Protein AF-0000000087183304 (afdb_homodimer)

Organism: NCBI:txid176857

Structure (mmCIF, N/CA/C/O backbone):
data_AF-0000000087183304-model_v1
#
loop_
_entity.id
_entity.type
_entity.pdbx_description
1 polymer 'Uncharacterized protein'
#
loop_
_atom_site.group_PDB
_atom_site.id
_atom_site.type_symbol
_atom_site.label_atom_id
_atom_site.label_alt_id
_atom_site.label_comp_id
_atom_site.label_asym_id
_atom_site.label_entity_id
_atom_site.label_seq_id
_atom_site.pdbx_PDB_ins_code
_atom_site.Cartn_x
_atom_site.Cartn_y
_atom_site.Cartn_z
_atom_site.occupancy
_atom_site.B_iso_or_equiv
_atom_site.auth_seq_id
_atom_site.auth_comp_id
_atom_site.auth_asym_id
_atom_site.auth_atom_id
_atom_site.pdbx_PDB_model_num
ATOM 1 N N . MET A 1 1 ? 1.092 -64.062 -27.969 1 21.44 1 MET A N 1
ATOM 2 C CA . MET A 1 1 ? 0.184 -64.688 -27 1 21.44 1 MET A CA 1
ATOM 3 C C . MET A 1 1 ? 0.572 -64.312 -25.578 1 21.44 1 MET A C 1
ATOM 5 O O . MET A 1 1 ? 0.219 -65 -24.625 1 21.44 1 MET A O 1
ATOM 9 N N . PHE A 1 2 ? 1.525 -63.375 -25.375 1 23.55 2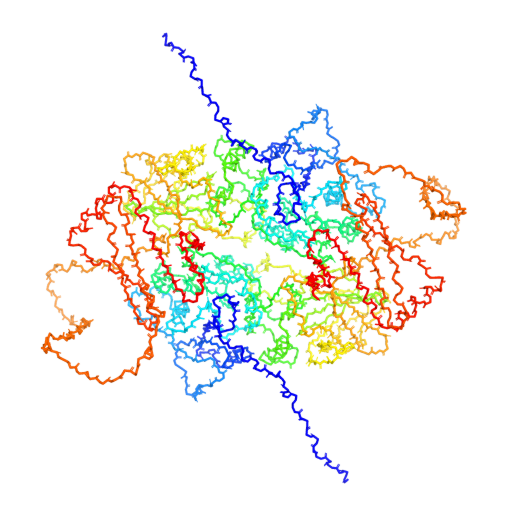 PHE A N 1
ATOM 10 C CA . PHE A 1 2 ? 2.307 -62.844 -24.266 1 23.55 2 PHE A CA 1
ATOM 11 C C . PHE A 1 2 ? 1.396 -62.344 -23.141 1 23.55 2 PHE A C 1
ATOM 13 O O . PHE A 1 2 ? 0.36 -61.75 -23.406 1 23.55 2 PHE A O 1
ATOM 20 N N . PHE A 1 3 ? 1.478 -62.969 -21.938 1 22.28 3 PHE A N 1
ATOM 21 C CA . PHE A 1 3 ? 0.72 -63.125 -20.703 1 22.28 3 PHE A CA 1
ATOM 22 C C . PHE A 1 3 ? 0.517 -61.781 -20.016 1 22.28 3 PHE A C 1
ATOM 24 O O . PHE A 1 3 ? 1.438 -60.969 -19.969 1 22.28 3 PHE A O 1
ATOM 31 N N . LEU A 1 4 ? -0.734 -61.219 -19.953 1 21.83 4 LEU A N 1
ATOM 32 C CA . LEU A 1 4 ? -1.542 -60.094 -19.547 1 21.83 4 LEU A CA 1
ATOM 33 C C . LEU A 1 4 ? -1.425 -59.844 -18.031 1 21.83 4 LEU A C 1
ATOM 35 O O . LEU A 1 4 ? -2.107 -60.5 -17.25 1 21.83 4 LEU A O 1
ATOM 39 N N . ASN A 1 5 ? -0.121 -60 -17.484 1 21.61 5 ASN A N 1
ATOM 40 C CA . ASN A 1 5 ? -0.11 -60.125 -16.031 1 21.61 5 ASN A CA 1
ATOM 41 C C . ASN A 1 5 ? -0.771 -58.938 -15.352 1 21.61 5 ASN A C 1
ATOM 43 O O . ASN A 1 5 ? -0.349 -57.781 -15.547 1 21.61 5 ASN A O 1
ATOM 47 N N . PRO A 1 6 ? -1.997 -59 -14.789 1 22.64 6 PRO A N 1
ATOM 48 C CA . PRO A 1 6 ? -3.059 -58.094 -14.336 1 22.64 6 PRO A CA 1
ATOM 49 C C . PRO A 1 6 ? -2.611 -57.156 -13.211 1 22.64 6 PRO A C 1
ATOM 51 O O . PRO A 1 6 ? -2.953 -55.969 -13.203 1 22.64 6 PRO A O 1
ATOM 54 N N . SER A 1 7 ? -2.115 -57.656 -12.031 1 20.22 7 SER A N 1
ATOM 55 C CA . SER A 1 7 ? -2.682 -57.406 -10.711 1 20.22 7 SER A CA 1
ATOM 56 C C . SER A 1 7 ? -2.088 -56.156 -10.07 1 20.22 7 SER A C 1
ATOM 58 O O . SER A 1 7 ? -2.354 -55.875 -8.906 1 20.22 7 SER A O 1
ATOM 60 N N . ASN A 1 8 ? -1.045 -55.469 -10.547 1 22.02 8 ASN A N 1
ATOM 61 C CA . ASN A 1 8 ? -0.236 -54.812 -9.539 1 22.02 8 ASN A CA 1
ATOM 62 C C . ASN A 1 8 ? -1.025 -53.688 -8.836 1 22.02 8 ASN A C 1
ATOM 64 O O . ASN A 1 8 ? -1.531 -52.781 -9.492 1 22.02 8 ASN A O 1
ATOM 68 N N . ASN A 1 9 ? -1.562 -53.969 -7.594 1 21.73 9 ASN A N 1
ATOM 69 C CA . ASN A 1 9 ? -2.361 -53.281 -6.59 1 21.73 9 ASN A CA 1
ATOM 70 C C . ASN A 1 9 ? -1.708 -51.969 -6.152 1 21.73 9 ASN A C 1
ATOM 72 O O . ASN A 1 9 ? -0.653 -51.969 -5.516 1 21.73 9 ASN A O 1
ATOM 76 N N . TYR A 1 10 ? -1.571 -51 -6.996 1 21.2 10 TYR A N 1
ATOM 77 C CA . TYR A 1 10 ? -1.011 -49.688 -6.621 1 21.2 10 TYR A CA 1
ATOM 78 C C . TYR A 1 10 ? -1.724 -49.125 -5.398 1 21.2 10 TYR A C 1
ATOM 80 O O . TYR A 1 10 ? -2.932 -48.875 -5.438 1 21.2 10 TYR A O 1
ATOM 88 N N . GLN A 1 11 ? -1.325 -49.688 -4.188 1 23.33 11 GLN A N 1
ATOM 89 C CA . GLN A 1 11 ? -1.899 -49.219 -2.936 1 23.33 11 GLN A CA 1
ATOM 90 C C . GLN A 1 11 ? -1.837 -47.688 -2.844 1 23.33 11 GLN A C 1
ATOM 92 O O . GLN A 1 11 ? -0.79 -47.094 -3.098 1 23.33 11 GLN A O 1
ATOM 97 N N . PRO A 1 12 ? -2.941 -47.062 -3.014 1 23.39 12 PRO A N 1
ATOM 98 C CA . PRO A 1 12 ? -3.119 -45.625 -2.918 1 23.39 12 PRO A CA 1
ATOM 99 C C . PRO A 1 12 ? -2.514 -45.031 -1.645 1 23.39 12 PRO A C 1
ATOM 101 O O . PRO A 1 12 ? -2.422 -45.719 -0.626 1 23.39 12 PRO A O 1
ATOM 104 N N . PHE A 1 13 ? -1.447 -44.312 -1.759 1 21.36 13 PHE A N 1
ATOM 105 C CA . PHE A 1 13 ? -0.767 -43.531 -0.733 1 21.36 13 PHE A CA 1
ATOM 106 C C . PHE A 1 13 ? -1.774 -42.812 0.176 1 21.36 13 PHE A C 1
ATOM 108 O O . PHE A 1 13 ? -2.307 -41.781 -0.171 1 21.36 13 PHE A O 1
ATOM 115 N N . SER A 1 14 ? -2.834 -43.562 0.706 1 22.58 14 SER A N 1
ATOM 116 C CA . SER A 1 14 ? -3.787 -43.031 1.676 1 22.58 14 SER A CA 1
ATOM 117 C C . SER A 1 14 ? -3.082 -42.562 2.941 1 22.58 14 SER A C 1
ATOM 119 O O . SER A 1 14 ? -3.715 -42.406 3.986 1 22.58 14 SER A O 1
ATOM 121 N N . ARG A 1 15 ? -1.765 -42.844 3.141 1 20.59 15 ARG A N 1
ATOM 122 C CA . ARG A 1 15 ? -1.511 -42.75 4.574 1 20.59 15 ARG A CA 1
ATOM 123 C C . ARG A 1 15 ? -2.277 -41.594 5.199 1 20.59 15 ARG A C 1
ATOM 125 O O . ARG A 1 15 ? -2.773 -40.719 4.488 1 20.59 15 ARG A O 1
ATOM 132 N N . LEU A 1 16 ? -1.465 -40.812 6.004 1 20.67 16 LEU A N 1
ATOM 133 C CA . LEU A 1 16 ? -1.463 -40.375 7.391 1 20.67 16 LEU A CA 1
ATOM 134 C C . LEU A 1 16 ? -2.178 -39.031 7.535 1 20.67 16 LEU A C 1
ATOM 136 O O . LEU A 1 16 ? -1.577 -37.969 7.32 1 20.67 16 LEU A O 1
ATOM 140 N N . LEU A 1 17 ? -3.16 -38.781 6.699 1 24.39 17 LEU A N 1
ATOM 141 C CA . LEU A 1 17 ? -3.945 -37.656 7.203 1 24.39 17 LEU A CA 1
ATOM 142 C C . LEU A 1 17 ? -4.336 -37.906 8.656 1 24.39 17 LEU A C 1
ATOM 144 O O . LEU A 1 17 ? -5.242 -38.656 8.953 1 24.39 17 LEU A O 1
ATOM 148 N N . SER A 1 18 ? -3.336 -38.312 9.5 1 23.75 18 SER A N 1
ATOM 149 C CA . SER A 1 18 ? -3.738 -38.25 10.906 1 23.75 18 SER A CA 1
ATOM 150 C C . SER A 1 18 ? -4.551 -37 11.219 1 23.75 18 SER A C 1
ATOM 152 O O . SER A 1 18 ? -4.121 -35.906 10.922 1 23.75 18 SER A O 1
ATOM 154 N N . THR A 1 19 ? -5.766 -37.156 11.133 1 25.72 19 THR A N 1
ATOM 155 C CA . THR A 1 19 ? -6.816 -36.312 11.68 1 25.72 19 THR A CA 1
ATOM 156 C C . THR A 1 19 ? -6.512 -35.938 13.125 1 25.72 19 THR A C 1
ATOM 158 O O . THR A 1 19 ? -6.75 -36.719 14.047 1 25.72 19 THR A O 1
ATOM 161 N N . SER A 1 20 ? -5.32 -35.625 13.516 1 26.08 20 SER A N 1
ATOM 162 C CA . SER A 1 20 ? -5.336 -35.156 14.891 1 26.08 20 SER A CA 1
ATOM 163 C C . SER A 1 20 ? -6.508 -34.188 15.133 1 26.08 20 SER A C 1
ATOM 165 O O . SER A 1 20 ? -6.676 -33.219 14.406 1 26.08 20 SER A O 1
ATOM 167 N N . SER A 1 21 ? -7.555 -34.812 15.523 1 25.77 21 SER A N 1
ATOM 168 C CA . SER A 1 21 ? -8.703 -34.125 16.125 1 25.77 21 SER A CA 1
ATOM 169 C C . SER A 1 21 ? -8.258 -33.031 17.094 1 25.77 21 SER A C 1
ATOM 171 O O . SER A 1 21 ? -7.711 -33.312 18.156 1 25.77 21 SER A O 1
ATOM 173 N N . TYR A 1 22 ? -7.621 -32.031 16.609 1 26.84 22 TYR A N 1
ATOM 174 C CA . TYR A 1 22 ? -7.488 -30.953 17.594 1 26.84 22 TYR A CA 1
ATOM 175 C C . TYR A 1 22 ? -8.812 -30.703 18.312 1 26.84 22 TYR A C 1
ATOM 177 O O . TYR A 1 22 ? -9.844 -30.516 17.672 1 26.84 22 TYR A O 1
ATOM 185 N N . PRO A 1 23 ? -9 -31.391 19.375 1 28.58 23 PRO A N 1
ATOM 186 C CA . PRO A 1 23 ? -10.188 -30.984 20.109 1 28.58 23 PRO A CA 1
ATOM 187 C C . PRO A 1 23 ? -10.406 -29.484 20.094 1 28.58 23 PRO A C 1
ATOM 189 O O . PRO A 1 23 ? -9.445 -28.719 20.062 1 28.58 23 PRO A O 1
ATOM 192 N N . THR A 1 24 ? -11.516 -29.078 19.469 1 31.88 24 THR A N 1
ATOM 193 C CA . THR A 1 24 ? -12.039 -27.719 19.391 1 31.88 24 THR A CA 1
ATOM 194 C C . THR A 1 24 ? -11.969 -27.016 20.75 1 31.88 24 THR A C 1
ATOM 196 O O . THR A 1 24 ? -12.953 -26.984 21.484 1 31.88 24 THR A O 1
ATOM 199 N N . THR A 1 25 ? -11.117 -27.516 21.594 1 30.95 25 THR A N 1
ATOM 200 C CA . THR A 1 25 ? -11.188 -26.672 22.781 1 30.95 25 THR A CA 1
ATOM 201 C C . THR A 1 25 ? -10.883 -25.219 22.422 1 30.95 25 THR A C 1
ATOM 203 O O . THR A 1 25 ? -9.805 -24.906 21.906 1 30.95 25 THR A O 1
ATOM 206 N N . THR A 1 26 ? -11.93 -24.484 22.062 1 35.97 26 THR A N 1
ATOM 207 C CA . THR A 1 26 ? -11.938 -23.031 21.844 1 35.97 26 THR A CA 1
ATOM 208 C C . THR A 1 26 ? -11.07 -22.328 22.875 1 35.97 26 THR A C 1
ATOM 210 O O . THR A 1 26 ? -11.469 -22.188 24.031 1 35.97 26 THR A O 1
ATOM 213 N N . THR A 1 27 ? -9.93 -22.734 23.078 1 40 27 THR A N 1
ATOM 214 C CA . THR A 1 27 ? -9.188 -21.828 23.938 1 40 27 THR A CA 1
ATOM 215 C C . THR A 1 27 ? -9.219 -20.406 23.391 1 40 27 THR A C 1
ATOM 217 O O . THR A 1 27 ? -8.961 -20.188 22.203 1 40 27 THR A O 1
ATOM 220 N N . PRO A 1 28 ? -9.859 -19.469 24.125 1 48.16 28 PRO A N 1
ATOM 221 C CA . PRO A 1 28 ? -10.031 -18.062 23.703 1 48.16 28 PRO A CA 1
ATOM 222 C C . PRO A 1 28 ? -8.812 -17.516 22.953 1 48.16 28 PRO A C 1
ATOM 224 O O . PRO A 1 28 ? -8.961 -16.641 22.094 1 48.16 28 PRO A O 1
ATOM 227 N N . ASN A 1 29 ? -7.555 -18.062 23.219 1 60.78 29 ASN A N 1
ATOM 228 C CA . ASN A 1 29 ? -6.379 -17.406 22.656 1 60.78 29 ASN A CA 1
ATOM 229 C C . ASN A 1 29 ? -5.867 -18.141 21.422 1 60.78 29 ASN A C 1
ATOM 231 O O . ASN A 1 29 ? -4.672 -18.094 21.125 1 60.78 29 ASN A O 1
ATOM 235 N N . SER A 1 30 ? -6.754 -18.906 20.781 1 81.75 30 SER A N 1
ATOM 236 C CA . SER A 1 30 ? -6.246 -19.641 19.625 1 81.75 30 SER A CA 1
ATOM 237 C C . SER A 1 30 ? -6.215 -18.75 18.391 1 81.75 30 SER A C 1
ATOM 239 O O . SER A 1 30 ? -7.047 -17.859 18.234 1 81.75 30 SER A O 1
ATOM 241 N N . PRO A 1 31 ? -5.234 -19.031 17.562 1 90.94 31 PRO A N 1
ATOM 242 C CA . PRO A 1 31 ? -5.148 -18.25 16.328 1 90.94 31 PRO A CA 1
ATOM 243 C C . PRO A 1 31 ? -6.32 -18.516 15.383 1 90.94 31 PRO A C 1
ATOM 245 O O . PRO A 1 31 ? -6.992 -19.531 15.5 1 90.94 31 PRO A O 1
ATOM 248 N N . THR A 1 32 ? -6.668 -17.594 14.594 1 96.25 32 THR A N 1
ATOM 249 C CA . THR A 1 32 ? -7.688 -17.75 13.562 1 96.25 32 THR A CA 1
ATOM 250 C C . THR A 1 32 ? -7.41 -18.984 12.703 1 96.25 32 THR A C 1
ATOM 252 O O . THR A 1 32 ? -6.27 -19.219 12.305 1 96.25 32 THR A O 1
ATOM 255 N N . ASN A 1 33 ? -8.344 -19.781 12.523 1 96.5 33 ASN A N 1
ATOM 256 C CA . ASN A 1 33 ? -8.281 -20.938 11.641 1 96.5 33 ASN A CA 1
ATOM 257 C C . ASN A 1 33 ? -9.508 -21.031 10.742 1 96.5 33 ASN A C 1
ATOM 259 O O . ASN A 1 33 ? -10.344 -20.125 10.734 1 96.5 33 ASN A O 1
ATOM 263 N N . ILE A 1 34 ? -9.648 -22.125 9.961 1 97.19 34 ILE A N 1
ATOM 264 C CA . ILE A 1 34 ? -10.648 -22.219 8.906 1 97.19 34 ILE A CA 1
ATOM 265 C C . ILE A 1 34 ? -12.047 -22.219 9.516 1 97.19 34 ILE A C 1
ATOM 267 O O . ILE A 1 34 ? -12.992 -21.719 8.898 1 97.19 34 ILE A O 1
ATOM 271 N N . ASN A 1 35 ? -12.195 -22.641 10.742 1 96.75 35 ASN A N 1
ATOM 272 C CA . ASN A 1 35 ? -13.5 -22.734 11.398 1 96.75 35 ASN A CA 1
ATOM 273 C C . ASN A 1 35 ? -14.016 -21.359 11.812 1 96.75 35 ASN A C 1
ATOM 275 O O . ASN A 1 35 ? -15.188 -21.219 12.156 1 96.75 35 ASN A O 1
ATOM 279 N N . HIS A 1 36 ? -13.164 -20.422 11.781 1 98.38 36 HIS A N 1
ATOM 280 C CA . HIS A 1 36 ? -13.523 -19.062 12.211 1 98.38 36 HIS A CA 1
ATOM 281 C C . HIS A 1 36 ? -13.938 -18.203 11.023 1 98.38 36 HIS A C 1
ATOM 283 O O . HIS A 1 36 ? -14.234 -17.016 11.188 1 98.38 36 HIS A O 1
ATOM 289 N N . ILE A 1 37 ? -13.992 -18.781 9.812 1 98.75 37 ILE A N 1
ATOM 290 C CA . ILE A 1 37 ? -14.219 -18 8.602 1 98.75 37 ILE A CA 1
ATOM 291 C C . ILE A 1 37 ? -15.5 -18.469 7.91 1 98.75 37 ILE A C 1
ATOM 293 O O . ILE A 1 37 ? -15.719 -19.672 7.746 1 98.75 37 ILE A O 1
ATOM 297 N N . VAL A 1 38 ? -16.359 -17.547 7.555 1 98.88 38 VAL A N 1
ATOM 298 C CA . VAL A 1 38 ? -17.516 -17.812 6.719 1 98.88 38 VAL A CA 1
ATOM 299 C C . VAL A 1 38 ? -17.344 -17.141 5.359 1 98.88 38 VAL A C 1
ATOM 301 O O . VAL A 1 38 ? -17.094 -15.938 5.281 1 98.88 38 VAL A O 1
ATOM 304 N N . PHE A 1 39 ? -17.5 -17.922 4.344 1 98.81 39 PHE A N 1
ATOM 305 C CA . PHE A 1 39 ? -17.344 -17.391 2.996 1 98.81 39 PHE A CA 1
ATOM 306 C C . PHE A 1 39 ? -18.688 -17 2.412 1 98.81 39 PHE A C 1
ATOM 308 O O . PHE A 1 39 ? -19.641 -17.766 2.455 1 98.81 39 PHE A O 1
ATOM 315 N N . GLY A 1 40 ? -18.812 -15.703 1.969 1 98.69 40 GLY A N 1
ATOM 316 C CA . GLY A 1 40 ? -19.922 -15.25 1.148 1 98.69 40 GLY A CA 1
ATOM 317 C C . GLY A 1 40 ? -19.578 -15.133 -0.321 1 98.69 40 GLY A C 1
ATOM 318 O O . GLY A 1 40 ? -18.844 -14.211 -0.716 1 98.69 40 GLY A O 1
ATOM 319 N N . ILE A 1 41 ? -20.094 -16.031 -1.109 1 98.56 41 ILE A N 1
ATOM 320 C CA . ILE A 1 41 ? -19.797 -16.062 -2.535 1 98.56 41 ILE A CA 1
ATOM 321 C C . ILE A 1 41 ? -20.984 -15.516 -3.33 1 98.56 41 ILE A C 1
ATOM 323 O O . ILE A 1 41 ? -22.094 -16.031 -3.23 1 98.56 41 ILE A O 1
ATOM 327 N N . VAL A 1 42 ? -20.703 -14.453 -4.062 1 97.88 42 VAL A N 1
ATOM 328 C CA . VAL A 1 42 ? -21.766 -13.844 -4.859 1 97.88 42 VAL A CA 1
ATOM 329 C C . VAL A 1 42 ? -21.734 -14.422 -6.273 1 97.88 42 VAL A C 1
ATOM 331 O O . VAL A 1 42 ? -20.703 -14.398 -6.945 1 97.88 42 VAL A O 1
ATOM 334 N N . GLY A 1 43 ? -22.859 -14.969 -6.688 1 96.25 43 GLY A N 1
ATOM 335 C CA . GLY A 1 43 ? -22.984 -15.508 -8.031 1 96.25 43 GLY A CA 1
ATOM 336 C C . GLY A 1 43 ? -24.297 -15.141 -8.711 1 96.25 43 GLY A C 1
ATOM 337 O O . GLY A 1 43 ? -25.016 -14.266 -8.227 1 96.25 43 GLY A O 1
ATOM 338 N N . SER A 1 44 ? -24.469 -15.586 -9.875 1 94.81 44 SER A N 1
ATOM 339 C CA . SER A 1 44 ? -25.688 -15.469 -10.672 1 94.81 44 SER A CA 1
ATOM 340 C C . SER A 1 44 ? -25.984 -16.766 -11.43 1 94.81 44 SER A C 1
ATOM 342 O O . SER A 1 44 ? -25.062 -17.5 -11.773 1 94.81 44 SER A O 1
ATOM 344 N N . LEU A 1 45 ? -27.266 -17 -11.625 1 93.44 45 LEU A N 1
ATOM 345 C CA . LEU A 1 45 ? -27.625 -18.219 -12.328 1 93.44 45 LEU A CA 1
ATOM 346 C C . LEU A 1 45 ? -27.156 -18.172 -13.781 1 93.44 45 LEU A C 1
ATOM 348 O O . LEU A 1 45 ? -26.844 -19.203 -14.367 1 93.44 45 LEU A O 1
ATOM 352 N N . ASN A 1 46 ? -27.078 -16.969 -14.305 1 92.06 46 ASN A N 1
ATOM 353 C CA . ASN A 1 46 ? -26.688 -16.797 -15.703 1 92.06 46 ASN A CA 1
ATOM 354 C C . ASN A 1 46 ? -25.25 -17.266 -15.938 1 92.06 46 ASN A C 1
ATOM 356 O O . ASN A 1 46 ? -24.906 -17.703 -17.031 1 92.06 46 ASN A O 1
ATOM 360 N N . THR A 1 47 ? -24.438 -17.141 -14.898 1 91.88 47 THR A N 1
ATOM 361 C CA . THR A 1 47 ? -23.016 -17.438 -15.094 1 91.88 47 THR A CA 1
ATOM 362 C C . THR A 1 47 ? -22.625 -18.719 -14.352 1 91.88 47 THR A C 1
ATOM 364 O O . THR A 1 47 ? -21.516 -19.203 -14.508 1 91.88 47 THR A O 1
ATOM 367 N N . TRP A 1 48 ? -23.531 -19.281 -13.633 1 92.94 48 TRP A N 1
ATOM 368 C CA . TRP A 1 48 ? -23.188 -20.344 -12.703 1 92.94 48 TRP A CA 1
ATOM 369 C C . TRP A 1 48 ? -22.672 -21.562 -13.453 1 92.94 48 TRP A C 1
ATOM 371 O O . TRP A 1 48 ? -21.734 -22.234 -13.008 1 92.94 48 TRP A O 1
ATOM 381 N N . ASN A 1 49 ? -23.234 -21.844 -14.594 1 90.38 49 ASN A N 1
ATOM 382 C CA . ASN A 1 49 ? -22.812 -23.031 -15.352 1 90.38 49 ASN A CA 1
ATOM 383 C C . ASN A 1 49 ? -21.328 -22.953 -15.734 1 90.38 49 ASN A C 1
ATOM 385 O O . ASN A 1 49 ? -20.625 -23.953 -15.688 1 90.38 49 ASN A O 1
ATOM 389 N N . SER A 1 50 ? -20.906 -21.812 -16.031 1 92.12 50 SER A N 1
ATOM 390 C CA . SER A 1 50 ? -19.516 -21.641 -16.484 1 92.12 50 SER A CA 1
ATOM 391 C C . SER A 1 50 ? -18.578 -21.406 -15.305 1 92.12 50 SER A C 1
ATOM 393 O O . SER A 1 50 ? -17.391 -21.703 -15.398 1 92.12 50 SER A O 1
ATOM 395 N N . ARG A 1 51 ? -19.062 -21 -14.148 1 95.62 51 ARG A N 1
ATOM 396 C CA . ARG A 1 51 ? -18.172 -20.562 -13.078 1 95.62 51 ARG A CA 1
ATOM 397 C C . ARG A 1 51 ? -18.141 -21.562 -11.938 1 95.62 51 ARG A C 1
ATOM 399 O O . ARG A 1 51 ? -17.281 -21.5 -11.055 1 95.62 51 ARG A O 1
ATOM 406 N N . LYS A 1 52 ? -18.984 -22.516 -12.016 1 95.31 52 LYS A N 1
ATOM 407 C CA . LYS A 1 52 ? -19.062 -23.578 -11.023 1 95.31 52 LYS A CA 1
ATOM 408 C C . LYS A 1 52 ? -17.703 -24.234 -10.82 1 95.31 52 LYS A C 1
ATOM 410 O O . LYS A 1 52 ? -17.281 -24.453 -9.688 1 95.31 52 LYS A O 1
ATOM 415 N N . PRO A 1 53 ? -16.938 -24.531 -11.867 1 95.56 53 PRO A N 1
ATOM 416 C CA . PRO A 1 53 ? -15.648 -25.203 -11.688 1 95.56 53 PRO A CA 1
ATOM 417 C C . PRO A 1 53 ? -14.664 -24.375 -10.859 1 95.56 53 PRO A C 1
ATOM 419 O O . PRO A 1 53 ? -13.797 -24.938 -10.188 1 95.56 53 PRO A O 1
ATOM 422 N N . TYR A 1 54 ? -14.758 -23.094 -10.906 1 97.12 54 TYR A N 1
ATOM 423 C CA . TYR A 1 54 ? -13.852 -22.234 -10.141 1 97.12 54 TYR A CA 1
ATOM 424 C C . TYR A 1 54 ? -14.094 -22.391 -8.648 1 97.12 54 TYR A C 1
ATOM 426 O O . TYR A 1 54 ? -13.141 -22.516 -7.867 1 97.12 54 TYR A O 1
ATOM 434 N N . VAL A 1 55 ? -15.359 -22.484 -8.266 1 97.56 55 VAL A N 1
ATOM 435 C CA . VAL A 1 55 ? -15.703 -22.672 -6.859 1 97.56 55 VAL A CA 1
ATOM 436 C C . VAL A 1 55 ? -15.273 -24.062 -6.406 1 97.56 55 VAL A C 1
ATOM 438 O O . VAL A 1 55 ? -14.727 -24.219 -5.312 1 97.56 55 VAL A O 1
ATOM 441 N N . GLU A 1 56 ? -15.477 -25.016 -7.258 1 96.62 56 GLU A N 1
ATOM 442 C CA . GLU A 1 56 ? -15.125 -26.391 -6.945 1 96.62 56 GLU A CA 1
ATOM 443 C C . GLU A 1 56 ? -13.625 -26.547 -6.727 1 96.62 56 GLU A C 1
ATOM 445 O O . GLU A 1 56 ? -13.18 -27.422 -5.977 1 96.62 56 GLU A O 1
ATOM 450 N N . SER A 1 57 ? -12.844 -25.719 -7.324 1 97.25 57 SER A N 1
ATOM 451 C CA . SER A 1 57 ? -11.391 -25.859 -7.316 1 97.25 57 SER A CA 1
ATOM 452 C C . SER A 1 57 ? -10.82 -25.562 -5.934 1 97.25 57 SER A C 1
ATOM 454 O O . SER A 1 57 ? -9.797 -26.141 -5.547 1 97.25 57 SER A O 1
ATOM 456 N N . TRP A 1 58 ? -11.43 -24.703 -5.18 1 97.94 58 TRP A N 1
ATOM 457 C CA . TRP A 1 58 ? -10.789 -24.312 -3.926 1 97.94 58 TRP A CA 1
ATOM 458 C C . TRP A 1 58 ? -11.664 -24.672 -2.732 1 97.94 58 TRP A C 1
ATOM 460 O O . TRP A 1 58 ? -11.172 -24.781 -1.605 1 97.94 58 TRP A O 1
ATOM 470 N N . TRP A 1 59 ? -13.031 -24.859 -2.936 1 98.06 59 TRP A N 1
ATOM 471 C CA . TRP A 1 59 ? -13.938 -25.219 -1.851 1 98.06 59 TRP A CA 1
ATOM 472 C C . TRP A 1 59 ? -13.602 -26.594 -1.295 1 98.06 59 TRP A C 1
ATOM 474 O O . TRP A 1 59 ? -13.336 -27.531 -2.055 1 98.06 59 TRP A O 1
ATOM 484 N N . ARG A 1 60 ? -13.562 -26.641 0.028 1 97 60 ARG A N 1
ATOM 485 C CA . ARG A 1 60 ? -13.336 -27.922 0.702 1 97 60 ARG A CA 1
ATOM 486 C C . ARG A 1 60 ? -14.586 -28.375 1.45 1 97 60 ARG A C 1
ATOM 488 O O . ARG A 1 60 ? -14.82 -27.953 2.586 1 97 60 ARG A O 1
ATOM 495 N N . PRO A 1 61 ? -15.258 -29.328 0.841 1 95.75 61 PRO A N 1
ATOM 496 C CA . PRO A 1 61 ? -16.5 -29.781 1.467 1 95.75 61 PRO A CA 1
ATOM 497 C C . PRO A 1 61 ? -16.297 -30.281 2.9 1 95.75 61 PRO A C 1
ATOM 499 O O . PRO A 1 61 ? -15.312 -30.969 3.188 1 95.75 61 PRO A O 1
ATOM 502 N N . ASN A 1 62 ? -17.141 -29.906 3.787 1 93.62 62 ASN A N 1
ATOM 503 C CA . ASN A 1 62 ? -17.172 -30.297 5.191 1 93.62 62 ASN A CA 1
ATOM 504 C C . ASN A 1 62 ? -16.062 -29.625 5.988 1 93.62 62 ASN A C 1
ATOM 506 O O . ASN A 1 62 ? -15.883 -29.891 7.176 1 93.62 62 ASN A O 1
ATOM 510 N N . ILE A 1 63 ? -15.297 -28.812 5.355 1 95.88 63 ILE A N 1
ATOM 511 C CA . ILE A 1 63 ? -14.227 -28.094 6.023 1 95.88 63 ILE A CA 1
ATOM 512 C C . ILE A 1 63 ? -14.508 -26.594 5.969 1 95.88 63 ILE A C 1
ATOM 514 O O . ILE A 1 63 ? -14.516 -25.906 7 1 95.88 63 ILE A O 1
ATOM 518 N N . THR A 1 64 ? -14.734 -26.156 4.797 1 97.25 64 THR A N 1
ATOM 519 C CA . THR A 1 64 ? -15.07 -24.75 4.598 1 97.25 64 THR A CA 1
ATOM 520 C C . THR A 1 64 ? -16.547 -24.484 4.902 1 97.25 64 THR A C 1
ATOM 522 O O . THR A 1 64 ? -17.391 -25.359 4.695 1 97.25 64 THR A O 1
ATOM 525 N N . ARG A 1 65 ? -16.797 -23.359 5.402 1 97.19 65 ARG A N 1
ATOM 526 C CA . ARG A 1 65 ? -18.203 -22.969 5.582 1 97.19 65 ARG A CA 1
ATOM 527 C C . ARG A 1 65 ? -18.5 -21.656 4.867 1 97.19 65 ARG A C 1
ATOM 529 O O . ARG A 1 65 ? -17.641 -20.797 4.758 1 97.19 65 ARG A O 1
ATOM 536 N N . GLY A 1 66 ? -19.719 -21.562 4.367 1 98.31 66 GLY A N 1
ATOM 537 C CA . GLY A 1 66 ? -20.172 -20.406 3.609 1 98.31 66 GLY A CA 1
ATOM 538 C C . GLY A 1 66 ? -21.359 -20.688 2.713 1 98.31 66 GLY A C 1
ATOM 539 O O . GLY A 1 66 ? -21.984 -21.734 2.838 1 98.31 66 GLY A O 1
ATOM 540 N N . TYR A 1 67 ? -21.594 -19.734 1.868 1 98.5 67 TYR A N 1
ATOM 541 C CA . TYR A 1 67 ? -22.797 -19.797 1.064 1 98.5 67 TYR A CA 1
ATOM 542 C C . TYR A 1 67 ? -22.578 -19.172 -0.308 1 98.5 67 TYR A C 1
ATOM 544 O O . TYR A 1 67 ? -21.812 -18.203 -0.442 1 98.5 67 TYR A O 1
ATOM 552 N N . LEU A 1 68 ? -23.219 -19.781 -1.246 1 98.25 68 LEU A N 1
ATOM 553 C CA . LEU A 1 68 ? -23.328 -19.172 -2.57 1 98.25 68 LEU A CA 1
ATOM 554 C C . LEU A 1 68 ? -24.656 -18.438 -2.738 1 98.25 68 LEU A C 1
ATOM 556 O O . LEU A 1 68 ? -25.719 -19.062 -2.676 1 98.25 68 LEU A O 1
ATOM 560 N N . PHE A 1 69 ? -24.594 -17.141 -2.961 1 98.19 69 PHE A N 1
ATOM 561 C CA . PHE A 1 69 ? -25.797 -16.328 -3.113 1 98.19 69 PHE A CA 1
ATOM 562 C C . PHE A 1 69 ? -26.125 -16.125 -4.586 1 98.19 69 PHE A C 1
ATOM 564 O O . PHE A 1 69 ? -25.375 -15.438 -5.297 1 98.19 69 PHE A O 1
ATOM 571 N N . LEU A 1 70 ? -27.281 -16.672 -4.996 1 97.25 70 LEU A N 1
ATOM 572 C CA . LEU A 1 70 ? -27.734 -16.547 -6.375 1 97.25 70 LEU A CA 1
ATOM 573 C C . LEU A 1 70 ? -28.859 -15.516 -6.48 1 97.25 70 LEU A C 1
ATOM 575 O O . LEU A 1 70 ? -29.5 -15.188 -5.48 1 97.25 70 LEU A O 1
ATOM 579 N N . ASP A 1 71 ? -29.047 -14.977 -7.676 1 95 71 ASP A N 1
ATOM 580 C CA . ASP A 1 71 ? -30.062 -13.953 -7.906 1 95 71 ASP A CA 1
ATOM 581 C C . ASP A 1 71 ? -31.453 -14.578 -8.055 1 95 71 ASP A C 1
ATOM 583 O O . ASP A 1 71 ? -32.469 -13.906 -7.848 1 95 71 ASP A O 1
ATOM 587 N N . ARG A 1 72 ? -31.516 -15.82 -8.453 1 94.19 72 ARG A N 1
ATOM 588 C CA . ARG A 1 72 ? -32.75 -16.578 -8.57 1 94.19 72 ARG A CA 1
ATOM 589 C C . ARG A 1 72 ? -32.531 -18.047 -8.25 1 94.19 72 ARG A C 1
ATOM 591 O O . ARG A 1 72 ? -31.375 -18.516 -8.219 1 94.19 72 ARG A O 1
ATOM 598 N N . PRO A 1 73 ? -33.562 -18.719 -7.93 1 94.25 73 PRO A N 1
ATOM 599 C CA . PRO A 1 73 ? -33.406 -20.141 -7.598 1 94.25 73 PRO A CA 1
ATOM 600 C C . PRO A 1 73 ? -32.781 -20.953 -8.734 1 94.25 73 PRO A C 1
ATOM 602 O O . PRO A 1 73 ? -33.062 -20.688 -9.906 1 94.25 73 PRO A O 1
ATOM 605 N N . PRO A 1 74 ? -32 -21.938 -8.305 1 94.31 74 PRO A N 1
ATOM 606 C CA . PRO A 1 74 ? -31.406 -22.781 -9.344 1 94.31 74 PRO A CA 1
ATOM 607 C C . PRO A 1 74 ? -32.469 -23.516 -10.172 1 94.31 74 PRO A C 1
ATOM 609 O O . PRO A 1 74 ? -33.469 -23.953 -9.633 1 94.31 74 PRO A O 1
ATOM 612 N N . THR A 1 75 ? -32.219 -23.688 -11.406 1 93.06 75 THR A N 1
ATOM 613 C CA . THR A 1 75 ? -33.094 -24.438 -12.305 1 93.06 75 THR A CA 1
ATOM 614 C C . THR A 1 75 ? -32.969 -25.938 -12.062 1 93.06 75 THR A C 1
ATOM 616 O O . THR A 1 75 ? -32.031 -26.391 -11.383 1 93.06 75 THR A O 1
ATOM 619 N N . PRO A 1 76 ? -33.812 -26.703 -12.641 1 92.38 76 PRO A N 1
ATOM 620 C CA . PRO A 1 76 ? -33.844 -28.156 -12.398 1 92.38 76 PRO A CA 1
ATOM 621 C C . PRO A 1 76 ? -32.531 -28.828 -12.812 1 92.38 76 PRO A C 1
ATOM 623 O O . PRO A 1 76 ? -32.156 -29.859 -12.242 1 92.38 76 PRO A O 1
ATOM 626 N N . GLU A 1 77 ? -31.828 -28.234 -13.75 1 90.56 77 GLU A N 1
ATOM 627 C CA . GLU A 1 77 ? -30.578 -28.844 -14.227 1 90.56 77 GLU A CA 1
ATOM 628 C C . GLU A 1 77 ? -29.516 -28.828 -13.133 1 90.56 77 GLU A C 1
ATOM 630 O O . GLU A 1 77 ? -28.547 -29.594 -13.211 1 90.56 77 GLU A O 1
ATOM 635 N N . PHE A 1 78 ? -29.703 -28.031 -12.117 1 90.75 78 PHE A N 1
ATOM 636 C CA . PHE A 1 78 ? -28.719 -27.938 -11.039 1 90.75 78 PHE A CA 1
ATOM 637 C C . PHE A 1 78 ? -29.203 -28.688 -9.797 1 90.75 78 PHE A C 1
ATOM 639 O O . PHE A 1 78 ? -28.578 -28.609 -8.742 1 90.75 78 PHE A O 1
ATOM 646 N N . GLN A 1 79 ? -30.375 -29.359 -9.977 1 89.06 79 GLN A N 1
ATOM 647 C CA . GLN A 1 79 ? -30.953 -30.078 -8.844 1 89.06 79 GLN A CA 1
ATOM 648 C C . GLN A 1 79 ? -30.75 -31.594 -8.984 1 89.06 79 GLN A C 1
ATOM 650 O O . GLN A 1 79 ? -30.797 -32.125 -10.094 1 89.06 79 GLN A O 1
ATOM 655 N N . PRO A 1 80 ? -30.5 -32.281 -7.922 1 92.88 80 PRO A N 1
ATOM 656 C CA . PRO A 1 80 ? -30.266 -31.75 -6.582 1 92.88 80 PRO A CA 1
ATOM 657 C C . PRO A 1 80 ? -28.953 -30.984 -6.473 1 92.88 80 PRO A C 1
ATOM 659 O O . PRO A 1 80 ? -27.984 -31.312 -7.168 1 92.88 80 PRO A O 1
ATOM 662 N N . TRP A 1 81 ? -28.922 -30 -5.664 1 94.19 81 TRP A N 1
ATOM 663 C CA . TRP A 1 81 ? -27.719 -29.219 -5.469 1 94.19 81 TRP A CA 1
ATOM 664 C C . TRP A 1 81 ? -26.578 -30.078 -4.918 1 94.19 81 TRP A C 1
ATOM 666 O O . TRP A 1 81 ? -26.75 -30.766 -3.912 1 94.19 81 TRP A O 1
ATOM 676 N N . PRO A 1 82 ? -25.469 -30.062 -5.543 1 92.5 82 PRO A N 1
ATOM 677 C CA . PRO A 1 82 ? -24.375 -30.938 -5.121 1 92.5 82 PRO A CA 1
ATOM 678 C C . PRO A 1 82 ? -23.859 -30.625 -3.717 1 92.5 82 PRO A C 1
ATOM 680 O O . PRO A 1 82 ? -23.719 -29.438 -3.365 1 92.5 82 PRO A O 1
ATOM 683 N N . SER A 1 83 ? -23.516 -31.625 -2.965 1 91.5 83 SER A N 1
ATOM 684 C CA . SER A 1 83 ? -23.062 -31.453 -1.586 1 91.5 83 SER A CA 1
ATOM 685 C C . SER A 1 83 ? -21.625 -30.969 -1.525 1 91.5 83 SER A C 1
ATOM 687 O O . SER A 1 83 ? -21.156 -30.516 -0.479 1 91.5 83 SER A O 1
ATOM 689 N N . ASN A 1 84 ? -20.891 -31.125 -2.564 1 93.44 84 ASN A N 1
ATOM 690 C CA . ASN A 1 84 ? -19.5 -30.734 -2.58 1 93.44 84 ASN A CA 1
ATOM 691 C C . ASN A 1 84 ? -19.344 -29.25 -2.92 1 93.44 84 ASN A C 1
ATOM 693 O O . ASN A 1 84 ? -18.219 -28.766 -3.094 1 93.44 84 ASN A O 1
ATOM 697 N N . LEU A 1 85 ? -20.438 -28.578 -3.09 1 96.5 85 LEU A N 1
ATOM 698 C CA . LEU A 1 85 ? -20.469 -27.141 -3.332 1 96.5 85 LEU A CA 1
ATOM 699 C C . LEU A 1 85 ? -20.984 -26.391 -2.111 1 96.5 85 LEU A C 1
ATOM 701 O O . LEU A 1 85 ? -21.641 -26.984 -1.25 1 96.5 85 LEU A O 1
ATOM 705 N N . PRO A 1 86 ? -20.609 -25.125 -2.014 1 97.19 86 PRO A N 1
ATOM 706 C CA . PRO A 1 86 ? -21.266 -24.359 -0.951 1 97.19 86 PRO A CA 1
ATOM 707 C C . PRO A 1 86 ? -22.781 -24.391 -1.062 1 97.19 86 PRO A C 1
ATOM 709 O O . PRO A 1 86 ? -23.328 -24.328 -2.17 1 97.19 86 PRO A O 1
ATOM 712 N N . PRO A 1 87 ? -23.469 -24.578 0.098 1 97.19 87 PRO A N 1
ATOM 713 C CA . PRO A 1 87 ? -24.922 -24.453 0.007 1 97.19 87 PRO A CA 1
ATOM 714 C C . PRO A 1 87 ? -25.375 -23.156 -0.65 1 97.19 87 PRO A C 1
ATOM 716 O O . PRO A 1 87 ? -24.75 -22.109 -0.434 1 97.19 87 PRO A O 1
ATOM 719 N N . PHE A 1 88 ? -26.375 -23.219 -1.494 1 96.69 88 PHE A N 1
ATOM 720 C CA . PHE A 1 88 ? -26.812 -22 -2.168 1 96.69 88 PHE A CA 1
ATOM 721 C C . PHE A 1 88 ? -27.906 -21.297 -1.366 1 96.69 88 PHE A C 1
ATOM 723 O O . PHE A 1 88 ? -28.578 -21.922 -0.537 1 96.69 88 PHE A O 1
ATOM 730 N N . ARG A 1 89 ? -27.953 -20.016 -1.493 1 97.5 89 ARG A N 1
ATOM 731 C CA . ARG A 1 89 ? -29.031 -19.141 -1.059 1 97.5 89 ARG A CA 1
ATOM 732 C C . ARG A 1 89 ? -29.516 -18.25 -2.203 1 97.5 89 ARG A C 1
ATOM 734 O O . ARG A 1 89 ? -28.781 -18.016 -3.168 1 97.5 89 ARG A O 1
ATOM 741 N N . VAL A 1 90 ? -30.766 -17.906 -2.119 1 97 90 VAL A N 1
ATOM 742 C CA . VAL A 1 90 ? -31.281 -16.922 -3.059 1 97 90 VAL A CA 1
ATOM 743 C C . VAL A 1 90 ? -31.391 -15.555 -2.373 1 97 90 VAL A C 1
ATOM 745 O O . VAL A 1 90 ? -32.062 -15.422 -1.352 1 97 90 VAL A O 1
ATOM 748 N N . SER A 1 91 ? -30.688 -14.602 -2.938 1 95.94 91 SER A N 1
ATOM 749 C CA . SER A 1 91 ? -30.703 -13.258 -2.367 1 95.94 91 SER A CA 1
ATOM 750 C C . SER A 1 91 ? -32.125 -12.68 -2.334 1 95.94 91 SER A C 1
ATOM 752 O O . SER A 1 91 ? -32.938 -12.961 -3.221 1 95.94 91 SER A O 1
ATOM 754 N N . GLU A 1 92 ? -32.344 -11.859 -1.379 1 91.94 92 GLU A N 1
ATOM 755 C CA . GLU A 1 92 ? -33.594 -11.148 -1.301 1 91.94 92 GLU A CA 1
ATOM 756 C C . GLU A 1 92 ? -33.781 -10.211 -2.488 1 91.94 92 GLU A C 1
ATOM 758 O O . GLU A 1 92 ? -32.844 -9.594 -2.955 1 91.94 92 GLU A O 1
ATOM 763 N N . ASP A 1 93 ? -34.969 -10.148 -2.965 1 88.44 93 ASP A N 1
ATOM 764 C CA . ASP A 1 93 ? -35.312 -9.219 -4.043 1 88.44 93 ASP A CA 1
ATOM 765 C C . ASP A 1 93 ? -35.281 -7.777 -3.543 1 88.44 93 ASP A C 1
ATOM 767 O O . ASP A 1 93 ? -36.219 -7.355 -2.84 1 88.44 93 ASP A O 1
ATOM 771 N N . VAL A 1 94 ? -34.312 -7.098 -3.963 1 86.94 94 VAL A N 1
ATOM 772 C CA . VAL A 1 94 ? -34.125 -5.727 -3.512 1 86.94 94 VAL A CA 1
ATOM 773 C C . VAL A 1 94 ? -35.312 -4.871 -3.893 1 86.94 94 VAL A C 1
ATOM 775 O O . VAL A 1 94 ? -35.656 -3.896 -3.209 1 86.94 94 VAL A O 1
ATOM 778 N N . ARG A 1 95 ? -36.156 -5.27 -5.012 1 85.81 95 ARG A N 1
ATOM 779 C CA . ARG A 1 95 ? -37.344 -4.555 -5.473 1 85.81 95 ARG A CA 1
ATOM 780 C C . ARG A 1 95 ? -38.438 -4.594 -4.422 1 85.81 95 ARG A C 1
ATOM 782 O O . ARG A 1 95 ? -39.344 -3.744 -4.426 1 85.81 95 ARG A O 1
ATOM 789 N N . LYS A 1 96 ? -38.219 -5.48 -3.506 1 81.75 96 LYS A N 1
ATOM 790 C CA . LYS A 1 96 ? -39.281 -5.699 -2.523 1 81.75 96 LYS A CA 1
ATOM 791 C C . LYS A 1 96 ? -38.969 -4.98 -1.215 1 81.75 96 LYS A C 1
ATOM 793 O O . LYS A 1 96 ? -39.781 -4.98 -0.292 1 81.75 96 LYS A O 1
ATOM 798 N N . ILE A 1 97 ? -37.875 -4.449 -1.163 1 80.44 97 ILE A N 1
ATOM 799 C CA . ILE A 1 97 ? -37.5 -3.674 0.022 1 80.44 97 ILE A CA 1
ATOM 800 C C . ILE A 1 97 ? -38.188 -2.301 -0.048 1 80.44 97 ILE A C 1
ATOM 802 O O . ILE A 1 97 ? -37.812 -1.47 -0.882 1 80.44 97 ILE A O 1
ATOM 806 N N . THR A 1 98 ? -39.094 -2.062 0.752 1 70.56 98 THR A N 1
ATOM 807 C CA . THR A 1 98 ? -40 -0.928 0.674 1 70.56 98 THR A CA 1
ATOM 808 C C . THR A 1 98 ? -39.281 0.378 0.972 1 70.56 98 THR A C 1
ATOM 810 O O . THR A 1 98 ? -39.688 1.442 0.497 1 70.56 98 THR A O 1
ATOM 813 N N . THR A 1 99 ? -38.25 0.3 1.711 1 75.62 99 THR A N 1
ATOM 814 C CA . THR A 1 99 ? -37.562 1.519 2.107 1 75.62 99 THR A CA 1
ATOM 815 C C . THR A 1 99 ? -36.625 2.01 0.988 1 75.62 99 THR A C 1
ATOM 817 O O . THR A 1 99 ? -36.156 3.15 1.015 1 75.62 99 THR A O 1
ATOM 820 N N . PHE A 1 100 ? -36.406 1.189 -0.008 1 78.38 100 PHE A N 1
ATOM 821 C CA . PHE A 1 100 ? -35.5 1.575 -1.097 1 78.38 100 PHE A CA 1
ATOM 822 C C . PHE A 1 100 ? -36.281 2.324 -2.182 1 78.38 100 PHE A C 1
ATOM 824 O O . PHE A 1 100 ? -37.281 1.837 -2.678 1 78.38 100 PHE A O 1
ATOM 831 N N . PRO A 1 101 ? -35.812 3.535 -2.461 1 76.12 101 PRO A N 1
ATOM 832 C CA . PRO A 1 101 ? -36.406 4.227 -3.604 1 76.12 101 PRO A CA 1
ATOM 833 C C . PRO A 1 101 ? -36.094 3.545 -4.934 1 76.12 101 PRO A C 1
ATOM 835 O O . PRO A 1 101 ? -35.219 2.666 -4.996 1 76.12 101 PRO A O 1
ATOM 838 N N . LYS A 1 1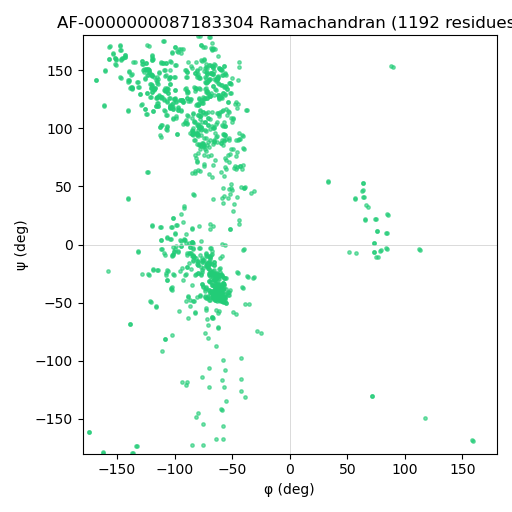02 ? -36.781 3.963 -5.957 1 72.88 102 LYS A N 1
ATOM 839 C CA . LYS A 1 102 ? -36.625 3.373 -7.285 1 72.88 102 LYS A CA 1
ATOM 840 C C . LYS A 1 102 ? -35.281 3.725 -7.887 1 72.88 102 LYS A C 1
ATOM 842 O O . LYS A 1 102 ? -34.844 3.076 -8.836 1 72.88 102 LYS A O 1
ATOM 847 N N . THR A 1 103 ? -34.594 4.605 -7.285 1 74.38 103 THR A N 1
ATOM 848 C CA . THR A 1 103 ? -33.312 5.082 -7.832 1 74.38 103 THR A CA 1
ATOM 849 C C . THR A 1 103 ? -32.188 4.164 -7.418 1 74.38 103 THR A C 1
ATOM 851 O O . THR A 1 103 ? -31.094 4.23 -7.988 1 74.38 103 THR A O 1
ATOM 854 N N . VAL A 1 104 ? -32.531 3.293 -6.52 1 79.75 104 VAL A N 1
ATOM 855 C CA . VAL A 1 104 ? -31.484 2.395 -6.059 1 79.75 104 VAL A CA 1
ATOM 856 C C . VAL A 1 104 ? -31.125 1.409 -7.168 1 79.75 104 VAL A C 1
ATOM 858 O O . VAL A 1 104 ? -32 0.815 -7.793 1 79.75 104 VAL A O 1
ATOM 861 N N . ARG A 1 105 ? -29.844 1.324 -7.426 1 83.62 105 ARG A N 1
ATOM 862 C CA . ARG A 1 105 ? -29.391 0.334 -8.398 1 83.62 105 ARG A CA 1
ATOM 863 C C . ARG A 1 105 ? -29.5 -1.078 -7.832 1 83.62 105 ARG A C 1
ATOM 865 O O . ARG A 1 105 ? -28.875 -1.396 -6.816 1 83.62 105 ARG A O 1
ATOM 872 N N . LEU A 1 106 ? -30.156 -1.912 -8.516 1 83.62 106 LEU A N 1
ATOM 873 C CA . LEU A 1 106 ? -30.609 -3.189 -7.977 1 83.62 106 LEU A CA 1
ATOM 874 C C . LEU A 1 106 ? -29.438 -4.16 -7.832 1 83.62 106 LEU A C 1
ATOM 876 O O . LEU A 1 106 ? -29.297 -4.812 -6.797 1 83.62 106 LEU A O 1
ATOM 880 N N . ILE A 1 107 ? -28.609 -4.262 -8.797 1 87.31 107 ILE A N 1
ATOM 881 C CA . ILE A 1 107 ? -27.562 -5.277 -8.805 1 87.31 107 ILE A CA 1
ATOM 882 C C . ILE A 1 107 ? -26.516 -4.953 -7.738 1 87.31 107 ILE A C 1
ATOM 884 O O . ILE A 1 107 ? -26.203 -5.789 -6.891 1 87.31 107 ILE A O 1
ATOM 888 N N . PRO A 1 108 ? -26.047 -3.715 -7.68 1 90.31 108 PRO A N 1
ATOM 889 C CA . PRO A 1 108 ? -25.094 -3.385 -6.617 1 90.31 108 PRO A CA 1
ATOM 890 C C . PRO A 1 108 ? -25.688 -3.547 -5.223 1 90.31 108 PRO A C 1
ATOM 892 O O . PRO A 1 108 ? -25.016 -4.023 -4.309 1 90.31 108 PRO A O 1
ATOM 895 N N . ALA A 1 109 ? -26.891 -3.164 -5.066 1 91.06 109 ALA A N 1
ATOM 896 C CA . ALA A 1 109 ? -27.547 -3.295 -3.77 1 91.06 109 ALA A CA 1
ATOM 897 C C . ALA A 1 109 ? -27.656 -4.758 -3.354 1 91.06 109 ALA A C 1
ATOM 899 O O . ALA A 1 109 ? -27.406 -5.102 -2.195 1 91.06 109 ALA A O 1
ATOM 900 N N . ARG A 1 110 ? -28.047 -5.59 -4.289 1 92.62 110 ARG A N 1
ATOM 901 C CA . ARG A 1 110 ? -28.125 -7.02 -4.012 1 92.62 110 ARG A CA 1
ATOM 902 C C . ARG A 1 110 ? -26.766 -7.562 -3.553 1 92.62 110 ARG A C 1
ATOM 904 O O . ARG A 1 110 ? -26.688 -8.289 -2.562 1 92.62 110 ARG A O 1
ATOM 911 N N . ILE A 1 111 ? -25.766 -7.219 -4.293 1 94.44 111 ILE A N 1
ATOM 912 C CA . ILE A 1 111 ? -24.438 -7.762 -4.051 1 94.44 111 ILE A CA 1
ATOM 913 C C . ILE A 1 111 ? -23.938 -7.32 -2.674 1 94.44 111 ILE A C 1
ATOM 915 O O . ILE A 1 111 ? -23.469 -8.141 -1.883 1 94.44 111 ILE A O 1
ATOM 919 N N . VAL A 1 112 ? -24.062 -6.07 -2.348 1 94.88 112 VAL A N 1
ATOM 920 C CA . VAL A 1 112 ? -23.562 -5.59 -1.062 1 94.88 112 VAL A CA 1
ATOM 921 C C . VAL A 1 112 ? -24.359 -6.234 0.072 1 94.88 112 VAL A C 1
ATOM 923 O O . VAL A 1 112 ? -23.797 -6.551 1.125 1 94.88 112 VAL A O 1
ATOM 926 N N . ARG A 1 113 ? -25.609 -6.477 -0.138 1 95 113 ARG A N 1
ATOM 927 C CA . ARG A 1 113 ? -26.5 -7.012 0.893 1 95 113 ARG A CA 1
ATOM 928 C C . ARG A 1 113 ? -26.156 -8.469 1.2 1 95 113 ARG A C 1
ATOM 930 O O . ARG A 1 113 ? -26.594 -9.008 2.217 1 95 113 ARG A O 1
ATOM 937 N N . THR A 1 114 ? -25.406 -9.102 0.321 1 97.12 114 THR A N 1
ATOM 938 C CA . THR A 1 114 ? -25.016 -10.477 0.595 1 97.12 114 THR A CA 1
ATOM 939 C C . THR A 1 114 ? -24.219 -10.562 1.891 1 97.12 114 THR A C 1
ATOM 941 O O . THR A 1 114 ? -24.203 -11.609 2.545 1 97.12 114 THR A O 1
ATOM 944 N N . ILE A 1 115 ? -23.562 -9.516 2.291 1 97.94 115 ILE A N 1
ATOM 945 C CA . ILE A 1 115 ? -22.812 -9.484 3.539 1 97.94 115 ILE A CA 1
ATOM 946 C C . ILE A 1 115 ? -23.75 -9.734 4.719 1 97.94 115 ILE A C 1
ATOM 948 O O . ILE A 1 115 ? -23.484 -10.586 5.566 1 97.94 115 ILE A O 1
ATOM 952 N N . ILE A 1 116 ? -24.875 -9.016 4.703 1 95.75 116 ILE A N 1
ATOM 953 C CA . ILE A 1 116 ? -25.797 -9.141 5.828 1 95.75 116 ILE A CA 1
ATOM 954 C C . ILE A 1 116 ? -26.562 -10.461 5.723 1 95.75 116 ILE A C 1
ATOM 956 O O . ILE A 1 116 ? -26.906 -11.062 6.738 1 95.75 116 ILE A O 1
ATOM 960 N N . GLU A 1 117 ? -26.844 -10.875 4.453 1 97.44 117 GLU A N 1
ATOM 961 C CA . GLU A 1 117 ? -27.484 -12.18 4.277 1 97.44 117 GLU A CA 1
ATOM 962 C C . GLU A 1 117 ? -26.609 -13.297 4.824 1 97.44 117 GLU A C 1
ATOM 964 O O . GLU A 1 117 ? -27.094 -14.234 5.457 1 97.44 117 GLU A O 1
ATOM 969 N N . ALA A 1 118 ? -25.297 -13.227 4.586 1 98.25 118 ALA A N 1
ATOM 970 C CA . ALA A 1 118 ? -24.375 -14.203 5.152 1 98.25 118 ALA A CA 1
ATOM 971 C C . ALA A 1 118 ? -24.375 -14.133 6.676 1 98.25 118 ALA A C 1
ATOM 973 O O . ALA A 1 118 ? -24.375 -15.172 7.348 1 98.25 118 ALA A O 1
ATOM 974 N N . PHE A 1 119 ? -24.359 -12.953 7.188 1 98.06 119 PHE A N 1
ATOM 975 C CA . PHE A 1 119 ? -24.375 -12.734 8.633 1 98.06 119 PHE A CA 1
ATOM 976 C C . PHE A 1 119 ? -25.625 -13.328 9.258 1 98.06 119 PHE A C 1
ATOM 978 O O . PHE A 1 119 ? -25.562 -13.93 10.336 1 98.06 119 PHE A O 1
ATOM 985 N N . ARG A 1 120 ? -26.75 -13.219 8.617 1 96.75 120 ARG A N 1
ATOM 986 C CA . ARG A 1 120 ? -28.062 -13.641 9.133 1 96.75 120 ARG A CA 1
ATOM 987 C C . ARG A 1 120 ? -28.156 -15.164 9.172 1 96.75 120 ARG A C 1
ATOM 989 O O . ARG A 1 120 ? -29.062 -15.711 9.797 1 96.75 120 ARG A O 1
ATOM 996 N N . GLU A 1 121 ? -27.297 -15.836 8.43 1 97.12 121 GLU A N 1
ATOM 997 C CA . GLU A 1 121 ? -27.281 -17.297 8.508 1 97.12 121 GLU A CA 1
ATOM 998 C C . GLU A 1 121 ? -27 -17.766 9.93 1 97.12 121 GLU A C 1
ATOM 1000 O O . GLU A 1 121 ? -27.328 -18.906 10.289 1 97.12 121 GLU A O 1
ATOM 1005 N N . GLY A 1 122 ? -26.312 -17 10.742 1 96.19 122 GLY A N 1
ATOM 1006 C CA . GLY A 1 122 ? -26.188 -17.234 12.172 1 96.19 122 GLY A CA 1
ATOM 1007 C C . GLY A 1 122 ? -25.094 -18.219 12.523 1 96.19 122 GLY A C 1
ATOM 1008 O O . GLY A 1 122 ? -25.156 -18.875 13.562 1 96.19 122 GLY A O 1
ATOM 1009 N N . ASP A 1 123 ? -24.094 -18.344 11.695 1 97.31 123 ASP A N 1
ATOM 1010 C CA . ASP A 1 123 ? -22.969 -19.219 12 1 97.31 123 ASP A CA 1
ATOM 1011 C C . ASP A 1 123 ? -22.328 -18.859 13.336 1 97.31 123 ASP A C 1
ATOM 1013 O O . ASP A 1 123 ? -22.281 -17.672 13.703 1 97.31 123 ASP A O 1
ATOM 1017 N N . LYS A 1 124 ? -21.812 -19.812 14.062 1 96.56 124 LYS A N 1
ATOM 1018 C CA . LYS A 1 124 ? -21.25 -19.594 15.398 1 96.56 124 LYS A CA 1
ATOM 1019 C C . LYS A 1 124 ? -19.719 -19.484 15.336 1 96.56 124 LYS A C 1
ATOM 1021 O O . LYS A 1 124 ? -19.094 -19.984 14.398 1 96.56 124 LYS A O 1
ATOM 1026 N N . ASN A 1 125 ? -19.156 -18.812 16.297 1 96.44 125 ASN A N 1
ATOM 1027 C CA . ASN A 1 125 ? -17.703 -18.688 16.453 1 96.44 125 ASN A CA 1
ATOM 1028 C C . ASN A 1 125 ? -17.062 -18.109 15.195 1 96.44 125 ASN A C 1
ATOM 1030 O O . ASN A 1 125 ? -16.031 -18.625 14.734 1 96.44 125 ASN A O 1
ATOM 1034 N N . VAL A 1 126 ? -17.734 -17.156 14.625 1 98.38 126 VAL A N 1
ATOM 1035 C CA . VAL A 1 126 ? -17.219 -16.516 13.414 1 98.38 126 VAL A CA 1
ATOM 1036 C C . VAL A 1 126 ? -16.328 -15.344 13.797 1 98.38 126 VAL A C 1
ATOM 1038 O O . VAL A 1 126 ? -16.688 -14.531 14.656 1 98.38 126 VAL A O 1
ATOM 1041 N N . ARG A 1 127 ? -15.133 -15.297 13.203 1 98.62 127 ARG A N 1
ATOM 1042 C CA . ARG A 1 127 ? -14.219 -14.172 13.383 1 98.62 127 ARG A CA 1
ATOM 1043 C C . ARG A 1 127 ? -14.164 -13.305 12.125 1 98.62 127 ARG A C 1
ATOM 1045 O O . ARG A 1 127 ? -13.992 -12.086 12.211 1 98.62 127 ARG A O 1
ATOM 1052 N N . TRP A 1 128 ? -14.375 -13.992 10.977 1 98.81 128 TRP A N 1
ATOM 1053 C CA . TRP A 1 128 ? -14.219 -13.281 9.711 1 98.81 128 TRP A CA 1
ATOM 1054 C C . TRP A 1 128 ? -15.297 -13.695 8.719 1 98.81 128 TRP A C 1
ATOM 1056 O O . TRP A 1 128 ? -15.656 -14.875 8.641 1 98.81 128 TRP A O 1
ATOM 1066 N N . TYR A 1 129 ? -15.773 -12.75 7.984 1 98.88 129 TYR A N 1
ATOM 1067 C CA . TYR A 1 129 ? -16.5 -12.984 6.738 1 98.88 129 TYR A CA 1
ATOM 1068 C C . TYR A 1 129 ? -15.625 -12.672 5.531 1 98.88 129 TYR A C 1
ATOM 1070 O O . TYR A 1 129 ? -15.125 -11.555 5.395 1 98.88 129 TYR A O 1
ATOM 1078 N N . VAL A 1 130 ? -15.383 -13.633 4.746 1 98.94 130 VAL A N 1
ATOM 1079 C CA . VAL A 1 130 ? -14.633 -13.438 3.512 1 98.94 130 VAL A CA 1
ATOM 1080 C C . VAL A 1 130 ? -15.586 -13.461 2.318 1 98.94 130 VAL A C 1
ATOM 1082 O O . VAL A 1 130 ? -16.234 -14.469 2.049 1 98.94 130 VAL A O 1
ATOM 1085 N N . MET A 1 131 ? -15.641 -12.312 1.626 1 98.81 131 MET A N 1
ATOM 1086 C CA . MET A 1 131 ? -16.562 -12.164 0.501 1 98.81 131 MET A CA 1
ATOM 1087 C C . MET A 1 131 ? -15.812 -12.266 -0.826 1 98.81 131 MET A C 1
ATOM 1089 O O . MET A 1 131 ? -14.672 -11.812 -0.938 1 98.81 131 MET A O 1
ATOM 1093 N N . GLY A 1 132 ? -16.406 -12.852 -1.831 1 98.12 132 GLY A N 1
ATOM 1094 C CA . GLY A 1 132 ? -15.883 -12.953 -3.182 1 98.12 132 GLY A CA 1
ATOM 1095 C C . GLY A 1 132 ? -16.938 -13.297 -4.215 1 98.12 132 GLY A C 1
ATOM 1096 O O . GLY A 1 132 ? -18.125 -13.391 -3.887 1 98.12 132 GLY A O 1
ATOM 1097 N N . ASP A 1 133 ? -16.547 -13.422 -5.426 1 97.56 133 ASP A N 1
ATOM 1098 C CA . ASP A 1 133 ? -17.438 -13.781 -6.527 1 97.56 133 ASP A CA 1
ATOM 1099 C C . ASP A 1 133 ? -17.328 -15.266 -6.863 1 97.56 133 ASP A C 1
ATOM 1101 O O . ASP A 1 133 ? -16.469 -15.969 -6.324 1 97.56 133 ASP A O 1
ATOM 1105 N N . ASP A 1 134 ? -18.234 -15.734 -7.699 1 96.75 134 ASP A N 1
ATOM 1106 C CA . ASP A 1 134 ? -18.234 -17.141 -8.062 1 96.75 134 ASP A CA 1
ATOM 1107 C C . ASP A 1 134 ? -17.078 -17.469 -9 1 96.75 134 ASP A C 1
ATOM 1109 O O . ASP A 1 134 ? -16.797 -18.641 -9.266 1 96.75 134 ASP A O 1
ATOM 1113 N N . ASP A 1 135 ? -16.312 -16.469 -9.492 1 96.94 135 ASP A N 1
ATOM 1114 C CA . ASP A 1 135 ? -15.094 -16.734 -10.242 1 96.94 135 ASP A CA 1
ATOM 1115 C C . ASP A 1 135 ? -13.852 -16.297 -9.469 1 96.94 135 ASP A C 1
ATOM 1117 O O . ASP A 1 135 ? -12.789 -16.094 -10.047 1 96.94 135 ASP A O 1
ATOM 1121 N N . THR A 1 136 ? -13.992 -16.047 -8.172 1 98.19 136 THR A N 1
ATOM 1122 C CA . THR A 1 136 ? -12.852 -15.82 -7.289 1 98.19 136 THR A CA 1
ATOM 1123 C C . THR A 1 136 ? -12.297 -17.141 -6.758 1 98.19 136 THR A C 1
ATOM 1125 O O . THR A 1 136 ? -13.039 -17.953 -6.195 1 98.19 136 THR A O 1
ATOM 1128 N N . ILE A 1 137 ? -11.039 -17.375 -6.938 1 98.69 137 ILE A N 1
ATOM 1129 C CA . ILE A 1 137 ? -10.367 -18.516 -6.348 1 98.69 137 ILE A CA 1
ATOM 1130 C C . ILE A 1 137 ? -9.602 -18.078 -5.094 1 98.69 137 ILE A C 1
ATOM 1132 O O . ILE A 1 137 ? -8.781 -17.172 -5.145 1 98.69 137 ILE A O 1
ATOM 1136 N N . PHE A 1 138 ? -9.891 -18.766 -3.998 1 98.69 138 PHE A N 1
ATOM 1137 C CA . PHE A 1 138 ? -9.195 -18.469 -2.75 1 98.69 138 PHE A CA 1
ATOM 1138 C C . PHE A 1 138 ? -8.148 -19.531 -2.443 1 98.69 138 PHE A C 1
ATOM 1140 O O . PHE A 1 138 ? -8.383 -20.719 -2.66 1 98.69 138 PHE A O 1
ATOM 1147 N N . PHE A 1 139 ? -7.039 -19.125 -2.012 1 98.62 139 PHE A N 1
ATOM 1148 C CA . PHE A 1 139 ? -6.016 -20 -1.458 1 98.62 139 PHE A CA 1
ATOM 1149 C C . PHE A 1 139 ? -6.082 -20.016 0.065 1 98.62 139 PHE A C 1
ATOM 1151 O O . PHE A 1 139 ? -5.441 -19.203 0.726 1 98.62 139 PHE A O 1
ATOM 1158 N N . LEU A 1 140 ? -6.766 -20.984 0.575 1 98.25 140 LEU A N 1
ATOM 1159 C CA . LEU A 1 140 ? -7.332 -21 1.919 1 98.25 140 LEU A CA 1
ATOM 1160 C C . LEU A 1 140 ? -6.23 -20.969 2.973 1 98.25 140 LEU A C 1
ATOM 1162 O O . LEU A 1 140 ? -6.32 -20.203 3.939 1 98.25 140 LEU A O 1
ATOM 1166 N N . ASP A 1 141 ? -5.168 -21.703 2.805 1 96.81 141 ASP A N 1
ATOM 1167 C CA . ASP A 1 141 ? -4.121 -21.766 3.822 1 96.81 141 ASP A CA 1
ATOM 1168 C C . ASP A 1 141 ? -3.428 -20.406 3.961 1 96.81 141 ASP A C 1
ATOM 1170 O O . ASP A 1 141 ? -3.166 -19.953 5.078 1 96.81 141 ASP A O 1
ATOM 1174 N N . ASN A 1 142 ? -3.145 -19.844 2.836 1 97.44 142 ASN A N 1
ATOM 1175 C CA . ASN A 1 142 ? -2.559 -18.516 2.857 1 97.44 142 ASN A CA 1
ATOM 1176 C C . ASN A 1 142 ? -3.508 -17.5 3.477 1 97.44 142 ASN A C 1
ATOM 1178 O O . ASN A 1 142 ? -3.088 -16.641 4.262 1 97.44 142 ASN A O 1
ATOM 1182 N N . LEU A 1 143 ? -4.758 -17.609 3.105 1 98.31 143 LEU A N 1
ATOM 1183 C CA . LEU A 1 143 ? -5.762 -16.672 3.611 1 98.31 143 LEU A CA 1
ATOM 1184 C C . LEU A 1 143 ? -5.879 -16.766 5.129 1 98.31 143 LEU A C 1
ATOM 1186 O O . LEU A 1 143 ? -5.883 -15.75 5.824 1 98.31 143 LEU A O 1
ATOM 1190 N N . ILE A 1 144 ? -5.926 -17.984 5.625 1 97.5 144 ILE A N 1
ATOM 1191 C CA . ILE A 1 144 ? -6.008 -18.219 7.062 1 97.5 144 ILE A CA 1
ATOM 1192 C C . ILE A 1 144 ? -4.781 -17.625 7.754 1 97.5 144 ILE A C 1
ATOM 1194 O O . ILE A 1 144 ? -4.902 -16.938 8.773 1 97.5 144 ILE A O 1
ATOM 1198 N N . GLY A 1 145 ? -3.641 -17.922 7.168 1 95.81 145 GLY A N 1
ATOM 1199 C CA . GLY A 1 145 ? -2.408 -17.406 7.742 1 95.81 145 GLY A CA 1
ATOM 1200 C C . GLY A 1 145 ? -2.377 -15.891 7.832 1 95.81 145 GLY A C 1
ATOM 1201 O O . GLY A 1 145 ? -1.958 -15.328 8.852 1 95.81 145 GLY A O 1
ATOM 1202 N N . VAL A 1 146 ? -2.84 -15.234 6.855 1 96.62 146 VAL A N 1
ATOM 1203 C CA . VAL A 1 146 ? -2.826 -13.773 6.816 1 96.62 146 VAL A CA 1
ATOM 1204 C C . VAL A 1 146 ? -3.836 -13.219 7.816 1 96.62 146 VAL A C 1
ATOM 1206 O O . VAL A 1 146 ? -3.523 -12.305 8.578 1 96.62 146 VAL A O 1
ATOM 1209 N N . LEU A 1 147 ? -5.02 -13.766 7.871 1 97.88 147 LEU A N 1
ATOM 1210 C CA . LEU A 1 147 ? -6.066 -13.258 8.758 1 97.88 147 LEU A CA 1
ATOM 1211 C C . LEU A 1 147 ? -5.711 -13.516 10.219 1 97.88 147 LEU A C 1
ATOM 1213 O O . LEU A 1 147 ? -6.133 -12.766 11.102 1 97.88 147 LEU A O 1
ATOM 1217 N N . ALA A 1 148 ? -4.875 -14.5 10.484 1 96.75 148 ALA A N 1
ATOM 1218 C CA . ALA A 1 148 ? -4.48 -14.859 11.844 1 96.75 148 ALA A CA 1
ATOM 1219 C C . ALA A 1 148 ? -3.59 -13.781 12.461 1 96.75 148 ALA A C 1
ATOM 1221 O O . ALA A 1 148 ? -3.416 -13.727 13.68 1 96.75 148 ALA A O 1
ATOM 1222 N N . LYS A 1 149 ? -3.082 -12.953 11.672 1 92.56 149 LYS A N 1
ATOM 1223 C CA . LYS A 1 149 ? -2.189 -11.906 12.156 1 92.56 149 LYS A CA 1
ATOM 1224 C C . LYS A 1 149 ? -2.977 -10.742 12.758 1 92.56 149 LYS A C 1
ATOM 1226 O O . LYS A 1 149 ? -2.412 -9.891 13.445 1 92.56 149 LYS A O 1
ATOM 1231 N N . TYR A 1 150 ? -4.254 -10.656 12.461 1 94.62 150 TYR A N 1
ATOM 1232 C CA . TYR A 1 150 ? -5.059 -9.508 12.875 1 94.62 150 TYR A CA 1
ATOM 1233 C C . TYR A 1 150 ? -5.871 -9.828 14.125 1 94.62 150 TYR A C 1
ATOM 1235 O O . TYR A 1 150 ? -6.32 -10.961 14.305 1 94.62 150 TYR A O 1
ATOM 1243 N N . ASN A 1 151 ? -6.004 -8.805 14.961 1 93.5 151 ASN A N 1
ATOM 1244 C CA . ASN A 1 151 ? -6.945 -8.898 16.078 1 93.5 151 ASN A CA 1
ATOM 1245 C C . ASN A 1 151 ? -8.391 -8.859 15.586 1 93.5 151 ASN A C 1
ATOM 1247 O O . ASN A 1 151 ? -8.93 -7.781 15.312 1 93.5 151 ASN A O 1
ATOM 1251 N N . HIS A 1 152 ? -8.992 -10.016 15.555 1 95.94 152 HIS A N 1
ATOM 1252 C CA . HIS A 1 152 ? -10.297 -10.18 14.93 1 95.94 152 HIS A CA 1
ATOM 1253 C C . HIS A 1 152 ? -11.383 -9.445 15.703 1 95.94 152 HIS A C 1
ATOM 1255 O O . HIS A 1 152 ? -12.492 -9.258 15.203 1 95.94 152 HIS A O 1
ATOM 1261 N N . SER A 1 153 ? -11.109 -8.922 16.844 1 93.5 153 SER A N 1
ATOM 1262 C CA . SER A 1 153 ? -12.117 -8.266 17.672 1 93.5 153 SER A CA 1
ATOM 1263 C C . SER A 1 153 ? -12.234 -6.781 17.328 1 93.5 153 SER A C 1
ATOM 1265 O O . SER A 1 153 ? -13.125 -6.094 17.812 1 93.5 153 SER A O 1
ATOM 1267 N N . LYS A 1 154 ? -11.359 -6.332 16.516 1 91.12 154 LYS A N 1
ATOM 1268 C CA . LYS A 1 154 ? -11.383 -4.945 16.062 1 91.12 154 LYS A CA 1
ATOM 1269 C C . LYS A 1 154 ? -12.07 -4.828 14.703 1 91.12 154 LYS A C 1
ATOM 1271 O O . LYS A 1 154 ? -12.352 -5.836 14.055 1 91.12 154 LYS A O 1
ATOM 1276 N N . TYR A 1 155 ? -12.391 -3.619 14.359 1 93 155 TYR A N 1
ATOM 1277 C CA . TYR A 1 155 ? -12.969 -3.371 13.039 1 93 155 TYR A CA 1
ATOM 1278 C C . TYR A 1 155 ? -11.906 -3.445 11.953 1 93 155 TYR A C 1
ATOM 1280 O O . TYR A 1 155 ? -10.977 -2.639 11.93 1 93 155 TYR A O 1
ATOM 1288 N N . TYR A 1 156 ? -12.086 -4.465 11.109 1 96.25 156 TYR A N 1
ATOM 1289 C CA . TYR A 1 156 ? -11.148 -4.586 9.992 1 96.25 156 TYR A CA 1
ATOM 1290 C C . TYR A 1 156 ? -11.891 -4.758 8.672 1 96.25 156 TYR A C 1
ATOM 1292 O O . TYR A 1 156 ? -12.867 -5.504 8.594 1 96.25 156 TYR A O 1
ATOM 1300 N N . TYR A 1 157 ? -11.562 -4.004 7.754 1 97.62 157 TYR A N 1
ATOM 1301 C CA . TYR A 1 157 ? -11.859 -4.102 6.328 1 97.62 157 TYR A CA 1
ATOM 1302 C C . TYR A 1 157 ? -10.586 -4.375 5.527 1 97.62 157 TYR A C 1
ATOM 1304 O O . TYR A 1 157 ? -9.797 -3.461 5.277 1 97.62 157 TYR A O 1
ATOM 1312 N N . ILE A 1 158 ? -10.352 -5.668 5.098 1 98.62 158 ILE A N 1
ATOM 1313 C CA . ILE A 1 158 ? -9.078 -6.09 4.527 1 98.62 158 ILE A CA 1
ATOM 1314 C C . ILE A 1 158 ? -9.273 -6.496 3.068 1 98.62 158 ILE A C 1
ATOM 1316 O O . ILE A 1 158 ? -10.156 -7.301 2.756 1 98.62 158 ILE A O 1
ATOM 1320 N N . GLY A 1 159 ? -8.547 -5.98 2.188 1 98.44 159 GLY A N 1
ATOM 1321 C CA . GLY A 1 159 ? -8.602 -6.262 0.762 1 98.44 159 GLY A CA 1
ATOM 1322 C C . GLY A 1 159 ? -7.504 -5.566 -0.022 1 98.44 159 GLY A C 1
ATOM 1323 O O . GLY A 1 159 ? -6.441 -5.258 0.524 1 98.44 159 GLY A O 1
ATOM 1324 N N . SER A 1 160 ? -7.711 -5.449 -1.344 1 98.12 160 SER A N 1
ATOM 1325 C CA . SER A 1 160 ? -6.684 -4.809 -2.158 1 98.12 160 SER A CA 1
ATOM 1326 C C . SER A 1 160 ? -7.301 -4.016 -3.305 1 98.12 160 SER A C 1
ATOM 1328 O O . SER A 1 160 ? -8.469 -4.223 -3.65 1 98.12 160 SER A O 1
ATOM 1330 N N . ASN A 1 161 ? -6.496 -3.098 -3.836 1 97.69 161 ASN A N 1
ATOM 1331 C CA . ASN A 1 161 ? -6.859 -2.332 -5.023 1 97.69 161 ASN A CA 1
ATOM 1332 C C . ASN A 1 161 ? -6.691 -3.16 -6.297 1 97.69 161 ASN A C 1
ATOM 1334 O O . ASN A 1 161 ? -6.23 -4.301 -6.242 1 97.69 161 ASN A O 1
ATOM 1338 N N . SER A 1 162 ? -7.168 -2.57 -7.352 1 98.12 162 SER A N 1
ATOM 1339 C CA . SER A 1 162 ? -6.969 -3.186 -8.664 1 98.12 162 SER A CA 1
ATOM 1340 C C . SER A 1 162 ? -5.523 -3.041 -9.125 1 98.12 162 SER A C 1
ATOM 1342 O O . SER A 1 162 ? -4.844 -2.078 -8.766 1 98.12 162 SER A O 1
ATOM 1344 N N . GLU A 1 163 ? -5.047 -3.963 -9.945 1 98 163 GLU A N 1
ATOM 1345 C CA . GLU A 1 163 ? -3.736 -3.869 -10.578 1 98 163 GLU A CA 1
ATOM 1346 C C . GLU A 1 163 ? -3.719 -2.777 -11.648 1 98 163 GLU A C 1
ATOM 1348 O O . GLU A 1 163 ? -2.65 -2.371 -12.109 1 98 163 GLU A O 1
ATOM 1353 N N . PHE A 1 164 ? -4.844 -2.344 -12.078 1 98.44 164 PHE A N 1
ATOM 1354 C CA . PHE A 1 164 ? -5 -1.398 -13.18 1 98.44 164 PHE A CA 1
ATOM 1355 C C . PHE A 1 164 ? -5.262 0.006 -12.648 1 98.44 164 PHE A C 1
ATOM 1357 O O . PHE A 1 164 ? -6.215 0.223 -11.891 1 98.44 164 PHE A O 1
ATOM 1364 N N . VAL A 1 165 ? -4.461 0.997 -13.039 1 97.81 165 VAL A N 1
ATOM 1365 C CA . VAL A 1 165 ? -4.512 2.35 -12.492 1 97.81 165 VAL A CA 1
ATOM 1366 C C . VAL A 1 165 ? -5.887 2.957 -12.742 1 97.81 165 VAL A C 1
ATOM 1368 O O . VAL A 1 165 ? -6.496 3.529 -11.836 1 97.81 165 VAL A O 1
ATOM 1371 N N . LYS A 1 166 ? -6.414 2.824 -13.914 1 96.94 166 LYS A N 1
ATOM 1372 C CA . LYS A 1 166 ? -7.66 3.479 -14.297 1 96.94 166 LYS A CA 1
ATOM 1373 C C . LYS A 1 166 ? -8.836 2.926 -13.508 1 96.94 166 LYS A C 1
ATOM 1375 O O . LYS A 1 166 ? -9.789 3.652 -13.211 1 96.94 166 LYS A O 1
ATOM 1380 N N . SER A 1 167 ? -8.812 1.601 -13.195 1 97.12 167 SER A N 1
ATOM 1381 C CA . SER A 1 167 ? -9.875 1.036 -12.359 1 97.12 167 SER A CA 1
ATOM 1382 C C . SER A 1 167 ? -9.961 1.754 -11.016 1 97.12 167 SER A C 1
ATOM 1384 O O . SER A 1 167 ? -11.055 2.084 -10.547 1 97.12 167 SER A O 1
ATOM 1386 N N . ASN A 1 168 ? -8.836 1.983 -10.406 1 97.62 168 ASN A N 1
ATOM 1387 C CA . ASN A 1 168 ? -8.812 2.697 -9.133 1 97.62 168 ASN A CA 1
ATOM 1388 C C . ASN A 1 168 ? -9.266 4.145 -9.297 1 97.62 168 ASN A C 1
ATOM 1390 O O . ASN A 1 168 ? -10 4.664 -8.445 1 97.62 168 ASN A O 1
ATOM 1394 N N . TYR A 1 169 ? -8.82 4.742 -10.359 1 96.38 169 TYR A N 1
ATOM 1395 C CA . TYR A 1 169 ? -9.195 6.125 -10.641 1 96.38 169 TYR A CA 1
ATOM 1396 C C . TYR A 1 169 ? -10.695 6.254 -10.859 1 96.38 169 TYR A C 1
ATOM 1398 O O . TYR A 1 169 ? -11.32 7.199 -10.367 1 96.38 169 TYR A O 1
ATOM 1406 N N . ASP A 1 170 ? -11.258 5.324 -11.648 1 94.62 170 ASP A N 1
ATOM 1407 C CA . ASP A 1 170 ? -12.672 5.391 -11.992 1 94.62 170 ASP A CA 1
ATOM 1408 C C . ASP A 1 170 ? -13.547 5.109 -10.781 1 94.62 170 ASP A C 1
ATOM 1410 O O . ASP A 1 170 ? -14.648 5.652 -10.664 1 94.62 170 ASP A O 1
ATOM 1414 N N . PHE A 1 171 ? -13.117 4.309 -9.906 1 94.25 171 PHE A N 1
ATOM 1415 C CA . PHE A 1 171 ? -13.898 3.963 -8.727 1 94.25 171 PHE A CA 1
ATOM 1416 C C . PHE A 1 171 ? -13.297 4.59 -7.469 1 94.25 171 PHE A C 1
ATOM 1418 O O . PHE A 1 171 ? -13.617 5.734 -7.133 1 94.25 171 PHE A O 1
ATOM 1425 N N . SER A 1 172 ? -12.234 3.898 -6.945 1 96.38 172 SER A N 1
ATOM 1426 C CA . SER A 1 172 ? -11.594 4.504 -5.781 1 96.38 172 SER A CA 1
ATOM 1427 C C . SER A 1 172 ? -10.273 3.812 -5.457 1 96.38 172 SER A C 1
ATOM 1429 O O . SER A 1 172 ? -10.18 2.586 -5.512 1 96.38 172 SER A O 1
ATOM 1431 N N . PHE A 1 173 ? -9.328 4.637 -5.066 1 96.69 173 PHE A N 1
ATOM 1432 C CA . PHE A 1 173 ? -8.055 4.129 -4.574 1 96.69 173 PHE A CA 1
ATOM 1433 C C . PHE A 1 173 ? -8.188 3.633 -3.141 1 96.69 173 PHE A C 1
ATOM 1435 O O . PHE A 1 173 ? -7.262 3.014 -2.605 1 96.69 173 PHE A O 1
ATOM 1442 N N . ASP A 1 174 ? -9.383 3.799 -2.562 1 95.69 174 ASP A N 1
ATOM 1443 C CA . ASP A 1 174 ? -9.547 3.488 -1.146 1 95.69 174 ASP A CA 1
ATOM 1444 C C . ASP A 1 174 ? -10.438 2.26 -0.954 1 95.69 174 ASP A C 1
ATOM 1446 O O . ASP A 1 174 ? -10.703 1.854 0.178 1 95.69 174 ASP A O 1
ATOM 1450 N N . MET A 1 175 ? -10.828 1.677 -1.985 1 96.88 175 MET A N 1
ATOM 1451 C CA . MET A 1 175 ? -11.766 0.562 -1.882 1 96.88 175 MET A CA 1
ATOM 1452 C C . MET A 1 175 ? -11.078 -0.761 -2.199 1 96.88 175 MET A C 1
ATOM 1454 O O . MET A 1 175 ? -10.102 -0.792 -2.949 1 96.88 175 MET A O 1
ATOM 1458 N N . ALA A 1 176 ? -11.57 -1.775 -1.586 1 98.19 176 ALA A N 1
ATOM 1459 C CA . ALA A 1 176 ? -11.211 -3.125 -2.018 1 98.19 176 ALA A CA 1
ATOM 1460 C C . ALA A 1 176 ? -12.039 -3.551 -3.225 1 98.19 176 ALA A C 1
ATOM 1462 O O . ALA A 1 176 ? -13.25 -3.314 -3.27 1 98.19 176 ALA A O 1
ATOM 1463 N N . PHE A 1 177 ? -11.414 -4.102 -4.152 1 98.12 177 PHE A N 1
ATOM 1464 C CA . PHE A 1 177 ? -12.148 -4.652 -5.281 1 98.12 177 PHE A CA 1
ATOM 1465 C C . PHE A 1 177 ? -12.703 -6.035 -4.945 1 98.12 177 PHE A C 1
ATOM 1467 O O . PHE A 1 177 ? -11.938 -6.957 -4.652 1 98.12 177 PHE A O 1
ATOM 1474 N N . GLY A 1 178 ? -13.945 -6.145 -5.012 1 97.12 178 GLY A N 1
ATOM 1475 C CA . GLY A 1 178 ? -14.656 -7.312 -4.504 1 97.12 178 GLY A CA 1
ATOM 1476 C C . GLY A 1 178 ? -14.32 -8.586 -5.266 1 97.12 178 GLY A C 1
ATOM 1477 O O . GLY A 1 178 ? -14.375 -9.68 -4.699 1 97.12 178 GLY A O 1
ATOM 1478 N N . GLY A 1 179 ? -14.016 -8.43 -6.5 1 97.25 179 GLY A N 1
ATOM 1479 C CA . GLY A 1 179 ? -13.617 -9.602 -7.266 1 97.25 179 GLY A CA 1
ATOM 1480 C C . GLY A 1 179 ? -12.391 -10.297 -6.703 1 97.25 179 GLY A C 1
ATOM 1481 O O . GLY A 1 179 ? -12.297 -11.523 -6.719 1 97.25 179 GLY A O 1
ATOM 1482 N N . ALA A 1 180 ? -11.5 -9.508 -6.203 1 98.38 180 ALA A N 1
ATOM 1483 C CA . ALA A 1 180 ? -10.297 -10.055 -5.59 1 98.38 180 ALA A CA 1
ATOM 1484 C C . ALA A 1 180 ? -10.617 -10.727 -4.254 1 98.38 180 ALA A C 1
ATOM 1486 O O . ALA A 1 180 ? -9.812 -11.516 -3.742 1 98.38 180 ALA A O 1
ATOM 1487 N N . GLY A 1 181 ? -11.758 -10.414 -3.744 1 98.62 181 GLY A N 1
ATOM 1488 C CA . GLY A 1 181 ? -12.102 -10.828 -2.395 1 98.62 181 GLY A CA 1
ATOM 1489 C C . GLY A 1 181 ? -11.68 -9.828 -1.338 1 98.62 181 GLY A C 1
ATOM 1490 O O . GLY A 1 181 ? -10.781 -9.016 -1.566 1 98.62 181 GLY A O 1
ATOM 1491 N N . TYR A 1 182 ? -12.398 -9.828 -0.233 1 98.75 182 TYR A N 1
ATOM 1492 C CA . TYR A 1 182 ? -12.062 -9.031 0.942 1 98.75 182 TYR A CA 1
ATOM 1493 C C . TYR A 1 182 ? -12.57 -9.703 2.215 1 98.75 182 TYR A C 1
ATOM 1495 O O . TYR A 1 182 ? -13.422 -10.594 2.16 1 98.75 182 TYR A O 1
ATOM 1503 N N . ALA A 1 183 ? -12 -9.312 3.314 1 98.94 183 ALA A N 1
ATOM 1504 C CA . ALA A 1 183 ? -12.367 -9.867 4.617 1 98.94 183 ALA A CA 1
ATOM 1505 C C . ALA A 1 183 ? -12.875 -8.773 5.555 1 98.94 183 ALA A C 1
ATOM 1507 O O . ALA A 1 183 ? -12.32 -7.676 5.59 1 98.94 183 ALA A O 1
ATOM 1508 N N . LEU A 1 184 ? -13.93 -9.07 6.191 1 98.75 184 LEU A N 1
ATOM 1509 C CA . LEU A 1 184 ? -14.508 -8.211 7.223 1 98.75 184 LEU A CA 1
ATOM 1510 C C . LEU A 1 184 ? -14.516 -8.914 8.578 1 98.75 184 LEU A C 1
ATOM 1512 O O . LEU A 1 184 ? -14.898 -10.086 8.672 1 98.75 184 LEU A O 1
ATOM 1516 N N . SER A 1 185 ? -14.086 -8.219 9.57 1 98 185 SER A N 1
ATOM 1517 C CA . SER A 1 185 ? -14.148 -8.805 10.906 1 98 185 SER A CA 1
ATOM 1518 C C . SER A 1 185 ? -15.586 -8.93 11.398 1 98 185 SER A C 1
ATOM 1520 O O . SER A 1 185 ? -16.453 -8.172 10.961 1 98 185 SER A O 1
ATOM 1522 N N . TYR A 1 186 ? -15.789 -9.844 12.266 1 97.88 186 TYR A N 1
ATOM 1523 C CA . TYR A 1 186 ? -17.125 -10.125 12.773 1 97.88 186 TYR A CA 1
ATOM 1524 C C . TYR A 1 186 ? -17.75 -8.875 13.391 1 97.88 186 TYR A C 1
ATOM 1526 O O . TYR A 1 186 ? -18.875 -8.508 13.047 1 97.88 186 TYR A O 1
ATOM 1534 N N . PRO A 1 187 ? -17.047 -8.141 14.289 1 95.5 187 PRO A N 1
ATOM 1535 C CA . PRO A 1 187 ? -17.703 -6.973 14.891 1 95.5 187 PRO A CA 1
ATOM 1536 C C . PRO A 1 187 ? -18.078 -5.91 13.859 1 95.5 187 PRO A C 1
ATOM 1538 O O . PRO A 1 187 ? -19.078 -5.207 14.031 1 95.5 187 PRO A O 1
ATOM 1541 N N . LEU A 1 188 ? -17.297 -5.785 12.836 1 95.69 188 LEU A N 1
ATOM 1542 C CA . LEU A 1 188 ? -17.609 -4.82 11.789 1 95.69 188 LEU A CA 1
ATOM 1543 C C . LEU A 1 188 ? -18.891 -5.211 11.062 1 95.69 188 LEU A C 1
ATOM 1545 O O . LEU A 1 188 ? -19.75 -4.363 10.812 1 95.69 188 LEU A O 1
ATOM 1549 N N . VAL A 1 189 ? -19 -6.48 10.719 1 97.5 189 VAL A N 1
ATOM 1550 C CA . VAL A 1 189 ? -20.188 -6.953 10.008 1 97.5 189 VAL A CA 1
ATOM 1551 C C . VAL A 1 189 ? -21.422 -6.797 10.898 1 97.5 189 VAL A C 1
ATOM 1553 O O . VAL A 1 189 ? -22.5 -6.441 10.414 1 97.5 189 VAL A O 1
ATOM 1556 N N . GLU A 1 190 ? -21.234 -7.102 12.094 1 94.75 190 GLU A N 1
ATOM 1557 C CA . GLU A 1 190 ? -22.328 -6.918 13.039 1 94.75 190 GLU A CA 1
ATOM 1558 C C . GLU A 1 190 ? -22.828 -5.473 13.039 1 94.75 190 GLU A C 1
ATOM 1560 O O . GLU A 1 190 ? -24.031 -5.223 12.969 1 94.75 190 GLU A O 1
ATOM 1565 N N . ALA A 1 191 ? -21.922 -4.598 13.078 1 90.81 191 ALA A N 1
ATOM 1566 C CA . ALA A 1 191 ? -22.25 -3.178 13.047 1 90.81 191 ALA A CA 1
ATOM 1567 C C . ALA A 1 191 ? -22.891 -2.791 11.719 1 90.81 191 ALA A C 1
ATOM 1569 O O . ALA A 1 191 ? -23.844 -2.023 11.68 1 90.81 191 ALA A O 1
ATOM 1570 N N . LEU A 1 192 ? -22.375 -3.316 10.734 1 93.12 192 LEU A N 1
ATOM 1571 C CA . LEU A 1 192 ? -22.844 -3.025 9.383 1 93.12 192 LEU A CA 1
ATOM 1572 C C . LEU A 1 192 ? -24.266 -3.547 9.172 1 93.12 192 LEU A C 1
ATOM 1574 O O . LEU A 1 192 ? -25.078 -2.91 8.492 1 93.12 192 LEU A O 1
ATOM 1578 N N . ALA A 1 193 ? -24.5 -4.656 9.648 1 91.38 193 ALA A N 1
ATOM 1579 C CA . ALA A 1 193 ? -25.797 -5.316 9.453 1 91.38 193 ALA A CA 1
ATOM 1580 C C . ALA A 1 193 ? -26.938 -4.43 9.938 1 91.38 193 ALA A C 1
ATOM 1582 O O . ALA A 1 193 ? -28.016 -4.422 9.344 1 91.38 193 ALA A O 1
ATOM 1583 N N . ALA A 1 194 ? -26.688 -3.646 10.859 1 87.38 194 ALA A N 1
ATOM 1584 C CA . ALA A 1 194 ? -27.719 -2.795 11.445 1 87.38 194 ALA A CA 1
ATOM 1585 C C . ALA A 1 194 ? -27.906 -1.521 10.617 1 87.38 194 ALA A C 1
ATOM 1587 O O . ALA A 1 194 ? -28.969 -0.879 10.688 1 87.38 194 ALA A O 1
ATOM 1588 N N . LYS A 1 195 ? -27 -1.277 9.766 1 88.88 195 LYS A N 1
ATOM 1589 C CA . LYS A 1 195 ? -27 0.064 9.188 1 88.88 195 LYS A CA 1
ATOM 1590 C C . LYS A 1 195 ? -26.875 0.01 7.672 1 88.88 195 LYS A C 1
ATOM 1592 O O . LYS A 1 195 ? -26.984 1.035 6.996 1 88.88 195 LYS A O 1
ATOM 1597 N N . LEU A 1 196 ? -26.688 -1.104 7.125 1 90.38 196 LEU A N 1
ATOM 1598 C CA . LEU A 1 196 ? -26.312 -1.234 5.719 1 90.38 196 LEU A CA 1
ATOM 1599 C C . LEU A 1 196 ? -27.406 -0.665 4.816 1 90.38 196 LEU A C 1
ATOM 1601 O O . LEU A 1 196 ? -27.109 0.058 3.861 1 90.38 196 LEU A O 1
ATOM 1605 N N . ASP A 1 197 ? -28.625 -0.975 5.086 1 87.56 197 ASP A N 1
ATOM 1606 C CA . ASP A 1 197 ? -29.719 -0.519 4.227 1 87.56 197 ASP A CA 1
ATOM 1607 C C . ASP A 1 197 ? -29.812 1.006 4.215 1 87.56 197 ASP A C 1
ATOM 1609 O O . ASP A 1 197 ? -30.016 1.614 3.162 1 87.56 197 ASP A O 1
ATOM 1613 N N . ALA A 1 198 ? -29.656 1.563 5.387 1 86.38 198 ALA A N 1
ATOM 1614 C CA . ALA A 1 198 ? -29.656 3.021 5.465 1 86.38 198 ALA A CA 1
ATOM 1615 C C . ALA A 1 198 ? -28.484 3.613 4.668 1 86.38 198 ALA A C 1
ATOM 1617 O O . ALA A 1 198 ? -28.625 4.672 4.047 1 86.38 198 ALA A O 1
ATOM 1618 N N . CYS A 1 199 ? -27.469 2.951 4.73 1 88.5 199 CYS A N 1
ATOM 1619 C CA . CYS A 1 199 ? -26.297 3.412 3.992 1 88.5 199 CYS A CA 1
ATOM 1620 C C . CYS A 1 199 ? -26.531 3.316 2.488 1 88.5 199 CYS A C 1
ATOM 1622 O O . CYS A 1 199 ? -26.172 4.23 1.743 1 88.5 199 CYS A O 1
ATOM 1624 N N . ILE A 1 200 ? -27.047 2.256 2.057 1 87.88 200 ILE A N 1
ATOM 1625 C CA . ILE A 1 200 ? -27.344 2.07 0.643 1 87.88 200 ILE A CA 1
ATOM 1626 C C . ILE A 1 200 ? -28.266 3.193 0.159 1 87.88 200 ILE A C 1
ATOM 1628 O O . ILE A 1 200 ? -28.094 3.701 -0.952 1 87.88 200 ILE A O 1
ATOM 1632 N N . LEU A 1 201 ? -29.109 3.627 1.01 1 85.06 201 LEU A N 1
ATOM 1633 C CA . LEU A 1 201 ? -30.047 4.691 0.675 1 85.06 201 LEU A CA 1
ATOM 1634 C C . LEU A 1 201 ? -29.328 6.023 0.502 1 85.06 201 LEU A C 1
ATOM 1636 O O . LEU A 1 201 ? -29.781 6.887 -0.254 1 85.06 201 LEU A O 1
ATOM 1640 N N . ARG A 1 202 ? -28.219 6.133 1.128 1 85.5 202 ARG A N 1
ATOM 1641 C CA . ARG A 1 202 ? -27.453 7.371 1.05 1 85.5 202 ARG A CA 1
ATOM 1642 C C . ARG A 1 202 ? -26.703 7.469 -0.277 1 85.5 202 ARG A C 1
ATOM 1644 O O . ARG A 1 202 ? -26.375 8.562 -0.726 1 85.5 202 ARG A O 1
ATOM 1651 N N . TYR A 1 203 ? -26.469 6.332 -0.786 1 85.75 203 TYR A N 1
ATOM 1652 C CA . TYR A 1 203 ? -25.719 6.301 -2.039 1 85.75 203 TYR A CA 1
ATOM 1653 C C . TYR A 1 203 ? -26.5 5.551 -3.117 1 85.75 203 TYR A C 1
ATOM 1655 O O . TYR A 1 203 ? -25.984 4.613 -3.723 1 85.75 203 TYR A O 1
ATOM 1663 N N . PRO A 1 204 ? -27.578 6.07 -3.416 1 74.62 204 PRO A N 1
ATOM 1664 C CA . PRO A 1 204 ? -28.453 5.293 -4.293 1 74.62 204 PRO A CA 1
ATOM 1665 C C . PRO A 1 204 ? -27.922 5.176 -5.715 1 74.62 204 PRO A C 1
ATOM 1667 O O . PRO A 1 204 ? -28.234 4.211 -6.422 1 74.62 204 PRO A O 1
ATOM 1670 N N . ARG A 1 205 ? -27.125 6.066 -6.152 1 74.31 205 ARG A N 1
ATOM 1671 C CA . ARG A 1 205 ? -26.672 6.062 -7.543 1 74.31 205 ARG A CA 1
ATOM 1672 C C . ARG A 1 205 ? -25.281 5.457 -7.672 1 74.31 205 ARG A C 1
ATOM 1674 O O . ARG A 1 205 ? -24.656 5.539 -8.734 1 74.31 205 ARG A O 1
ATOM 1681 N N . SER A 1 206 ? -24.859 4.891 -6.57 1 80.38 206 SER A N 1
ATOM 1682 C CA . SER A 1 206 ? -23.547 4.262 -6.648 1 80.38 206 SER A CA 1
ATOM 1683 C C . SER A 1 206 ? -23.516 3.146 -7.688 1 80.38 206 SER A C 1
ATOM 1685 O O . SER A 1 206 ? -24.406 2.295 -7.707 1 80.38 206 SER A O 1
ATOM 1687 N N . TYR A 1 207 ? -22.562 3.184 -8.617 1 76.94 207 TYR A N 1
ATOM 1688 C CA . TYR A 1 207 ? -22.484 2.262 -9.75 1 76.94 207 TYR A CA 1
ATOM 1689 C C . TYR A 1 207 ? -21.812 0.96 -9.352 1 76.94 207 TYR A C 1
ATOM 1691 O O . TYR A 1 207 ? -21.906 -0.044 -10.055 1 76.94 207 TYR A O 1
ATOM 1699 N N . GLY A 1 208 ? -21.234 0.901 -8.211 1 88.88 208 GLY A N 1
ATOM 1700 C CA . GLY A 1 208 ? -20.516 -0.314 -7.852 1 88.88 208 GLY A CA 1
ATOM 1701 C C . GLY A 1 208 ? -20.75 -0.75 -6.418 1 88.88 208 GLY A C 1
ATOM 1702 O O . GLY A 1 208 ? -20.844 0.085 -5.516 1 88.88 208 GLY A O 1
ATOM 1703 N N . SER A 1 209 ? -20.984 -2.096 -6.328 1 92.88 209 SER A N 1
ATOM 1704 C CA . SER A 1 209 ? -21.203 -2.672 -5.008 1 92.88 209 SER A CA 1
ATOM 1705 C C . SER A 1 209 ? -20.016 -2.412 -4.086 1 92.88 209 SER A C 1
ATOM 1707 O O . SER A 1 209 ? -20.188 -2.113 -2.904 1 92.88 209 SER A O 1
ATOM 1709 N N . ASP A 1 210 ? -18.844 -2.49 -4.652 1 96 210 ASP A N 1
ATOM 1710 C CA . ASP A 1 210 ? -17.625 -2.291 -3.859 1 96 210 ASP A CA 1
ATOM 1711 C C . ASP A 1 210 ? -17.516 -0.845 -3.385 1 96 210 ASP A C 1
ATOM 1713 O O . ASP A 1 210 ? -17.109 -0.589 -2.25 1 96 210 ASP A O 1
ATOM 1717 N N . LEU A 1 211 ? -17.844 0.044 -4.293 1 94.94 211 LEU A N 1
ATOM 1718 C CA . LEU A 1 211 ? -17.812 1.458 -3.938 1 94.94 211 LEU A CA 1
ATOM 1719 C C . LEU A 1 211 ? -18.844 1.76 -2.848 1 94.94 211 LEU A C 1
ATOM 1721 O O . LEU A 1 211 ? -18.562 2.535 -1.93 1 94.94 211 LEU A O 1
ATOM 1725 N N . THR A 1 212 ? -20.016 1.183 -2.977 1 93.81 212 THR A N 1
ATOM 1726 C CA . THR A 1 212 ? -21.062 1.347 -1.961 1 93.81 212 THR A CA 1
ATOM 1727 C C . THR A 1 212 ? -20.562 0.843 -0.605 1 93.81 212 THR A C 1
ATOM 1729 O O . THR A 1 212 ? -20.719 1.525 0.409 1 93.81 212 THR A O 1
ATOM 1732 N N . LEU A 1 213 ? -20 -0.337 -0.625 1 96.06 213 LEU A N 1
ATOM 1733 C CA . LEU A 1 213 ? -19.484 -0.897 0.622 1 96.06 213 LEU A CA 1
ATOM 1734 C C . LEU A 1 213 ? -18.422 0.012 1.231 1 96.06 213 LEU A C 1
ATOM 1736 O O . LEU A 1 213 ? -18.484 0.321 2.424 1 96.06 213 LEU A O 1
ATOM 1740 N N . TYR A 1 214 ? -17.5 0.42 0.436 1 96.31 214 TYR A N 1
ATOM 1741 C CA . TYR A 1 214 ? -16.453 1.313 0.917 1 96.31 214 TYR A CA 1
ATOM 1742 C C . TYR A 1 214 ? -17.047 2.566 1.547 1 96.31 214 TYR A C 1
ATOM 1744 O O . TYR A 1 214 ? -16.641 2.975 2.637 1 96.31 214 TYR A O 1
ATOM 1752 N N . SER A 1 215 ? -17.938 3.156 0.795 1 94.56 215 SER A N 1
ATOM 1753 C CA . SER A 1 215 ? -18.547 4.383 1.294 1 94.56 215 SER A CA 1
ATOM 1754 C C . SER A 1 215 ? -19.203 4.156 2.656 1 94.56 215 SER A C 1
ATOM 1756 O O . SER A 1 215 ? -19.031 4.973 3.568 1 94.56 215 SER A O 1
ATOM 1758 N N . CYS A 1 216 ? -19.875 3.082 2.779 1 93.5 216 CYS A N 1
ATOM 1759 C CA . CYS A 1 216 ? -20.531 2.768 4.039 1 93.5 216 CYS A CA 1
ATOM 1760 C C . CYS A 1 216 ? -19.516 2.557 5.156 1 93.5 216 CYS A C 1
ATOM 1762 O O . CYS A 1 216 ? -19.688 3.082 6.258 1 93.5 216 CYS A O 1
ATOM 1764 N N . LEU A 1 217 ? -18.484 1.836 4.859 1 94.94 217 LEU A N 1
ATOM 1765 C CA . LEU A 1 217 ? -17.469 1.55 5.867 1 94.94 217 LEU A CA 1
ATOM 1766 C C . LEU A 1 217 ? -16.719 2.816 6.246 1 94.94 217 LEU A C 1
ATOM 1768 O O . LEU A 1 217 ? -16.391 3.027 7.418 1 94.94 217 LEU A O 1
ATOM 1772 N N . ALA A 1 218 ? -16.422 3.594 5.227 1 92.81 218 ALA A N 1
ATOM 1773 C CA . ALA A 1 218 ? -15.758 4.863 5.488 1 92.81 218 ALA A CA 1
ATOM 1774 C C . ALA A 1 218 ? -16.609 5.766 6.371 1 92.81 218 ALA A C 1
ATOM 1776 O O . ALA A 1 218 ? -16.094 6.492 7.223 1 92.81 218 ALA A O 1
ATOM 1777 N N . ASP A 1 219 ? -17.859 5.703 6.156 1 90.5 219 ASP A N 1
ATOM 1778 C CA . ASP A 1 219 ? -18.781 6.473 6.988 1 90.5 219 ASP A CA 1
ATOM 1779 C C . ASP A 1 219 ? -18.734 5.996 8.438 1 90.5 219 ASP A C 1
ATOM 1781 O O . ASP A 1 219 ? -19 6.773 9.359 1 90.5 219 ASP A O 1
ATOM 1785 N N . PHE A 1 220 ? -18.344 4.672 8.555 1 85.62 220 PHE A N 1
ATOM 1786 C CA . PHE A 1 220 ? -18.188 4.09 9.883 1 85.62 220 PHE A CA 1
ATOM 1787 C C . PHE A 1 220 ? -16.812 4.398 10.445 1 85.62 220 PHE A C 1
ATOM 1789 O O . PHE A 1 220 ? -16.5 4.051 11.586 1 85.62 220 PHE A O 1
ATOM 1796 N N . GLY A 1 221 ? -16.062 5.012 9.664 1 86.25 221 GLY A N 1
ATOM 1797 C CA . GLY A 1 221 ? -14.719 5.328 10.102 1 86.25 221 GLY A CA 1
ATOM 1798 C C . GLY A 1 221 ? -13.734 4.188 9.891 1 86.25 221 GLY A C 1
ATOM 1799 O O . GLY A 1 221 ? -12.633 4.195 10.445 1 86.25 221 GLY A O 1
ATOM 1800 N N . VAL A 1 222 ? -14.156 3.197 9.188 1 92.25 222 VAL A N 1
ATOM 1801 C CA . VAL A 1 222 ? -13.289 2.049 8.945 1 92.25 222 VAL A CA 1
ATOM 1802 C C . VAL A 1 222 ? -12.703 2.137 7.535 1 92.25 222 VAL A C 1
ATOM 1804 O O . VAL A 1 222 ? -13.438 2.145 6.547 1 92.25 222 VAL A O 1
ATOM 1807 N N . LEU A 1 223 ? -11.391 2.221 7.496 1 92.94 223 LEU A N 1
ATOM 1808 C CA . LEU A 1 223 ? -10.703 2.35 6.215 1 92.94 223 LEU A CA 1
ATOM 1809 C C . LEU A 1 223 ? -10.094 1.02 5.789 1 92.94 223 LEU A C 1
ATOM 1811 O O . LEU A 1 223 ? -9.977 0.096 6.598 1 92.94 223 LEU A O 1
ATOM 1815 N N . LEU A 1 224 ? -9.742 0.985 4.562 1 95.81 224 LEU A N 1
ATOM 1816 C CA . LEU A 1 224 ? -9.211 -0.231 3.959 1 95.81 224 LEU A CA 1
ATOM 1817 C C . LEU A 1 224 ? -7.828 -0.553 4.516 1 95.81 224 LEU A C 1
ATOM 1819 O O . LEU A 1 224 ? -6.969 0.327 4.602 1 95.81 224 LEU A O 1
ATOM 1823 N N . THR A 1 225 ? -7.66 -1.742 4.98 1 95.19 225 THR A N 1
ATOM 1824 C CA . THR A 1 225 ? -6.348 -2.324 5.23 1 95.19 225 THR A CA 1
ATOM 1825 C C . THR A 1 225 ? -5.871 -3.127 4.023 1 95.19 225 THR A C 1
ATOM 1827 O O . THR A 1 225 ? -6.523 -4.09 3.615 1 95.19 225 THR A O 1
ATOM 1830 N N . LEU A 1 226 ? -4.746 -2.816 3.535 1 94.56 226 LEU A N 1
ATOM 1831 C CA . LEU A 1 226 ? -4.289 -3.375 2.268 1 94.56 226 LEU A CA 1
ATOM 1832 C C . LEU A 1 226 ? -3.535 -4.684 2.49 1 94.56 226 LEU A C 1
ATOM 1834 O O . LEU A 1 226 ? -2.607 -4.738 3.301 1 94.56 226 LEU A O 1
ATOM 1838 N N . GLU A 1 227 ? -3.975 -5.695 1.805 1 96.12 227 GLU A N 1
ATOM 1839 C CA . GLU A 1 227 ? -3.262 -6.961 1.65 1 96.12 227 GLU A CA 1
ATOM 1840 C C . GLU A 1 227 ? -3.061 -7.305 0.177 1 96.12 227 GLU A C 1
ATOM 1842 O O . GLU A 1 227 ? -4 -7.719 -0.504 1 96.12 227 GLU A O 1
ATOM 1847 N N . LYS A 1 228 ? -1.855 -7.289 -0.261 1 93.75 228 LYS A N 1
ATOM 1848 C CA . LYS A 1 228 ? -1.521 -7.336 -1.681 1 93.75 228 LYS A CA 1
ATOM 1849 C C . LYS A 1 228 ? -1.774 -8.727 -2.258 1 93.75 228 LYS A C 1
ATOM 1851 O O . LYS A 1 228 ? -1.777 -8.906 -3.479 1 93.75 228 LYS A O 1
ATOM 1856 N N . GLY A 1 229 ? -2.033 -9.648 -1.499 1 97.12 229 GLY A N 1
ATOM 1857 C CA . GLY A 1 229 ? -2.244 -11.008 -1.967 1 97.12 229 GLY A CA 1
ATOM 1858 C C . GLY A 1 229 ? -3.602 -11.211 -2.613 1 97.12 229 GLY A C 1
ATOM 1859 O O . GLY A 1 229 ? -3.83 -12.227 -3.279 1 97.12 229 GLY A O 1
ATOM 1860 N N . PHE A 1 230 ? -4.539 -10.266 -2.412 1 98.56 230 PHE A N 1
ATOM 1861 C CA . PHE A 1 230 ? -5.816 -10.281 -3.115 1 98.56 230 PHE A CA 1
ATOM 1862 C C . PHE A 1 230 ? -5.66 -9.742 -4.531 1 98.56 230 PHE A C 1
ATOM 1864 O O . PHE A 1 230 ? -5.293 -8.578 -4.727 1 98.56 230 PHE A O 1
ATOM 1871 N N . HIS A 1 231 ? -6.012 -10.562 -5.527 1 98.62 231 HIS A N 1
ATOM 1872 C CA . HIS A 1 231 ? -5.746 -10.133 -6.898 1 98.62 231 HIS A CA 1
ATOM 1873 C C . HIS A 1 231 ? -7.039 -10.008 -7.699 1 98.62 231 HIS A C 1
ATOM 1875 O O . HIS A 1 231 ? -7.711 -11.008 -7.957 1 98.62 231 HIS A O 1
ATOM 1881 N N . GLN A 1 232 ? -7.359 -8.797 -8.102 1 98.56 232 GLN A N 1
ATOM 1882 C CA . GLN A 1 232 ? -8.492 -8.516 -8.977 1 98.56 232 GLN A CA 1
ATOM 1883 C C . GLN A 1 232 ? -8.211 -8.961 -10.406 1 98.56 232 GLN A C 1
ATOM 1885 O O . GLN A 1 232 ? -9.117 -9.391 -11.117 1 98.56 232 GLN A O 1
ATOM 1890 N N . ILE A 1 233 ? -7 -8.812 -10.859 1 98.38 233 ILE A N 1
ATOM 1891 C CA . ILE A 1 233 ? -6.477 -9.203 -12.164 1 98.38 233 ILE A CA 1
ATOM 1892 C C . ILE A 1 233 ? -7.184 -8.422 -13.266 1 98.38 233 ILE A C 1
ATOM 1894 O O . ILE A 1 233 ? -7.711 -9.008 -14.219 1 98.38 233 ILE A O 1
ATOM 1898 N N . ASP A 1 234 ? -7.199 -7.145 -13.156 1 98.38 234 ASP A N 1
ATOM 1899 C CA . ASP A 1 234 ? -7.691 -6.297 -14.242 1 98.38 234 ASP A CA 1
ATOM 1900 C C . ASP A 1 234 ? -6.68 -6.23 -15.383 1 98.38 234 ASP A C 1
ATOM 1902 O O . ASP A 1 234 ? -6.09 -5.18 -15.633 1 98.38 234 ASP A O 1
ATOM 1906 N N . MET A 1 235 ? -6.531 -7.289 -15.992 1 97.62 235 MET A N 1
ATOM 1907 C CA . MET A 1 235 ? -5.715 -7.547 -17.172 1 97.62 235 MET A CA 1
ATOM 1908 C C . MET A 1 235 ? -6.402 -8.539 -18.109 1 97.62 235 MET A C 1
ATOM 1910 O O . MET A 1 235 ? -7.352 -9.219 -17.703 1 97.62 235 MET A O 1
ATOM 1914 N N . ARG A 1 236 ? -5.957 -8.594 -19.297 1 98 236 ARG A N 1
ATOM 1915 C CA . ARG A 1 236 ? -6.562 -9.492 -20.281 1 98 236 ARG A CA 1
ATOM 1916 C C . ARG A 1 236 ? -5.508 -10.359 -20.953 1 98 236 ARG A C 1
ATOM 1918 O O . ARG A 1 236 ? -4.312 -10.047 -20.891 1 98 236 ARG A O 1
ATOM 1925 N N . ASN A 1 237 ? -5.957 -11.445 -21.469 1 97.69 237 ASN A N 1
ATOM 1926 C CA . ASN A 1 237 ? -5.172 -12.32 -22.328 1 97.69 237 ASN A CA 1
ATOM 1927 C C . ASN A 1 237 ? -4.094 -13.062 -21.547 1 97.69 237 ASN A C 1
ATOM 1929 O O . ASN A 1 237 ? -4.387 -13.711 -20.547 1 97.69 237 ASN A O 1
ATOM 1933 N N . ASP A 1 238 ? -2.869 -13.055 -22 1 98.12 238 ASP A N 1
ATOM 1934 C CA . ASP A 1 238 ? -1.821 -13.914 -21.453 1 98.12 238 ASP A CA 1
ATOM 1935 C C . ASP A 1 238 ? -1.206 -13.297 -20.203 1 98.12 238 ASP A C 1
ATOM 1937 O O . ASP A 1 238 ? -0.306 -12.461 -20.281 1 98.12 238 ASP A O 1
ATOM 1941 N N . THR A 1 239 ? -1.55 -13.844 -19.078 1 98.06 239 THR A N 1
ATOM 1942 C CA . THR A 1 239 ? -1.095 -13.281 -17.812 1 98.06 239 THR A CA 1
ATOM 1943 C C . THR A 1 239 ? 0.117 -14.039 -17.281 1 98.06 239 THR A C 1
ATOM 1945 O O . THR A 1 239 ? 0.457 -13.938 -16.109 1 98.06 239 THR A O 1
ATOM 1948 N N . THR A 1 240 ? 0.783 -14.812 -18.141 1 97.62 240 THR A N 1
ATOM 1949 C CA . THR A 1 240 ? 1.905 -15.648 -17.734 1 97.62 240 THR A CA 1
ATOM 1950 C C . THR A 1 240 ? 3.02 -14.805 -17.125 1 97.62 240 THR A C 1
ATOM 1952 O O . THR A 1 240 ? 3.605 -15.172 -16.109 1 97.62 240 THR A O 1
ATOM 1955 N N . GLY A 1 241 ? 3.354 -13.703 -17.734 1 98.12 241 GLY A N 1
ATOM 1956 C CA . GLY A 1 241 ? 4.41 -12.844 -17.219 1 98.12 241 GLY A CA 1
ATOM 1957 C C . GLY A 1 241 ? 4.137 -12.344 -15.812 1 98.12 241 GLY A C 1
ATOM 1958 O O . GLY A 1 241 ? 5.043 -12.273 -14.984 1 98.12 241 GLY A O 1
ATOM 1959 N N . PHE A 1 242 ? 2.957 -11.969 -15.531 1 98.44 242 PHE A N 1
ATOM 1960 C CA . PHE A 1 242 ? 2.562 -11.477 -14.219 1 98.44 242 PHE A CA 1
ATOM 1961 C C . PHE A 1 242 ? 2.68 -12.578 -13.172 1 98.44 242 PHE A C 1
ATOM 1963 O O . PHE A 1 242 ? 3.252 -12.359 -12.102 1 98.44 242 PHE A O 1
ATOM 1970 N N . LEU A 1 243 ? 2.158 -13.711 -13.484 1 98.62 243 LEU A N 1
ATOM 1971 C CA . LEU A 1 243 ? 2.131 -14.82 -12.531 1 98.62 243 LEU A CA 1
ATOM 1972 C C . LEU A 1 243 ? 3.529 -15.391 -12.32 1 98.62 243 LEU A C 1
ATOM 1974 O O . LEU A 1 243 ? 3.795 -16.031 -11.305 1 98.62 243 LEU A O 1
ATOM 1978 N N . SER A 1 244 ? 4.453 -15.156 -13.242 1 98.56 244 SER A N 1
ATOM 1979 C CA . SER A 1 244 ? 5.797 -15.719 -13.18 1 98.56 244 SER A CA 1
ATOM 1980 C C . SER A 1 244 ? 6.727 -14.836 -12.359 1 98.56 244 SER A C 1
ATOM 1982 O O . SER A 1 244 ? 7.891 -15.195 -12.141 1 98.56 244 SER A O 1
ATOM 1984 N N . ALA A 1 245 ? 6.25 -13.727 -11.875 1 97.81 245 ALA A N 1
ATOM 1985 C CA . ALA A 1 245 ? 7.129 -12.797 -11.18 1 97.81 245 ALA A CA 1
ATOM 1986 C C . ALA A 1 245 ? 6.438 -12.188 -9.961 1 97.81 245 ALA A C 1
ATOM 1988 O O . ALA A 1 245 ? 6.57 -10.992 -9.688 1 97.81 245 ALA A O 1
ATOM 1989 N N . GLN A 1 246 ? 5.691 -12.984 -9.25 1 96.81 246 GLN A N 1
ATOM 1990 C CA . GLN A 1 246 ? 5.027 -12.508 -8.047 1 96.81 246 GLN A CA 1
ATOM 1991 C C . GLN A 1 246 ? 6.027 -12.305 -6.91 1 96.81 246 GLN A C 1
ATOM 1993 O O . GLN A 1 246 ? 6.953 -13.102 -6.746 1 96.81 246 GLN A O 1
ATOM 1998 N N . PRO A 1 247 ? 5.836 -11.227 -6.168 1 92.94 247 PRO A N 1
ATOM 1999 C CA . PRO A 1 247 ? 6.723 -10.984 -5.027 1 92.94 247 PRO A CA 1
ATOM 2000 C C . PRO A 1 247 ? 6.508 -11.977 -3.889 1 92.94 247 PRO A C 1
ATOM 2002 O O . PRO A 1 247 ? 5.668 -12.875 -3.998 1 92.94 247 PRO A O 1
ATOM 2005 N N . GLN A 1 248 ? 7.332 -11.789 -2.846 1 90.19 248 GLN A N 1
ATOM 2006 C CA . GLN A 1 248 ? 7.273 -12.664 -1.684 1 90.19 248 GLN A CA 1
ATOM 2007 C C . GLN A 1 248 ? 6.102 -12.305 -0.774 1 90.19 248 GLN A C 1
ATOM 2009 O O . GLN A 1 248 ? 6.305 -11.891 0.37 1 90.19 248 GLN A O 1
ATOM 2014 N N . THR A 1 249 ? 4.961 -12.43 -1.243 1 92.75 249 THR A N 1
ATOM 2015 C CA . THR A 1 249 ? 3.688 -12.203 -0.565 1 92.75 249 THR A CA 1
ATOM 2016 C C . THR A 1 249 ? 2.74 -13.383 -0.786 1 92.75 249 THR A C 1
ATOM 2018 O O . THR A 1 249 ? 2.617 -13.883 -1.904 1 92.75 249 THR A O 1
ATOM 2021 N N . PRO A 1 250 ? 2.111 -13.781 0.318 1 96.19 250 PRO A N 1
ATOM 2022 C CA . PRO A 1 250 ? 1.17 -14.891 0.13 1 96.19 250 PRO A CA 1
ATOM 2023 C C . PRO A 1 250 ? 0.102 -14.578 -0.917 1 96.19 250 PRO A C 1
ATOM 2025 O O . PRO A 1 250 ? -0.517 -13.516 -0.879 1 96.19 250 PRO A O 1
ATOM 2028 N N . PHE A 1 251 ? -0.017 -15.523 -1.821 1 97.88 251 PHE A N 1
ATOM 2029 C CA . PHE A 1 251 ? -1.05 -15.406 -2.844 1 97.88 251 PHE A CA 1
ATOM 2030 C C . PHE A 1 251 ? -2.414 -15.789 -2.279 1 97.88 251 PHE A C 1
ATOM 2032 O O . PHE A 1 251 ? -2.631 -16.938 -1.894 1 97.88 251 PHE A O 1
ATOM 2039 N N . LEU A 1 252 ? -3.393 -14.82 -2.203 1 98.62 252 LEU A N 1
ATOM 2040 C CA . LEU A 1 252 ? -4.605 -15.047 -1.429 1 98.62 252 LEU A CA 1
ATOM 2041 C C . LEU A 1 252 ? -5.781 -15.383 -2.342 1 98.62 252 LEU A C 1
ATOM 2043 O O . LEU A 1 252 ? -6.664 -16.156 -1.967 1 98.62 252 LEU A O 1
ATOM 2047 N N . SER A 1 253 ? -5.801 -14.734 -3.514 1 98.81 253 SER A N 1
ATOM 2048 C CA . SER A 1 253 ? -6.945 -14.953 -4.391 1 98.81 253 SER A CA 1
ATOM 2049 C C . SER A 1 253 ? -6.602 -14.648 -5.84 1 98.81 253 SER A C 1
ATOM 2051 O O . SER A 1 253 ? -5.566 -14.039 -6.121 1 98.81 253 SER A O 1
ATOM 2053 N N . PHE A 1 254 ? -7.34 -15.148 -6.691 1 98.5 254 PHE A N 1
ATOM 2054 C CA . PHE A 1 254 ? -7.168 -15.055 -8.133 1 98.5 254 PHE A CA 1
ATOM 2055 C C . PHE A 1 254 ? -8.508 -14.875 -8.828 1 98.5 254 PHE A C 1
ATOM 2057 O O . PHE A 1 254 ? -9.391 -15.727 -8.719 1 98.5 254 PHE A O 1
ATOM 2064 N N . HIS A 1 255 ? -8.703 -13.695 -9.492 1 98.38 255 HIS A N 1
ATOM 2065 C CA . HIS A 1 255 ? -10 -13.375 -10.07 1 98.38 255 HIS A CA 1
ATOM 2066 C C . HIS A 1 255 ? -9.883 -13.078 -11.562 1 98.38 255 HIS A C 1
ATOM 2068 O O . HIS A 1 255 ? -8.781 -13.094 -12.117 1 98.38 255 HIS A O 1
ATOM 2074 N N . HIS A 1 256 ? -10.992 -12.938 -12.273 1 97.75 256 HIS A N 1
ATOM 2075 C CA . HIS A 1 256 ? -11.141 -12.594 -13.68 1 97.75 256 HIS A CA 1
ATOM 2076 C C . HIS A 1 256 ? -10.531 -13.664 -14.578 1 97.75 256 HIS A C 1
ATOM 2078 O O . HIS A 1 256 ? -9.828 -13.352 -15.547 1 97.75 256 HIS A O 1
ATOM 2084 N N . ILE A 1 257 ? -10.75 -14.859 -14.203 1 97.06 257 ILE A N 1
ATOM 2085 C CA . ILE A 1 257 ? -10.195 -15.984 -14.945 1 97.06 257 ILE A CA 1
ATOM 2086 C C . ILE A 1 257 ? -10.789 -16.031 -16.344 1 97.06 257 ILE A C 1
ATOM 2088 O O . ILE A 1 257 ? -10.109 -16.375 -17.312 1 97.06 257 ILE A O 1
ATOM 2092 N N . ASP A 1 258 ? -12.047 -15.617 -16.484 1 95.88 258 ASP A N 1
ATOM 2093 C CA . ASP A 1 258 ? -12.75 -15.656 -17.766 1 95.88 258 ASP A CA 1
ATOM 2094 C C . ASP A 1 258 ? -12.211 -14.594 -18.719 1 95.88 258 ASP A C 1
ATOM 2096 O O . ASP A 1 258 ? -12.477 -14.648 -19.922 1 95.88 258 ASP A O 1
ATOM 2100 N N . ALA A 1 259 ? -11.492 -13.664 -18.172 1 96.44 259 ALA A N 1
ATOM 2101 C CA . ALA A 1 259 ? -11.023 -12.555 -19 1 96.44 259 ALA A CA 1
ATOM 2102 C C . ALA A 1 259 ? -9.594 -12.789 -19.484 1 96.44 259 ALA A C 1
ATOM 2104 O O . ALA A 1 259 ? -9.07 -12.039 -20.312 1 96.44 259 ALA A O 1
ATOM 2105 N N . ILE A 1 260 ? -9 -13.852 -18.969 1 98 260 ILE A N 1
ATOM 2106 C CA . ILE A 1 260 ? -7.605 -14.102 -19.328 1 98 260 ILE A CA 1
ATOM 2107 C C . ILE A 1 260 ? -7.484 -15.453 -20.031 1 98 260 ILE A C 1
ATOM 2109 O O . ILE A 1 260 ? -8.414 -16.266 -19.984 1 98 260 ILE A O 1
ATOM 2113 N N . ASP A 1 261 ? -6.367 -15.664 -20.719 1 98.12 261 ASP A N 1
ATOM 2114 C CA . ASP A 1 261 ? -6.07 -16.953 -21.328 1 98.12 261 ASP A CA 1
ATOM 2115 C C . ASP A 1 261 ? -5.828 -18.016 -20.266 1 98.12 261 ASP A C 1
ATOM 2117 O O . ASP A 1 261 ? -5.477 -17.703 -19.125 1 98.12 261 ASP A O 1
ATOM 2121 N N . PRO A 1 262 ? -6.109 -19.312 -20.688 1 98 262 PRO A N 1
ATOM 2122 C CA . PRO A 1 262 ? -5.711 -20.344 -19.719 1 98 262 PRO A CA 1
ATOM 2123 C C . PRO A 1 262 ? -4.266 -20.203 -19.266 1 98 262 PRO A C 1
ATOM 2125 O O . PRO A 1 262 ? -3.377 -19.922 -20.078 1 98 262 PRO A O 1
ATOM 2128 N N . ILE A 1 263 ? -4.016 -20.391 -18.031 1 98.19 263 ILE A N 1
ATOM 2129 C CA . ILE A 1 263 ? -2.729 -20 -17.453 1 98.19 263 ILE A CA 1
ATOM 2130 C C . ILE A 1 263 ? -1.71 -21.109 -17.688 1 98.19 263 ILE A C 1
ATOM 2132 O O . ILE A 1 263 ? -0.521 -20.938 -17.406 1 98.19 263 ILE A O 1
ATOM 2136 N N . PHE A 1 264 ? -2.1 -22.281 -18.156 1 98.06 264 PHE A N 1
ATOM 2137 C CA . PHE A 1 264 ? -1.215 -23.359 -18.594 1 98.06 264 PHE A CA 1
ATOM 2138 C C . PHE A 1 264 ? -1.463 -23.703 -20.062 1 98.06 264 PHE A C 1
ATOM 2140 O O . PHE A 1 264 ? -2.605 -23.688 -20.516 1 98.06 264 PHE A O 1
ATOM 2147 N N . PRO A 1 265 ? -0.383 -24.062 -20.703 1 94.62 265 PRO A N 1
ATOM 2148 C CA . PRO A 1 265 ? -0.562 -24.422 -22.125 1 94.62 265 PRO A CA 1
ATOM 2149 C C . PRO A 1 265 ? -1.392 -25.688 -22.312 1 94.62 265 PRO A C 1
ATOM 2151 O O . PRO A 1 265 ? -1.351 -26.594 -21.453 1 94.62 265 PRO A O 1
ATOM 2154 N N . SER A 1 266 ? -2.158 -25.766 -23.375 1 93.81 266 SER A N 1
ATOM 2155 C CA . SER A 1 266 ? -2.885 -26.938 -23.844 1 93.81 266 SER A CA 1
ATOM 2156 C C . SER A 1 266 ? -3.973 -27.344 -22.859 1 93.81 266 SER A C 1
ATOM 2158 O O . SER A 1 266 ? -4.238 -28.531 -22.656 1 93.81 266 SER A O 1
ATOM 2160 N N . MET A 1 267 ? -4.395 -26.453 -22.031 1 96.62 267 MET A N 1
ATOM 2161 C CA . MET A 1 267 ? -5.496 -26.656 -21.094 1 96.62 267 MET A CA 1
ATOM 2162 C C . MET A 1 267 ? -6.562 -25.578 -21.281 1 96.62 267 MET A C 1
ATOM 2164 O O . MET A 1 267 ? -6.277 -24.5 -21.797 1 96.62 267 MET A O 1
ATOM 2168 N N . ASN A 1 268 ? -7.773 -25.906 -21 1 96.62 268 ASN A N 1
ATOM 2169 C CA . ASN A 1 268 ? -8.766 -24.844 -20.859 1 96.62 268 ASN A CA 1
ATOM 2170 C C . ASN A 1 268 ? -8.672 -24.172 -19.5 1 96.62 268 ASN A C 1
ATOM 2172 O O . ASN A 1 268 ? -7.836 -24.531 -18.672 1 96.62 268 ASN A O 1
ATOM 2176 N N . ARG A 1 269 ? -9.477 -23.219 -19.234 1 96.88 269 ARG A N 1
ATOM 2177 C CA . ARG A 1 269 ? -9.367 -22.391 -18.047 1 96.88 269 ARG A CA 1
ATOM 2178 C C . ARG A 1 269 ? -9.594 -23.219 -16.781 1 96.88 269 ARG A C 1
ATOM 2180 O O . ARG A 1 269 ? -8.812 -23.141 -15.836 1 96.88 269 ARG A O 1
ATOM 2187 N N . SER A 1 270 ? -10.633 -24.016 -16.781 1 95.88 270 SER A N 1
ATOM 2188 C CA . SER A 1 270 ? -10.961 -24.828 -15.609 1 95.88 270 SER A CA 1
ATOM 2189 C C . SER A 1 270 ? -9.867 -25.859 -15.336 1 95.88 270 SER A C 1
ATOM 2191 O O . SER A 1 270 ? -9.469 -26.062 -14.188 1 95.88 270 SER A O 1
ATOM 2193 N N . GLU A 1 271 ? -9.352 -26.469 -16.391 1 97.31 271 GLU A N 1
ATOM 2194 C CA . GLU A 1 271 ? -8.273 -27.438 -16.266 1 97.31 271 GLU A CA 1
ATOM 2195 C C . GLU A 1 271 ? -7.008 -26.797 -15.711 1 97.31 271 GLU A C 1
ATOM 2197 O O . GLU A 1 271 ? -6.332 -27.375 -14.859 1 97.31 271 GLU A O 1
ATOM 2202 N N . ALA A 1 272 ? -6.75 -25.641 -16.234 1 98.31 272 ALA A N 1
ATOM 2203 C CA . ALA A 1 272 ? -5.551 -24.922 -15.812 1 98.31 272 ALA A CA 1
ATOM 2204 C C . ALA A 1 272 ? -5.609 -24.578 -14.328 1 98.31 272 ALA A C 1
ATOM 2206 O O . ALA A 1 272 ? -4.621 -24.734 -13.609 1 98.31 272 ALA A O 1
ATOM 2207 N N . ILE A 1 273 ? -6.77 -24.156 -13.875 1 98.06 273 ILE A N 1
ATOM 2208 C CA . ILE A 1 273 ? -6.93 -23.797 -12.469 1 98.06 273 ILE A CA 1
ATOM 2209 C C . ILE A 1 273 ? -6.777 -25.047 -11.594 1 98.06 273 ILE A C 1
ATOM 2211 O O . ILE A 1 273 ? -6.102 -25.016 -10.562 1 98.06 273 ILE A O 1
ATOM 2215 N N . ASN A 1 274 ? -7.367 -26.109 -12.008 1 97.56 274 ASN A N 1
ATOM 2216 C CA . ASN A 1 274 ? -7.23 -27.359 -11.258 1 97.56 274 ASN A CA 1
ATOM 2217 C C . ASN A 1 274 ? -5.777 -27.828 -11.211 1 97.56 274 ASN A C 1
ATOM 2219 O O . ASN A 1 274 ? -5.332 -28.391 -10.203 1 97.56 274 ASN A O 1
ATOM 2223 N N . HIS A 1 275 ? -5.109 -27.609 -12.352 1 98.31 275 HI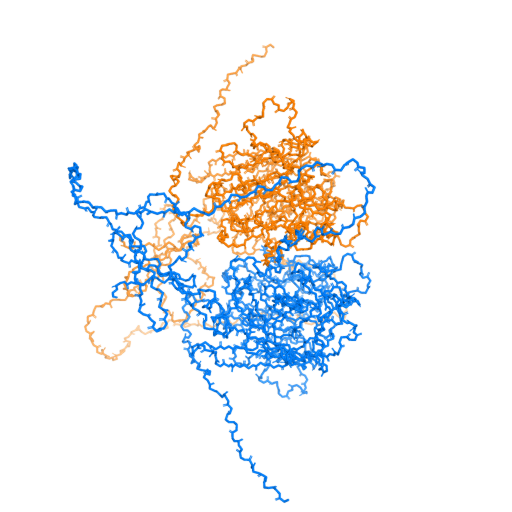S A N 1
ATOM 2224 C CA . HIS A 1 275 ? -3.695 -27.969 -12.406 1 98.31 275 HIS A CA 1
ATOM 2225 C C . HIS A 1 275 ? -2.877 -27.141 -11.43 1 98.31 275 HIS A C 1
ATOM 2227 O O . HIS A 1 275 ? -2.027 -27.672 -10.711 1 98.31 275 HIS A O 1
ATOM 2233 N N . LEU A 1 276 ? -3.125 -25.859 -11.305 1 98.56 276 LEU A N 1
ATOM 2234 C CA . LEU A 1 276 ? -2.463 -24.984 -10.336 1 98.56 276 LEU A CA 1
ATOM 2235 C C . LEU A 1 276 ? -2.77 -25.438 -8.914 1 98.56 276 LEU A C 1
ATOM 2237 O O . LEU A 1 276 ? -1.896 -25.375 -8.039 1 98.56 276 LEU A O 1
ATOM 2241 N N . MET A 1 277 ? -3.984 -25.906 -8.711 1 98 277 MET A N 1
ATOM 2242 C CA . MET A 1 277 ? -4.43 -26.297 -7.371 1 98 277 MET A CA 1
ATOM 2243 C C . MET A 1 277 ? -3.709 -27.547 -6.898 1 98 277 MET A C 1
ATOM 2245 O O . MET A 1 277 ? -3.629 -27.812 -5.695 1 98 277 MET A O 1
ATOM 2249 N N . LYS A 1 278 ? -3.186 -28.328 -7.805 1 97.5 278 LYS A N 1
ATOM 2250 C CA . LYS A 1 278 ? -2.363 -29.453 -7.391 1 97.5 278 LYS A CA 1
ATOM 2251 C C . LYS A 1 278 ? -1.14 -28.984 -6.609 1 97.5 278 LYS A C 1
ATOM 2253 O O . LYS A 1 278 ? -0.81 -29.562 -5.562 1 97.5 278 LYS A O 1
ATOM 2258 N N . ALA A 1 279 ? -0.542 -27.969 -7.102 1 97.69 279 ALA A N 1
ATOM 2259 C CA . ALA A 1 279 ? 0.589 -27.391 -6.383 1 97.69 279 ALA A CA 1
ATOM 2260 C C . ALA A 1 279 ? 0.133 -26.719 -5.086 1 97.69 279 ALA A C 1
ATOM 2262 O O . ALA A 1 279 ? 0.759 -26.891 -4.039 1 97.69 279 ALA A O 1
ATOM 2263 N N . ALA A 1 280 ? -0.982 -26.031 -5.191 1 97.5 280 ALA A N 1
ATOM 2264 C CA . ALA A 1 280 ? -1.493 -25.281 -4.039 1 97.5 280 ALA A CA 1
ATOM 2265 C C . ALA A 1 280 ? -1.855 -26.219 -2.896 1 97.5 280 ALA A C 1
ATOM 2267 O O . ALA A 1 280 ? -1.686 -25.875 -1.724 1 97.5 280 ALA A O 1
ATOM 2268 N N . LYS A 1 281 ? -2.387 -27.297 -3.213 1 94.56 281 LYS A N 1
ATOM 2269 C CA . LYS A 1 281 ? -2.785 -28.266 -2.189 1 94.56 281 LYS A CA 1
ATOM 2270 C C . LYS A 1 281 ? -1.568 -28.828 -1.468 1 94.56 281 LYS A C 1
ATOM 2272 O O . LYS A 1 281 ? -1.638 -29.156 -0.28 1 94.56 281 LYS A O 1
ATOM 2277 N N . ALA A 1 282 ? -0.483 -28.891 -2.215 1 94 282 ALA A N 1
ATOM 2278 C CA . ALA A 1 282 ? 0.747 -29.406 -1.62 1 94 282 ALA A CA 1
ATOM 2279 C C . ALA A 1 282 ? 1.412 -28.359 -0.734 1 94 282 ALA A C 1
ATOM 2281 O O . ALA A 1 282 ? 1.891 -28.672 0.359 1 94 282 ALA A O 1
ATOM 2282 N N . GLU A 1 283 ? 1.47 -27.172 -1.2 1 94.06 283 GLU A N 1
ATOM 2283 C CA . GLU A 1 283 ? 2.131 -26.078 -0.481 1 94.06 283 GLU A CA 1
ATOM 2284 C C . GLU A 1 283 ? 1.677 -24.719 -0.997 1 94.06 283 GLU A C 1
ATOM 2286 O O . GLU A 1 283 ? 1.974 -24.344 -2.135 1 94.06 283 GLU A O 1
ATOM 2291 N N . GLN A 1 284 ? 1.069 -23.891 -0.116 1 94.88 284 GLN A N 1
ATOM 2292 C CA . GLN A 1 284 ? 0.527 -22.609 -0.587 1 94.88 284 GLN A CA 1
ATOM 2293 C C . GLN A 1 284 ? 1.471 -21.453 -0.263 1 94.88 284 GLN A C 1
ATOM 2295 O O . GLN A 1 284 ? 1.457 -20.422 -0.941 1 94.88 284 GLN A O 1
ATOM 2300 N N . SER A 1 285 ? 2.277 -21.594 0.763 1 95.31 285 SER A N 1
ATOM 2301 C CA . SER A 1 285 ? 3.055 -20.453 1.246 1 95.31 285 SER A CA 1
ATOM 2302 C C . SER A 1 285 ? 4.047 -19.969 0.19 1 95.31 285 SER A C 1
ATOM 2304 O O . SER A 1 285 ? 4.375 -18.781 0.137 1 95.31 285 SER A O 1
ATOM 2306 N N . ARG A 1 286 ? 4.438 -20.891 -0.75 1 95.88 286 ARG A N 1
ATOM 2307 C CA . ARG A 1 286 ? 5.41 -20.562 -1.786 1 95.88 286 ARG A CA 1
ATOM 2308 C C . ARG A 1 286 ? 4.719 -20.312 -3.123 1 95.88 286 ARG A C 1
ATOM 2310 O O . ARG A 1 286 ? 5.344 -19.828 -4.066 1 95.88 286 ARG A O 1
ATOM 2317 N N . LEU A 1 287 ? 3.498 -20.609 -3.178 1 97.62 287 LEU A N 1
ATOM 2318 C CA . LEU A 1 287 ? 2.797 -20.656 -4.457 1 97.62 287 LEU A CA 1
ATOM 2319 C C . LEU A 1 287 ? 2.986 -19.344 -5.219 1 97.62 287 LEU A C 1
ATOM 2321 O O . LEU A 1 287 ? 2.707 -18.266 -4.691 1 97.62 287 LEU A O 1
ATOM 2325 N N . LEU A 1 288 ? 3.525 -19.406 -6.465 1 98 288 LEU A N 1
ATOM 2326 C CA . LEU A 1 288 ? 3.666 -18.344 -7.457 1 98 288 LEU A CA 1
ATOM 2327 C C . LEU A 1 288 ? 4.766 -17.359 -7.051 1 98 288 LEU A C 1
ATOM 2329 O O . LEU A 1 288 ? 5.105 -16.453 -7.812 1 98 288 LEU A O 1
ATOM 2333 N N . GLN A 1 289 ? 5.336 -17.484 -5.871 1 96.5 289 GLN A N 1
ATOM 2334 C CA . GLN A 1 289 ? 6.402 -16.578 -5.445 1 96.5 289 GLN A CA 1
ATOM 2335 C C . GLN A 1 289 ? 7.695 -16.859 -6.203 1 96.5 289 GLN A C 1
ATOM 2337 O O . GLN A 1 289 ? 8.062 -18.016 -6.414 1 96.5 289 GLN A O 1
ATOM 2342 N N . GLN A 1 290 ? 8.359 -15.82 -6.562 1 96.88 290 GLN A N 1
ATOM 2343 C CA . GLN A 1 290 ? 9.516 -15.898 -7.453 1 96.88 290 GLN A CA 1
ATOM 2344 C C . GLN A 1 290 ? 10.797 -16.109 -6.66 1 96.88 290 GLN A C 1
ATOM 2346 O O . GLN A 1 290 ? 11.031 -15.445 -5.652 1 96.88 290 GLN A O 1
ATOM 2351 N N . THR A 1 291 ? 11.602 -17.047 -7.082 1 96.38 291 THR A N 1
ATOM 2352 C CA . THR A 1 291 ? 12.961 -17.266 -6.602 1 96.38 291 THR A CA 1
ATOM 2353 C C . THR A 1 291 ? 13.953 -17.234 -7.762 1 96.38 291 THR A C 1
ATOM 2355 O O . THR A 1 291 ? 13.742 -17.891 -8.781 1 96.38 291 THR A O 1
ATOM 2358 N N . ILE A 1 292 ? 14.984 -16.484 -7.605 1 96.5 292 ILE A N 1
ATOM 2359 C CA . ILE A 1 292 ? 15.945 -16.281 -8.68 1 96.5 292 ILE A CA 1
ATOM 2360 C C . ILE A 1 292 ? 17.312 -16.828 -8.258 1 96.5 292 ILE A C 1
ATOM 2362 O O . ILE A 1 292 ? 17.75 -16.609 -7.125 1 96.5 292 ILE A O 1
ATOM 2366 N N . CYS A 1 293 ? 17.969 -17.547 -9.125 1 94.94 293 CYS A N 1
ATOM 2367 C CA . CYS A 1 293 ? 19.312 -18.031 -8.883 1 94.94 293 CYS A CA 1
ATOM 2368 C C . CYS A 1 293 ? 20.109 -18.109 -10.18 1 94.94 293 CYS A C 1
ATOM 2370 O O . CYS A 1 293 ? 19.562 -17.938 -11.266 1 94.94 293 CYS A O 1
ATOM 2372 N N . TYR A 1 294 ? 21.438 -18.391 -10.039 1 94.75 294 TYR A N 1
ATOM 2373 C CA . TYR A 1 294 ? 22.328 -18.266 -11.188 1 94.75 294 TYR A CA 1
ATOM 2374 C C . TYR A 1 294 ? 23.219 -19.484 -11.328 1 94.75 294 TYR A C 1
ATOM 2376 O O . TYR A 1 294 ? 23.609 -20.094 -10.32 1 94.75 294 TYR A O 1
ATOM 2384 N N . HIS A 1 295 ? 23.391 -19.875 -12.461 1 95.38 295 HIS A N 1
ATOM 2385 C CA . HIS A 1 295 ? 24.422 -20.828 -12.828 1 95.38 295 HIS A CA 1
ATOM 2386 C C . HIS A 1 295 ? 25.562 -20.156 -13.57 1 95.38 295 HIS A C 1
ATOM 2388 O O . HIS A 1 295 ? 25.547 -20.062 -14.805 1 95.38 295 HIS A O 1
ATOM 2394 N N . ARG A 1 296 ? 26.625 -19.906 -12.922 1 92.12 296 ARG A N 1
ATOM 2395 C CA . ARG A 1 296 ? 27.688 -19.031 -13.414 1 92.12 296 ARG A CA 1
ATOM 2396 C C . ARG A 1 296 ? 28.516 -19.719 -14.492 1 92.12 296 ARG A C 1
ATOM 2398 O O . ARG A 1 296 ? 28.891 -19.094 -15.484 1 92.12 296 ARG A O 1
ATOM 2405 N N . PRO A 1 297 ? 28.734 -20.969 -14.375 1 91.38 297 PRO A N 1
ATOM 2406 C CA . PRO A 1 297 ? 29.547 -21.625 -15.406 1 91.38 297 PRO A CA 1
ATOM 2407 C C . PRO A 1 297 ? 28.953 -21.469 -16.812 1 91.38 297 PRO A C 1
ATOM 2409 O O . PRO A 1 297 ? 29.688 -21.359 -17.781 1 91.38 297 PRO A O 1
ATOM 2412 N N . THR A 1 298 ? 27.641 -21.438 -16.922 1 93.81 298 THR A N 1
ATOM 2413 C CA . THR A 1 298 ? 27 -21.297 -18.219 1 93.81 298 THR A CA 1
ATOM 2414 C C . THR A 1 298 ? 26.531 -19.859 -18.438 1 93.81 298 THR A C 1
ATOM 2416 O O . THR A 1 298 ? 26 -19.531 -19.516 1 93.81 298 THR A O 1
ATOM 2419 N N . ASN A 1 299 ? 26.609 -19.047 -17.422 1 95.06 299 ASN A N 1
ATOM 2420 C CA . ASN A 1 299 ? 26.062 -17.688 -17.438 1 95.06 299 ASN A CA 1
ATOM 2421 C C . ASN A 1 299 ? 24.547 -17.688 -17.609 1 95.06 299 ASN A C 1
ATOM 2423 O O . ASN A 1 299 ? 24.016 -16.984 -18.469 1 95.06 299 ASN A O 1
ATOM 2427 N N . TRP A 1 300 ? 23.859 -18.516 -16.875 1 97.25 300 TRP A N 1
ATOM 2428 C CA . TRP A 1 300 ? 22.406 -18.594 -16.938 1 97.25 300 TRP A CA 1
ATOM 2429 C C . TRP A 1 300 ? 21.766 -17.984 -15.695 1 97.25 300 TRP A C 1
ATOM 2431 O O . TRP A 1 300 ? 22.344 -18.031 -14.609 1 97.25 300 TRP A O 1
ATOM 2441 N N . SER A 1 301 ? 20.672 -17.391 -15.844 1 97.5 301 SER A N 1
ATOM 2442 C CA . SER A 1 301 ? 19.766 -17.031 -14.742 1 97.5 301 SER A CA 1
ATOM 2443 C C . SER A 1 301 ? 18.531 -17.906 -14.727 1 97.5 301 SER A C 1
ATOM 2445 O O . SER A 1 301 ? 17.938 -18.172 -15.781 1 97.5 301 SER A O 1
ATOM 2447 N N . PHE A 1 302 ? 18.203 -18.391 -13.555 1 98.25 302 PHE A N 1
ATOM 2448 C CA . PHE A 1 302 ? 16.969 -19.141 -13.336 1 98.25 302 PHE A CA 1
ATOM 2449 C C . PHE A 1 302 ? 15.969 -18.312 -12.547 1 98.25 302 PHE A C 1
ATOM 2451 O O . PHE A 1 302 ? 16.344 -17.625 -11.586 1 98.25 302 PHE A O 1
ATOM 2458 N N . SER A 1 303 ? 14.789 -18.281 -12.984 1 98.25 303 SER A N 1
ATOM 2459 C CA . SER A 1 303 ? 13.672 -17.672 -12.273 1 98.25 303 SER A CA 1
ATOM 2460 C C . SER A 1 303 ? 12.516 -18.641 -12.102 1 98.25 303 SER A C 1
ATOM 2462 O O . SER A 1 303 ? 11.906 -19.062 -13.086 1 98.25 303 SER A O 1
ATOM 2464 N N . VAL A 1 304 ? 12.227 -18.938 -10.875 1 98.44 304 VAL A N 1
ATOM 2465 C CA . VAL A 1 304 ? 11.195 -19.938 -10.625 1 98.44 304 VAL A CA 1
ATOM 2466 C C . VAL A 1 304 ? 10.016 -19.297 -9.891 1 98.44 304 VAL A C 1
ATOM 2468 O O . VAL A 1 304 ? 10.195 -18.672 -8.852 1 98.44 304 VAL A O 1
ATOM 2471 N N . SER A 1 305 ? 8.883 -19.344 -10.516 1 98.44 305 SER A N 1
ATOM 2472 C CA . SER A 1 305 ? 7.613 -19.125 -9.828 1 98.44 305 SER A CA 1
ATOM 2473 C C . SER A 1 305 ? 7.051 -20.438 -9.289 1 98.44 305 SER A C 1
ATOM 2475 O O . SER A 1 305 ? 6.516 -21.25 -10.047 1 98.44 305 SER A O 1
ATOM 2477 N N . TRP A 1 306 ? 7.164 -20.625 -8.055 1 98.12 306 TRP A N 1
ATOM 2478 C CA . TRP A 1 306 ? 6.965 -21.953 -7.477 1 98.12 306 TRP A CA 1
ATOM 2479 C C . TRP A 1 306 ? 5.574 -22.484 -7.797 1 98.12 306 TRP A C 1
ATOM 2481 O O . TRP A 1 306 ? 4.578 -21.766 -7.625 1 98.12 306 TRP A O 1
ATOM 2491 N N . GLY A 1 307 ? 5.477 -23.656 -8.273 1 98.31 307 GLY A N 1
ATOM 2492 C CA . GLY A 1 307 ? 4.219 -24.328 -8.578 1 98.31 307 GLY A CA 1
ATOM 2493 C C . GLY A 1 307 ? 3.568 -23.828 -9.852 1 98.31 307 GLY A C 1
ATOM 2494 O O . GLY A 1 307 ? 2.42 -24.172 -10.141 1 98.31 307 GLY A O 1
ATOM 2495 N N . TYR A 1 308 ? 4.285 -23.031 -10.695 1 98.62 308 TYR A N 1
ATOM 2496 C CA . TYR A 1 308 ? 3.658 -22.453 -11.875 1 98.62 308 TYR A CA 1
ATOM 2497 C C . TYR A 1 308 ? 4.598 -22.516 -13.078 1 98.62 308 TYR A C 1
ATOM 2499 O O . TYR A 1 308 ? 4.391 -23.312 -13.992 1 98.62 308 TYR A O 1
ATOM 2507 N N . SER A 1 309 ? 5.727 -21.688 -12.984 1 98.62 309 SER A N 1
ATOM 2508 C CA . SER A 1 309 ? 6.613 -21.641 -14.141 1 98.62 309 SER A CA 1
ATOM 2509 C C . SER A 1 309 ? 8.078 -21.547 -13.719 1 98.62 309 SER A C 1
ATOM 2511 O O . SER A 1 309 ? 8.375 -21.281 -12.555 1 98.62 309 SER A O 1
ATOM 2513 N N . ALA A 1 310 ? 8.938 -21.875 -14.641 1 98.62 310 ALA A N 1
ATOM 2514 C CA . ALA A 1 310 ? 10.375 -21.672 -14.508 1 98.62 310 ALA A CA 1
ATOM 2515 C C . ALA A 1 310 ? 10.977 -21.125 -15.797 1 98.62 310 ALA A C 1
ATOM 2517 O O . ALA A 1 310 ? 10.609 -21.562 -16.891 1 98.62 310 ALA A O 1
ATOM 2518 N N . TYR A 1 311 ? 11.797 -20.156 -15.641 1 98.25 311 TYR A N 1
ATOM 2519 C CA . TYR A 1 311 ? 12.469 -19.531 -16.781 1 98.25 311 TYR A CA 1
ATOM 2520 C C . TYR A 1 311 ? 13.977 -19.734 -16.703 1 98.25 311 TYR A C 1
ATOM 2522 O O . TYR A 1 311 ? 14.562 -19.703 -15.625 1 98.25 311 TYR A O 1
ATOM 2530 N N . ILE A 1 312 ? 14.602 -19.969 -17.828 1 97.69 312 ILE A N 1
ATOM 2531 C CA . ILE A 1 312 ? 16.062 -19.891 -17.969 1 97.69 312 ILE A CA 1
ATOM 2532 C C . ILE A 1 312 ? 16.422 -18.766 -18.938 1 97.69 312 ILE A C 1
ATOM 2534 O O . ILE A 1 312 ? 15.914 -18.703 -20.047 1 97.69 312 ILE A O 1
ATOM 2538 N N . TYR A 1 313 ? 17.25 -17.922 -18.469 1 97.5 313 TYR A N 1
ATOM 2539 C CA . TYR A 1 313 ? 17.844 -16.891 -19.312 1 97.5 313 TYR A CA 1
ATOM 2540 C C . TYR A 1 313 ? 19.312 -17.219 -19.609 1 97.5 313 TYR A C 1
ATOM 2542 O O . TYR A 1 313 ? 20.062 -17.625 -18.719 1 97.5 313 TYR A O 1
ATOM 2550 N N . GLU A 1 314 ? 19.703 -17.078 -20.859 1 97.12 314 GLU A N 1
ATOM 2551 C CA . GLU A 1 314 ? 21.078 -17.359 -21.25 1 97.12 314 GLU A CA 1
ATOM 2552 C C . GLU A 1 314 ? 21.984 -16.156 -21 1 97.12 314 GLU A C 1
ATOM 2554 O O . GLU A 1 314 ? 22.781 -15.773 -21.859 1 97.12 314 GLU A O 1
ATOM 2559 N N . ASN A 1 315 ? 21.797 -15.562 -19.875 1 96.38 315 ASN A N 1
ATOM 2560 C CA . ASN A 1 315 ? 22.531 -14.414 -19.375 1 96.38 315 ASN A CA 1
ATOM 2561 C C . ASN A 1 315 ? 22.391 -14.258 -17.859 1 96.38 315 ASN A C 1
ATOM 2563 O O . ASN A 1 315 ? 21.438 -14.773 -17.266 1 96.38 315 ASN A O 1
ATOM 2567 N N . ILE A 1 316 ? 23.453 -13.711 -17.266 1 95.06 316 ILE A N 1
ATOM 2568 C CA . ILE A 1 316 ? 23.312 -13.32 -15.875 1 95.06 316 ILE A CA 1
ATOM 2569 C C . ILE A 1 316 ? 22.578 -11.984 -15.789 1 95.06 316 ILE A C 1
ATOM 2571 O O . ILE A 1 316 ? 23.156 -10.93 -16.047 1 95.06 316 ILE A O 1
ATOM 2575 N N . ILE A 1 317 ? 21.328 -12.055 -15.469 1 95.38 317 ILE A N 1
ATOM 2576 C CA . ILE A 1 317 ? 20.484 -10.859 -15.375 1 95.38 317 ILE A CA 1
ATOM 2577 C C . ILE A 1 317 ? 20.219 -10.539 -13.906 1 95.38 317 ILE A C 1
ATOM 2579 O O . ILE A 1 317 ? 19.797 -11.406 -13.141 1 95.38 317 ILE A O 1
ATOM 2583 N N . PRO A 1 318 ? 20.422 -9.297 -13.516 1 93.31 318 PRO A N 1
ATOM 2584 C CA . PRO A 1 318 ? 20.203 -8.93 -12.117 1 93.31 318 PRO A CA 1
ATOM 2585 C C . PRO A 1 318 ? 18.766 -9.141 -11.656 1 93.31 318 PRO A C 1
ATOM 2587 O O . PRO A 1 318 ? 17.844 -9.039 -12.461 1 93.31 318 PRO A O 1
ATOM 2590 N N . GLN A 1 319 ? 18.625 -9.398 -10.359 1 94.06 319 GLN A N 1
ATOM 2591 C CA . GLN A 1 319 ? 17.312 -9.656 -9.789 1 94.06 319 GLN A CA 1
ATOM 2592 C C . GLN A 1 319 ? 16.406 -8.438 -9.945 1 94.06 319 GLN A C 1
ATOM 2594 O O . GLN A 1 319 ? 15.188 -8.578 -10.109 1 94.06 319 GLN A O 1
ATOM 2599 N N . SER A 1 320 ? 16.969 -7.25 -9.859 1 93.31 320 SER A N 1
ATOM 2600 C CA . SER A 1 320 ? 16.188 -6.023 -9.984 1 93.31 320 SER A CA 1
ATOM 2601 C C . SER A 1 320 ? 15.43 -5.984 -11.305 1 93.31 320 SER A C 1
ATOM 2603 O O . SER A 1 320 ? 14.344 -5.402 -11.383 1 93.31 320 SER A O 1
ATOM 2605 N N . ILE A 1 321 ? 15.977 -6.633 -12.273 1 94.88 321 ILE A N 1
ATOM 2606 C CA . ILE A 1 321 ? 15.352 -6.668 -13.594 1 94.88 321 ILE A CA 1
ATOM 2607 C C . ILE A 1 321 ? 14.375 -7.84 -13.672 1 94.88 321 ILE A C 1
ATOM 2609 O O . ILE A 1 321 ? 13.242 -7.676 -14.125 1 94.88 321 ILE A O 1
ATOM 2613 N N . LEU A 1 322 ? 14.797 -8.992 -13.18 1 97.06 322 LEU A N 1
ATOM 2614 C CA . LEU A 1 322 ? 14.016 -10.211 -13.336 1 97.06 322 LEU A CA 1
ATOM 2615 C C . LEU A 1 322 ? 12.75 -10.156 -12.492 1 97.06 322 LEU A C 1
ATOM 2617 O O . LEU A 1 322 ? 11.75 -10.805 -12.812 1 97.06 322 LEU A O 1
ATOM 2621 N N . ARG A 1 323 ? 12.773 -9.398 -11.469 1 96.12 323 ARG A N 1
ATOM 2622 C CA . ARG A 1 323 ? 11.609 -9.289 -10.594 1 96.12 323 ARG A CA 1
ATOM 2623 C C . ARG A 1 323 ? 10.492 -8.492 -11.266 1 96.12 323 ARG A C 1
ATOM 2625 O O . ARG A 1 323 ? 9.344 -8.523 -10.812 1 96.12 323 ARG A O 1
ATOM 2632 N N . THR A 1 324 ? 10.812 -7.754 -12.273 1 97 324 THR A N 1
ATOM 2633 C CA . THR A 1 324 ? 9.812 -7.031 -13.055 1 97 324 THR A CA 1
ATOM 2634 C C . THR A 1 324 ? 9.125 -7.965 -14.047 1 97 324 THR A C 1
ATOM 2636 O O . THR A 1 324 ? 9.773 -8.547 -14.914 1 97 324 THR A O 1
ATOM 2639 N N . PRO A 1 325 ? 7.832 -8.094 -13.922 1 98.25 325 PRO A N 1
ATOM 2640 C CA . PRO A 1 325 ? 7.129 -9.023 -14.812 1 98.25 325 PRO A CA 1
ATOM 2641 C C . PRO A 1 325 ? 7.23 -8.625 -16.281 1 98.25 325 PRO A C 1
ATOM 2643 O O . PRO A 1 325 ? 7.207 -7.434 -16.594 1 98.25 325 PRO A O 1
ATOM 2646 N N . ILE A 1 326 ? 7.355 -9.648 -17.125 1 98.38 326 ILE A N 1
ATOM 2647 C CA . ILE A 1 326 ? 7.227 -9.438 -18.562 1 98.38 326 ILE A CA 1
ATOM 2648 C C . ILE A 1 326 ? 5.766 -9.164 -18.906 1 98.38 326 ILE A C 1
ATOM 2650 O O . ILE A 1 326 ? 4.871 -9.898 -18.484 1 98.38 326 ILE A O 1
ATOM 2654 N N . GLU A 1 327 ? 5.535 -8.141 -19.656 1 98.19 327 GLU A N 1
ATOM 2655 C CA . GLU A 1 327 ? 4.168 -7.727 -19.984 1 98.19 327 GLU A CA 1
ATOM 2656 C C . GLU A 1 327 ? 3.586 -8.578 -21.109 1 98.19 327 GLU A C 1
ATOM 2658 O O . GLU A 1 327 ? 3.334 -8.07 -22.203 1 98.19 327 GLU A O 1
ATOM 2663 N N . THR A 1 328 ? 3.305 -9.766 -20.797 1 98.06 328 THR A N 1
ATOM 2664 C CA . THR A 1 328 ? 2.684 -10.664 -21.766 1 98.06 328 THR A CA 1
ATOM 2665 C C . THR A 1 328 ? 1.183 -10.398 -21.859 1 98.06 328 THR A C 1
ATOM 2667 O O . THR A 1 328 ? 0.521 -10.875 -22.781 1 98.06 328 THR A O 1
ATOM 2670 N N . PHE A 1 329 ? 0.613 -9.695 -20.938 1 98.19 329 PHE A N 1
ATOM 2671 C CA . PHE A 1 329 ? -0.81 -9.391 -20.828 1 98.19 329 PHE A CA 1
ATOM 2672 C C . PHE A 1 329 ? -1.138 -8.062 -21.5 1 98.19 329 PHE A C 1
ATOM 2674 O O . PHE A 1 329 ? -0.236 -7.32 -21.891 1 98.19 329 PHE A O 1
ATOM 2681 N N . THR A 1 330 ? -2.438 -7.852 -21.641 1 97.75 330 THR A N 1
ATOM 2682 C CA . THR A 1 330 ? -2.896 -6.605 -22.25 1 97.75 330 THR A CA 1
ATOM 2683 C C . THR A 1 330 ? -3.766 -5.816 -21.281 1 97.75 330 THR A C 1
ATOM 2685 O O . THR A 1 330 ? -4.188 -6.348 -20.25 1 97.75 330 THR A O 1
ATOM 2688 N N . LYS A 1 331 ? -3.883 -4.59 -21.547 1 97.12 331 LYS A N 1
ATOM 2689 C CA . LYS A 1 331 ? -4.59 -3.654 -20.672 1 97.12 331 LYS A CA 1
ATOM 2690 C C . LYS A 1 331 ? -6.051 -4.059 -20.5 1 97.12 331 LYS A C 1
ATOM 2692 O O . LYS A 1 331 ? -6.664 -4.59 -21.438 1 97.12 331 LYS A O 1
ATOM 2697 N N . TRP A 1 332 ? -6.664 -3.758 -19.438 1 97.25 332 TRP A N 1
ATOM 2698 C CA . TRP A 1 332 ? -8.023 -4.109 -19.031 1 97.25 332 TRP A CA 1
ATOM 2699 C C . TRP A 1 332 ? -9.047 -3.312 -19.828 1 97.25 332 TRP A C 1
ATOM 2701 O O . TRP A 1 332 ? -10.062 -3.857 -20.266 1 97.25 332 TRP A O 1
ATOM 2711 N N . ARG A 1 333 ? -8.797 -2.031 -19.938 1 94.94 333 ARG A N 1
ATOM 2712 C CA . ARG A 1 333 ? -9.664 -1.146 -20.719 1 94.94 333 ARG A CA 1
ATOM 2713 C C . ARG A 1 333 ? -8.984 -0.712 -22.016 1 94.94 333 ARG A C 1
ATOM 2715 O O . ARG A 1 333 ? -7.891 -0.147 -21.984 1 94.94 333 ARG A O 1
ATOM 2722 N N . ARG A 1 334 ? -9.617 -0.772 -23.062 1 91.5 334 ARG A N 1
ATOM 2723 C CA . ARG A 1 334 ? -9.062 -0.599 -24.406 1 91.5 334 ARG A CA 1
ATOM 2724 C C . ARG A 1 334 ? -8.586 0.835 -24.625 1 91.5 334 ARG A C 1
ATOM 2726 O O . ARG A 1 334 ? -7.539 1.063 -25.219 1 91.5 334 ARG A O 1
ATOM 2733 N N . ARG A 1 335 ? -9.211 1.789 -24.094 1 92.12 335 ARG A N 1
ATOM 2734 C CA . ARG A 1 335 ? -8.906 3.186 -24.391 1 92.12 335 ARG A CA 1
ATOM 2735 C C . ARG A 1 335 ? -7.938 3.77 -23.375 1 92.12 335 ARG A C 1
ATOM 2737 O O . ARG A 1 335 ? -7.527 4.926 -23.484 1 92.12 335 ARG A O 1
ATOM 2744 N N . ALA A 1 336 ? -7.605 2.928 -22.438 1 93.75 336 ALA A N 1
ATOM 2745 C CA . ALA A 1 336 ? -6.715 3.439 -21.406 1 93.75 336 ALA A CA 1
ATOM 2746 C C . ALA A 1 336 ? -5.32 3.705 -21.953 1 93.75 336 ALA A C 1
ATOM 2748 O O . ALA A 1 336 ? -4.828 2.959 -22.812 1 93.75 336 ALA A O 1
ATOM 2749 N N . LYS A 1 337 ? -4.691 4.809 -21.469 1 93 337 LYS A N 1
ATOM 2750 C CA . LYS A 1 337 ? -3.32 5.156 -21.828 1 93 337 LYS A CA 1
ATOM 2751 C C . LYS A 1 337 ? -2.389 5.008 -20.625 1 93 337 LYS A C 1
ATOM 2753 O O . LYS A 1 337 ? -2.838 5.012 -19.469 1 93 337 LYS A O 1
ATOM 2758 N N . PRO A 1 338 ? -1.141 4.836 -20.859 1 93 338 PRO A N 1
ATOM 2759 C CA . PRO A 1 338 ? -0.204 4.75 -19.734 1 93 338 PRO A CA 1
ATOM 2760 C C . PRO A 1 338 ? -0.247 5.98 -18.828 1 93 338 PRO A C 1
ATOM 2762 O O . PRO A 1 338 ? -0.483 7.094 -19.312 1 93 338 PRO A O 1
ATOM 2765 N N . PRO A 1 339 ? 0.093 5.84 -17.609 1 94.94 339 PRO A N 1
ATOM 2766 C CA . PRO A 1 339 ? 0.446 4.629 -16.875 1 94.94 339 PRO A CA 1
ATOM 2767 C C . PRO A 1 339 ? -0.735 3.676 -16.703 1 94.94 339 PRO A C 1
ATOM 2769 O O . PRO A 1 339 ? -1.822 4.102 -16.297 1 94.94 339 PRO A O 1
ATOM 2772 N N . LEU A 1 340 ? -0.452 2.359 -16.922 1 97.12 340 LEU A N 1
ATOM 2773 C CA . LEU A 1 340 ? -1.558 1.413 -17 1 97.12 340 LEU A CA 1
ATOM 2774 C C . LEU A 1 340 ? -1.692 0.609 -15.719 1 97.12 340 LEU A C 1
ATOM 2776 O O . LEU A 1 340 ? -2.807 0.322 -15.273 1 97.12 340 LEU A O 1
ATOM 2780 N N . TYR A 1 341 ? -0.595 0.25 -15.156 1 97.94 341 TYR A N 1
ATOM 2781 C CA . TYR A 1 341 ? -0.622 -0.704 -14.055 1 97.94 341 TYR A CA 1
ATOM 2782 C C . TYR A 1 341 ? -0.048 -0.086 -12.789 1 97.94 341 TYR A C 1
ATOM 2784 O O . TYR A 1 341 ? 0.74 0.86 -12.852 1 97.94 341 TYR A O 1
ATOM 2792 N N . MET A 1 342 ? -0.414 -0.67 -11.656 1 97.38 342 MET A N 1
ATOM 2793 C CA . MET A 1 342 ? 0.048 -0.226 -10.352 1 97.38 342 MET A CA 1
ATOM 2794 C C . MET A 1 342 ? 1.398 -0.848 -10.008 1 97.38 342 MET A C 1
ATOM 2796 O O . MET A 1 342 ? 1.783 -0.903 -8.836 1 97.38 342 MET A O 1
ATOM 2800 N N . PHE A 1 343 ? 2.061 -1.419 -10.961 1 97.12 343 PHE A N 1
ATOM 2801 C CA . PHE A 1 343 ? 3.367 -2.051 -10.828 1 97.12 343 PHE A CA 1
ATOM 2802 C C . PHE A 1 343 ? 4.18 -1.889 -12.109 1 97.12 343 PHE A C 1
ATOM 2804 O O . PHE A 1 343 ? 3.641 -1.489 -13.141 1 97.12 343 PHE A O 1
ATOM 2811 N N . ASN A 1 344 ? 5.438 -2.174 -12.031 1 97.12 344 ASN A N 1
ATOM 2812 C CA . ASN A 1 344 ? 6.316 -2.068 -13.195 1 97.12 344 ASN A CA 1
ATOM 2813 C C . ASN A 1 344 ? 6.191 -3.287 -14.102 1 97.12 344 ASN A C 1
ATOM 2815 O O . ASN A 1 344 ? 5.867 -4.383 -13.641 1 97.12 344 ASN A O 1
ATOM 2819 N N . THR A 1 345 ? 6.398 -3.059 -15.367 1 97.69 345 THR A N 1
ATOM 2820 C CA . THR A 1 345 ? 6.473 -4.156 -16.328 1 97.69 345 THR A CA 1
ATOM 2821 C C . THR A 1 345 ? 7.652 -3.971 -17.266 1 97.69 345 THR A C 1
ATOM 2823 O O . THR A 1 345 ? 8.211 -2.877 -17.359 1 97.69 345 THR A O 1
ATOM 2826 N N . ARG A 1 346 ? 8.086 -4.984 -17.812 1 96.06 346 ARG A N 1
ATOM 2827 C CA . ARG A 1 346 ? 9.07 -4.895 -18.891 1 96.06 346 ARG A CA 1
ATOM 2828 C C . ARG A 1 346 ? 8.555 -5.562 -20.156 1 96.06 346 ARG A C 1
ATOM 2830 O O . ARG A 1 346 ? 7.754 -6.5 -20.094 1 96.06 346 ARG A O 1
ATOM 2837 N N . PRO A 1 347 ? 8.938 -5.086 -21.312 1 96.44 347 PRO A N 1
ATOM 2838 C CA . PRO A 1 347 ? 8.391 -5.582 -22.578 1 96.44 347 PRO A CA 1
ATOM 2839 C C . PRO A 1 347 ? 8.93 -6.965 -22.953 1 96.44 347 PRO A C 1
ATOM 2841 O O . PRO A 1 347 ? 9.984 -7.371 -22.469 1 96.44 347 PRO A O 1
ATOM 2844 N N . LEU A 1 348 ? 8.172 -7.598 -23.797 1 95.44 348 LEU A N 1
ATOM 2845 C CA . LEU A 1 348 ? 8.68 -8.797 -24.453 1 95.44 348 LEU A CA 1
ATOM 2846 C C . LEU A 1 348 ? 9.906 -8.477 -25.312 1 95.44 348 LEU A C 1
ATOM 2848 O O . LEU A 1 348 ? 9.961 -7.43 -25.953 1 95.44 348 LEU A O 1
ATOM 2852 N N . SER A 1 349 ? 10.852 -9.375 -25.219 1 94.75 349 SER A N 1
ATOM 2853 C CA . SER A 1 349 ? 12.086 -9.133 -25.969 1 94.75 349 SER A CA 1
ATOM 2854 C C . SER A 1 349 ? 12.367 -10.266 -26.938 1 94.75 349 SER A C 1
ATOM 2856 O O . SER A 1 349 ? 12.156 -11.438 -26.625 1 94.75 349 SER A O 1
ATOM 2858 N N . GLY A 1 350 ? 12.805 -9.867 -28.188 1 93.75 350 GLY A N 1
ATOM 2859 C CA . GLY A 1 350 ? 13.297 -10.852 -29.125 1 93.75 350 GLY A CA 1
ATOM 2860 C C . GLY A 1 350 ? 14.797 -11.062 -29.047 1 93.75 350 GLY A C 1
ATOM 2861 O O . GLY A 1 350 ? 15.367 -11.781 -29.875 1 93.75 350 GLY A O 1
ATOM 2862 N N . ASP A 1 351 ? 15.398 -10.398 -28.094 1 95.19 351 ASP A N 1
ATOM 2863 C CA . ASP A 1 351 ? 16.828 -10.562 -27.844 1 95.19 351 ASP A CA 1
ATOM 2864 C C . ASP A 1 351 ? 17.109 -11.883 -27.125 1 95.19 351 ASP A C 1
ATOM 2866 O O . ASP A 1 351 ? 16.656 -12.094 -26 1 95.19 351 ASP A O 1
ATOM 2870 N N . PRO A 1 352 ? 17.969 -12.742 -27.781 1 95.44 352 PRO A N 1
ATOM 2871 C CA . PRO A 1 352 ? 18.234 -14.047 -27.172 1 95.44 352 PRO A CA 1
ATOM 2872 C C . PRO A 1 352 ? 18.859 -13.938 -25.797 1 95.44 352 PRO A C 1
ATOM 2874 O O . PRO A 1 352 ? 18.812 -14.891 -25.016 1 95.44 352 PRO A O 1
ATOM 2877 N N . CYS A 1 353 ? 19.453 -12.836 -25.469 1 96.19 353 CYS A N 1
ATOM 2878 C CA . CYS A 1 353 ? 20.109 -12.672 -24.172 1 96.19 353 CYS A CA 1
ATOM 2879 C C . CYS A 1 353 ? 19.109 -12.195 -23.109 1 96.19 353 CYS A C 1
ATOM 2881 O O . CYS A 1 353 ? 19.438 -12.164 -21.922 1 96.19 353 CYS A O 1
ATOM 2883 N N . GLN A 1 354 ? 17.938 -11.883 -23.531 1 96.06 354 GLN A N 1
ATOM 2884 C CA . GLN A 1 354 ? 16.953 -11.344 -22.609 1 96.06 354 GLN A CA 1
ATOM 2885 C C . GLN A 1 354 ? 15.688 -12.203 -22.578 1 96.06 354 GLN A C 1
ATOM 2887 O O . GLN A 1 354 ? 14.961 -12.227 -21.594 1 96.06 354 GLN A O 1
ATOM 2892 N N . ALA A 1 355 ? 15.453 -12.898 -23.672 1 96.75 355 ALA A N 1
ATOM 2893 C CA . ALA A 1 355 ? 14.258 -13.727 -23.797 1 96.75 355 ALA A CA 1
ATOM 2894 C C . ALA A 1 355 ? 14.414 -15.039 -23.031 1 96.75 355 ALA A C 1
ATOM 2896 O O . ALA A 1 355 ? 15.422 -15.734 -23.188 1 96.75 355 ALA A O 1
ATOM 2897 N N . PRO A 1 356 ? 13.445 -15.414 -22.297 1 97.31 356 PRO A N 1
ATOM 2898 C CA . PRO A 1 356 ? 13.602 -16.625 -21.484 1 97.31 356 PRO A CA 1
ATOM 2899 C C . PRO A 1 356 ? 13.172 -17.891 -22.234 1 97.31 356 PRO A C 1
ATOM 2901 O O . PRO A 1 356 ? 12.352 -17.812 -23.156 1 97.31 356 PRO A O 1
ATOM 2904 N N . HIS A 1 357 ? 13.859 -19.047 -21.891 1 97.12 357 HIS A N 1
ATOM 2905 C CA . HIS A 1 357 ? 13.234 -20.359 -22.062 1 97.12 357 HIS A CA 1
ATOM 2906 C C . HIS A 1 357 ? 12.133 -20.578 -21.031 1 97.12 357 HIS A C 1
ATOM 2908 O O . HIS A 1 357 ? 12.352 -20.375 -19.844 1 97.12 357 HIS A O 1
ATOM 2914 N N . VAL A 1 358 ? 10.984 -21.031 -21.484 1 97.62 358 VAL A N 1
ATOM 2915 C CA . VAL A 1 358 ? 9.82 -21.047 -20.594 1 97.62 358 VAL A CA 1
ATOM 2916 C C . VAL A 1 358 ? 9.414 -22.5 -20.312 1 97.62 358 VAL A C 1
ATOM 2918 O O . VAL A 1 358 ? 9.273 -23.297 -21.234 1 97.62 358 VAL A O 1
ATOM 2921 N N . PHE A 1 359 ? 9.289 -22.797 -19.047 1 98.44 359 PHE A N 1
ATOM 2922 C CA . PHE A 1 359 ? 8.82 -24.094 -18.562 1 98.44 359 PHE A CA 1
ATOM 2923 C C . PHE A 1 359 ? 7.59 -23.906 -17.672 1 98.44 359 PHE A C 1
ATOM 2925 O O . PHE A 1 359 ? 7.438 -22.875 -17.016 1 98.44 359 PHE A O 1
ATOM 2932 N N . PHE A 1 360 ? 6.707 -24.938 -17.656 1 98.69 360 PHE A N 1
ATOM 2933 C CA . PHE A 1 360 ? 5.52 -24.859 -16.812 1 98.69 360 PHE A CA 1
ATOM 2934 C C . PHE A 1 360 ? 5.438 -26.062 -15.883 1 98.69 360 PHE A C 1
ATOM 2936 O O . PHE A 1 360 ? 5.906 -27.156 -16.234 1 98.69 360 PHE A O 1
ATOM 2943 N N . PHE A 1 361 ? 4.848 -25.828 -14.805 1 98.69 361 PHE A N 1
ATOM 2944 C CA . PHE A 1 361 ? 4.613 -26.859 -13.805 1 98.69 361 PHE A CA 1
ATOM 2945 C C . PHE A 1 361 ? 3.895 -28.047 -14.414 1 98.69 361 PHE A C 1
ATOM 2947 O O . PHE A 1 361 ? 2.916 -27.891 -15.148 1 98.69 361 PHE A O 1
ATOM 2954 N N . ASP A 1 362 ? 4.422 -29.203 -14.07 1 98 362 ASP A N 1
ATOM 2955 C CA . ASP A 1 362 ? 3.842 -30.422 -14.594 1 98 362 ASP A CA 1
ATOM 2956 C C . ASP A 1 362 ? 3.367 -31.344 -13.461 1 98 362 ASP A C 1
ATOM 2958 O O . ASP A 1 362 ? 2.238 -31.828 -13.492 1 98 362 ASP A O 1
ATOM 2962 N N . SER A 1 363 ? 4.25 -31.516 -12.516 1 97.62 363 SER A N 1
ATOM 2963 C CA . SER A 1 363 ? 3.908 -32.469 -11.461 1 97.62 363 SER A CA 1
ATOM 2964 C C . SER A 1 363 ? 4.625 -32.125 -10.164 1 97.62 363 SER A C 1
ATOM 2966 O O . SER A 1 363 ? 5.535 -31.281 -10.148 1 97.62 363 SER A O 1
ATOM 2968 N N . ILE A 1 364 ? 4.121 -32.75 -9.086 1 97.25 364 ILE A N 1
ATOM 2969 C CA . ILE A 1 364 ? 4.691 -32.562 -7.754 1 97.25 364 ILE A CA 1
ATOM 2970 C C . ILE A 1 364 ? 4.754 -33.875 -7.023 1 97.25 364 ILE A C 1
ATOM 2972 O O . ILE A 1 364 ? 3.84 -34.719 -7.137 1 97.25 364 ILE A O 1
ATOM 2976 N N . GLU A 1 365 ? 5.863 -34.156 -6.387 1 95.62 365 GLU A N 1
ATOM 2977 C CA . GLU A 1 365 ? 6.066 -35.375 -5.629 1 95.62 365 GLU A CA 1
ATOM 2978 C C . GLU A 1 365 ? 6.766 -35.094 -4.301 1 95.62 365 GLU A C 1
ATOM 2980 O O . GLU A 1 365 ? 7.535 -34.156 -4.191 1 95.62 365 GLU A O 1
ATOM 2985 N N . LEU A 1 366 ? 6.398 -35.875 -3.342 1 92.81 366 LEU A N 1
ATOM 2986 C CA . LEU A 1 366 ? 7.074 -35.844 -2.049 1 92.81 366 LEU A CA 1
ATOM 2987 C C . LEU A 1 366 ? 8.102 -36.969 -1.948 1 92.81 366 LEU A C 1
ATOM 2989 O O . LEU A 1 366 ? 7.781 -38.125 -2.189 1 92.81 366 LEU A O 1
ATOM 2993 N N . ILE A 1 367 ? 9.273 -36.594 -1.696 1 90 367 ILE A N 1
ATOM 2994 C CA . ILE A 1 367 ? 10.312 -37.594 -1.573 1 90 367 ILE A CA 1
ATOM 2995 C C . ILE A 1 367 ? 11.023 -37.469 -0.229 1 90 367 ILE A C 1
ATOM 2997 O O . ILE A 1 367 ? 10.906 -36.438 0.434 1 90 367 ILE A O 1
ATOM 3001 N N . GLN A 1 368 ? 11.633 -38.594 0.215 1 82.5 368 GLN A N 1
ATOM 3002 C CA . GLN A 1 368 ? 12.445 -38.531 1.424 1 82.5 368 GLN A CA 1
ATOM 3003 C C . GLN A 1 368 ? 13.797 -37.906 1.147 1 82.5 368 GLN A C 1
ATOM 3005 O O . GLN A 1 368 ? 14.445 -38.188 0.141 1 82.5 368 GLN A O 1
ATOM 3010 N N . GLY A 1 369 ? 14.109 -36.875 1.866 1 74.88 369 GLY A N 1
ATOM 3011 C CA . GLY A 1 369 ? 15.383 -36.188 1.696 1 74.88 369 GLY A CA 1
ATOM 3012 C C . GLY A 1 369 ? 16.562 -37.031 2.137 1 74.88 369 GLY A C 1
ATOM 3013 O O . GLY A 1 369 ? 16.391 -38.156 2.559 1 74.88 369 GLY A O 1
ATOM 3014 N N . ASP A 1 370 ? 17.781 -36.531 1.779 1 63.91 370 ASP A N 1
ATOM 3015 C CA . ASP A 1 370 ? 19.016 -37.219 2.139 1 63.91 370 ASP A CA 1
ATOM 3016 C C . ASP A 1 370 ? 19.109 -37.406 3.648 1 63.91 370 ASP A C 1
ATOM 3018 O O . ASP A 1 370 ? 19.641 -38.438 4.109 1 63.91 370 ASP A O 1
ATOM 3022 N N . ASP A 1 371 ? 18.625 -36.375 4.305 1 58.66 371 ASP A N 1
ATOM 3023 C CA . ASP A 1 371 ? 18.578 -36.531 5.758 1 58.66 371 ASP A CA 1
ATOM 3024 C C . ASP A 1 371 ? 17.266 -37.156 6.207 1 58.66 371 ASP A C 1
ATOM 3026 O O . ASP A 1 371 ? 16.203 -36.781 5.73 1 58.66 371 ASP A O 1
ATOM 3030 N N . ASP A 1 372 ? 17.328 -38.406 6.703 1 56.69 372 ASP A N 1
ATOM 3031 C CA . ASP A 1 372 ? 16.234 -39.312 7.055 1 56.69 372 ASP A CA 1
ATOM 3032 C C . ASP A 1 372 ? 15.008 -38.531 7.547 1 56.69 372 ASP A C 1
ATOM 3034 O O . ASP A 1 372 ? 13.875 -38.969 7.324 1 56.69 372 ASP A O 1
ATOM 3038 N N . ASP A 1 373 ? 15.188 -37.375 8.125 1 61.12 373 ASP A N 1
ATOM 3039 C CA . ASP A 1 373 ? 14.031 -36.781 8.789 1 61.12 373 ASP A CA 1
ATOM 3040 C C . ASP A 1 373 ? 13.484 -35.594 7.988 1 61.12 373 ASP A C 1
ATOM 3042 O O . ASP A 1 373 ? 12.484 -35 8.375 1 61.12 373 ASP A O 1
ATOM 3046 N N . GLU A 1 374 ? 14.078 -35.406 6.77 1 76.88 374 GLU A N 1
ATOM 3047 C CA . GLU A 1 374 ? 13.57 -34.219 6.098 1 76.88 374 GLU A CA 1
ATOM 3048 C C . GLU A 1 374 ? 12.812 -34.594 4.824 1 76.88 374 GLU A C 1
ATOM 3050 O O . GLU A 1 374 ? 13.289 -35.406 4.023 1 76.88 374 GLU A O 1
ATOM 3055 N N . GLN A 1 375 ? 11.562 -34.281 4.734 1 87 375 GLN A N 1
ATOM 3056 C CA . GLN A 1 375 ? 10.766 -34.469 3.523 1 87 375 GLN A CA 1
ATOM 3057 C C . GLN A 1 375 ? 10.961 -33.312 2.564 1 87 375 GLN A C 1
ATOM 3059 O O . GLN A 1 375 ? 11.117 -32.156 2.996 1 87 375 GLN A O 1
ATOM 3064 N N . VAL A 1 376 ? 11.133 -33.688 1.291 1 91.88 376 VAL A N 1
ATOM 3065 C CA . VAL A 1 376 ? 11.391 -32.688 0.256 1 91.88 376 VAL A CA 1
ATOM 3066 C C . VAL A 1 376 ? 10.281 -32.75 -0.797 1 91.88 376 VAL A C 1
ATOM 3068 O O . VAL A 1 376 ? 9.828 -33.812 -1.171 1 91.88 376 VAL A O 1
ATOM 3071 N N . LEU A 1 377 ? 9.828 -31.609 -1.207 1 95.25 377 LEU A N 1
ATOM 3072 C CA . LEU A 1 377 ? 8.883 -31.5 -2.309 1 95.25 377 LEU A CA 1
ATOM 3073 C C . LEU A 1 377 ? 9.602 -31.297 -3.633 1 95.25 377 LEU A C 1
ATOM 3075 O O . LEU A 1 377 ? 10.398 -30.359 -3.77 1 95.25 377 LEU A O 1
ATOM 3079 N N . VAL A 1 378 ? 9.336 -32.188 -4.539 1 97 378 VAL A N 1
ATOM 3080 C CA . VAL A 1 378 ? 9.93 -32.031 -5.863 1 97 378 VAL A CA 1
ATOM 3081 C C . VAL A 1 378 ? 8.867 -31.594 -6.863 1 97 378 VAL A C 1
ATOM 3083 O O . VAL A 1 378 ? 7.914 -32.344 -7.133 1 97 378 VAL A O 1
ATOM 3086 N N . THR A 1 379 ? 8.984 -30.391 -7.332 1 98.19 379 THR A N 1
ATOM 3087 C CA . THR A 1 379 ? 8.133 -29.922 -8.414 1 98.19 379 THR A CA 1
ATOM 3088 C C . THR A 1 379 ? 8.859 -30 -9.75 1 98.19 379 THR A C 1
ATOM 3090 O O . THR A 1 379 ? 10.008 -29.578 -9.859 1 98.19 379 THR A O 1
ATOM 3093 N N . THR A 1 380 ? 8.172 -30.547 -10.727 1 98.44 380 THR A N 1
ATOM 3094 C CA . THR A 1 380 ? 8.75 -30.719 -12.055 1 98.44 380 THR A CA 1
ATOM 3095 C C . THR A 1 380 ? 8.109 -29.75 -13.047 1 98.44 380 THR A C 1
ATOM 3097 O O . THR A 1 380 ? 6.883 -29.609 -13.086 1 98.44 380 THR A O 1
ATOM 3100 N N . TYR A 1 381 ? 8.938 -29.125 -13.828 1 98.62 381 TYR A N 1
ATOM 3101 C CA . TYR A 1 381 ? 8.516 -28.188 -14.867 1 98.62 381 TYR A CA 1
ATOM 3102 C C . TYR A 1 381 ? 8.969 -28.672 -16.234 1 98.62 381 TYR A C 1
ATOM 3104 O O . TYR A 1 381 ? 10.125 -29.062 -16.422 1 98.62 381 TYR A O 1
ATOM 3112 N N . ILE A 1 382 ? 8.078 -28.609 -17.188 1 97.81 382 ILE A N 1
ATOM 3113 C CA . ILE A 1 382 ? 8.383 -29.109 -18.531 1 97.81 382 ILE A CA 1
ATOM 3114 C C . ILE A 1 382 ? 8.367 -27.953 -19.516 1 97.81 382 ILE A C 1
ATOM 3116 O O . ILE A 1 382 ? 7.543 -27.031 -19.406 1 97.81 382 ILE A O 1
ATOM 3120 N N . ARG A 1 383 ? 9.234 -28.031 -20.438 1 95.94 383 ARG A N 1
ATOM 3121 C CA . ARG A 1 383 ? 9.336 -26.984 -21.453 1 95.94 383 ARG A CA 1
ATOM 3122 C C . ARG A 1 383 ? 8.055 -26.875 -22.266 1 95.94 383 ARG A C 1
ATOM 3124 O O . ARG A 1 383 ? 7.5 -27.891 -22.703 1 95.94 383 ARG A O 1
ATOM 3131 N N . LYS A 1 384 ? 7.496 -25.625 -22.375 1 83.75 384 LYS A N 1
ATOM 3132 C CA . LYS A 1 384 ? 6.285 -25.328 -23.125 1 83.75 384 LYS A CA 1
ATOM 3133 C C . LYS A 1 384 ? 6.516 -25.516 -24.625 1 83.75 384 LYS A C 1
ATOM 3135 O O . LYS A 1 384 ? 5.785 -26.25 -25.281 1 83.75 384 LYS A O 1
ATOM 3140 N N . SER A 1 385 ? 7.426 -24.719 -25.203 1 86.06 385 SER A N 1
ATOM 3141 C CA . SER A 1 385 ? 7.809 -24.672 -26.609 1 86.06 385 SER A CA 1
ATOM 3142 C C . SER A 1 385 ? 9.25 -24.203 -26.766 1 86.06 385 SER A C 1
ATOM 3144 O O . SER A 1 385 ? 9.82 -23.594 -25.859 1 86.06 385 SER A O 1
ATOM 3146 N N . PRO A 1 386 ? 9.727 -24.656 -27.891 1 88.19 386 PRO A N 1
ATOM 3147 C CA . PRO A 1 386 ? 11.055 -24.094 -28.141 1 88.19 386 PRO A CA 1
ATOM 3148 C C . PRO A 1 386 ? 11.047 -22.562 -28.203 1 88.19 386 PRO A C 1
ATOM 3150 O O . PRO A 1 386 ? 10.086 -21.969 -28.703 1 88.19 386 PRO A O 1
ATOM 3153 N N . ARG A 1 387 ? 12.023 -22 -27.594 1 90.25 387 ARG A N 1
ATOM 3154 C CA . ARG A 1 387 ? 12.164 -20.547 -27.578 1 90.25 387 ARG A CA 1
ATOM 3155 C C . ARG A 1 387 ? 12.234 -19.984 -28.984 1 90.25 387 ARG A C 1
ATOM 3157 O O . ARG A 1 387 ? 11.734 -18.875 -29.25 1 90.25 387 ARG A O 1
ATOM 3164 N N . GLY A 1 388 ? 12.844 -20.625 -30.031 1 90 388 GLY A N 1
ATOM 3165 C CA . GLY A 1 388 ? 12.922 -20.219 -31.422 1 90 388 GLY A CA 1
ATOM 3166 C C . GLY A 1 388 ? 13.898 -19.094 -31.656 1 90 388 GLY A C 1
ATOM 3167 O O . GLY A 1 388 ? 13.703 -18.266 -32.562 1 90 388 GLY A O 1
ATOM 3168 N N . LEU A 1 389 ? 14.844 -18.875 -30.797 1 94 389 LEU A N 1
ATOM 3169 C CA . LEU A 1 389 ? 15.875 -17.859 -30.906 1 94 389 LEU A CA 1
ATOM 3170 C C . LEU A 1 389 ? 17.266 -18.469 -30.859 1 94 389 LEU A C 1
ATOM 3172 O O . LEU A 1 389 ? 17.453 -19.562 -30.297 1 94 389 LEU A O 1
ATOM 3176 N N . PRO A 1 390 ? 18.234 -17.812 -31.531 1 93.56 390 PRO A N 1
ATOM 3177 C CA . PRO A 1 390 ? 19.609 -18.297 -31.391 1 93.56 390 PRO A CA 1
ATOM 3178 C C . PRO A 1 390 ? 20.141 -18.156 -29.969 1 93.56 390 PRO A C 1
ATOM 3180 O O . PRO A 1 390 ? 19.469 -17.594 -29.094 1 93.56 390 PRO A O 1
ATOM 3183 N N . ASN A 1 391 ? 21.281 -18.797 -29.734 1 93.31 391 ASN A N 1
ATOM 3184 C CA . ASN A 1 391 ? 21.938 -18.656 -28.453 1 93.31 391 ASN A CA 1
ATOM 3185 C C . ASN A 1 391 ? 22.422 -17.234 -28.203 1 93.31 391 ASN A C 1
ATOM 3187 O O . ASN A 1 391 ? 22.594 -16.469 -29.156 1 93.31 391 ASN A O 1
ATOM 3191 N N . CYS A 1 392 ? 22.531 -16.922 -26.938 1 93.81 392 CYS A N 1
ATOM 3192 C CA . CYS A 1 392 ? 23.125 -15.641 -26.594 1 93.81 392 CYS A CA 1
ATOM 3193 C C . CYS A 1 392 ? 24.625 -15.656 -26.844 1 93.81 392 CYS A C 1
ATOM 3195 O O . CYS A 1 392 ? 25.375 -16.297 -26.109 1 93.81 392 CYS A O 1
ATOM 3197 N N . SER A 1 393 ? 25.125 -14.93 -27.766 1 88.44 393 SER A N 1
ATOM 3198 C CA . SER A 1 393 ? 26.531 -14.969 -28.172 1 88.44 393 SER A CA 1
ATOM 3199 C C . SER A 1 393 ? 27.391 -14.125 -27.234 1 88.44 393 SER A C 1
ATOM 3201 O O . SER A 1 393 ? 28.578 -14.406 -27.062 1 88.44 393 SER A O 1
ATOM 3203 N N . SER A 1 394 ? 26.859 -13.141 -26.609 1 85.88 394 SER A N 1
ATOM 3204 C CA . SER A 1 394 ? 27.625 -12.18 -25.828 1 85.88 394 SER A CA 1
ATOM 3205 C C . SER A 1 394 ? 28.047 -12.766 -24.484 1 85.88 394 SER A C 1
ATOM 3207 O O . SER A 1 394 ? 28.938 -12.227 -23.828 1 85.88 394 SER A O 1
ATOM 3209 N N . THR A 1 395 ? 27.5 -13.875 -24.125 1 82.94 395 THR A N 1
ATOM 3210 C CA . THR A 1 395 ? 27.781 -14.391 -22.781 1 82.94 395 THR A CA 1
ATOM 3211 C C . THR A 1 395 ? 28.453 -15.766 -22.875 1 82.94 395 THR A C 1
ATOM 3213 O O . THR A 1 395 ? 28.422 -16.531 -21.906 1 82.94 395 THR A O 1
ATOM 3216 N N . GLY A 1 396 ? 28.969 -16.203 -23.969 1 85.5 396 GLY A N 1
ATOM 3217 C CA . GLY A 1 396 ? 29.703 -17.453 -24.078 1 85.5 396 GLY A CA 1
ATOM 3218 C C . GLY A 1 396 ? 28.984 -18.484 -24.922 1 85.5 396 GLY A C 1
ATOM 3219 O O . GLY A 1 396 ? 29.469 -19.609 -25.094 1 85.5 396 GLY A O 1
ATOM 3220 N N . ASN A 1 397 ? 27.828 -18.172 -25.344 1 86.38 397 ASN A N 1
ATOM 3221 C CA . ASN A 1 397 ? 27.078 -18.984 -26.297 1 86.38 397 ASN A CA 1
ATOM 3222 C C . ASN A 1 397 ? 26.688 -20.328 -25.703 1 86.38 397 ASN A C 1
ATOM 3224 O O . ASN A 1 397 ? 26.766 -21.359 -26.375 1 86.38 397 ASN A O 1
ATOM 3228 N N . HIS A 1 398 ? 26.438 -20.328 -24.484 1 91.56 398 HIS A N 1
ATOM 3229 C CA . HIS A 1 398 ? 25.906 -21.531 -23.844 1 91.56 398 HIS A CA 1
ATOM 3230 C C . HIS A 1 398 ? 24.391 -21.609 -24 1 91.56 398 HIS A C 1
ATOM 3232 O O . HIS A 1 398 ? 23.656 -20.844 -23.359 1 91.56 398 HIS A O 1
ATOM 3238 N N . SER A 1 399 ? 23.938 -22.578 -24.734 1 93.94 399 SER A N 1
ATOM 3239 C CA . SER A 1 399 ? 22.516 -22.703 -25.031 1 93.94 399 SER A CA 1
ATOM 3240 C C . SER A 1 399 ? 21.812 -23.562 -23.969 1 93.94 399 SER A C 1
ATOM 3242 O O . SER A 1 399 ? 22.375 -24.562 -23.516 1 93.94 399 SER A O 1
ATOM 3244 N N . ALA A 1 400 ? 20.562 -23.172 -23.656 1 95.19 400 ALA A N 1
ATOM 3245 C CA . ALA A 1 400 ? 19.734 -23.969 -22.766 1 95.19 400 ALA A CA 1
ATOM 3246 C C . ALA A 1 400 ? 18.703 -24.781 -23.531 1 95.19 400 ALA A C 1
ATOM 3248 O O . ALA A 1 400 ? 17.781 -25.344 -22.938 1 95.19 400 ALA A O 1
ATOM 3249 N N . ASP A 1 401 ? 18.828 -24.938 -24.781 1 94.44 401 ASP A N 1
ATOM 3250 C CA . ASP A 1 401 ? 17.875 -25.625 -25.656 1 94.44 401 ASP A CA 1
ATOM 3251 C C . ASP A 1 401 ? 17.766 -27.109 -25.297 1 94.44 401 ASP A C 1
ATOM 3253 O O . ASP A 1 401 ? 16.719 -27.719 -25.469 1 94.44 401 ASP A O 1
ATOM 3257 N N . ALA A 1 402 ? 18.812 -27.594 -24.797 1 92.88 402 ALA A N 1
ATOM 3258 C CA . ALA A 1 402 ? 18.859 -29.031 -24.516 1 92.88 402 ALA A CA 1
ATOM 3259 C C . ALA A 1 402 ? 18.062 -29.359 -23.266 1 92.88 402 ALA A C 1
ATOM 3261 O O . ALA A 1 402 ? 17.719 -30.531 -23.031 1 92.88 402 ALA A O 1
ATOM 3262 N N . ILE A 1 403 ? 17.844 -28.406 -22.422 1 96.06 403 ILE A N 1
ATOM 3263 C CA . ILE A 1 403 ? 17.109 -28.641 -21.188 1 96.06 403 ILE A CA 1
ATOM 3264 C C . ILE A 1 403 ? 15.625 -28.812 -21.5 1 96.06 403 ILE A C 1
ATOM 3266 O O . ILE A 1 403 ? 15 -27.922 -22.078 1 96.06 403 ILE A O 1
ATOM 3270 N N . THR A 1 404 ? 15.039 -29.922 -21.031 1 96.06 404 THR A N 1
ATOM 3271 C CA . THR A 1 404 ? 13.633 -30.203 -21.312 1 96.06 404 THR A CA 1
ATOM 3272 C C . THR A 1 404 ? 12.82 -30.188 -20.016 1 96.06 404 THR A C 1
ATOM 3274 O O . THR A 1 404 ? 11.594 -30.047 -20.047 1 96.06 404 THR A O 1
ATOM 3277 N N . LYS A 1 405 ? 13.594 -30.406 -18.938 1 97 405 LYS A N 1
ATOM 3278 C CA . LYS A 1 405 ? 12.922 -30.516 -17.656 1 97 405 LYS A CA 1
ATOM 3279 C C . LYS A 1 405 ? 13.719 -29.812 -16.562 1 97 405 LYS A C 1
ATOM 3281 O O . LYS A 1 405 ? 14.945 -29.891 -16.531 1 97 405 LYS A O 1
ATOM 3286 N N . ILE A 1 406 ? 12.969 -29.125 -15.68 1 98.12 406 ILE A N 1
ATOM 3287 C CA . ILE A 1 406 ? 13.555 -28.531 -14.484 1 98.12 406 ILE A CA 1
ATOM 3288 C C . ILE A 1 406 ? 12.883 -29.109 -13.242 1 98.12 406 ILE A C 1
ATOM 3290 O O . ILE A 1 406 ? 11.656 -29.156 -13.156 1 98.12 406 ILE A O 1
ATOM 3294 N N . GLN A 1 407 ? 13.641 -29.609 -12.32 1 98.12 407 GLN A N 1
ATOM 3295 C CA . GLN A 1 407 ? 13.125 -30.078 -11.039 1 98.12 407 GLN A CA 1
ATOM 3296 C C . GLN A 1 407 ? 13.539 -29.156 -9.906 1 98.12 407 GLN A C 1
ATOM 3298 O O . GLN A 1 407 ? 14.719 -28.844 -9.742 1 98.12 407 GLN A O 1
ATOM 3303 N N . VAL A 1 408 ? 12.578 -28.688 -9.195 1 98.19 408 VAL A N 1
ATOM 3304 C CA . VAL A 1 408 ? 12.82 -27.781 -8.07 1 98.19 408 VAL A CA 1
ATOM 3305 C C . VAL A 1 408 ? 12.602 -28.531 -6.754 1 98.19 408 VAL A C 1
ATOM 3307 O O . VAL A 1 408 ? 11.531 -29.109 -6.527 1 98.19 408 VAL A O 1
ATOM 3310 N N . LEU A 1 409 ? 13.57 -28.562 -5.922 1 96.44 409 LEU A N 1
ATOM 3311 C CA . LEU A 1 409 ? 13.508 -29.188 -4.609 1 96.44 409 LEU A CA 1
ATOM 3312 C C . LEU A 1 409 ? 13.32 -28.141 -3.514 1 96.44 409 LEU A C 1
ATOM 3314 O O . LEU A 1 409 ? 14.164 -27.266 -3.342 1 96.44 409 LEU A O 1
ATOM 3318 N N . SER A 1 410 ? 12.25 -28.188 -2.83 1 94.75 410 SER A N 1
ATOM 3319 C CA . SER A 1 410 ? 11.938 -27.266 -1.745 1 94.75 410 SER A CA 1
ATOM 3320 C C . SER A 1 410 ? 11.562 -28.016 -0.471 1 94.75 410 SER A C 1
ATOM 3322 O O . SER A 1 410 ? 11.141 -29.172 -0.527 1 94.75 410 SER A O 1
ATOM 3324 N N . PRO A 1 411 ? 11.75 -27.359 0.668 1 88.31 411 PRO A N 1
ATOM 3325 C CA . PRO A 1 411 ? 11.375 -28.016 1.918 1 88.31 411 PRO A CA 1
ATOM 3326 C C . PRO A 1 411 ? 9.875 -28.297 2.012 1 88.31 411 PRO A C 1
ATOM 3328 O O . PRO A 1 411 ? 9.062 -27.453 1.63 1 88.31 411 PRO A O 1
ATOM 3331 N N . ALA A 1 412 ? 9.602 -29.453 2.578 1 85.69 412 ALA A N 1
ATOM 3332 C CA . ALA A 1 412 ? 8.195 -29.844 2.658 1 85.69 412 ALA A CA 1
ATOM 3333 C C . ALA A 1 412 ? 7.562 -29.359 3.957 1 85.69 412 ALA A C 1
ATOM 3335 O O . ALA A 1 412 ? 6.355 -29.109 4.008 1 85.69 412 ALA A O 1
ATOM 3336 N N . THR A 1 413 ? 8.312 -29.172 4.93 1 77.81 413 THR A N 1
ATOM 3337 C CA . THR A 1 413 ? 7.723 -28.922 6.242 1 77.81 413 THR A CA 1
ATOM 3338 C C . THR A 1 413 ? 7.852 -27.453 6.633 1 77.81 413 THR A C 1
ATOM 3340 O O . THR A 1 413 ? 7.082 -26.953 7.453 1 77.81 413 THR A O 1
ATOM 3343 N N . THR A 1 414 ? 8.734 -26.812 6.09 1 80.31 414 THR A N 1
ATOM 3344 C CA . THR A 1 414 ? 8.938 -25.422 6.48 1 80.31 414 THR A CA 1
ATOM 3345 C C . THR A 1 414 ? 8.172 -24.484 5.555 1 80.31 414 THR A C 1
ATOM 3347 O O . THR A 1 414 ? 8.469 -24.406 4.363 1 80.31 414 THR A O 1
ATOM 3350 N N . ARG A 1 415 ? 7.254 -23.859 6.188 1 84.31 415 ARG A N 1
ATOM 3351 C CA . ARG A 1 415 ? 6.48 -22.875 5.43 1 84.31 415 ARG A CA 1
ATOM 3352 C C . ARG A 1 415 ? 7.262 -21.578 5.254 1 84.31 415 ARG A C 1
ATOM 3354 O O . ARG A 1 415 ? 8.016 -21.172 6.145 1 84.31 415 ARG A O 1
ATOM 3361 N N . LEU A 1 416 ? 7.07 -21.047 4.125 1 83.62 416 LEU A N 1
ATOM 3362 C CA . LEU A 1 416 ? 7.68 -19.734 3.883 1 83.62 416 LEU A CA 1
ATOM 3363 C C . LEU A 1 416 ? 6.93 -18.641 4.621 1 83.62 416 LEU A C 1
ATOM 3365 O O . LEU A 1 416 ? 5.707 -18.516 4.496 1 83.62 416 LEU A O 1
ATOM 3369 N N . GLU A 1 417 ? 7.68 -17.906 5.395 1 80.19 417 GLU A N 1
ATOM 3370 C CA . GLU A 1 417 ? 7.074 -16.781 6.105 1 80.19 417 GLU A CA 1
ATOM 3371 C C . GLU A 1 417 ? 6.734 -15.641 5.148 1 80.19 417 GLU A C 1
ATOM 3373 O O . GLU A 1 417 ? 7.465 -15.398 4.184 1 80.19 417 GLU A O 1
ATOM 3378 N N . ALA A 1 418 ? 5.676 -14.961 5.543 1 76.5 418 ALA A N 1
ATOM 3379 C CA . ALA A 1 418 ? 5.324 -13.797 4.734 1 76.5 418 ALA A CA 1
ATOM 3380 C C . ALA A 1 418 ? 6.465 -12.781 4.695 1 76.5 418 ALA A C 1
ATOM 3382 O O . ALA A 1 418 ? 7.004 -12.406 5.738 1 76.5 418 ALA A O 1
ATOM 3383 N N . GLY A 1 419 ? 6.812 -12.438 3.506 1 76.75 419 GLY A N 1
ATOM 3384 C CA . GLY A 1 419 ? 7.914 -11.5 3.357 1 76.75 419 GLY A CA 1
ATOM 3385 C C . GLY A 1 419 ? 9.273 -12.172 3.387 1 76.75 419 GLY A C 1
ATOM 3386 O O . GLY A 1 419 ? 10.297 -11.523 3.158 1 76.75 419 GLY A O 1
ATOM 3387 N N . GLY A 1 420 ? 9.234 -13.43 3.617 1 79.56 420 GLY A N 1
ATOM 3388 C CA . GLY A 1 420 ? 10.484 -14.172 3.646 1 79.56 420 GLY A CA 1
ATOM 3389 C C . GLY A 1 420 ? 11.055 -14.43 2.266 1 79.56 420 GLY A C 1
ATOM 3390 O O . GLY A 1 420 ? 10.336 -14.383 1.27 1 79.56 420 GLY A O 1
ATOM 3391 N N . ARG A 1 421 ? 12.383 -14.68 2.311 1 83.62 421 ARG A N 1
ATOM 3392 C CA . ARG A 1 421 ? 13.055 -14.938 1.041 1 83.62 421 ARG A CA 1
ATOM 3393 C C . ARG A 1 421 ? 13.805 -16.266 1.078 1 83.62 421 ARG A C 1
ATOM 3395 O O . ARG A 1 421 ? 14.305 -16.672 2.127 1 83.62 421 ARG A O 1
ATOM 3402 N N . GLU A 1 422 ? 13.719 -16.875 -0.109 1 88.25 422 GLU A N 1
ATOM 3403 C CA . GLU A 1 422 ? 14.516 -18.078 -0.306 1 88.25 422 GLU A CA 1
ATOM 3404 C C . GLU A 1 422 ? 15.5 -17.906 -1.46 1 88.25 422 GLU A C 1
ATOM 3406 O O . GLU A 1 422 ? 15.25 -17.125 -2.385 1 88.25 422 GLU A O 1
ATOM 3411 N N . CYS A 1 423 ? 16.609 -18.547 -1.239 1 91.38 423 CYS A N 1
ATOM 3412 C CA . CYS A 1 423 ? 17.625 -18.609 -2.285 1 91.38 423 CYS A CA 1
ATOM 3413 C C . CYS A 1 423 ? 17.734 -20.016 -2.863 1 91.38 423 CYS A C 1
ATOM 3415 O O . CYS A 1 423 ? 16.922 -20.891 -2.543 1 91.38 423 CYS A O 1
ATOM 3417 N N . CYS A 1 424 ? 18.578 -20.156 -3.922 1 94.19 424 CYS A N 1
ATOM 3418 C CA . CYS A 1 424 ? 18.641 -21.469 -4.551 1 94.19 424 CYS A CA 1
ATOM 3419 C C . CYS A 1 424 ? 20 -21.719 -5.176 1 94.19 424 CYS A C 1
ATOM 3421 O O . CYS A 1 424 ? 20.797 -20.781 -5.344 1 94.19 424 CYS A O 1
ATOM 3423 N N . ASP A 1 425 ? 20.219 -23.031 -5.344 1 94.31 425 ASP A N 1
ATOM 3424 C CA . ASP A 1 425 ? 21.375 -23.531 -6.082 1 94.31 425 ASP A CA 1
ATOM 3425 C C . ASP A 1 425 ? 20.953 -24.328 -7.309 1 94.31 425 ASP A C 1
ATOM 3427 O O . ASP A 1 425 ? 19.922 -25.016 -7.277 1 94.31 425 ASP A O 1
ATOM 3431 N N . ILE A 1 426 ? 21.719 -24.188 -8.32 1 96.12 426 ILE A N 1
ATOM 3432 C CA . ILE A 1 426 ? 21.438 -24.922 -9.547 1 96.12 426 ILE A CA 1
ATOM 3433 C C . ILE A 1 426 ? 22.391 -26.094 -9.695 1 96.12 426 ILE A C 1
ATOM 3435 O O . ILE A 1 426 ? 23.609 -25.922 -9.594 1 96.12 426 ILE A O 1
ATOM 3439 N N . GLU A 1 427 ? 21.828 -27.234 -9.867 1 93.88 427 GLU A N 1
ATOM 3440 C CA . GLU A 1 427 ? 22.625 -28.422 -10.18 1 93.88 427 GLU A CA 1
ATOM 3441 C C . GLU A 1 427 ? 22.438 -28.828 -11.641 1 93.88 427 GLU A C 1
ATOM 3443 O O . GLU A 1 427 ? 21.453 -29.484 -11.984 1 93.88 427 GLU A O 1
ATOM 3448 N N . TYR A 1 428 ? 23.344 -28.453 -12.422 1 90.62 428 TYR A N 1
ATOM 3449 C CA . TYR A 1 428 ? 23.375 -28.766 -13.844 1 90.62 428 TYR A CA 1
ATOM 3450 C C . TYR A 1 428 ? 24.719 -29.375 -14.242 1 90.62 428 TYR A C 1
ATOM 3452 O O . TYR A 1 428 ? 25.766 -28.75 -14.055 1 90.62 428 TYR A O 1
ATOM 3460 N N . ASP A 1 429 ? 24.703 -30.609 -14.789 1 83.88 429 ASP A N 1
ATOM 3461 C CA . ASP A 1 429 ? 25.938 -31.312 -15.109 1 83.88 429 ASP A CA 1
ATOM 3462 C C . ASP A 1 429 ? 26.25 -31.234 -16.609 1 83.88 429 ASP A C 1
ATOM 3464 O O . ASP A 1 429 ? 27.297 -31.703 -17.047 1 83.88 429 ASP A O 1
ATOM 3468 N N . GLY A 1 430 ? 25.453 -30.641 -17.422 1 82.75 430 GLY A N 1
ATOM 3469 C CA . GLY A 1 430 ? 25.703 -30.438 -18.844 1 82.75 430 GLY A CA 1
ATOM 3470 C C . GLY A 1 430 ? 25.438 -31.688 -19.672 1 82.75 430 GLY A C 1
ATOM 3471 O O . GLY A 1 430 ? 25.531 -31.656 -20.891 1 82.75 430 GLY A O 1
ATOM 3472 N N . ARG A 1 431 ? 25.141 -32.781 -19.094 1 82.69 431 ARG A N 1
ATOM 3473 C CA . ARG A 1 431 ? 25.016 -34.031 -19.812 1 82.69 431 ARG A CA 1
ATOM 3474 C C . ARG A 1 431 ? 23.547 -34.469 -19.922 1 82.69 431 ARG A C 1
ATOM 3476 O O . ARG A 1 431 ? 23.156 -35.156 -20.875 1 82.69 431 ARG A O 1
ATOM 3483 N N . THR A 1 432 ? 22.781 -34 -19 1 83.81 432 THR A N 1
ATOM 3484 C CA . THR A 1 432 ? 21.391 -34.438 -18.969 1 83.81 432 THR A CA 1
ATOM 3485 C C . THR A 1 432 ? 20.469 -33.281 -19.375 1 83.81 432 THR A C 1
ATOM 3487 O O . THR A 1 432 ? 20.859 -32.125 -19.297 1 83.81 432 THR A O 1
ATOM 3490 N N . SER A 1 433 ? 19.328 -33.656 -19.844 1 93.5 433 SER A N 1
ATOM 3491 C CA . SER A 1 433 ? 18.328 -32.688 -20.25 1 93.5 433 SER A CA 1
ATOM 3492 C C . SER A 1 433 ? 17.5 -32.219 -19.047 1 93.5 433 SER A C 1
ATOM 3494 O O . SER A 1 433 ? 16.594 -31.375 -19.203 1 93.5 433 SER A O 1
ATOM 3496 N N . VAL A 1 434 ? 17.875 -32.75 -17.891 1 94.94 434 VAL A N 1
ATOM 3497 C CA . VAL A 1 434 ? 17.156 -32.406 -16.656 1 94.94 434 VAL A CA 1
ATOM 3498 C C . VAL A 1 434 ? 18.078 -31.578 -15.75 1 94.94 434 VAL A C 1
ATOM 3500 O O . VAL A 1 434 ? 19.234 -31.953 -15.531 1 94.94 434 VAL A O 1
ATOM 3503 N N . THR A 1 435 ? 17.625 -30.438 -15.344 1 95.81 435 THR A N 1
ATOM 3504 C CA . THR A 1 435 ? 18.359 -29.609 -14.383 1 95.81 435 THR A CA 1
ATOM 3505 C C . THR A 1 435 ? 17.594 -29.5 -13.062 1 95.81 435 THR A C 1
ATOM 3507 O O . THR A 1 435 ? 16.359 -29.625 -13.047 1 95.81 435 THR A O 1
ATOM 3510 N N . GLN A 1 436 ? 18.344 -29.406 -12 1 96.75 436 GLN A N 1
ATOM 3511 C CA . GLN A 1 436 ? 17.719 -29.312 -10.68 1 96.75 436 GLN A CA 1
ATOM 3512 C C . GLN A 1 436 ? 18 -27.953 -10.031 1 96.75 436 GLN A C 1
ATOM 3514 O O . GLN A 1 436 ? 19.094 -27.422 -10.164 1 96.75 436 GLN A O 1
ATOM 3519 N N . VAL A 1 437 ? 17 -27.406 -9.43 1 97.75 437 VAL A N 1
ATOM 3520 C CA . VAL A 1 437 ? 17.094 -26.203 -8.609 1 97.75 437 VAL A CA 1
ATOM 3521 C C . VAL A 1 437 ? 16.781 -26.547 -7.152 1 97.75 437 VAL A C 1
ATOM 3523 O O . VAL A 1 437 ? 15.68 -27.016 -6.844 1 97.75 437 VAL A O 1
ATOM 3526 N N . LYS A 1 438 ? 17.656 -26.297 -6.289 1 95.69 438 LYS A N 1
ATOM 3527 C CA . LYS A 1 438 ? 17.484 -26.609 -4.879 1 95.69 438 LYS A CA 1
ATOM 3528 C C . LYS A 1 438 ? 17.281 -25.344 -4.047 1 95.69 438 LYS A C 1
ATOM 3530 O O . LYS A 1 438 ? 18.188 -24.516 -3.949 1 95.69 438 LYS A O 1
ATOM 3535 N N . TYR A 1 439 ? 16.094 -25.234 -3.471 1 94.88 439 TYR A N 1
ATOM 3536 C CA . TYR A 1 439 ? 15.805 -24.109 -2.6 1 94.88 439 TYR A CA 1
ATOM 3537 C C . TYR A 1 439 ? 16.547 -24.234 -1.275 1 94.88 439 TYR A C 1
ATOM 3539 O O . TYR A 1 439 ? 16.75 -25.344 -0.776 1 94.88 439 TYR A O 1
ATOM 3547 N N . ARG A 1 440 ? 16.938 -23.109 -0.721 1 89.06 440 ARG A N 1
ATOM 3548 C CA . ARG A 1 440 ? 17.609 -23.031 0.573 1 89.06 440 ARG A CA 1
ATOM 3549 C C . ARG A 1 440 ? 17.422 -21.656 1.201 1 89.06 440 ARG A C 1
ATOM 3551 O O . ARG A 1 440 ? 16.906 -20.734 0.56 1 89.06 440 ARG A O 1
ATOM 3558 N N . LEU A 1 441 ? 17.812 -21.562 2.416 1 85 441 LEU A N 1
ATOM 3559 C CA . LEU A 1 441 ? 17.859 -20.266 3.068 1 85 441 LEU A CA 1
ATOM 3560 C C . LEU A 1 441 ? 18.938 -19.375 2.461 1 85 441 LEU A C 1
ATOM 3562 O O . LEU A 1 441 ? 19.969 -19.891 1.988 1 85 441 LEU A O 1
ATOM 3566 N N . CYS A 1 442 ? 18.672 -18.125 2.449 1 83.38 442 CYS A N 1
ATOM 3567 C CA . CYS A 1 442 ? 19.641 -17.188 1.906 1 83.38 442 CYS A CA 1
ATOM 3568 C C . CYS A 1 442 ? 20.828 -17.031 2.854 1 83.38 442 CYS A C 1
ATOM 3570 O O . CYS A 1 442 ? 20.656 -16.969 4.07 1 83.38 442 CYS A O 1
ATOM 3572 N N . LEU A 1 443 ? 21.938 -17.078 2.217 1 68.75 443 LEU A N 1
ATOM 3573 C CA . LEU A 1 443 ? 23.156 -16.922 2.988 1 68.75 443 LEU A CA 1
ATOM 3574 C C . LEU A 1 443 ? 23.422 -15.445 3.281 1 68.75 443 LEU A C 1
ATOM 3576 O O . LEU A 1 443 ? 22.953 -14.57 2.561 1 68.75 443 LEU A O 1
ATOM 3580 N N . LYS A 1 444 ? 23.953 -15.188 4.43 1 59.97 444 LYS A N 1
ATOM 3581 C CA . LYS A 1 444 ? 24.25 -13.82 4.844 1 59.97 444 LYS A CA 1
ATOM 3582 C C . LYS A 1 444 ? 25.078 -13.094 3.795 1 59.97 444 LYS A C 1
ATOM 3584 O O . LYS A 1 444 ? 24.922 -11.891 3.58 1 59.97 444 LYS A O 1
ATOM 3589 N N . ASP A 1 445 ? 26.047 -13.836 3.242 1 51.53 445 ASP A N 1
ATOM 3590 C CA . ASP A 1 445 ? 26.906 -13.148 2.289 1 51.53 445 ASP A CA 1
ATOM 3591 C C . ASP A 1 445 ? 26.234 -13 0.933 1 51.53 445 ASP A C 1
ATOM 3593 O O . ASP A 1 445 ? 25.406 -13.828 0.553 1 51.53 445 ASP A O 1
ATOM 3597 N N . ILE A 1 446 ? 26.125 -11.773 0.361 1 49.69 446 ILE A N 1
ATOM 3598 C CA . ILE A 1 446 ? 25.469 -11.266 -0.841 1 49.69 446 ILE A CA 1
ATOM 3599 C C . ILE A 1 446 ? 25.891 -12.094 -2.051 1 49.69 446 ILE A C 1
ATOM 3601 O O . ILE A 1 446 ? 25.578 -11.75 -3.191 1 49.69 446 ILE A O 1
ATOM 3605 N N . GLU A 1 447 ? 26.5 -13.211 -1.849 1 45.69 447 GLU A N 1
ATOM 3606 C CA . GLU A 1 447 ? 26.938 -13.945 -3.033 1 45.69 447 GLU A CA 1
ATOM 3607 C C . GLU A 1 447 ? 25.75 -14.391 -3.875 1 45.69 447 GLU A C 1
ATOM 3609 O O . GLU A 1 447 ? 25.875 -14.539 -5.094 1 45.69 447 GLU A O 1
ATOM 3614 N N . ASP A 1 448 ? 24.75 -14.484 -3.232 1 50.19 448 ASP A N 1
ATOM 3615 C CA . ASP A 1 448 ? 23.594 -14.93 -3.994 1 50.19 448 ASP A CA 1
ATOM 3616 C C . ASP A 1 448 ? 23.156 -13.867 -5 1 50.19 448 ASP A C 1
ATOM 3618 O O . ASP A 1 448 ? 22.25 -14.102 -5.801 1 50.19 448 ASP A O 1
ATOM 3622 N N . THR A 1 449 ? 23.859 -12.742 -4.938 1 45.5 449 THR A N 1
ATOM 3623 C CA . THR A 1 449 ? 23.391 -11.594 -5.711 1 45.5 449 THR A CA 1
ATOM 3624 C C . THR A 1 449 ? 24.094 -11.539 -7.062 1 45.5 449 THR A C 1
ATOM 3626 O O . THR A 1 449 ? 23.828 -10.648 -7.875 1 45.5 449 THR A O 1
ATOM 3629 N N . GLY A 1 450 ? 24.562 -12.656 -7.625 1 42.78 450 GLY A N 1
ATOM 3630 C CA . GLY A 1 450 ? 25.219 -12.727 -8.922 1 42.78 450 GLY A CA 1
ATOM 3631 C C . GLY A 1 450 ? 26.359 -11.734 -9.07 1 42.78 450 GLY A C 1
ATOM 3632 O O . GLY A 1 450 ? 26.984 -11.648 -10.133 1 42.78 450 GLY A O 1
ATOM 3633 N N . ILE A 1 451 ? 26.578 -10.859 -8.164 1 39.22 451 ILE A N 1
ATOM 3634 C CA . ILE A 1 451 ? 27.562 -9.805 -8.406 1 39.22 451 ILE A CA 1
ATOM 3635 C C . ILE A 1 451 ? 28.953 -10.32 -8.055 1 39.22 451 ILE A C 1
ATOM 3637 O O . ILE A 1 451 ? 29.312 -10.43 -6.875 1 39.22 451 ILE A O 1
ATOM 3641 N N . LEU A 1 452 ? 29.5 -11.336 -8.664 1 33.72 452 LEU A N 1
ATOM 3642 C CA . LEU A 1 452 ? 30.938 -11.547 -8.445 1 33.72 452 LEU A CA 1
ATOM 3643 C C . LEU A 1 452 ? 31.75 -10.367 -8.961 1 33.72 452 LEU A C 1
ATOM 3645 O O . LEU A 1 452 ? 31.453 -9.828 -10.031 1 33.72 452 LEU A O 1
ATOM 3649 N N . GLY A 1 453 ? 32.406 -9.594 -8.172 1 31.22 453 GLY A N 1
ATOM 3650 C CA . GLY A 1 453 ? 33.438 -8.586 -8.492 1 31.22 453 GLY A CA 1
ATOM 3651 C C . GLY A 1 453 ? 34.469 -9.078 -9.469 1 31.22 453 GLY A C 1
ATOM 3652 O O . GLY A 1 453 ? 35.219 -10.023 -9.18 1 31.22 453 GLY A O 1
ATOM 3653 N N . LEU A 1 454 ? 34.25 -9.125 -10.758 1 29.78 454 LEU A N 1
ATOM 3654 C CA . LEU A 1 454 ? 35.344 -9.25 -11.703 1 29.78 454 LEU A CA 1
ATOM 3655 C C . LEU A 1 454 ? 36.469 -8.234 -11.398 1 29.78 454 LEU A C 1
ATOM 3657 O O . LEU A 1 454 ? 36.406 -7.102 -11.875 1 29.78 454 LEU A O 1
ATOM 3661 N N . VAL A 1 455 ? 36.844 -7.828 -10.305 1 26.83 455 VAL A N 1
ATOM 3662 C CA . VAL A 1 455 ? 37.969 -6.906 -10.32 1 26.83 455 VAL A CA 1
ATOM 3663 C C . VAL A 1 455 ? 39.219 -7.629 -10.82 1 26.83 455 VAL A C 1
ATOM 3665 O O . VAL A 1 455 ? 40.219 -6.988 -11.203 1 26.83 455 VAL A O 1
ATOM 3668 N N . PHE A 1 456 ? 39.438 -8.922 -10.734 1 23.78 456 PHE A N 1
ATOM 3669 C CA . PHE A 1 456 ? 40.875 -9.203 -10.625 1 23.78 456 PHE A CA 1
ATOM 3670 C C . PHE A 1 456 ? 41.594 -8.961 -11.953 1 23.78 456 PHE A C 1
ATOM 3672 O O . PHE A 1 456 ? 42.656 -8.367 -11.992 1 23.78 456 PHE A O 1
ATOM 3679 N N . PHE A 1 457 ? 41.281 -9.758 -13.102 1 22.8 457 PHE A N 1
ATOM 3680 C CA . PHE A 1 457 ? 42.406 -10.367 -13.789 1 22.8 457 PHE A CA 1
ATOM 3681 C C . PHE A 1 457 ? 42.969 -9.406 -14.828 1 22.8 457 PHE A C 1
ATOM 3683 O O . PHE A 1 457 ? 43.781 -9.812 -15.664 1 22.8 457 PHE A O 1
ATOM 3690 N N . PHE A 1 458 ? 42.5 -8.172 -15.055 1 24.09 458 PHE A N 1
ATOM 3691 C CA . PHE A 1 458 ? 43.156 -7.633 -16.234 1 24.09 458 PHE A CA 1
ATOM 3692 C C . PHE A 1 458 ? 44.625 -7.344 -15.945 1 24.09 458 PHE A C 1
ATOM 3694 O O . PHE A 1 458 ? 45.188 -6.332 -16.391 1 24.09 458 PHE A O 1
ATOM 3701 N N . PHE A 1 459 ? 45.281 -7.836 -14.945 1 21.81 459 PHE A N 1
ATOM 3702 C CA . PHE A 1 459 ? 46.656 -7.324 -14.922 1 21.81 459 PHE A CA 1
ATOM 3703 C C . PHE A 1 459 ? 47.438 -7.789 -16.156 1 21.81 459 PHE A C 1
ATOM 3705 O O . PHE A 1 459 ? 48.281 -7.062 -16.656 1 21.81 459 PHE A O 1
ATOM 3712 N N . LEU A 1 460 ? 47.562 -9.078 -16.453 1 20.25 460 LEU A N 1
ATOM 3713 C CA . LEU A 1 460 ? 48.906 -9.492 -16.781 1 20.25 460 LEU A CA 1
ATOM 3714 C C . LEU A 1 460 ? 49.25 -9.156 -18.219 1 20.25 460 LEU A C 1
ATOM 3716 O O . LEU A 1 460 ? 50.438 -9.062 -18.578 1 20.25 460 LEU A O 1
ATOM 3720 N N . LEU A 1 461 ? 48.406 -9.398 -19.297 1 18.98 461 LEU A N 1
ATOM 3721 C CA . LEU A 1 461 ? 49.188 -9.664 -20.5 1 18.98 461 LEU A CA 1
ATOM 3722 C C . LEU A 1 461 ? 49.688 -8.359 -21.125 1 18.98 461 LEU A C 1
ATOM 3724 O O . LEU A 1 461 ? 48.906 -7.582 -21.656 1 18.98 461 LEU A O 1
ATOM 3728 N N . VAL A 1 462 ? 50.812 -7.684 -20.578 1 21.59 462 VAL A N 1
ATOM 3729 C CA . VAL A 1 462 ? 51.656 -6.602 -21.078 1 21.59 462 VAL A CA 1
ATOM 3730 C C . VAL A 1 462 ? 52.312 -7.012 -22.406 1 21.59 462 VAL A C 1
ATOM 3732 O O . VAL A 1 462 ? 53.219 -6.332 -22.906 1 21.59 462 VAL A O 1
ATOM 3735 N N . GLY A 1 463 ? 52.188 -8.078 -23.031 1 19.19 463 GLY A N 1
ATOM 3736 C CA . GLY A 1 463 ? 53.312 -8.281 -23.922 1 19.19 463 GLY A CA 1
ATOM 3737 C C . GLY A 1 463 ? 53.406 -7.234 -25.016 1 19.19 463 GLY A C 1
ATOM 3738 O O . GLY A 1 463 ? 54.469 -6.684 -25.281 1 19.19 463 GLY A O 1
ATOM 3739 N N . GLY A 1 464 ? 52.844 -7.191 -26.219 1 18.83 464 GLY A N 1
ATOM 3740 C CA . GLY A 1 464 ? 53.594 -7.004 -27.438 1 18.83 464 GLY A CA 1
ATOM 3741 C C . GLY A 1 464 ? 53.969 -5.551 -27.688 1 18.83 464 GLY A C 1
ATOM 3742 O O . GLY A 1 464 ? 53.469 -4.652 -27 1 18.83 464 GLY A O 1
ATOM 3743 N N . TRP A 1 465 ? 54.062 -4.84 -29.016 1 19.7 465 TRP A N 1
ATOM 3744 C CA . TRP A 1 465 ? 55 -4.168 -29.891 1 19.7 465 TRP A CA 1
ATOM 3745 C C . TRP A 1 465 ? 55 -2.662 -29.641 1 19.7 465 TRP A C 1
ATOM 3747 O O . TRP A 1 465 ? 56.031 -2.078 -29.312 1 19.7 465 TRP A O 1
ATOM 3757 N N . GLY A 1 466 ? 54.594 -1.695 -30.75 1 19.44 466 GLY A N 1
ATOM 3758 C CA . GLY A 1 466 ? 55.25 -0.69 -31.578 1 19.44 466 GLY A CA 1
ATOM 3759 C C . GLY A 1 466 ? 55.25 0.688 -30.938 1 19.44 466 GLY A C 1
ATOM 3760 O O . GLY A 1 466 ? 54.438 0.975 -30.062 1 19.44 466 GLY A O 1
ATOM 3761 N N . TRP A 1 467 ? 56.25 1.82 -31.281 1 20.39 467 TRP A N 1
ATOM 3762 C CA . TRP A 1 467 ? 57.125 2.896 -30.812 1 20.39 467 TRP A CA 1
ATOM 3763 C C . TRP A 1 467 ? 56.312 4.188 -30.609 1 20.39 467 TRP A C 1
ATOM 3765 O O . TRP A 1 467 ? 56.625 4.988 -29.734 1 20.39 467 TRP A O 1
ATOM 3775 N N . GLU A 1 468 ? 55.469 4.703 -31.469 1 20.23 468 GLU A N 1
ATOM 3776 C CA . GLU A 1 468 ? 55.531 6.164 -31.484 1 20.23 468 GLU A CA 1
ATOM 3777 C C . GLU A 1 468 ? 55.188 6.746 -30.125 1 20.23 468 GLU A C 1
ATOM 3779 O O . GLU A 1 468 ? 54.156 6.398 -29.531 1 20.23 468 GLU A O 1
ATOM 3784 N N . PRO A 1 469 ? 56.156 7.488 -29.281 1 21.88 469 PRO A N 1
ATOM 3785 C CA . PRO A 1 469 ? 56.719 7.754 -27.953 1 21.88 469 PRO A CA 1
ATOM 3786 C C . PRO A 1 469 ? 55.844 8.648 -27.094 1 21.88 469 PRO A C 1
ATOM 3788 O O . PRO A 1 469 ? 56.25 9.07 -26.016 1 21.88 469 PRO A O 1
ATOM 3791 N N . ASP A 1 470 ? 54.75 9.273 -27.609 1 19.56 470 ASP A N 1
ATOM 3792 C CA . ASP A 1 470 ? 54.5 10.586 -27.031 1 19.56 470 ASP A CA 1
ATOM 3793 C C . ASP A 1 470 ? 54.312 10.484 -25.516 1 19.56 470 ASP A C 1
ATOM 3795 O O . ASP A 1 470 ? 54.062 9.398 -24.984 1 19.56 470 ASP A O 1
ATOM 3799 N N . GLY A 1 471 ? 53.781 11.609 -24.781 1 18.58 471 GLY A N 1
ATOM 3800 C CA . GLY A 1 471 ? 54 12.078 -23.422 1 18.58 471 GLY A CA 1
ATOM 3801 C C . GLY A 1 471 ? 53.5 11.109 -22.375 1 18.58 471 GLY A C 1
ATOM 3802 O O . GLY A 1 471 ? 52.281 10.93 -22.219 1 18.58 471 GLY A O 1
ATOM 3803 N N . ALA A 1 472 ? 54.031 9.891 -21.984 1 18.78 472 ALA A N 1
ATOM 3804 C CA . ALA A 1 472 ? 53.938 8.469 -21.672 1 18.78 472 ALA A CA 1
ATOM 3805 C C . ALA A 1 472 ? 53.688 8.242 -20.188 1 18.78 472 ALA A C 1
ATOM 3807 O O . ALA A 1 472 ? 53.156 7.195 -19.781 1 18.78 472 ALA A O 1
ATOM 3808 N N . ASN A 1 473 ? 54.125 9.07 -19.172 1 16.77 473 ASN A N 1
ATOM 3809 C CA . ASN A 1 473 ? 54.938 8.602 -18.047 1 16.77 473 ASN A CA 1
ATOM 3810 C C . ASN A 1 473 ? 54.031 8.148 -16.875 1 16.77 473 ASN A C 1
ATOM 3812 O O . ASN A 1 473 ? 54.469 7.352 -16.047 1 16.77 473 ASN A O 1
ATOM 3816 N N . ASP A 1 474 ? 53 8.875 -16.391 1 17.05 474 ASP A N 1
ATOM 3817 C CA . ASP A 1 474 ? 53.062 9.031 -14.938 1 17.05 474 ASP A CA 1
ATOM 3818 C C . ASP A 1 474 ? 52.688 7.73 -14.227 1 17.05 474 ASP A C 1
ATOM 3820 O O . ASP A 1 474 ? 51.812 6.98 -14.711 1 17.05 474 ASP A O 1
ATOM 3824 N N . PRO A 1 475 ? 53.375 7.254 -12.898 1 18.42 475 PRO A N 1
ATOM 3825 C CA . PRO A 1 475 ? 53.688 6.039 -12.148 1 18.42 475 PRO A CA 1
ATOM 3826 C C . PRO A 1 475 ? 52.469 5.445 -11.43 1 18.42 475 PRO A C 1
ATOM 3828 O O . PRO A 1 475 ? 51.656 6.184 -10.867 1 18.42 475 PRO A O 1
ATOM 3831 N N . GLY A 1 476 ? 51.906 4.379 -11.891 1 17.09 476 GLY A N 1
ATOM 3832 C CA . GLY A 1 476 ? 50.75 3.592 -11.5 1 17.09 476 GLY A CA 1
ATOM 3833 C C . GLY A 1 476 ? 50.906 2.883 -10.172 1 17.09 476 GLY A C 1
ATOM 3834 O O . GLY A 1 476 ? 51.781 2.01 -10.039 1 17.09 476 GLY A O 1
ATOM 3835 N N . PHE A 1 477 ? 50.969 3.633 -8.852 1 15.62 477 PHE A N 1
ATOM 3836 C CA . PHE A 1 477 ? 51.25 3.176 -7.5 1 15.62 477 PHE A CA 1
ATOM 3837 C C . PHE A 1 477 ? 50.469 1.918 -7.172 1 15.62 477 PHE A C 1
ATOM 3839 O O . PHE A 1 477 ? 49.281 1.831 -7.492 1 15.62 477 PHE A O 1
ATOM 3846 N N . PHE A 1 478 ? 51.156 0.698 -6.762 1 16.66 478 PHE A N 1
ATOM 3847 C CA . PHE A 1 478 ? 51.156 -0.737 -6.504 1 16.66 478 PHE A CA 1
ATOM 3848 C C . PHE A 1 478 ? 50.781 -1.029 -5.055 1 16.66 478 PHE A C 1
ATOM 3850 O O . PHE A 1 478 ? 50.594 -2.188 -4.68 1 16.66 478 PHE A O 1
ATOM 3857 N N . LEU A 1 479 ? 50.312 -0.316 -3.99 1 15.95 479 LEU A N 1
ATOM 3858 C CA . LEU A 1 479 ? 50.562 -0.612 -2.582 1 15.95 479 LEU A CA 1
ATOM 3859 C C . LEU A 1 479 ? 50 -1.974 -2.205 1 15.95 479 LEU A C 1
ATOM 3861 O O . LEU A 1 479 ? 48.812 -2.266 -2.498 1 15.95 479 LEU A O 1
ATOM 3865 N N . GLY A 1 480 ? 50.844 -3.18 -1.519 1 17.25 480 GLY A N 1
ATOM 3866 C CA . GLY A 1 480 ? 51.5 -4.434 -1.205 1 17.25 480 GLY A CA 1
ATOM 3867 C C . GLY A 1 480 ? 51.156 -4.965 0.174 1 17.25 480 GLY A C 1
ATOM 3868 O O . GLY A 1 480 ? 51.188 -6.172 0.406 1 17.25 480 GLY A O 1
ATOM 3869 N N . ARG A 1 481 ? 50.75 -4.613 1.42 1 16.64 481 ARG A N 1
ATOM 3870 C CA . ARG A 1 481 ? 51.312 -5.133 2.674 1 16.64 481 ARG A CA 1
ATOM 3871 C C . ARG A 1 481 ? 50.688 -6.492 3.006 1 16.64 481 ARG A C 1
ATOM 3873 O O . ARG A 1 481 ? 49.531 -6.758 2.686 1 16.64 481 ARG A O 1
ATOM 3880 N N . VAL A 1 482 ? 51.625 -7.656 3.4 1 16.11 482 VAL A N 1
ATOM 3881 C CA . VAL A 1 482 ? 51.938 -9.047 3.695 1 16.11 482 VAL A CA 1
ATOM 3882 C C . VAL A 1 482 ? 51.469 -9.406 5.098 1 16.11 482 VAL A C 1
ATOM 3884 O O . VAL A 1 482 ? 51.344 -8.531 5.961 1 16.11 482 VAL A O 1
ATOM 3887 N N . LYS A 1 483 ? 51.156 -10.852 5.18 1 17.5 483 LYS A N 1
ATOM 3888 C CA . LYS A 1 483 ? 50.75 -11.82 6.199 1 17.5 483 LYS A CA 1
ATOM 3889 C C . LYS A 1 483 ? 51.875 -12.008 7.227 1 17.5 483 LYS A C 1
ATOM 3891 O O . LYS A 1 483 ? 53.062 -12.102 6.867 1 17.5 483 LYS A O 1
ATOM 3896 N N . VAL A 1 484 ? 51.625 -11.898 8.609 1 17.53 484 VAL A N 1
ATOM 3897 C CA . VAL A 1 484 ? 52.25 -11.75 9.922 1 17.53 484 VAL A CA 1
ATOM 3898 C C . VAL A 1 484 ? 52.469 -13.125 10.539 1 17.53 484 VAL A C 1
ATOM 3900 O O . VAL A 1 484 ? 51.562 -13.953 10.594 1 17.53 484 VAL A O 1
ATOM 3903 N N . ARG A 1 485 ? 53.812 -13.812 10.602 1 18.03 485 ARG A N 1
ATOM 3904 C CA . ARG A 1 485 ? 54.344 -15 11.281 1 18.03 485 ARG A CA 1
ATOM 3905 C C . ARG A 1 485 ? 54.406 -14.789 12.789 1 18.03 485 ARG A C 1
ATOM 3907 O O . ARG A 1 485 ? 55.031 -13.844 13.266 1 18.03 485 ARG A O 1
ATOM 3914 N N . ILE A 1 486 ? 53.594 -14.797 13.688 1 17.81 486 ILE A N 1
ATOM 3915 C CA . ILE A 1 486 ? 54.094 -14.547 15.031 1 17.81 486 ILE A CA 1
ATOM 3916 C C . ILE A 1 486 ? 54.469 -15.859 15.688 1 17.81 486 ILE A C 1
ATOM 3918 O O . ILE A 1 486 ? 53.688 -16.797 15.742 1 17.81 486 ILE A O 1
ATOM 3922 N N . GLU A 1 487 ? 55.781 -16.281 15.859 1 18.3 487 GLU A N 1
ATOM 3923 C CA . GLU A 1 487 ? 56.594 -17.344 16.469 1 18.3 487 GLU A CA 1
ATOM 3924 C C . GLU A 1 487 ? 56.5 -17.297 18 1 18.3 487 GLU A C 1
ATOM 3926 O O . GLU A 1 487 ? 56.875 -18.234 18.688 1 18.3 487 GLU A O 1
ATOM 3931 N N . ALA A 1 488 ? 55.5 -17.062 18.719 1 16.8 488 ALA A N 1
ATOM 3932 C CA . ALA A 1 488 ? 55.906 -16.953 20.125 1 16.8 488 ALA A CA 1
ATOM 3933 C C . ALA A 1 488 ? 56.344 -18.312 20.672 1 16.8 488 ALA A C 1
ATOM 3935 O O . ALA A 1 488 ? 55.594 -19.297 20.547 1 16.8 488 ALA A O 1
ATOM 3936 N N . PHE A 1 489 ? 57.719 -18.703 20.781 1 15.99 489 PHE A N 1
ATOM 3937 C CA . PHE A 1 489 ? 58.594 -19.75 21.312 1 15.99 489 PHE A CA 1
ATOM 3938 C C . PHE A 1 489 ? 58.438 -19.875 22.812 1 15.99 489 PHE A C 1
ATOM 3940 O O . PHE A 1 489 ? 58.781 -18.969 23.562 1 15.99 489 PHE A O 1
ATOM 3947 N N . GLU A 1 490 ? 57.312 -20.219 23.469 1 16.84 490 GLU A N 1
ATOM 3948 C CA . GLU A 1 490 ? 57.375 -20.297 24.922 1 16.84 490 GLU A CA 1
ATOM 3949 C C . GLU A 1 490 ? 58.438 -21.281 25.391 1 16.84 490 GLU A C 1
ATOM 3951 O O . GLU A 1 490 ? 58.406 -22.453 25.016 1 16.84 490 GLU A O 1
ATOM 3956 N N . GLY A 1 491 ? 59.75 -20.75 25.5 1 16.47 491 GLY A N 1
ATOM 3957 C CA . GLY A 1 491 ? 60.688 -21.5 26.312 1 16.47 491 GLY A CA 1
ATOM 3958 C C . GLY A 1 491 ? 60.062 -22 27.609 1 16.47 491 GLY A C 1
ATOM 3959 O O . GLY A 1 491 ? 58.875 -21.859 27.828 1 16.47 491 GLY A O 1
ATOM 3960 N N . GLY A 1 492 ? 60.656 -21.422 28.891 1 16.55 492 GLY A N 1
ATOM 3961 C CA . GLY A 1 492 ? 61.094 -21.953 30.172 1 16.55 492 GLY A CA 1
ATOM 3962 C C . GLY A 1 492 ? 59.969 -21.984 31.203 1 16.55 492 GLY A C 1
ATOM 3963 O O . GLY A 1 492 ? 58.844 -21.594 30.906 1 16.55 492 GLY A O 1
ATOM 3964 N N . ALA A 1 493 ? 60.188 -21.125 32.625 1 16.41 493 ALA A N 1
ATOM 3965 C CA . ALA A 1 493 ? 60.219 -21.281 34.062 1 16.41 493 ALA A CA 1
ATOM 3966 C C . ALA A 1 493 ? 58.875 -20.969 34.688 1 16.41 493 ALA A C 1
ATOM 3968 O O . ALA A 1 493 ? 58.062 -20.25 34.094 1 16.41 493 ALA A O 1
ATOM 3969 N N . ASP A 1 494 ? 58.5 -21.375 36.156 1 17.89 494 ASP A N 1
ATOM 3970 C CA . ASP A 1 494 ? 57.562 -21.828 37.156 1 17.89 494 ASP A CA 1
ATOM 3971 C C . ASP A 1 494 ? 56.719 -20.656 37.688 1 17.89 494 ASP A C 1
ATOM 3973 O O . ASP A 1 494 ? 55.5 -20.781 37.875 1 17.89 494 ASP A O 1
ATOM 3977 N N . ASP A 1 495 ? 57.344 -19.516 38.281 1 16.84 495 ASP A N 1
ATOM 3978 C CA . ASP A 1 495 ? 57.062 -18.969 39.594 1 16.84 495 ASP A CA 1
ATOM 3979 C C . ASP A 1 495 ? 55.969 -17.891 39.531 1 16.84 495 ASP A C 1
ATOM 3981 O O . ASP A 1 495 ? 55.719 -17.203 40.531 1 16.84 495 ASP A O 1
ATOM 3985 N N . VAL A 1 496 ? 55.312 -17.562 38.438 1 17.19 496 VAL A N 1
ATOM 3986 C CA . VAL A 1 496 ? 54.969 -16.156 38.562 1 17.19 496 VAL A CA 1
ATOM 3987 C C . VAL A 1 496 ? 53.969 -15.938 39.719 1 17.19 496 VAL A C 1
ATOM 3989 O O . VAL A 1 496 ? 52.875 -16.5 39.688 1 17.19 496 VAL A O 1
ATOM 3992 N N . VAL A 1 497 ? 54.406 -15.453 41 1 17.73 497 VAL A N 1
ATOM 3993 C CA . VAL A 1 497 ? 53.875 -15.352 42.344 1 17.73 497 VAL A CA 1
ATOM 3994 C C . VAL A 1 497 ? 52.719 -14.367 42.406 1 17.73 497 VAL A C 1
ATOM 3996 O O . VAL A 1 497 ? 51.906 -14.391 43.312 1 17.73 497 VAL A O 1
ATOM 3999 N N . GLU A 1 498 ? 52.344 -13.586 41.312 1 17.95 498 GLU A N 1
ATOM 4000 C CA . GLU A 1 498 ? 52.062 -12.273 41.875 1 17.95 498 GLU A CA 1
ATOM 4001 C C . GLU A 1 498 ? 50.875 -12.336 42.875 1 17.95 498 GLU A C 1
ATOM 4003 O O . GLU A 1 498 ? 50.031 -13.211 42.75 1 17.95 498 GLU A O 1
ATOM 4008 N N . ARG A 1 499 ? 50.812 -11.273 43.688 1 17.86 499 ARG A N 1
ATOM 4009 C CA . ARG A 1 499 ? 50.344 -10.883 45 1 17.86 499 ARG A CA 1
ATOM 4010 C C . ARG A 1 499 ? 48.812 -11 45.094 1 17.86 499 ARG A C 1
ATOM 4012 O O . ARG A 1 499 ? 48.125 -10.984 44.062 1 17.86 499 ARG A O 1
ATOM 4019 N N . ARG A 1 500 ? 48.219 -10.43 46.156 1 17.91 500 ARG A N 1
ATOM 4020 C CA . ARG A 1 500 ? 47.5 -10.695 47.375 1 17.91 500 ARG A CA 1
ATOM 4021 C C . ARG A 1 500 ? 46 -10.398 47.188 1 17.91 500 ARG A C 1
ATOM 4023 O O . ARG A 1 500 ? 45.625 -9.555 46.375 1 17.91 500 ARG A O 1
ATOM 4030 N N . VAL A 1 501 ? 45.094 -11.102 47.906 1 20.45 501 VAL A N 1
ATOM 4031 C CA . VAL A 1 501 ? 43.719 -11.578 48.031 1 20.45 501 VAL A CA 1
ATOM 4032 C C . VAL A 1 501 ? 42.812 -10.445 48.5 1 20.45 501 VAL A C 1
ATOM 4034 O O . VAL A 1 501 ? 41.625 -10.453 48.25 1 20.45 501 VAL A O 1
ATOM 4037 N N . PRO A 1 502 ? 43.375 -9.344 49.219 1 18.23 502 PRO A N 1
ATOM 4038 C CA . PRO A 1 502 ? 42.438 -8.781 50.188 1 18.23 502 PRO A CA 1
ATOM 4039 C C . PRO A 1 502 ? 41.281 -8.047 49.531 1 18.23 502 PRO A C 1
ATOM 4041 O O . PRO A 1 502 ? 40.125 -8.164 50 1 18.23 502 PRO A O 1
ATOM 4044 N N . SER A 1 503 ? 40.844 -6.781 49.312 1 18.47 503 SER A N 1
ATOM 4045 C CA . SER A 1 503 ? 40.156 -6.207 50.469 1 18.47 503 SER A CA 1
ATOM 4046 C C . SER A 1 503 ? 38.75 -6.785 50.594 1 18.47 503 SER A C 1
ATOM 4048 O O . SER A 1 503 ? 38.344 -7.18 51.688 1 18.47 503 SER A O 1
ATOM 4050 N N . PRO A 1 504 ? 37.312 -6.027 50.438 1 22.28 504 PRO A N 1
ATOM 4051 C CA . PRO A 1 504 ? 36.125 -6.738 50.906 1 22.28 504 PRO A CA 1
ATOM 4052 C C . PRO A 1 504 ? 35.938 -8.086 50.219 1 22.28 504 PRO A C 1
ATOM 4054 O O . PRO A 1 504 ? 36.156 -8.188 49 1 22.28 504 PRO A O 1
ATOM 4057 N N . ALA A 1 505 ? 36 -9.195 50.844 1 19.23 505 ALA A N 1
ATOM 4058 C CA . ALA A 1 505 ? 36.844 -10.383 50.75 1 19.23 505 ALA A CA 1
ATOM 4059 C C . ALA A 1 505 ? 36.5 -11.211 49.531 1 19.23 505 ALA A C 1
ATOM 4061 O O . ALA A 1 505 ? 37.375 -11.656 48.812 1 19.23 505 ALA A O 1
ATOM 4062 N N . HIS A 1 506 ? 35.406 -11.938 49.594 1 17.8 506 HIS A N 1
ATOM 4063 C CA . HIS A 1 506 ? 35.281 -13.336 49.219 1 17.8 506 HIS A CA 1
ATOM 4064 C C . HIS A 1 506 ? 35.25 -13.5 47.719 1 17.8 506 HIS A C 1
ATOM 4066 O O . HIS A 1 506 ? 35.062 -12.531 46.969 1 17.8 506 HIS A O 1
ATOM 4072 N N . GLY A 1 507 ? 34.969 -14.797 47.094 1 18.92 507 GLY A N 1
ATOM 4073 C CA . GLY A 1 507 ? 35.312 -15.797 46.125 1 18.92 507 GLY A CA 1
ATOM 4074 C C . GLY A 1 507 ? 34.719 -15.516 44.75 1 18.92 507 GLY A C 1
ATOM 4075 O O . GLY A 1 507 ? 35.062 -16.188 43.781 1 18.92 507 GLY A O 1
ATOM 4076 N N . VAL A 1 508 ? 33.688 -14.742 44.469 1 18.97 508 VAL A N 1
ATOM 4077 C CA . VAL A 1 508 ? 33 -15.422 43.375 1 18.97 508 VAL A CA 1
ATOM 4078 C C . VAL A 1 508 ? 33.844 -15.398 42.125 1 18.97 508 VAL A C 1
ATOM 4080 O O . VAL A 1 508 ? 34.312 -14.336 41.719 1 18.97 508 VAL A O 1
ATOM 4083 N N . VAL A 1 509 ? 34.5 -16.516 41.812 1 20.64 509 VAL A N 1
ATOM 4084 C CA . VAL A 1 509 ? 35.438 -17.125 40.844 1 20.64 509 VAL A CA 1
ATOM 4085 C C . VAL A 1 509 ? 35.031 -16.734 39.438 1 20.64 509 VAL A C 1
ATOM 4087 O O . VAL A 1 509 ? 33.875 -16.359 39.156 1 20.64 509 VAL A O 1
ATOM 4090 N N . GLY A 1 510 ? 36.062 -16.719 38.594 1 21.59 510 GLY A N 1
ATOM 4091 C CA . GLY A 1 510 ? 36.469 -16.484 37.219 1 21.59 510 GLY A CA 1
ATOM 4092 C C . GLY A 1 510 ? 35.75 -17.344 36.219 1 21.59 510 GLY A C 1
ATOM 4093 O O . GLY A 1 510 ? 35.875 -18.562 36.219 1 21.59 510 GLY A O 1
ATOM 4094 N N . GLY A 1 511 ? 34.469 -17.266 36.156 1 21.72 511 GLY A N 1
ATOM 4095 C CA . GLY A 1 511 ? 33.844 -18.281 35.344 1 21.72 511 GLY A CA 1
ATOM 4096 C C . GLY A 1 511 ? 34.375 -18.312 33.906 1 21.72 511 GLY A C 1
ATOM 4097 O O . GLY A 1 511 ? 34.812 -17.297 33.375 1 21.72 511 GLY A O 1
ATOM 4098 N N . ARG A 1 512 ? 35.25 -19.281 33.625 1 23.69 512 ARG A N 1
ATOM 4099 C CA . ARG A 1 512 ? 35.938 -19.625 32.406 1 23.69 512 ARG A CA 1
ATOM 4100 C C . ARG A 1 512 ? 34.906 -19.922 31.281 1 23.69 512 ARG A C 1
ATOM 4102 O O . ARG A 1 512 ? 33.906 -20.594 31.516 1 23.69 512 ARG A O 1
ATOM 4109 N N . VAL A 1 513 ? 34.656 -19.016 30.578 1 22.66 513 VAL A N 1
ATOM 4110 C CA . VAL A 1 513 ? 33.781 -19.328 29.453 1 22.66 513 VAL A CA 1
ATOM 4111 C C . VAL A 1 513 ? 34.562 -20.172 28.438 1 22.66 513 VAL A C 1
ATOM 4113 O O . VAL A 1 513 ? 35.625 -19.766 27.953 1 22.66 513 VAL A O 1
ATOM 4116 N N . VAL A 1 514 ? 34.531 -21.469 28.625 1 23.84 514 VAL A N 1
ATOM 4117 C CA . VAL A 1 514 ? 35.156 -22.406 27.688 1 23.84 514 VAL A CA 1
ATOM 4118 C C . VAL A 1 514 ? 34.281 -22.562 26.453 1 23.84 514 VAL A C 1
ATOM 4120 O O . VAL A 1 514 ? 33.094 -22.891 26.562 1 23.84 514 VAL A O 1
ATOM 4123 N N . VAL A 1 515 ? 34.625 -21.906 25.547 1 23.69 515 VAL A N 1
ATOM 4124 C CA . VAL A 1 515 ? 33.938 -22.094 24.266 1 23.69 515 VAL A CA 1
ATOM 4125 C C . VAL A 1 515 ? 34.438 -23.406 23.625 1 23.69 515 VAL A C 1
ATOM 4127 O O . VAL A 1 515 ? 35.625 -23.562 23.344 1 23.69 515 VAL A O 1
ATOM 4130 N N . VAL A 1 516 ? 33.75 -24.438 24.031 1 24.88 516 VAL A N 1
ATOM 4131 C CA . VAL A 1 516 ? 34.094 -25.719 23.422 1 24.88 516 VAL A CA 1
ATOM 4132 C C . VAL A 1 516 ? 33.438 -25.812 22.031 1 24.88 516 VAL A C 1
ATOM 4134 O O . VAL A 1 516 ? 32.219 -25.656 21.906 1 24.88 516 VAL A O 1
ATOM 4137 N N . VAL A 1 517 ? 34.156 -25.547 21.016 1 24.34 517 VAL A N 1
ATOM 4138 C CA . VAL A 1 517 ? 33.719 -25.766 19.641 1 24.34 517 VAL A CA 1
ATOM 4139 C C . VAL A 1 517 ? 33.812 -27.25 19.281 1 24.34 517 VAL A C 1
ATOM 4141 O O . VAL A 1 517 ? 34.875 -27.844 19.359 1 24.34 517 VAL A O 1
ATOM 4144 N N . ALA A 1 518 ? 32.719 -27.906 19.672 1 25.36 518 ALA A N 1
ATOM 4145 C CA . ALA A 1 518 ? 32.719 -29.312 19.297 1 25.36 518 ALA A CA 1
ATOM 4146 C C . ALA A 1 518 ? 32.312 -29.5 17.828 1 25.36 518 ALA A C 1
ATOM 4148 O O . ALA A 1 518 ? 31.312 -28.922 17.391 1 25.36 518 ALA A O 1
ATOM 4149 N N . ALA A 1 519 ? 33.281 -29.562 16.922 1 25.2 519 ALA A N 1
ATOM 4150 C CA . ALA A 1 519 ? 33.031 -30 15.539 1 25.2 519 ALA A CA 1
ATOM 4151 C C . ALA A 1 519 ? 32.875 -31.516 15.461 1 25.2 519 ALA A C 1
ATOM 4153 O O . ALA A 1 519 ? 33.688 -32.25 16.016 1 25.2 519 ALA A O 1
ATOM 4154 N N . ALA A 1 520 ? 31.609 -31.922 15.68 1 24.25 520 ALA A N 1
ATOM 4155 C CA . ALA A 1 520 ? 31.453 -33.375 15.555 1 24.25 520 ALA A CA 1
ATOM 4156 C C . ALA A 1 520 ? 31.5 -33.812 14.094 1 24.25 520 ALA A C 1
ATOM 4158 O O . ALA A 1 520 ? 30.75 -33.281 13.266 1 24.25 520 ALA A O 1
ATOM 4159 N N . ALA A 1 521 ? 32.625 -33.969 13.539 1 24.09 521 ALA A N 1
ATOM 4160 C CA . ALA A 1 521 ? 32.656 -34.781 12.328 1 24.09 521 ALA A CA 1
ATOM 4161 C C . ALA A 1 521 ? 32.219 -36.219 12.617 1 24.09 521 ALA A C 1
ATOM 4163 O O . ALA A 1 521 ? 32.406 -36.719 13.734 1 24.09 521 ALA A O 1
ATOM 4164 N N . GLU A 1 522 ? 31.234 -36.875 11.891 1 25.47 522 GLU A N 1
ATOM 4165 C CA . GLU A 1 522 ? 30.922 -38.25 12.219 1 25.47 522 GLU A CA 1
ATOM 4166 C C . GLU A 1 522 ? 32.125 -38.969 12.805 1 25.47 522 GLU A C 1
ATOM 4168 O O . GLU A 1 522 ? 32 -39.75 13.758 1 25.47 522 GLU A O 1
ATOM 4173 N N . GLY A 1 523 ? 33.062 -39.312 12.023 1 24.53 523 GLY A N 1
ATOM 4174 C CA . GLY A 1 523 ? 34 -40.25 12.539 1 24.53 523 GLY A CA 1
ATOM 4175 C C . GLY A 1 523 ? 34.844 -39.719 13.68 1 24.53 523 GLY A C 1
ATOM 4176 O O . GLY A 1 523 ? 35.125 -40.438 14.641 1 24.53 523 GLY A O 1
ATOM 4177 N N . GLU A 1 524 ? 35.656 -38.656 13.344 1 23.98 524 GLU A N 1
ATOM 4178 C CA . GLU A 1 524 ? 36.812 -38.5 14.219 1 23.98 524 GLU A CA 1
ATOM 4179 C C . GLU A 1 524 ? 36.469 -37.688 15.469 1 23.98 524 GLU A C 1
ATOM 4181 O O . GLU A 1 524 ? 35.438 -36.969 15.484 1 23.98 524 GLU A O 1
ATOM 4186 N N . GLY A 1 525 ? 3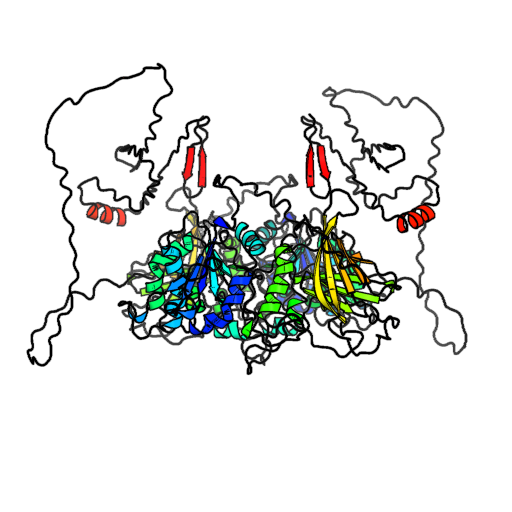7.156 -37.906 16.562 1 21.84 525 GLY A N 1
ATOM 4187 C CA . GLY A 1 525 ? 37.156 -37.5 17.969 1 21.84 525 GLY A CA 1
ATOM 4188 C C . GLY A 1 525 ? 36.969 -36 18.141 1 21.84 525 GLY A C 1
ATOM 4189 O O . GLY A 1 525 ? 37.281 -35.219 17.234 1 21.84 525 GLY A O 1
ATOM 4190 N N . VAL A 1 526 ? 35.875 -35.656 18.797 1 26 526 VAL A N 1
ATOM 4191 C CA . VAL A 1 526 ? 35.312 -34.375 19.203 1 26 526 VAL A CA 1
ATOM 4192 C C . VAL A 1 526 ? 36.406 -33.5 19.812 1 26 526 VAL A C 1
ATOM 4194 O O . VAL A 1 526 ? 37 -33.844 20.828 1 26 526 VAL A O 1
ATOM 4197 N N . GLY A 1 527 ? 37.469 -33.031 18.953 1 21.86 527 GLY A N 1
ATOM 4198 C CA . GLY A 1 527 ? 38.469 -32.25 19.656 1 21.86 527 GLY A CA 1
ATOM 4199 C C . GLY A 1 527 ? 37.906 -30.953 20.234 1 21.86 527 GLY A C 1
ATOM 4200 O O . GLY A 1 527 ? 37.062 -30.297 19.625 1 21.86 527 GLY A O 1
ATOM 4201 N N . ARG A 1 528 ? 37.688 -30.969 21.594 1 24.36 528 ARG A N 1
ATOM 4202 C CA . ARG A 1 528 ? 37.156 -29.969 22.516 1 24.36 528 ARG A CA 1
ATOM 4203 C C . ARG A 1 528 ? 38.094 -28.781 22.656 1 24.36 528 ARG A C 1
ATOM 4205 O O . ARG A 1 528 ? 39.281 -28.953 22.953 1 24.36 528 ARG A O 1
ATOM 4212 N N . GLY A 1 529 ? 38.531 -27.984 21.656 1 21.97 529 GLY A N 1
ATOM 4213 C CA . GLY A 1 529 ? 39.469 -26.953 22.047 1 21.97 529 GLY A CA 1
ATOM 4214 C C . GLY A 1 529 ? 38.812 -25.703 22.562 1 21.97 529 GLY A C 1
ATOM 4215 O O . GLY A 1 529 ? 37.719 -25.344 22.109 1 21.97 529 GLY A O 1
ATOM 4216 N N . GLY A 1 530 ? 38.656 -25.594 23.906 1 23.44 530 GLY A N 1
ATOM 4217 C CA . GLY A 1 530 ? 38.094 -24.516 24.703 1 23.44 530 GLY A CA 1
ATOM 4218 C C . GLY A 1 530 ? 38.969 -23.281 24.734 1 23.44 530 GLY A C 1
ATOM 4219 O O . GLY A 1 530 ? 40.219 -23.375 24.734 1 23.44 530 GLY A O 1
ATOM 4220 N N . VAL A 1 531 ? 38.938 -22.344 23.766 1 22.45 531 VAL A N 1
ATOM 4221 C CA . VAL A 1 531 ? 39.812 -21.188 23.984 1 22.45 531 VAL A CA 1
ATOM 4222 C C . VAL A 1 531 ? 39.125 -20.234 24.969 1 22.45 531 VAL A C 1
ATOM 4224 O O . VAL A 1 531 ? 37.938 -20 24.891 1 22.45 531 VAL A O 1
ATOM 4227 N N . GLU A 1 532 ? 39.719 -20.156 26.156 1 23.8 532 GLU A N 1
ATOM 4228 C CA . GLU A 1 532 ? 39.406 -19.266 27.266 1 23.8 532 GLU A CA 1
ATOM 4229 C C . GLU A 1 532 ? 39.812 -17.828 26.953 1 23.8 532 GLU A C 1
ATOM 4231 O O . GLU A 1 532 ? 40.938 -17.562 26.562 1 23.8 532 GLU A O 1
ATOM 4236 N N . TRP A 1 533 ? 39.031 -17.094 26.109 1 22.78 533 TRP A N 1
ATOM 4237 C CA . TRP A 1 533 ? 39.531 -15.75 25.906 1 22.78 533 TRP A CA 1
ATOM 4238 C C . TRP A 1 533 ? 38.938 -14.781 26.922 1 22.78 533 TRP A C 1
ATOM 4240 O O . TRP A 1 533 ? 37.75 -14.875 27.266 1 22.78 533 TRP A O 1
ATOM 4250 N N . SER A 1 534 ? 39.656 -14.336 27.922 1 21.66 534 SER A N 1
ATOM 4251 C CA . SER A 1 534 ? 39.344 -13.43 29.016 1 21.66 534 SER A CA 1
ATOM 4252 C C . SER A 1 534 ? 39.094 -12.016 28.516 1 21.66 534 SER A C 1
ATOM 4254 O O . SER A 1 534 ? 38.594 -11.164 29.266 1 21.66 534 SER A O 1
ATOM 4256 N N . SER A 1 535 ? 39.594 -11.555 27.297 1 21.38 535 SER A N 1
ATOM 4257 C CA . SER A 1 535 ? 39.844 -10.117 27.328 1 21.38 535 SER A CA 1
ATOM 4258 C C . SER A 1 535 ? 38.531 -9.344 27.281 1 21.38 535 SER A C 1
ATOM 4260 O O . SER A 1 535 ? 37.5 -9.867 26.844 1 21.38 535 SER A O 1
ATOM 4262 N N . GLY A 1 536 ? 38.406 -8.227 28.078 1 22.89 536 GLY A N 1
ATOM 4263 C CA . GLY A 1 536 ? 37.469 -7.129 28.25 1 22.89 536 GLY A CA 1
ATOM 4264 C C . GLY A 1 536 ? 36.938 -6.578 26.953 1 22.89 536 GLY A C 1
ATOM 4265 O O . GLY A 1 536 ? 36.156 -5.629 26.938 1 22.89 536 GLY A O 1
ATOM 4266 N N . TRP A 1 537 ? 37.875 -6.547 25.969 1 21.55 537 TRP A N 1
ATOM 4267 C CA . TRP A 1 537 ? 37.625 -5.801 24.734 1 21.55 537 TRP A CA 1
ATOM 4268 C C . TRP A 1 537 ? 36.625 -6.527 23.859 1 21.55 537 TRP A C 1
ATOM 4270 O O . TRP A 1 537 ? 36.594 -7.762 23.812 1 21.55 537 TRP A O 1
ATOM 4280 N N . GLU A 1 538 ? 35.406 -5.988 23.828 1 23.41 538 GLU A N 1
ATOM 4281 C CA . GLU A 1 538 ? 34.344 -6.504 22.984 1 23.41 538 GLU A CA 1
ATOM 4282 C C . GLU A 1 538 ? 34.812 -6.777 21.562 1 23.41 538 GLU A C 1
ATOM 4284 O O . GLU A 1 538 ? 35.281 -5.867 20.875 1 23.41 538 GLU A O 1
ATOM 4289 N N . PHE A 1 539 ? 35.781 -7.816 21.469 1 23.12 539 PHE A N 1
ATOM 4290 C CA . PHE A 1 539 ? 36.375 -8.078 20.156 1 23.12 539 PHE A CA 1
ATOM 4291 C C . PHE A 1 539 ? 35.375 -8.789 19.266 1 23.12 539 PHE A C 1
ATOM 4293 O O . PHE A 1 539 ? 34.625 -9.672 19.703 1 23.12 539 PHE A O 1
ATOM 4300 N N . GLY A 1 540 ? 34.656 -8.078 18.547 1 23.59 540 GLY A N 1
ATOM 4301 C CA . GLY A 1 540 ? 33.844 -8.742 17.547 1 23.59 540 GLY A CA 1
ATOM 4302 C C . GLY A 1 540 ? 34.625 -9.617 16.609 1 23.59 540 GLY A C 1
ATOM 4303 O O . GLY A 1 540 ? 35.688 -9.211 16.125 1 23.59 540 GLY A O 1
ATOM 4304 N N . ILE A 1 541 ? 34.75 -10.93 17 1 24.44 541 ILE A N 1
ATOM 4305 C CA . ILE A 1 541 ? 35.469 -11.969 16.266 1 24.44 541 ILE A CA 1
ATOM 4306 C C . ILE A 1 541 ? 35.031 -11.953 14.797 1 24.44 541 ILE A C 1
ATOM 4308 O O . ILE A 1 541 ? 33.875 -12.219 14.477 1 24.44 541 ILE A O 1
ATOM 4312 N N . GLU A 1 542 ? 35.688 -10.992 14.008 1 22.47 542 GLU A N 1
ATOM 4313 C CA . GLU A 1 542 ? 35.281 -10.852 12.609 1 22.47 542 GLU A CA 1
ATOM 4314 C C . GLU A 1 542 ? 35.531 -12.141 11.836 1 22.47 542 GLU A C 1
ATOM 4316 O O . GLU A 1 542 ? 34.719 -12.531 11.008 1 22.47 542 GLU A O 1
ATOM 4321 N N . LYS A 1 543 ? 36.844 -12.422 11.594 1 23.83 543 LYS A N 1
ATOM 4322 C CA . LYS A 1 543 ? 37.281 -13.508 10.719 1 23.83 543 LYS A CA 1
ATOM 4323 C C . LYS A 1 543 ? 37.969 -14.625 11.523 1 23.83 543 LYS A C 1
ATOM 4325 O O . LYS A 1 543 ? 38.719 -14.352 12.469 1 23.83 543 LYS A O 1
ATOM 4330 N N . PHE A 1 544 ? 37.25 -15.688 11.992 1 24.11 544 PHE A N 1
ATOM 4331 C CA . PHE A 1 544 ? 38 -16.75 12.664 1 24.11 544 PHE A CA 1
ATOM 4332 C C . PHE A 1 544 ? 38.656 -17.688 11.656 1 24.11 544 PHE A C 1
ATOM 4334 O O . PHE A 1 544 ? 38.031 -18.062 10.656 1 24.11 544 PHE A O 1
ATOM 4341 N N . ARG A 1 545 ? 39.938 -17.453 11.32 1 22.98 545 ARG A N 1
ATOM 4342 C CA . ARG A 1 545 ? 40.656 -18.391 10.484 1 22.98 545 ARG A CA 1
ATOM 4343 C C . ARG A 1 545 ? 41 -19.656 11.273 1 22.98 545 ARG A C 1
ATOM 4345 O O . ARG A 1 545 ? 41.562 -19.578 12.367 1 22.98 545 ARG A O 1
ATOM 4352 N N . LEU A 1 546 ? 40.188 -20.734 11.133 1 23.02 546 LEU A N 1
ATOM 4353 C CA . LEU A 1 546 ? 40.562 -22.031 11.703 1 23.02 546 LEU A CA 1
ATOM 4354 C C . LEU A 1 546 ? 41.875 -22.531 11.125 1 23.02 546 LEU A C 1
ATOM 4356 O O . LEU A 1 546 ? 42.031 -22.641 9.906 1 23.02 546 LEU A O 1
ATOM 4360 N N . TRP A 1 547 ? 43.031 -22.172 11.672 1 22.56 547 TRP A N 1
ATOM 4361 C CA . TRP A 1 547 ? 44.375 -22.516 11.219 1 22.56 547 TRP A CA 1
ATOM 4362 C C . TRP A 1 547 ? 44.656 -24 11.438 1 22.56 547 TRP A C 1
ATOM 4364 O O . TRP A 1 547 ? 45.812 -24.438 11.266 1 22.56 547 TRP A O 1
ATOM 4374 N N . GLY A 1 548 ? 43.906 -24.781 12.133 1 23.38 548 GLY A N 1
ATOM 4375 C CA . GLY A 1 548 ? 44.656 -25.906 12.625 1 23.38 548 GLY A CA 1
ATOM 4376 C C . GLY A 1 548 ? 45.344 -26.703 11.531 1 23.38 548 GLY A C 1
ATOM 4377 O O . GLY A 1 548 ? 46.562 -26.891 11.562 1 23.38 548 GLY A O 1
ATOM 4378 N N . VAL A 1 549 ? 44.844 -27.953 11.219 1 22.58 549 VAL A N 1
ATOM 4379 C CA . VAL A 1 549 ? 45.5 -29.172 10.844 1 22.58 549 VAL A CA 1
ATOM 4380 C C . VAL A 1 549 ? 46.125 -29.016 9.453 1 22.58 549 VAL A C 1
ATOM 4382 O O . VAL A 1 549 ? 45.625 -28.281 8.617 1 22.58 549 VAL A O 1
ATOM 4385 N N . GLY A 1 550 ? 47.469 -29.391 9.242 1 24.92 550 GLY A N 1
ATOM 4386 C CA . GLY A 1 550 ? 48.438 -29.469 8.148 1 24.92 550 GLY A CA 1
ATOM 4387 C C . GLY A 1 550 ? 47.812 -29.953 6.852 1 24.92 550 GLY A C 1
ATOM 4388 O O . GLY A 1 550 ? 48.469 -29.953 5.805 1 24.92 550 GLY A O 1
ATOM 4389 N N . GLY A 1 551 ? 47.062 -31.141 6.977 1 25.34 551 GLY A N 1
ATOM 4390 C CA . GLY A 1 551 ? 46.75 -31.812 5.719 1 25.34 551 GLY A CA 1
ATOM 4391 C C . GLY A 1 551 ? 46.031 -30.922 4.723 1 25.34 551 GLY A C 1
ATOM 4392 O O . GLY A 1 551 ? 45.531 -29.859 5.086 1 25.34 551 GLY A O 1
ATOM 4393 N N . ASP A 1 552 ? 46.375 -31.188 3.391 1 24.19 552 ASP A N 1
ATOM 4394 C CA . ASP A 1 552 ? 46 -30.422 2.201 1 24.19 552 ASP A CA 1
ATOM 4395 C C . ASP A 1 552 ? 44.562 -29.953 2.273 1 24.19 552 ASP A C 1
ATOM 4397 O O . ASP A 1 552 ? 43.625 -30.734 2.051 1 24.19 552 ASP A O 1
ATOM 4401 N N . MET A 1 553 ? 44.312 -29.078 3.146 1 26.25 553 MET A N 1
ATOM 4402 C CA . MET A 1 553 ? 42.969 -28.562 3.275 1 26.25 553 MET A CA 1
ATOM 4403 C C . MET A 1 553 ? 42.375 -28.234 1.908 1 26.25 553 MET A C 1
ATOM 4405 O O . MET A 1 553 ? 41.219 -27.828 1.809 1 26.25 553 MET A O 1
ATOM 4409 N N . GLU A 1 554 ? 43.281 -27.953 0.879 1 28.06 554 GLU A N 1
ATOM 4410 C CA . GLU A 1 554 ? 42.906 -27.844 -0.531 1 28.06 554 GLU A CA 1
ATOM 4411 C C . GLU A 1 554 ? 42.25 -29.141 -1.018 1 28.06 554 GLU A C 1
ATOM 4413 O O . GLU A 1 554 ? 41.281 -29.078 -1.756 1 28.06 554 GLU A O 1
ATOM 4418 N N . ALA A 1 555 ? 42.938 -30.344 -0.696 1 27.19 555 ALA A N 1
ATOM 4419 C CA . ALA A 1 555 ? 42.406 -31.656 -1.048 1 27.19 555 ALA A CA 1
ATOM 4420 C C . ALA A 1 555 ? 41.094 -31.938 -0.286 1 27.19 555 ALA A C 1
ATOM 4422 O O . ALA A 1 555 ? 40.188 -32.531 -0.831 1 27.19 555 ALA A O 1
ATOM 4423 N N . MET A 1 556 ? 41.094 -31.562 1.007 1 25.88 556 MET A N 1
ATOM 4424 C CA . MET A 1 556 ? 39.844 -31.781 1.725 1 25.88 556 MET A CA 1
ATOM 4425 C C . MET A 1 556 ? 38.781 -30.828 1.24 1 25.88 556 MET A C 1
ATOM 4427 O O . MET A 1 556 ? 37.594 -31.188 1.2 1 25.88 556 MET A O 1
ATOM 4431 N N . ALA A 1 557 ? 39.062 -29.594 0.948 1 26.98 557 ALA A N 1
ATOM 4432 C CA . ALA A 1 557 ? 38.125 -28.656 0.302 1 26.98 557 ALA A CA 1
ATOM 4433 C C . ALA A 1 557 ? 37.719 -29.156 -1.08 1 26.98 557 ALA A C 1
ATOM 4435 O O . ALA A 1 557 ? 36.562 -29 -1.491 1 26.98 557 ALA A O 1
ATOM 4436 N N . ARG A 1 558 ? 38.562 -29.75 -1.885 1 28.23 558 ARG A N 1
ATOM 4437 C CA . ARG A 1 558 ? 38.281 -30.422 -3.148 1 28.23 558 ARG A CA 1
ATOM 4438 C C . ARG A 1 558 ? 37.438 -31.656 -2.926 1 28.23 558 ARG A C 1
ATOM 4440 O O . ARG A 1 558 ? 36.531 -31.953 -3.715 1 28.23 558 ARG A O 1
ATOM 4447 N N . ARG A 1 559 ? 37.812 -32.531 -1.892 1 27.27 559 ARG A N 1
ATOM 4448 C CA . ARG A 1 559 ? 37.031 -33.75 -1.68 1 27.27 559 ARG A CA 1
ATOM 4449 C C . ARG A 1 559 ? 35.688 -33.406 -1.051 1 27.27 559 ARG A C 1
ATOM 4451 O O . ARG A 1 559 ? 34.75 -34.188 -1.152 1 27.27 559 ARG A O 1
ATOM 4458 N N . SER A 1 560 ? 35.688 -32.5 -0.139 1 25.38 560 SER A N 1
ATOM 4459 C CA . SER A 1 560 ? 34.344 -32.188 0.384 1 25.38 560 SER A CA 1
ATOM 4460 C C . SER A 1 560 ? 33.469 -31.594 -0.692 1 25.38 560 SER A C 1
ATOM 4462 O O . SER A 1 560 ? 32.25 -31.469 -0.507 1 25.38 560 SER A O 1
ATOM 4464 N N . ARG A 1 561 ? 33.875 -30.859 -1.778 1 27.75 561 ARG A N 1
ATOM 4465 C CA . ARG A 1 561 ? 33.125 -30.547 -3.002 1 27.75 561 ARG A CA 1
ATOM 4466 C C . ARG A 1 561 ? 32.594 -31.812 -3.656 1 27.75 561 ARG A C 1
ATOM 4468 O O . ARG A 1 561 ? 31.656 -31.75 -4.453 1 27.75 561 ARG A O 1
ATOM 4475 N N . GLU A 1 562 ? 33.344 -32.906 -3.711 1 27.36 562 GLU A N 1
ATOM 4476 C CA . GLU A 1 562 ? 32.781 -34.125 -4.238 1 27.36 562 GLU A CA 1
ATOM 4477 C C . GLU A 1 562 ? 31.766 -34.75 -3.258 1 27.36 562 GLU A C 1
ATOM 4479 O O . GLU A 1 562 ? 30.828 -35.406 -3.666 1 27.36 562 GLU A O 1
ATOM 4484 N N . ARG A 1 563 ? 32.188 -35.062 -1.905 1 23.69 563 ARG A N 1
ATOM 4485 C CA . ARG A 1 563 ? 31.156 -35.656 -1.058 1 23.69 563 ARG A CA 1
ATOM 4486 C C . ARG A 1 563 ? 30.25 -34.625 -0.431 1 23.69 563 ARG A C 1
ATOM 4488 O O . ARG A 1 563 ? 30.734 -33.594 0.066 1 23.69 563 ARG A O 1
ATOM 4495 N N . GLU A 1 564 ? 28.969 -34.406 -0.842 1 23.84 564 GLU A N 1
ATOM 4496 C CA . GLU A 1 564 ? 27.781 -33.594 -0.639 1 23.84 564 GLU A CA 1
ATOM 4497 C C . GLU A 1 564 ? 27.531 -33.312 0.844 1 23.84 564 GLU A C 1
ATOM 4499 O O . GLU A 1 564 ? 26.469 -32.844 1.23 1 23.84 564 GLU A O 1
ATOM 4504 N N . SER A 1 565 ? 28.328 -33.875 1.839 1 22.28 565 SER A N 1
ATOM 4505 C CA . SER A 1 565 ? 27.812 -33.906 3.201 1 22.28 565 SER A CA 1
ATOM 4506 C C . SER A 1 565 ? 28.031 -32.562 3.908 1 22.28 565 SER A C 1
ATOM 4508 O O . SER A 1 565 ? 29.156 -32.062 3.939 1 22.28 565 SER A O 1
ATOM 4510 N N . CYS A 1 566 ? 27.125 -31.609 3.844 1 22.58 566 CYS A N 1
ATOM 4511 C CA . CYS A 1 566 ? 26.969 -30.312 4.5 1 22.58 566 CYS A CA 1
ATOM 4512 C C . CYS A 1 566 ? 27.359 -30.391 5.973 1 22.58 566 CYS A C 1
ATOM 4514 O O . CYS A 1 566 ? 26.812 -31.219 6.715 1 22.58 566 CYS A O 1
ATOM 4516 N N . VAL A 1 567 ? 28.625 -30.297 6.367 1 22.41 567 VAL A N 1
ATOM 4517 C CA . VAL A 1 567 ? 29.109 -30.203 7.738 1 22.41 567 VAL A CA 1
ATOM 4518 C C . VAL A 1 567 ? 28.406 -29.062 8.469 1 22.41 567 VAL A C 1
ATOM 4520 O O . VAL A 1 567 ? 28.422 -27.922 8 1 22.41 567 VAL A O 1
ATOM 4523 N N . ASN A 1 568 ? 27.25 -29.328 9.141 1 22.62 568 ASN A N 1
ATOM 4524 C CA . ASN A 1 568 ? 26.484 -28.531 10.078 1 22.62 568 ASN A CA 1
ATOM 4525 C C . ASN A 1 568 ? 27.344 -28.016 11.234 1 22.62 568 ASN A C 1
ATOM 4527 O O . ASN A 1 568 ? 27.922 -28.812 11.977 1 22.62 568 ASN A O 1
ATOM 4531 N N . VAL A 1 569 ? 28.25 -27.078 11.062 1 23.86 569 VAL A N 1
ATOM 4532 C CA . VAL A 1 569 ? 29.016 -26.547 12.188 1 23.86 569 VAL A CA 1
ATOM 4533 C C . VAL A 1 569 ? 28.078 -25.797 13.141 1 23.86 569 VAL A C 1
ATOM 4535 O O . VAL A 1 569 ? 27.391 -24.859 12.734 1 23.86 569 VAL A O 1
ATOM 4538 N N . CYS A 1 570 ? 27.469 -26.5 14.141 1 23.53 570 CYS A N 1
ATOM 4539 C CA . CYS A 1 570 ? 26.672 -25.984 15.25 1 23.53 570 CYS A CA 1
ATOM 4540 C C . CYS A 1 570 ? 27.562 -25.328 16.297 1 23.53 570 CYS A C 1
ATOM 4542 O O . CYS A 1 570 ? 28.562 -25.906 16.734 1 23.53 570 CYS A O 1
ATOM 4544 N N . ALA A 1 571 ? 27.938 -24.062 16.203 1 25.75 571 ALA A N 1
ATOM 4545 C CA . ALA A 1 571 ? 28.672 -23.438 17.312 1 25.75 571 ALA A CA 1
ATOM 4546 C C . ALA A 1 571 ? 27.734 -23.078 18.453 1 25.75 571 ALA A C 1
ATOM 4548 O O . ALA A 1 571 ? 26.609 -22.609 18.219 1 25.75 571 ALA A O 1
ATOM 4549 N N . CYS A 1 572 ? 27.719 -23.906 19.516 1 24.14 572 CYS A N 1
ATOM 4550 C CA . CYS A 1 572 ? 27 -23.703 20.781 1 24.14 572 CYS A CA 1
ATOM 4551 C C . CYS A 1 572 ? 27.734 -22.703 21.672 1 24.14 572 CYS A C 1
ATOM 4553 O O . CYS A 1 572 ? 28.922 -22.891 21.953 1 24.14 572 CYS A O 1
ATOM 4555 N N . VAL A 1 573 ? 27.359 -21.438 21.594 1 25.72 573 VAL A N 1
ATOM 4556 C CA . VAL A 1 573 ? 27.938 -20.5 22.562 1 25.72 573 VAL A CA 1
ATOM 4557 C C . VAL A 1 573 ? 27.141 -20.562 23.859 1 25.72 573 VAL A C 1
ATOM 4559 O O . VAL A 1 573 ? 25.938 -20.344 23.875 1 25.72 573 VAL A O 1
ATOM 4562 N N . VAL A 1 574 ? 27.672 -21.312 24.734 1 24.69 574 VAL A N 1
ATOM 4563 C CA . VAL A 1 574 ? 27.109 -21.406 26.078 1 24.69 574 VAL A CA 1
ATOM 4564 C C . VAL A 1 574 ? 27.641 -20.25 26.938 1 24.69 574 VAL A C 1
ATOM 4566 O O . VAL A 1 574 ? 28.844 -20.125 27.125 1 24.69 574 VAL A O 1
ATOM 4569 N N . VAL A 1 575 ? 26.781 -19.141 27 1 25.25 575 VAL A N 1
ATOM 4570 C CA . VAL A 1 575 ? 27.125 -18.078 27.938 1 25.25 575 VAL A CA 1
ATOM 4571 C C . VAL A 1 575 ? 26.594 -18.422 29.328 1 25.25 575 VAL A C 1
ATOM 4573 O O . VAL A 1 575 ? 25.391 -18.625 29.516 1 25.25 575 VAL A O 1
ATOM 4576 N N . VAL A 1 576 ? 27.391 -18.984 30.062 1 24.39 576 VAL A N 1
ATOM 4577 C CA . VAL A 1 576 ? 27.078 -19.281 31.469 1 24.39 576 VAL A CA 1
ATOM 4578 C C . VAL A 1 576 ? 27.25 -18.031 32.312 1 24.39 576 VAL A C 1
ATOM 4580 O O . VAL A 1 576 ? 28.344 -17.469 32.406 1 24.39 576 VAL A O 1
ATOM 4583 N N . THR A 1 577 ? 26.109 -17.188 32.375 1 24.53 577 THR A N 1
ATOM 4584 C CA . THR A 1 577 ? 26.203 -16.125 33.375 1 24.53 577 THR A CA 1
ATOM 4585 C C . THR A 1 577 ? 26.125 -16.688 34.781 1 24.53 577 THR A C 1
ATOM 4587 O O . THR A 1 577 ? 25.609 -17.781 34.969 1 24.53 577 THR A O 1
ATOM 4590 N N . ARG A 1 578 ? 26.859 -16.188 35.719 1 24.58 578 ARG A N 1
ATOM 4591 C CA . ARG A 1 578 ? 27.047 -16.594 37.094 1 24.58 578 ARG A CA 1
ATOM 4592 C C . ARG A 1 578 ? 25.703 -16.812 37.781 1 24.58 578 ARG A C 1
ATOM 4594 O O . ARG A 1 578 ? 25.625 -17.516 38.781 1 24.58 578 ARG A O 1
ATOM 4601 N N . GLU A 1 579 ? 24.781 -15.953 37.906 1 26.08 579 GLU A N 1
ATOM 4602 C CA . GLU A 1 579 ? 23.891 -16.422 38.938 1 26.08 579 GLU A CA 1
ATOM 4603 C C . GLU A 1 579 ? 23.297 -17.781 38.594 1 26.08 579 GLU A C 1
ATOM 4605 O O . GLU A 1 579 ? 23.469 -18.75 39.344 1 26.08 579 GLU A O 1
ATOM 4610 N N . SER A 1 580 ? 22 -18.031 38.938 1 25.08 580 SER A N 1
ATOM 4611 C CA . SER A 1 580 ? 21.344 -19.328 39.062 1 25.08 580 SER A CA 1
ATOM 4612 C C . SER A 1 580 ? 21.406 -20.094 37.75 1 25.08 580 SER A C 1
ATOM 4614 O O . SER A 1 580 ? 21.875 -21.234 37.688 1 25.08 580 SER A O 1
ATOM 4616 N N . GLU A 1 581 ? 20.234 -20.359 37.156 1 24.34 581 GLU A N 1
ATOM 4617 C CA . GLU A 1 581 ? 19.922 -21.484 36.281 1 24.34 581 GLU A CA 1
ATOM 4618 C C . GLU A 1 581 ? 20.609 -21.344 34.906 1 24.34 581 GLU A C 1
ATOM 4620 O O . GLU A 1 581 ? 20.797 -20.234 34.438 1 24.34 581 GLU A O 1
ATOM 4625 N N . ASN A 1 582 ? 21.594 -22.297 34.594 1 25.17 582 ASN A N 1
ATOM 4626 C CA . ASN A 1 582 ? 22.344 -22.625 33.406 1 25.17 582 ASN A CA 1
ATOM 4627 C C . ASN A 1 582 ? 21.516 -22.406 32.125 1 25.17 582 ASN A C 1
ATOM 4629 O O . ASN A 1 582 ? 20.609 -23.188 31.844 1 25.17 582 ASN A O 1
ATOM 4633 N N . GLN A 1 583 ? 20.875 -21.281 32.156 1 24.59 583 GLN A N 1
ATOM 4634 C CA . GLN A 1 583 ? 20.047 -21.281 30.938 1 24.59 583 GLN A CA 1
ATOM 4635 C C . GLN A 1 583 ? 20.906 -21.297 29.688 1 24.59 583 GLN A C 1
ATOM 4637 O O . GLN A 1 583 ? 21.859 -20.516 29.562 1 24.59 583 GLN A O 1
ATOM 4642 N N . VAL A 1 584 ? 21.219 -22.484 29.297 1 25.81 584 VAL A N 1
ATOM 4643 C CA . VAL A 1 584 ? 21.875 -22.734 28 1 25.81 584 VAL A CA 1
ATOM 4644 C C . VAL A 1 584 ? 21.031 -22.156 26.875 1 25.81 584 VAL A C 1
ATOM 4646 O O . VAL A 1 584 ? 19.828 -22.438 26.781 1 25.81 584 VAL A O 1
ATOM 4649 N N . VAL A 1 585 ? 21.375 -21.047 26.562 1 25 585 VAL A N 1
ATOM 4650 C CA . VAL A 1 585 ? 20.688 -20.516 25.391 1 25 585 VAL A CA 1
ATOM 4651 C C . VAL A 1 585 ? 21.312 -21.078 24.125 1 25 585 VAL A C 1
ATOM 4653 O O . VAL A 1 585 ? 22.547 -21.047 23.969 1 25 585 VAL A O 1
ATOM 4656 N N . TRP A 1 586 ? 20.594 -22.141 23.734 1 26.05 586 TRP A N 1
ATOM 4657 C CA . TRP A 1 586 ? 20.984 -22.781 22.484 1 26.05 586 TRP A CA 1
ATOM 4658 C C . TRP A 1 586 ? 20.469 -21.984 21.281 1 26.05 586 TRP A C 1
ATOM 4660 O O . TRP A 1 586 ? 19.328 -21.516 21.281 1 26.05 586 TRP A O 1
ATOM 4670 N N . TRP A 1 587 ? 21.375 -21.266 20.75 1 24.28 587 TRP A N 1
ATOM 4671 C CA . TRP A 1 587 ? 21.031 -20.688 19.469 1 24.28 587 TRP A CA 1
ATOM 4672 C C . TRP A 1 587 ? 21.219 -21.688 18.328 1 24.28 587 TRP A C 1
ATOM 4674 O O . TRP A 1 587 ? 22.312 -22.25 18.172 1 24.28 587 TRP A O 1
ATOM 4684 N N . GLU A 1 588 ? 20.359 -22.547 18.266 1 26.42 588 GLU A N 1
ATOM 4685 C CA . GLU A 1 588 ? 20.375 -23.438 17.109 1 26.42 588 GLU A CA 1
ATOM 4686 C C . GLU A 1 588 ? 19.531 -22.875 15.969 1 26.42 588 GLU A C 1
ATOM 4688 O O . GLU A 1 588 ? 18.344 -22.609 16.141 1 26.42 588 GLU A O 1
ATOM 4693 N N . ARG A 1 589 ? 20.094 -22.922 14.734 1 29 589 ARG A N 1
ATOM 4694 C CA . ARG A 1 589 ? 19.422 -22.562 13.492 1 29 589 ARG A CA 1
ATOM 4695 C C . ARG A 1 589 ? 18.422 -21.438 13.719 1 29 589 ARG A C 1
ATOM 4697 O O . ARG A 1 589 ? 17.234 -21.562 13.383 1 29 589 ARG A O 1
ATOM 4704 N N . GLY A 1 590 ? 18.875 -20.219 14.328 1 26.59 590 GLY A N 1
ATOM 4705 C CA . GLY A 1 590 ? 18.141 -19 14.602 1 26.59 590 GLY A CA 1
ATOM 4706 C C . GLY A 1 590 ? 17.203 -19.109 15.781 1 26.59 590 GLY A C 1
ATOM 4707 O O . GLY A 1 590 ? 16.422 -18.188 16.062 1 26.59 590 GLY A O 1
ATOM 4708 N N . VAL A 1 591 ? 17.031 -20.297 16.234 1 24.7 591 VAL A N 1
ATOM 4709 C CA . VAL A 1 591 ? 16.109 -20.547 17.344 1 24.7 591 VAL A CA 1
ATOM 4710 C C . VAL A 1 591 ? 16.875 -20.656 18.656 1 24.7 591 VAL A C 1
ATOM 4712 O O . VAL A 1 591 ? 17.938 -21.297 18.703 1 24.7 591 VAL A O 1
ATOM 4715 N N . ILE A 1 592 ? 16.766 -19.719 19.5 1 26.42 592 ILE A N 1
ATOM 4716 C CA . ILE A 1 592 ? 17.312 -19.766 20.859 1 26.42 592 ILE A CA 1
ATOM 4717 C C . ILE A 1 592 ? 16.641 -20.891 21.641 1 26.42 592 ILE A C 1
ATOM 4719 O O . ILE A 1 592 ? 15.414 -20.906 21.781 1 26.42 592 ILE A O 1
ATOM 4723 N N . ILE A 1 593 ? 17.281 -22.062 21.625 1 24 593 ILE A N 1
ATOM 4724 C CA . ILE A 1 593 ? 16.781 -23.172 22.422 1 24 593 ILE A CA 1
ATOM 4725 C C . ILE A 1 593 ? 17.312 -23.047 23.844 1 24 593 ILE A C 1
ATOM 4727 O O . ILE A 1 593 ? 18.516 -22.906 24.062 1 24 593 ILE A O 1
ATOM 4731 N N . ARG A 1 594 ? 16.578 -22.578 24.75 1 23.66 594 ARG A N 1
ATOM 4732 C CA . ARG A 1 594 ? 16.938 -22.5 26.156 1 23.66 594 ARG A CA 1
ATOM 4733 C C . ARG A 1 594 ? 16.766 -23.844 26.844 1 23.66 594 ARG A C 1
ATOM 4735 O O . ARG A 1 594 ? 15.727 -24.484 26.719 1 23.66 594 ARG A O 1
ATOM 4742 N N . ALA A 1 595 ? 17.766 -24.672 26.766 1 22.38 595 ALA A N 1
ATOM 4743 C CA . ALA A 1 595 ? 17.703 -25.969 27.453 1 22.38 595 ALA A CA 1
ATOM 4744 C C . ALA A 1 595 ? 17.969 -25.797 28.953 1 22.38 595 ALA A C 1
ATOM 4746 O O . ALA A 1 595 ? 18.828 -25 29.359 1 22.38 595 ALA A O 1
ATOM 4747 N N . ARG A 1 596 ? 16.938 -26 29.734 1 21.66 596 ARG A N 1
ATOM 4748 C CA . ARG A 1 596 ? 17.016 -26.109 31.188 1 21.66 596 ARG A CA 1
ATOM 4749 C C . ARG A 1 596 ? 17.891 -27.297 31.594 1 21.66 596 ARG A C 1
ATOM 4751 O O . ARG A 1 596 ? 17.891 -28.328 30.922 1 21.66 596 ARG A O 1
ATOM 4758 N N . GLY A 1 597 ? 18.984 -27.078 32.156 1 21.5 597 GLY A N 1
ATOM 4759 C CA . GLY A 1 597 ? 19.875 -28.016 32.812 1 21.5 597 GLY A CA 1
ATOM 4760 C C . GLY A 1 597 ? 19.172 -28.859 33.844 1 21.5 597 GLY A C 1
ATOM 4761 O O . GLY A 1 597 ? 19.797 -29.703 34.5 1 21.5 597 GLY A O 1
ATOM 4762 N N . GLY A 1 598 ? 17.922 -29.469 33.688 1 20.55 598 GLY A N 1
ATOM 4763 C CA . GLY A 1 598 ? 17.969 -30.734 34.406 1 20.55 598 GLY A CA 1
ATOM 4764 C C . GLY A 1 598 ? 18.609 -31.844 33.594 1 20.55 598 GLY A C 1
ATOM 4765 O O . GLY A 1 598 ? 18.688 -31.781 32.375 1 20.55 598 GLY A O 1
ATOM 4766 N N . MET B 1 1 ? -1.651 60.969 27.875 1 22.59 1 MET B N 1
ATOM 4767 C CA . MET B 1 1 ? -0.387 60.906 28.609 1 22.59 1 MET B CA 1
ATOM 4768 C C . MET B 1 1 ? -0.312 59.688 29.5 1 22.59 1 MET B C 1
ATOM 4770 O O . MET B 1 1 ? -0.551 59.75 30.703 1 22.59 1 MET B O 1
ATOM 4774 N N . PHE B 1 2 ? -0.954 58.594 29 1 22.89 2 PHE B N 1
ATOM 4775 C CA . PHE B 1 2 ? -1.424 57.219 29.234 1 22.89 2 PHE B CA 1
ATOM 4776 C C . PHE B 1 2 ? -0.27 56.312 29.625 1 22.89 2 PHE B C 1
ATOM 4778 O O . PHE B 1 2 ? 0.729 56.219 28.906 1 22.89 2 PHE B O 1
ATOM 4785 N N . PHE B 1 3 ? -0.06 56.125 30.953 1 22.38 3 PHE B N 1
ATOM 4786 C CA . PHE B 1 3 ? 0.938 55.562 31.844 1 22.38 3 PHE B CA 1
ATOM 4787 C C . PHE B 1 3 ? 1.196 54.094 31.531 1 22.38 3 PHE B C 1
ATOM 4789 O O . PHE B 1 3 ? 0.256 53.312 31.375 1 22.38 3 PHE B O 1
ATOM 4796 N N . LEU B 1 4 ? 2.328 53.75 30.812 1 21.83 4 LEU B N 1
ATOM 4797 C CA . LEU B 1 4 ? 3.031 52.656 30.188 1 21.83 4 LEU B CA 1
ATOM 4798 C C . LEU B 1 4 ? 3.342 51.562 31.203 1 21.83 4 LEU B C 1
ATOM 4800 O O . LEU B 1 4 ? 4.258 51.688 32 1 21.83 4 LEU B O 1
ATOM 4804 N N . ASN B 1 5 ? 2.252 51.156 32 1 21.62 5 ASN B N 1
ATOM 4805 C CA . ASN B 1 5 ? 2.607 50.312 33.125 1 21.62 5 ASN B CA 1
ATOM 4806 C C . ASN B 1 5 ? 3.314 49.031 32.688 1 21.62 5 ASN B C 1
ATOM 4808 O O . ASN B 1 5 ? 2.76 48.25 31.891 1 21.62 5 ASN B O 1
ATOM 4812 N N . PRO B 1 6 ? 4.656 48.812 32.781 1 23.23 6 PRO B N 1
ATOM 4813 C CA . PRO B 1 6 ? 5.727 47.969 32.25 1 23.23 6 PRO B CA 1
ATOM 4814 C C . PRO B 1 6 ? 5.531 46.5 32.625 1 23.23 6 PRO B C 1
ATOM 4816 O O . PRO B 1 6 ? 5.906 45.594 31.844 1 23.23 6 PRO B O 1
ATOM 4819 N N . SER B 1 7 ? 5.211 46.062 33.844 1 20.33 7 SER B N 1
ATOM 4820 C CA . SER B 1 7 ? 6.004 45.062 34.594 1 20.33 7 SER B CA 1
ATOM 4821 C C . SER B 1 7 ? 5.574 43.656 34.25 1 20.33 7 SER B C 1
ATOM 4823 O O . SER B 1 7 ? 6.066 42.688 34.844 1 20.33 7 SER B O 1
ATOM 4825 N N . ASN B 1 8 ? 4.426 43.344 33.625 1 22.47 8 ASN B N 1
ATOM 4826 C CA . ASN B 1 8 ? 3.879 42.031 33.969 1 22.47 8 ASN B CA 1
ATOM 4827 C C . ASN B 1 8 ? 4.785 40.906 33.5 1 22.47 8 ASN B C 1
ATOM 4829 O O . ASN B 1 8 ? 5.086 40.781 32.312 1 22.47 8 ASN B O 1
ATOM 4833 N N . ASN B 1 9 ? 5.617 40.281 34.406 1 22.12 9 ASN B N 1
ATOM 4834 C CA . ASN B 1 9 ? 6.621 39.219 34.438 1 22.12 9 ASN B CA 1
ATOM 4835 C C . ASN B 1 9 ? 6.062 37.906 33.906 1 22.12 9 ASN B C 1
ATOM 4837 O O . ASN B 1 9 ? 5.199 37.281 34.562 1 22.12 9 ASN B O 1
ATOM 4841 N N . TYR B 1 10 ? 5.719 37.75 32.625 1 21.97 10 TYR B N 1
ATOM 4842 C CA . TYR B 1 10 ? 5.266 36.5 32.031 1 21.97 10 TYR B CA 1
ATOM 4843 C C . TYR B 1 10 ? 6.266 35.375 32.312 1 21.97 10 TYR B C 1
ATOM 4845 O O . TYR B 1 10 ? 7.414 35.438 31.875 1 21.97 10 TYR B O 1
ATOM 4853 N N . GLN B 1 11 ? 6.211 34.844 33.625 1 23.88 11 GLN B N 1
ATOM 4854 C CA . GLN B 1 11 ? 7.078 33.719 33.969 1 23.88 11 GLN B CA 1
ATOM 4855 C C . GLN B 1 11 ? 6.988 32.594 32.938 1 23.88 11 GLN B C 1
ATOM 4857 O O . GLN B 1 11 ? 5.891 32.219 32.531 1 23.88 11 GLN B O 1
ATOM 4862 N N . PRO B 1 12 ? 8.031 32.438 32.156 1 23.69 12 PRO B N 1
ATOM 4863 C CA . PRO B 1 12 ? 8.18 31.406 31.125 1 23.69 12 PRO B CA 1
ATOM 4864 C C . PRO B 1 12 ? 7.902 30 31.641 1 23.69 12 PRO B C 1
ATOM 4866 O O . PRO B 1 12 ? 8.141 29.703 32.812 1 23.69 12 PRO B O 1
ATOM 4869 N N . PHE B 1 13 ? 6.812 29.375 31.266 1 21.81 13 PHE B N 1
ATOM 4870 C CA . PHE B 1 13 ? 6.398 28 31.484 1 21.81 13 PHE B CA 1
ATOM 4871 C C . PHE B 1 13 ? 7.57 27.047 31.266 1 21.81 13 PHE B C 1
ATOM 4873 O O . PHE B 1 13 ? 7.875 26.656 30.141 1 21.81 13 PHE B O 1
ATOM 4880 N N . SER B 1 14 ? 8.797 27.297 31.891 1 23.08 14 SER B N 1
ATOM 4881 C CA . SER B 1 14 ? 9.945 26.391 31.828 1 23.08 14 SER B CA 1
ATOM 4882 C C . SER B 1 14 ? 9.609 25.031 32.438 1 23.08 14 SER B C 1
ATOM 4884 O O . SER B 1 14 ? 10.508 24.25 32.75 1 23.08 14 SER B O 1
ATOM 4886 N N . ARG B 1 15 ? 8.477 24.844 33.156 1 21.22 15 ARG B N 1
ATOM 4887 C CA . ARG B 1 15 ? 8.641 23.703 34.062 1 21.22 15 ARG B CA 1
ATOM 4888 C C . ARG B 1 15 ? 9.359 22.562 33.344 1 21.22 15 ARG B C 1
ATOM 4890 O O . ARG B 1 15 ? 9.633 22.641 32.156 1 21.22 15 ARG B O 1
ATOM 4897 N N . LEU B 1 16 ? 8.641 21.344 33.406 1 21.59 16 LEU B N 1
ATOM 4898 C CA . LEU B 1 16 ? 8.938 20.016 33.906 1 21.59 16 LEU B CA 1
ATOM 4899 C C . LEU B 1 16 ? 9.516 19.141 32.812 1 21.59 16 LEU B C 1
ATOM 4901 O O . LEU B 1 16 ? 8.773 18.562 32 1 21.59 16 LEU B O 1
ATOM 4905 N N . LEU B 1 17 ? 10.242 19.703 31.922 1 24.92 17 LEU B N 1
ATOM 4906 C CA . LEU B 1 17 ? 10.992 18.719 31.172 1 24.92 17 LEU B CA 1
ATOM 4907 C C . LEU B 1 17 ? 11.766 17.797 32.094 1 24.92 17 LEU B C 1
ATOM 4909 O O . LEU B 1 17 ? 12.797 18.188 32.656 1 24.92 17 LEU B O 1
ATOM 4913 N N . SER B 1 18 ? 11.086 17.266 33.156 1 24.39 18 SER B N 1
ATOM 4914 C CA . SER B 1 18 ? 11.828 16.219 33.844 1 24.39 18 SER B CA 1
ATOM 4915 C C . SER B 1 18 ? 12.539 15.297 32.875 1 24.39 18 SER B C 1
ATOM 4917 O O . SER B 1 18 ? 11.922 14.758 31.953 1 24.39 18 SER B O 1
ATOM 4919 N N . THR B 1 19 ? 13.711 15.617 32.656 1 26.09 19 THR B N 1
ATOM 4920 C CA . THR B 1 19 ? 14.742 14.781 32.031 1 26.09 19 THR B CA 1
ATOM 4921 C C . THR B 1 19 ? 14.781 13.406 32.719 1 26.09 19 THR B C 1
ATOM 4923 O O . THR B 1 19 ? 15.336 13.25 33.781 1 26.09 19 THR B O 1
ATOM 4926 N N . SER B 1 20 ? 13.703 12.734 32.969 1 26.7 20 SER B N 1
ATOM 4927 C CA . SER B 1 20 ? 14.008 11.375 33.406 1 26.7 20 SER B CA 1
ATOM 4928 C C . SER B 1 20 ? 15.109 10.75 32.562 1 26.7 20 SER B C 1
ATOM 4930 O O . SER B 1 20 ? 14.992 10.695 31.344 1 26.7 20 SER B O 1
ATOM 4932 N N . SER B 1 21 ? 16.281 10.953 33.031 1 26.17 21 SER B N 1
ATOM 4933 C CA . SER B 1 21 ? 17.469 10.227 32.594 1 26.17 21 SER B CA 1
ATOM 4934 C C . SER B 1 21 ? 17.188 8.742 32.438 1 26.17 21 SER B C 1
ATOM 4936 O O . SER B 1 21 ? 16.938 8.039 33.406 1 26.17 21 SER B O 1
ATOM 4938 N N . TYR B 1 22 ? 16.391 8.367 31.484 1 27.2 22 TYR B N 1
ATOM 4939 C CA . TYR B 1 22 ? 16.406 6.922 31.281 1 27.2 22 TYR B CA 1
ATOM 4940 C C . TYR B 1 22 ? 17.828 6.391 31.25 1 27.2 22 TYR B C 1
ATOM 4942 O O . TYR B 1 22 ? 18.672 6.902 30.5 1 27.2 22 TYR B O 1
ATOM 4950 N N . PRO B 1 23 ? 18.312 6.031 32.375 1 29.08 23 PRO B N 1
ATOM 4951 C CA . PRO B 1 23 ? 19.625 5.371 32.281 1 29.08 23 PRO B CA 1
ATOM 4952 C C . PRO B 1 23 ? 19.734 4.469 31.047 1 29.08 23 PRO B C 1
ATOM 4954 O O . PRO B 1 23 ? 18.734 3.873 30.625 1 29.08 23 PRO B O 1
ATOM 4957 N N . THR B 1 24 ? 20.641 4.836 30.125 1 31.97 24 THR B N 1
ATOM 4958 C CA . THR B 1 24 ? 21.047 4.125 28.922 1 31.97 24 THR B CA 1
ATOM 4959 C C . THR B 1 24 ? 21.25 2.643 29.203 1 31.97 24 THR B C 1
ATOM 4961 O O . THR B 1 24 ? 22.375 2.154 29.203 1 31.97 24 THR B O 1
ATOM 4964 N N . THR B 1 25 ? 20.703 2.178 30.297 1 31.25 25 THR B N 1
ATOM 4965 C CA . THR B 1 25 ? 21 0.751 30.328 1 31.25 25 THR B CA 1
ATOM 4966 C C . THR B 1 25 ? 20.453 0.052 29.094 1 31.25 25 THR B C 1
ATOM 4968 O O . THR B 1 25 ? 19.25 0.089 28.844 1 31.25 25 THR B O 1
ATOM 4971 N N . THR B 1 26 ? 21.281 -0.019 28.047 1 36.25 26 THR B N 1
ATOM 4972 C CA . THR B 1 26 ? 21.062 -0.773 26.828 1 36.25 26 THR B CA 1
ATOM 4973 C C . THR B 1 26 ? 20.422 -2.125 27.125 1 36.25 26 THR B C 1
ATOM 4975 O O . THR B 1 26 ? 21.094 -3.043 27.609 1 36.25 26 THR B O 1
ATOM 4978 N N . THR B 1 27 ? 19.453 -2.17 27.859 1 40 27 THR B N 1
ATOM 4979 C CA . THR B 1 27 ? 18.859 -3.504 27.875 1 40 27 THR B CA 1
ATOM 4980 C C . THR B 1 27 ? 18.578 -3.975 26.453 1 40 27 THR B C 1
ATOM 4982 O O . THR B 1 27 ? 17.984 -3.238 25.656 1 40 27 THR B O 1
ATOM 4985 N N . PRO B 1 28 ? 19.266 -5.027 25.984 1 48.56 28 PRO B N 1
ATOM 4986 C CA . PRO B 1 28 ? 19.141 -5.578 24.625 1 48.56 28 PRO B CA 1
ATOM 4987 C C . PRO B 1 28 ? 17.719 -5.512 24.094 1 48.56 28 PRO B C 1
ATOM 4989 O O . PRO B 1 28 ? 17.516 -5.375 22.891 1 48.56 28 PRO B O 1
ATOM 4992 N N . ASN B 1 29 ? 16.672 -5.535 25 1 61.12 29 ASN B N 1
ATOM 4993 C CA . ASN B 1 29 ? 15.305 -5.676 24.484 1 61.12 29 ASN B CA 1
ATOM 4994 C C . ASN B 1 29 ? 14.578 -4.336 24.469 1 61.12 29 ASN B C 1
ATOM 4996 O O . ASN B 1 29 ? 13.352 -4.293 24.594 1 61.12 29 ASN B O 1
ATOM 5000 N N . SER B 1 30 ? 15.352 -3.234 24.438 1 81.75 30 SER B N 1
ATOM 5001 C CA . SER B 1 30 ? 14.641 -1.956 24.469 1 81.75 30 SER B CA 1
ATOM 5002 C C . SER B 1 30 ? 14.148 -1.57 23.078 1 81.75 30 SER B C 1
ATOM 5004 O O . SER B 1 30 ? 14.781 -1.911 22.062 1 81.75 30 SER B O 1
ATOM 5006 N N . PRO B 1 31 ? 13.031 -0.89 23.062 1 91 31 PRO B N 1
ATOM 5007 C CA . PRO B 1 31 ? 12.508 -0.451 21.766 1 91 31 PRO B CA 1
ATOM 5008 C C . PRO B 1 31 ? 13.398 0.59 21.094 1 91 31 PRO B C 1
ATOM 5010 O O . PRO B 1 31 ? 14.195 1.247 21.75 1 91 31 PRO B O 1
ATOM 5013 N N . THR B 1 32 ? 13.375 0.658 19.828 1 96.25 32 THR B N 1
ATOM 5014 C CA . THR B 1 32 ? 14.078 1.675 19.062 1 96.25 32 THR B CA 1
ATOM 5015 C C . THR B 1 32 ? 13.742 3.072 19.578 1 96.25 32 THR B C 1
ATOM 5017 O O . THR B 1 32 ? 12.578 3.377 19.844 1 96.25 32 THR B O 1
ATOM 5020 N N . ASN B 1 33 ? 14.688 3.852 19.812 1 96.56 33 ASN B N 1
ATOM 5021 C CA . ASN B 1 33 ? 14.539 5.254 20.188 1 96.56 33 ASN B CA 1
ATOM 5022 C C . ASN B 1 33 ? 15.469 6.152 19.391 1 96.56 33 ASN B C 1
ATOM 5024 O O . ASN B 1 33 ? 16.141 5.691 18.469 1 96.56 33 ASN B O 1
ATOM 5028 N N . ILE B 1 34 ? 15.523 7.457 19.734 1 97.25 34 ILE B N 1
ATOM 5029 C CA . ILE B 1 34 ? 16.203 8.453 18.906 1 97.25 34 ILE B CA 1
ATOM 5030 C C . ILE B 1 34 ? 17.703 8.172 18.875 1 97.25 34 ILE B C 1
ATOM 5032 O O . ILE B 1 34 ? 18.375 8.453 17.875 1 97.25 34 ILE B O 1
ATOM 5036 N N . ASN B 1 35 ? 18.25 7.527 19.891 1 96.75 35 ASN B N 1
ATOM 5037 C CA . ASN B 1 35 ? 19.672 7.262 19.984 1 96.75 35 ASN B CA 1
ATOM 5038 C C . ASN B 1 35 ? 20.109 6.145 19.031 1 96.75 35 ASN B C 1
ATOM 5040 O O . ASN B 1 35 ? 21.297 5.949 18.797 1 96.75 35 ASN B O 1
ATOM 5044 N N . HIS B 1 36 ? 19.156 5.453 18.516 1 98.38 36 HIS B N 1
ATOM 5045 C CA . HIS B 1 36 ? 19.438 4.32 17.641 1 98.38 36 HIS B CA 1
ATOM 5046 C C . HIS B 1 36 ? 19.391 4.734 16.172 1 98.38 36 HIS B C 1
ATOM 5048 O O . HIS B 1 36 ? 19.562 3.9 15.289 1 98.38 36 HIS B O 1
ATOM 5054 N N . ILE B 1 37 ? 19.188 6.031 15.898 1 98.75 37 ILE B N 1
ATOM 5055 C CA . ILE B 1 37 ? 18.953 6.484 14.531 1 98.75 37 ILE B CA 1
ATOM 5056 C C . ILE B 1 37 ? 20.047 7.473 14.125 1 98.75 37 ILE B C 1
ATOM 5058 O O . ILE B 1 37 ? 20.359 8.391 14.883 1 98.75 37 ILE B O 1
ATOM 5062 N N . VAL B 1 38 ? 20.641 7.277 12.984 1 98.88 38 VAL B N 1
ATOM 5063 C CA . VAL B 1 38 ? 21.547 8.227 12.367 1 98.88 38 VAL B CA 1
ATOM 5064 C C . VAL B 1 38 ? 20.922 8.82 11.109 1 98.88 38 VAL B C 1
ATOM 5066 O O . VAL B 1 38 ? 20.484 8.078 10.219 1 98.88 38 VAL B O 1
ATOM 5069 N N . PHE B 1 39 ? 20.891 10.109 11.062 1 98.81 39 PHE B N 1
ATOM 5070 C CA . PHE B 1 39 ? 20.297 10.781 9.914 1 98.81 39 PHE B CA 1
ATOM 5071 C C . PHE B 1 39 ? 21.359 11.148 8.891 1 98.81 39 PHE B C 1
ATOM 5073 O O . PHE B 1 39 ? 22.391 11.734 9.234 1 98.81 39 PHE B O 1
ATOM 5080 N N . GLY B 1 40 ? 21.188 10.68 7.617 1 98.69 40 GLY B N 1
ATOM 5081 C CA . GLY B 1 40 ? 21.953 11.164 6.484 1 98.69 40 GLY B CA 1
ATOM 5082 C C . GLY B 1 40 ? 21.188 12.156 5.625 1 98.69 40 GLY B C 1
ATOM 5083 O O . GLY B 1 40 ? 20.266 11.781 4.898 1 98.69 40 GLY B O 1
ATOM 5084 N N . ILE B 1 41 ? 21.594 13.406 5.703 1 98.56 41 ILE B N 1
ATOM 5085 C CA . ILE B 1 41 ? 20.922 14.477 4.977 1 98.56 41 ILE B CA 1
ATOM 5086 C C . ILE B 1 41 ? 21.75 14.891 3.768 1 98.56 41 ILE B C 1
ATOM 5088 O O . ILE B 1 41 ? 22.906 15.297 3.914 1 98.56 41 ILE B O 1
ATOM 5092 N N . VAL B 1 42 ? 21.141 14.727 2.602 1 97.81 42 VAL B N 1
ATOM 5093 C CA . VAL B 1 42 ? 21.844 15.086 1.377 1 97.81 42 VAL B CA 1
ATOM 5094 C C . VAL B 1 42 ? 21.516 16.531 0.994 1 97.81 42 VAL B C 1
ATOM 5096 O O . VAL B 1 42 ? 20.344 16.891 0.871 1 97.81 42 VAL B O 1
ATOM 5099 N N . GLY B 1 43 ? 22.531 17.344 0.854 1 96.12 43 GLY B N 1
ATOM 5100 C CA . GLY B 1 43 ? 22.359 18.734 0.45 1 96.12 43 GLY B CA 1
ATOM 5101 C C . GLY B 1 43 ? 23.359 19.188 -0.595 1 96.12 43 GLY B C 1
ATOM 5102 O O . GLY B 1 43 ? 24.062 18.359 -1.188 1 96.12 43 GLY B O 1
ATOM 5103 N N . SER B 1 44 ? 23.266 20.375 -0.976 1 94.69 44 SER B N 1
ATOM 5104 C CA . SER B 1 44 ? 24.172 21.062 -1.881 1 94.69 44 SER B CA 1
ATOM 5105 C C . SER B 1 44 ? 24.422 22.5 -1.424 1 94.69 44 SER B C 1
ATOM 5107 O O . SER B 1 44 ? 23.547 23.125 -0.807 1 94.69 44 SER B O 1
ATOM 5109 N N . LEU B 1 45 ? 25.625 22.969 -1.713 1 93.31 45 LEU B N 1
ATOM 5110 C CA . LEU B 1 45 ? 25.922 24.328 -1.296 1 93.31 45 LEU B CA 1
ATOM 5111 C C . LEU B 1 45 ? 25.094 25.344 -2.07 1 93.31 45 LEU B C 1
ATOM 5113 O O . LEU B 1 45 ? 24.766 26.406 -1.553 1 93.31 45 LEU B O 1
ATOM 5117 N N . ASN B 1 46 ? 24.703 24.953 -3.271 1 91.88 46 ASN B N 1
ATOM 5118 C CA . ASN B 1 46 ? 23.922 25.844 -4.113 1 91.88 46 ASN B CA 1
ATOM 5119 C C . ASN B 1 46 ? 22.562 26.141 -3.5 1 91.88 46 ASN B C 1
ATOM 5121 O O . ASN B 1 46 ? 21.984 27.219 -3.721 1 91.88 46 ASN B O 1
ATOM 5125 N N . THR B 1 47 ? 22.047 25.172 -2.734 1 91.88 47 THR B N 1
ATOM 5126 C CA . THR B 1 47 ? 20.688 25.328 -2.23 1 91.88 47 THR B CA 1
ATOM 5127 C C . THR B 1 4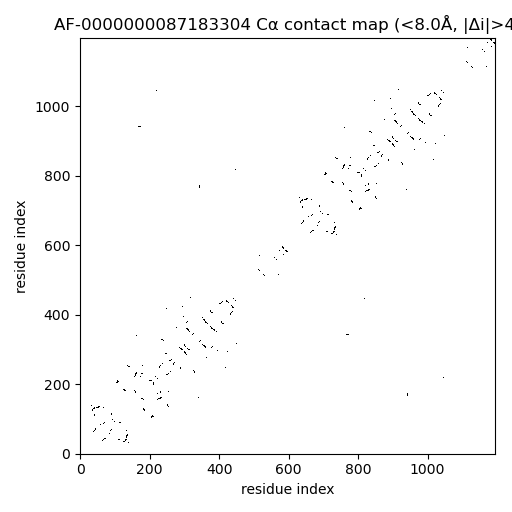7 ? 20.688 25.531 -0.717 1 91.88 47 THR B C 1
ATOM 5129 O O . THR B 1 47 ? 19.656 25.812 -0.12 1 91.88 47 THR B O 1
ATOM 5132 N N . TRP B 1 48 ? 21.828 25.453 -0.117 1 92.88 48 TRP B N 1
ATOM 5133 C CA . TRP B 1 48 ? 21.906 25.375 1.339 1 92.88 48 TRP B CA 1
ATOM 5134 C C . TRP B 1 48 ? 21.359 26.656 1.972 1 92.88 48 TRP B C 1
ATOM 5136 O O . TRP B 1 48 ? 20.672 26.609 2.994 1 92.88 48 TRP B O 1
ATOM 5146 N N . ASN B 1 49 ? 21.609 27.781 1.356 1 90.31 49 ASN B N 1
ATOM 5147 C CA . ASN B 1 49 ? 21.156 29.047 1.922 1 90.31 49 ASN B CA 1
ATOM 5148 C C . ASN B 1 49 ? 19.641 29.094 2.053 1 90.31 49 ASN B C 1
ATOM 5150 O O . ASN B 1 49 ? 19.109 29.594 3.041 1 90.31 49 ASN B O 1
ATOM 5154 N N . SER B 1 50 ? 18.984 28.531 1.121 1 92.06 50 SER B N 1
ATOM 5155 C CA . SER B 1 50 ? 17.531 28.594 1.115 1 92.06 50 SER B CA 1
ATOM 5156 C C . SER B 1 50 ? 16.938 27.422 1.893 1 92.06 50 SER B C 1
ATOM 5158 O O . SER B 1 50 ? 15.805 27.516 2.391 1 92.06 50 SER B O 1
ATOM 5160 N N . ARG B 1 51 ? 17.641 26.344 2.133 1 95.5 51 ARG B N 1
ATOM 5161 C CA . ARG B 1 51 ? 17.047 25.125 2.672 1 95.5 51 ARG B CA 1
ATOM 5162 C C . ARG B 1 51 ? 17.469 24.891 4.117 1 95.5 51 ARG B C 1
ATOM 5164 O O . ARG B 1 51 ? 16.891 24.062 4.816 1 95.5 51 ARG B O 1
ATOM 5171 N N . LYS B 1 52 ? 18.391 25.672 4.551 1 95.31 52 LYS B N 1
ATOM 5172 C CA . LYS B 1 52 ? 18.875 25.609 5.926 1 95.31 52 LYS B CA 1
ATOM 5173 C C . LYS B 1 52 ? 17.734 25.688 6.926 1 95.31 52 LYS B C 1
ATOM 5175 O O . LYS B 1 52 ? 17.672 24.906 7.875 1 95.31 52 LYS B O 1
ATOM 5180 N N . PRO B 1 53 ? 16.75 26.578 6.746 1 95.5 53 PRO B N 1
ATOM 5181 C CA . PRO B 1 53 ? 15.656 26.688 7.723 1 95.5 53 PRO B CA 1
ATOM 5182 C C . PRO B 1 53 ? 14.836 25.406 7.848 1 95.5 53 PRO B C 1
ATOM 5184 O O . PRO B 1 53 ? 14.266 25.141 8.906 1 95.5 53 PRO B O 1
ATOM 5187 N N . TYR B 1 54 ? 14.742 24.641 6.816 1 97.12 54 TYR B N 1
ATOM 5188 C CA . TYR B 1 54 ? 13.977 23.406 6.867 1 97.12 54 TYR B CA 1
ATOM 5189 C C . TYR B 1 54 ? 14.641 22.391 7.793 1 97.12 54 TYR B C 1
ATOM 5191 O O . TYR B 1 54 ? 13.961 21.734 8.594 1 97.12 54 TYR B O 1
ATOM 5199 N N . VAL B 1 55 ? 15.961 22.312 7.727 1 97.62 55 VAL B N 1
ATOM 5200 C CA . VAL B 1 55 ? 16.703 21.406 8.594 1 97.62 55 VAL B CA 1
ATOM 5201 C C . VAL B 1 55 ? 16.594 21.891 10.047 1 97.62 55 VAL B C 1
ATOM 5203 O O . VAL B 1 55 ? 16.391 21.078 10.961 1 97.62 55 VAL B O 1
ATOM 5206 N N . GLU B 1 56 ? 16.688 23.172 10.219 1 96.62 56 GLU B N 1
ATOM 5207 C CA . GLU B 1 56 ? 16.625 23.766 11.547 1 96.62 56 GLU B CA 1
ATOM 5208 C C . GLU B 1 56 ? 15.273 23.484 12.203 1 96.62 56 GLU B C 1
ATOM 5210 O O . GLU B 1 56 ? 15.18 23.406 13.43 1 96.62 56 GLU B O 1
ATOM 5215 N N . SER B 1 57 ? 14.258 23.312 11.445 1 97.25 57 SER B N 1
ATOM 5216 C CA . SER B 1 57 ? 12.898 23.203 11.961 1 97.25 57 SER B CA 1
ATOM 5217 C C . SER B 1 57 ? 12.695 21.891 12.711 1 97.25 57 SER B C 1
ATOM 5219 O O . SER B 1 57 ? 11.906 21.812 13.648 1 97.25 57 SER B O 1
ATOM 5221 N N . TRP B 1 58 ? 13.367 20.844 12.328 1 97.94 58 TRP B N 1
ATOM 5222 C CA . TRP B 1 58 ? 13.055 19.562 12.938 1 97.94 58 TRP B CA 1
ATOM 5223 C C . TRP B 1 58 ? 14.273 19 13.672 1 97.94 58 TRP B C 1
ATOM 5225 O O . TRP B 1 58 ? 14.133 18.141 14.547 1 97.94 58 TRP B O 1
ATOM 5235 N N . TRP B 1 59 ? 15.539 19.453 13.312 1 98.06 59 TRP B N 1
ATOM 5236 C CA . TRP B 1 59 ? 16.75 18.984 13.969 1 98.06 59 TRP B CA 1
ATOM 5237 C C . TRP B 1 59 ? 16.766 19.391 15.438 1 98.06 59 TRP B C 1
ATOM 5239 O O . TRP B 1 59 ? 16.438 20.531 15.773 1 98.06 59 TRP B O 1
ATOM 5249 N N . ARG B 1 60 ? 17.094 18.406 16.25 1 97.06 60 ARG B N 1
ATOM 5250 C CA . ARG B 1 60 ? 17.25 18.672 17.688 1 97.06 60 ARG B CA 1
ATOM 5251 C C . ARG B 1 60 ? 18.703 18.547 18.125 1 97.06 60 ARG B C 1
ATOM 5253 O O . ARG B 1 60 ? 19.188 17.453 18.406 1 97.06 60 ARG B O 1
ATOM 5260 N N . PRO B 1 61 ? 19.297 19.719 18.297 1 95.81 61 PRO B N 1
ATOM 5261 C CA . PRO B 1 61 ? 20.719 19.703 18.672 1 95.81 61 PRO B CA 1
ATOM 5262 C C . PRO B 1 61 ? 20.984 18.891 19.938 1 95.81 61 PRO B C 1
ATOM 5264 O O . PRO B 1 61 ? 20.219 18.984 20.906 1 95.81 61 PRO B O 1
ATOM 5267 N N . ASN B 1 62 ? 22 18.078 19.938 1 93.75 62 ASN B N 1
ATOM 5268 C CA . ASN B 1 62 ? 22.469 17.266 21.062 1 93.75 62 ASN B CA 1
ATOM 5269 C C . ASN B 1 62 ? 21.531 16.094 21.312 1 93.75 62 ASN B C 1
ATOM 5271 O O . ASN B 1 62 ? 21.734 15.336 22.266 1 93.75 62 ASN B O 1
ATOM 5275 N N . ILE B 1 63 ? 20.531 15.961 20.547 1 95.94 63 ILE B N 1
ATOM 5276 C CA . ILE B 1 63 ? 19.594 14.844 20.688 1 95.94 63 ILE B CA 1
ATOM 5277 C C . ILE B 1 63 ? 19.656 13.977 19.438 1 95.94 63 ILE B C 1
ATOM 5279 O O . ILE B 1 63 ? 19.859 12.758 19.516 1 95.94 63 ILE B O 1
ATOM 5283 N N . THR B 1 64 ? 19.469 14.609 18.344 1 97.25 64 THR B N 1
ATOM 5284 C CA . THR B 1 64 ? 19.547 13.914 17.078 1 97.25 64 THR B CA 1
ATOM 5285 C C . THR B 1 64 ? 21 13.711 16.656 1 97.25 64 THR B C 1
ATOM 5287 O O . THR B 1 64 ? 21.859 14.539 16.953 1 97.25 64 THR B O 1
ATOM 5290 N N . ARG B 1 65 ? 21.25 12.656 16.016 1 97.25 65 ARG B N 1
ATOM 5291 C CA . ARG B 1 65 ? 22.578 12.461 15.445 1 97.25 65 ARG B CA 1
ATOM 5292 C C . ARG B 1 65 ? 22.5 12.211 13.945 1 97.25 65 ARG B C 1
ATOM 5294 O O . ARG B 1 65 ? 21.531 11.625 13.453 1 97.25 65 ARG B O 1
ATOM 5301 N N . GLY B 1 66 ? 23.5 12.703 13.234 1 98.31 66 GLY B N 1
ATOM 5302 C CA . GLY B 1 66 ? 23.547 12.602 11.781 1 98.31 66 GLY B CA 1
ATOM 5303 C C . GLY B 1 66 ? 24.469 13.625 11.148 1 98.31 66 GLY B C 1
ATOM 5304 O O . GLY B 1 66 ? 25.25 14.273 11.844 1 98.31 66 GLY B O 1
ATOM 5305 N N . TYR B 1 67 ? 24.344 13.68 9.859 1 98.5 67 TYR B N 1
ATOM 5306 C CA . TYR B 1 67 ? 25.281 14.492 9.094 1 98.5 67 TYR B CA 1
ATOM 5307 C C . TYR B 1 67 ? 24.609 15.109 7.875 1 98.5 67 TYR B C 1
ATOM 5309 O O . TYR B 1 67 ? 23.719 14.5 7.27 1 98.5 67 TYR B O 1
ATOM 5317 N N . LEU B 1 68 ? 25.031 16.297 7.609 1 98.19 68 LEU B N 1
ATOM 5318 C CA . LEU B 1 68 ? 24.688 16.938 6.344 1 98.19 68 LEU B CA 1
ATOM 5319 C C . LEU B 1 68 ? 25.797 16.781 5.32 1 98.19 68 LEU B C 1
ATOM 5321 O O . LEU B 1 68 ? 26.906 17.266 5.527 1 98.19 68 LEU B O 1
ATOM 5325 N N . PHE B 1 69 ? 25.516 16.109 4.223 1 98.19 69 PHE B N 1
ATOM 5326 C CA . PHE B 1 69 ? 26.516 15.867 3.184 1 98.19 69 PHE B CA 1
ATOM 5327 C C . PHE B 1 69 ? 26.375 16.906 2.068 1 98.19 69 PHE B C 1
ATOM 5329 O O . PHE B 1 69 ? 25.391 16.906 1.338 1 98.19 69 PHE B O 1
ATOM 5336 N N . LEU B 1 70 ? 27.438 17.719 1.925 1 97.19 70 LEU B N 1
ATOM 5337 C CA . LEU B 1 70 ? 27.484 18.75 0.896 1 97.19 70 LEU B CA 1
ATOM 5338 C C . LEU B 1 70 ? 28.375 18.328 -0.263 1 97.19 70 LEU B C 1
ATOM 5340 O O . LEU B 1 70 ? 29.219 17.453 -0.105 1 97.19 70 LEU B O 1
ATOM 5344 N N . ASP B 1 71 ? 28.156 18.906 -1.429 1 94.94 71 ASP B N 1
ATOM 5345 C CA . ASP B 1 71 ? 28.922 18.562 -2.625 1 94.94 71 ASP B CA 1
ATOM 5346 C C . ASP B 1 71 ? 30.281 19.266 -2.621 1 94.94 71 ASP B C 1
ATOM 5348 O O . ASP B 1 71 ? 31.219 18.812 -3.287 1 94.94 71 ASP B O 1
ATOM 5352 N N . ARG B 1 72 ? 30.406 20.375 -1.925 1 94.12 72 ARG B N 1
ATOM 5353 C CA . ARG B 1 72 ? 31.641 21.125 -1.754 1 94.12 72 ARG B CA 1
ATOM 5354 C C . ARG B 1 72 ? 31.703 21.781 -0.378 1 94.12 72 ARG B C 1
ATOM 5356 O O . ARG B 1 72 ? 30.688 21.891 0.305 1 94.12 72 ARG B O 1
ATOM 5363 N N . PRO B 1 73 ? 32.875 22.094 0.028 1 94.25 73 PRO B N 1
ATOM 5364 C CA . PRO B 1 73 ? 33 22.719 1.347 1 94.25 73 PRO B CA 1
ATOM 5365 C C . PRO B 1 73 ? 32.219 24.016 1.463 1 94.25 73 PRO B C 1
ATOM 5367 O O . PRO B 1 73 ? 32.125 24.797 0.503 1 94.25 73 PRO B O 1
ATOM 5370 N N . PRO B 1 74 ? 31.719 24.219 2.68 1 94.31 74 PRO B N 1
ATOM 5371 C CA . PRO B 1 74 ? 30.969 25.453 2.877 1 94.31 74 PRO B CA 1
ATOM 5372 C C . PRO B 1 74 ? 31.844 26.703 2.672 1 94.31 74 PRO B C 1
ATOM 5374 O O . PRO B 1 74 ? 33 26.703 3.041 1 94.31 74 PRO B O 1
ATOM 5377 N N . THR B 1 75 ? 31.297 27.703 2.145 1 93.06 75 THR B N 1
ATOM 5378 C CA . THR B 1 75 ? 31.969 28.984 1.94 1 93.06 75 THR B CA 1
ATOM 5379 C C . THR B 1 75 ? 32.125 29.734 3.26 1 93.06 75 THR B C 1
ATOM 5381 O O . THR B 1 75 ? 31.5 29.375 4.258 1 93.06 75 THR B O 1
ATOM 5384 N N . PRO B 1 76 ? 32.875 30.781 3.268 1 92.31 76 PRO B N 1
ATOM 5385 C CA . PRO B 1 76 ? 33.156 31.516 4.504 1 92.31 76 PRO B CA 1
ATOM 5386 C C . PRO B 1 76 ? 31.891 32.094 5.141 1 92.31 76 PRO B C 1
ATOM 5388 O O . PRO B 1 76 ? 31.828 32.25 6.359 1 92.31 76 PRO B O 1
ATOM 5391 N N . GLU B 1 77 ? 30.891 32.344 4.336 1 90.44 77 GLU B N 1
ATOM 5392 C CA . GLU B 1 77 ? 29.656 32.906 4.855 1 90.44 77 GLU B CA 1
ATOM 5393 C C . GLU B 1 77 ? 28.938 31.938 5.789 1 90.44 77 GLU B C 1
ATOM 5395 O O . GLU B 1 77 ? 28.094 32.344 6.59 1 90.44 77 GLU B O 1
ATOM 5400 N N . PHE B 1 78 ? 29.281 30.672 5.727 1 90.62 78 PHE B N 1
ATOM 5401 C CA . PHE B 1 78 ? 28.641 29.672 6.559 1 90.62 78 PHE B CA 1
ATOM 5402 C C . PHE B 1 78 ? 29.531 29.266 7.715 1 90.62 78 PHE B C 1
ATOM 5404 O O . PHE B 1 78 ? 29.219 28.328 8.461 1 90.62 78 PHE B O 1
ATOM 5411 N N . GLN B 1 79 ? 30.688 29.969 7.801 1 89.12 79 GLN B N 1
ATOM 5412 C CA . GLN B 1 79 ? 31.641 29.641 8.852 1 89.12 79 GLN B CA 1
ATOM 5413 C C . GLN B 1 79 ? 31.609 30.688 9.969 1 89.12 79 GLN B C 1
ATOM 5415 O O . GLN B 1 79 ? 31.422 31.875 9.711 1 89.12 79 GLN B O 1
ATOM 5420 N N . PRO B 1 80 ? 31.766 30.297 11.195 1 92.88 80 PRO B N 1
ATOM 5421 C CA . PRO B 1 80 ? 31.859 28.891 11.641 1 92.88 80 PRO B CA 1
ATOM 5422 C C . PRO B 1 80 ? 30.531 28.156 11.484 1 92.88 80 PRO B C 1
ATOM 5424 O O . PRO B 1 80 ? 29.453 28.766 11.586 1 92.88 80 PRO B O 1
ATOM 5427 N N . TRP B 1 81 ? 30.594 26.922 11.219 1 94.12 81 TRP B N 1
ATOM 5428 C CA . TRP B 1 81 ? 29.406 26.094 11.062 1 94.12 81 TRP B CA 1
ATOM 5429 C C . TRP B 1 81 ? 28.594 26.078 12.359 1 94.12 81 TRP B C 1
ATOM 5431 O O . TRP B 1 81 ? 29.125 25.766 13.43 1 94.12 81 TRP B O 1
ATOM 5441 N N . PRO B 1 82 ? 27.359 26.406 12.297 1 92.5 82 PRO B N 1
ATOM 5442 C CA . PRO B 1 82 ? 26.547 26.484 13.508 1 92.5 82 PRO B CA 1
ATOM 5443 C C . PRO B 1 82 ? 26.406 25.156 14.227 1 92.5 82 PRO B C 1
ATOM 5445 O O . PRO B 1 82 ? 26.219 24.109 13.586 1 92.5 82 PRO B O 1
ATOM 5448 N N . SER B 1 83 ? 26.406 25.172 15.523 1 91.44 83 SER B N 1
ATOM 5449 C CA . SER B 1 83 ? 26.359 23.953 16.328 1 91.44 83 SER B CA 1
ATOM 5450 C C . SER B 1 83 ? 24.922 23.406 16.406 1 91.44 83 SER B C 1
ATOM 5452 O O . SER B 1 83 ? 24.719 22.266 16.797 1 91.44 83 SER B O 1
ATOM 5454 N N . ASN B 1 84 ? 23.969 24.203 16.109 1 93.38 84 ASN B N 1
ATOM 5455 C CA . ASN B 1 84 ? 22.578 23.766 16.188 1 93.38 84 ASN B CA 1
ATOM 5456 C C . ASN B 1 84 ? 22.141 23.062 14.906 1 93.38 84 ASN B C 1
ATOM 5458 O O . ASN B 1 84 ? 20.953 22.75 14.742 1 93.38 84 ASN B O 1
ATOM 5462 N N . LEU B 1 85 ? 23.047 22.922 14 1 96.5 85 LEU B N 1
ATOM 5463 C CA . LEU B 1 85 ? 22.828 22.188 12.758 1 96.5 85 LEU B CA 1
ATOM 5464 C C . LEU B 1 85 ? 23.562 20.859 12.758 1 96.5 85 LEU B C 1
ATOM 5466 O O . LEU B 1 85 ? 24.5 20.672 13.531 1 96.5 85 LEU B O 1
ATOM 5470 N N . PRO B 1 86 ? 23.047 19.938 11.945 1 97.19 86 PRO B N 1
ATOM 5471 C CA . PRO B 1 86 ? 23.859 18.719 11.812 1 97.19 86 PRO B CA 1
ATOM 5472 C C . PRO B 1 86 ? 25.281 19.031 11.336 1 97.19 86 PRO B C 1
ATOM 5474 O O . PRO B 1 86 ? 25.484 19.906 10.5 1 97.19 86 PRO B O 1
ATOM 5477 N N . PRO B 1 87 ? 26.281 18.359 11.984 1 97.19 87 PRO B N 1
ATOM 5478 C CA . PRO B 1 87 ? 27.625 18.547 11.438 1 97.19 87 PRO B CA 1
ATOM 5479 C C . PRO B 1 87 ? 27.703 18.266 9.938 1 97.19 87 PRO B C 1
ATOM 5481 O O . PRO B 1 87 ? 27.031 17.359 9.438 1 97.19 87 PRO B O 1
ATOM 5484 N N . PHE B 1 88 ? 28.422 19.078 9.203 1 96.62 88 PHE B N 1
ATOM 5485 C CA . PHE B 1 88 ? 28.5 18.875 7.762 1 96.62 88 PHE B CA 1
ATOM 5486 C C . PHE B 1 88 ? 29.656 17.969 7.398 1 96.62 88 PHE B C 1
ATOM 5488 O O . PHE B 1 88 ? 30.609 17.828 8.18 1 96.62 88 PHE B O 1
ATOM 5495 N N . ARG B 1 89 ? 29.5 17.266 6.336 1 97.44 89 ARG B N 1
ATOM 5496 C CA . ARG B 1 89 ? 30.531 16.516 5.617 1 97.44 89 ARG B CA 1
ATOM 5497 C C . ARG B 1 89 ? 30.547 16.891 4.141 1 97.44 89 ARG B C 1
ATOM 5499 O O . ARG B 1 89 ? 29.547 17.391 3.607 1 97.44 89 ARG B O 1
ATOM 5506 N N . VAL B 1 90 ? 31.719 16.781 3.59 1 97 90 VAL B N 1
ATOM 5507 C CA . VAL B 1 90 ? 31.812 16.922 2.143 1 97 90 VAL B CA 1
ATOM 5508 C C . VAL B 1 90 ? 31.922 15.555 1.481 1 97 90 VAL B C 1
ATOM 5510 O O . VAL B 1 90 ? 32.844 14.781 1.789 1 97 90 VAL B O 1
ATOM 5513 N N . SER B 1 91 ? 30.984 15.297 0.613 1 95.88 91 SER B N 1
ATOM 5514 C CA . SER B 1 91 ? 30.969 14.008 -0.075 1 95.88 91 SER B CA 1
ATOM 5515 C C . SER B 1 91 ? 32.25 13.805 -0.887 1 95.88 91 SER B C 1
ATOM 5517 O O . SER B 1 91 ? 32.812 14.758 -1.421 1 95.88 91 SER B O 1
ATOM 5519 N N . GLU B 1 92 ? 32.594 12.586 -1.016 1 91.94 92 GLU B N 1
ATOM 5520 C CA . GLU B 1 92 ? 33.75 12.25 -1.858 1 91.94 92 GLU B CA 1
ATOM 5521 C C . GLU B 1 92 ? 33.469 12.578 -3.322 1 91.94 92 GLU B C 1
ATOM 5523 O O . GLU B 1 92 ? 32.344 12.414 -3.801 1 91.94 92 GLU B O 1
ATOM 5528 N N . ASP B 1 93 ? 34.469 13.055 -3.979 1 88.5 93 ASP B N 1
ATOM 5529 C CA . ASP B 1 93 ? 34.344 13.328 -5.41 1 88.5 93 ASP B CA 1
ATOM 5530 C C . ASP B 1 93 ? 34.281 12.039 -6.215 1 88.5 93 ASP B C 1
ATOM 5532 O O . ASP B 1 93 ? 35.312 11.359 -6.383 1 88.5 93 ASP B O 1
ATOM 5536 N N . VAL B 1 94 ? 33.156 11.797 -6.703 1 87 94 VAL B N 1
ATOM 5537 C CA . VAL B 1 94 ? 32.906 10.555 -7.43 1 87 94 VAL B CA 1
ATOM 5538 C C . VAL B 1 94 ? 33.844 10.461 -8.641 1 87 94 VAL B C 1
ATOM 5540 O O . VAL B 1 94 ? 34.219 9.367 -9.062 1 87 94 VAL B O 1
ATOM 5543 N N . ARG B 1 95 ? 34.375 11.688 -9.227 1 85.94 95 ARG B N 1
ATOM 5544 C CA . ARG B 1 95 ? 35.281 11.742 -10.367 1 85.94 95 ARG B CA 1
ATOM 5545 C C . ARG B 1 95 ? 36.625 11.117 -10.023 1 85.94 95 ARG B C 1
ATOM 5547 O O . ARG B 1 95 ? 37.375 10.695 -10.922 1 85.94 95 ARG B O 1
ATOM 5554 N N . LYS B 1 96 ? 36.812 10.953 -8.75 1 82.31 96 LYS B N 1
ATOM 5555 C CA . LYS B 1 96 ? 38.125 10.484 -8.305 1 82.31 96 LYS B CA 1
ATOM 5556 C C . LYS B 1 96 ? 38.094 8.992 -7.996 1 82.31 96 LYS B C 1
ATOM 5558 O O . LYS B 1 96 ? 39.125 8.398 -7.68 1 82.31 96 LYS B O 1
ATOM 5563 N N . ILE B 1 97 ? 36.969 8.469 -8.047 1 80.56 97 ILE B N 1
ATOM 5564 C CA . ILE B 1 97 ? 36.875 7.023 -7.844 1 80.56 97 ILE B CA 1
ATOM 5565 C C . ILE B 1 97 ? 37.312 6.293 -9.109 1 80.56 97 ILE B C 1
ATOM 5567 O O . ILE B 1 97 ? 36.625 6.355 -10.141 1 80.56 97 ILE B O 1
ATOM 5571 N N . THR B 1 98 ? 38.375 5.648 -9.07 1 70.75 98 THR B N 1
ATOM 5572 C CA . THR B 1 98 ? 39.094 5.105 -10.227 1 70.75 98 THR B CA 1
ATOM 5573 C C . THR B 1 98 ? 38.281 3.955 -10.852 1 70.75 98 THR B C 1
ATOM 5575 O O . THR B 1 98 ? 38.406 3.697 -12.055 1 70.75 98 THR B O 1
ATOM 5578 N N . THR B 1 99 ? 37.5 3.307 -10.078 1 75.62 99 THR B N 1
ATOM 5579 C CA . THR B 1 99 ? 36.781 2.141 -10.586 1 75.62 99 THR B CA 1
ATOM 5580 C C . THR B 1 99 ? 35.562 2.564 -11.367 1 75.62 99 THR B C 1
ATOM 5582 O O . THR B 1 99 ? 34.969 1.76 -12.094 1 75.62 99 THR B O 1
ATOM 5585 N N . PHE B 1 100 ? 35.156 3.816 -11.258 1 78.25 100 PHE B N 1
ATOM 5586 C CA . PHE B 1 100 ? 33.969 4.285 -11.945 1 78.25 100 PHE B CA 1
ATOM 5587 C C . PHE B 1 100 ? 34.312 4.742 -13.367 1 78.25 100 PHE B C 1
ATOM 5589 O O . PHE B 1 100 ? 35.188 5.566 -13.562 1 78.25 100 PHE B O 1
ATOM 5596 N N . PRO B 1 101 ? 33.625 4.121 -14.312 1 76.12 101 PRO B N 1
ATOM 5597 C CA . PRO B 1 101 ? 33.781 4.637 -15.68 1 76.12 101 PRO B CA 1
ATOM 5598 C C . PRO B 1 101 ? 33.188 6.035 -15.852 1 76.12 101 PRO B C 1
ATOM 5600 O O . PRO B 1 101 ? 32.469 6.52 -14.984 1 76.12 101 PRO B O 1
ATOM 5603 N N . LYS B 1 102 ? 33.531 6.637 -16.969 1 73.06 102 LYS B N 1
ATOM 5604 C CA . LYS B 1 102 ? 33.094 7.996 -17.25 1 73.06 102 LYS B CA 1
ATOM 5605 C C . LYS B 1 102 ? 31.578 8.039 -17.5 1 73.06 102 LYS B C 1
ATOM 5607 O O . LYS B 1 102 ? 30.969 9.109 -17.438 1 73.06 102 LYS B O 1
ATOM 5612 N N . THR B 1 103 ? 30.969 6.93 -17.641 1 74.69 103 THR B N 1
ATOM 5613 C CA . THR B 1 103 ? 29.547 6.867 -17.969 1 74.69 103 THR B CA 1
ATOM 5614 C C . THR B 1 103 ? 28.688 6.98 -16.719 1 74.69 103 THR B C 1
ATOM 5616 O O . THR B 1 103 ? 27.484 7.223 -16.797 1 74.69 103 THR B O 1
ATOM 5619 N N . VAL B 1 104 ? 29.391 6.902 -15.609 1 78.94 104 VAL B N 1
ATOM 5620 C CA . VAL B 1 104 ? 28.625 6.98 -14.367 1 78.94 104 VAL B CA 1
ATOM 5621 C C . VAL B 1 104 ? 28.109 8.406 -14.164 1 78.94 104 VAL B C 1
ATOM 5623 O O . VAL B 1 104 ? 28.859 9.375 -14.32 1 78.94 104 VAL B O 1
ATOM 5626 N N . ARG B 1 105 ? 26.828 8.484 -13.906 1 83.31 105 ARG B N 1
ATOM 5627 C CA . ARG B 1 105 ? 26.266 9.789 -13.602 1 83.31 105 ARG B CA 1
ATOM 5628 C C . ARG B 1 105 ? 26.703 10.281 -12.227 1 83.31 105 ARG B C 1
ATOM 5630 O O . ARG B 1 105 ? 26.453 9.625 -11.219 1 83.31 105 ARG B O 1
ATOM 5637 N N . LEU B 1 106 ? 27.25 11.422 -12.18 1 83.31 106 LEU B N 1
ATOM 5638 C CA . LEU B 1 106 ? 28 11.883 -11.016 1 83.31 106 LEU B CA 1
ATOM 5639 C C . LEU B 1 106 ? 27.062 12.234 -9.867 1 83.31 106 LEU B C 1
ATOM 5641 O O . LEU B 1 106 ? 27.297 11.844 -8.727 1 83.31 106 LEU B O 1
ATOM 5645 N N . ILE B 1 107 ? 26 12.914 -10.125 1 87.06 107 ILE B N 1
ATOM 5646 C CA . ILE B 1 107 ? 25.141 13.422 -9.062 1 87.06 107 ILE B CA 1
ATOM 5647 C C . ILE B 1 107 ? 24.406 12.258 -8.398 1 87.06 107 ILE B C 1
ATOM 5649 O O . ILE B 1 107 ? 24.453 12.102 -7.176 1 87.06 107 ILE B O 1
ATOM 5653 N N . PRO B 1 108 ? 23.812 11.367 -9.18 1 90.06 108 PRO B N 1
ATOM 5654 C CA . PRO B 1 108 ? 23.156 10.227 -8.539 1 90.06 108 PRO B CA 1
ATOM 5655 C C . PRO B 1 108 ? 24.125 9.344 -7.766 1 90.06 108 PRO B C 1
ATOM 5657 O O . PRO B 1 108 ? 23.797 8.859 -6.68 1 90.06 108 PRO B O 1
ATOM 5660 N N . ALA B 1 109 ? 25.266 9.141 -8.297 1 90.88 109 ALA B N 1
ATOM 5661 C CA . ALA B 1 109 ? 26.266 8.328 -7.617 1 90.88 109 ALA B CA 1
ATOM 5662 C C . ALA B 1 109 ? 26.688 8.953 -6.285 1 90.88 109 ALA B C 1
ATOM 5664 O O . ALA B 1 109 ? 26.812 8.258 -5.277 1 90.88 109 ALA B O 1
ATOM 5665 N N . ARG B 1 110 ? 26.906 10.25 -6.312 1 92.44 110 ARG B N 1
ATOM 5666 C CA . ARG B 1 110 ? 27.234 10.953 -5.082 1 92.44 110 ARG B CA 1
ATOM 5667 C C . ARG B 1 110 ? 26.156 10.773 -4.027 1 92.44 110 ARG B C 1
ATOM 5669 O O . ARG B 1 110 ? 26.453 10.469 -2.869 1 92.44 110 ARG B O 1
ATOM 5676 N N . ILE B 1 111 ? 24.953 10.977 -4.445 1 94.31 111 ILE B N 1
ATOM 5677 C CA . ILE B 1 111 ? 23.812 10.961 -3.52 1 94.31 111 ILE B CA 1
ATOM 5678 C C . ILE B 1 111 ? 23.672 9.57 -2.91 1 94.31 111 ILE B C 1
ATOM 5680 O O . ILE B 1 111 ? 23.547 9.422 -1.691 1 94.31 111 ILE B O 1
ATOM 5684 N N . VAL B 1 112 ? 23.703 8.547 -3.693 1 94.81 112 VAL B N 1
ATOM 5685 C CA . VAL B 1 112 ? 23.531 7.191 -3.17 1 94.81 112 VAL B CA 1
ATOM 5686 C C . VAL B 1 112 ? 24.688 6.848 -2.23 1 94.81 112 VAL B C 1
ATOM 5688 O O . VAL B 1 112 ? 24.484 6.172 -1.218 1 94.81 112 VAL B O 1
ATOM 5691 N N . ARG B 1 113 ? 25.859 7.324 -2.516 1 94.94 113 ARG B N 1
ATOM 5692 C CA . ARG B 1 113 ? 27.047 6.996 -1.747 1 94.94 113 ARG B CA 1
ATOM 5693 C C . ARG B 1 113 ? 27 7.645 -0.367 1 94.94 113 ARG B C 1
ATOM 5695 O O . ARG B 1 113 ? 27.781 7.277 0.521 1 94.94 113 ARG B O 1
ATOM 5702 N N . THR B 1 114 ? 26.141 8.617 -0.202 1 97.06 114 THR B N 1
ATOM 5703 C CA . THR B 1 114 ? 26.016 9.234 1.116 1 97.06 114 THR B CA 1
ATOM 5704 C C . THR B 1 114 ? 25.625 8.195 2.164 1 97.06 114 THR B C 1
ATOM 5706 O O . THR B 1 114 ? 25.922 8.359 3.35 1 97.06 114 THR B O 1
ATOM 5709 N N . ILE B 1 115 ? 24.984 7.141 1.785 1 97.88 115 ILE B N 1
ATOM 5710 C CA . ILE B 1 115 ? 24.609 6.07 2.703 1 97.88 115 ILE B CA 1
ATOM 5711 C C . ILE B 1 115 ? 25.859 5.453 3.324 1 97.88 115 ILE B C 1
ATOM 5713 O O . ILE B 1 115 ? 25.953 5.312 4.547 1 97.88 115 ILE B O 1
ATOM 5717 N N . ILE B 1 116 ? 26.828 5.156 2.463 1 95.75 116 ILE B N 1
ATOM 5718 C CA . ILE B 1 116 ? 28.031 4.5 2.961 1 95.75 116 ILE B CA 1
ATOM 5719 C C . ILE B 1 116 ? 28.906 5.52 3.689 1 95.75 116 ILE B C 1
ATOM 5721 O O . ILE B 1 116 ? 29.609 5.176 4.648 1 95.75 116 ILE B O 1
ATOM 5725 N N . GLU B 1 117 ? 28.891 6.781 3.184 1 97.44 117 GLU B N 1
ATOM 5726 C CA . GLU B 1 117 ? 29.609 7.828 3.896 1 97.44 117 GLU B CA 1
ATOM 5727 C C . GLU B 1 117 ? 29.078 8.008 5.312 1 97.44 117 GLU B C 1
ATOM 5729 O O . GLU B 1 117 ? 29.844 8.188 6.258 1 97.44 117 GLU B O 1
ATOM 5734 N N . ALA B 1 118 ? 27.766 7.977 5.477 1 98.25 118 ALA B N 1
ATOM 5735 C CA . ALA B 1 118 ? 27.172 8.039 6.805 1 98.25 118 ALA B CA 1
ATOM 5736 C C . ALA B 1 118 ? 27.578 6.84 7.652 1 98.25 118 ALA B C 1
ATOM 5738 O O . ALA B 1 118 ? 27.906 6.988 8.828 1 98.25 118 ALA B O 1
ATOM 5739 N N . PHE B 1 119 ? 27.562 5.691 7.047 1 98.06 119 PHE B N 1
ATOM 5740 C CA . PHE B 1 119 ? 27.938 4.457 7.723 1 98.06 119 PHE B CA 1
ATOM 5741 C C . PHE B 1 119 ? 29.391 4.523 8.195 1 98.06 119 PHE B C 1
ATOM 5743 O O . PHE B 1 119 ? 29.703 4.074 9.305 1 98.06 119 PHE B O 1
ATOM 5750 N N . ARG B 1 120 ? 30.266 5.098 7.426 1 96.81 120 ARG B N 1
ATOM 5751 C CA . ARG B 1 120 ? 31.703 5.145 7.688 1 96.81 120 ARG B CA 1
ATOM 5752 C C . ARG B 1 120 ? 32 6.098 8.836 1 96.81 120 ARG B C 1
ATOM 5754 O O . ARG B 1 120 ? 33.125 6.086 9.375 1 96.81 120 ARG B O 1
ATOM 5761 N N . GLU B 1 121 ? 31.078 6.969 9.156 1 97.19 121 GLU B N 1
ATOM 5762 C CA . GLU B 1 121 ? 31.281 7.836 10.312 1 97.19 121 GLU B CA 1
ATOM 5763 C C . GLU B 1 121 ? 31.469 7.016 11.586 1 97.19 121 GLU B C 1
ATOM 5765 O O . GLU B 1 121 ? 32.031 7.504 12.562 1 97.19 121 GLU B O 1
ATOM 5770 N N . GLY B 1 122 ? 30.922 5.82 11.672 1 96.19 122 GLY B N 1
ATOM 5771 C CA . GLY B 1 122 ? 31.25 4.871 12.719 1 96.19 122 GLY B CA 1
ATOM 5772 C C . GLY B 1 122 ? 30.438 5.078 13.984 1 96.19 122 GLY B C 1
ATOM 5773 O O . GLY B 1 122 ? 30.875 4.711 15.078 1 96.19 122 GLY B O 1
ATOM 5774 N N . ASP B 1 123 ? 29.266 5.652 13.875 1 97.31 123 ASP B N 1
ATOM 5775 C CA . ASP B 1 123 ? 28.391 5.828 15.031 1 97.31 123 ASP B CA 1
ATOM 5776 C C . ASP B 1 123 ? 28.109 4.492 15.711 1 97.31 123 ASP B C 1
ATOM 5778 O O . ASP B 1 123 ? 28 3.459 15.047 1 97.31 123 ASP B O 1
ATOM 5782 N N . LYS B 1 124 ? 27.938 4.477 17.016 1 96.56 124 LYS B N 1
ATOM 5783 C CA . LYS B 1 124 ? 27.734 3.252 17.781 1 96.56 124 LYS B CA 1
ATOM 5784 C C . LYS B 1 124 ? 26.266 3.025 18.094 1 96.56 124 LYS B C 1
ATOM 5786 O O . LYS B 1 124 ? 25.469 3.969 18.094 1 96.56 124 LYS B O 1
ATOM 5791 N N . ASN B 1 125 ? 25.891 1.788 18.297 1 96.44 125 ASN B N 1
ATOM 5792 C CA . ASN B 1 125 ? 24.547 1.395 18.688 1 96.44 125 ASN B CA 1
ATOM 5793 C C . ASN B 1 125 ? 23.5 1.902 17.688 1 96.44 125 ASN B C 1
ATOM 5795 O O . ASN B 1 125 ? 22.469 2.445 18.094 1 96.44 125 ASN B O 1
ATOM 5799 N N . VAL B 1 126 ? 23.875 1.822 16.438 1 98.38 126 VAL B N 1
ATOM 5800 C CA . VAL B 1 126 ? 22.953 2.266 15.391 1 98.38 126 VAL B CA 1
ATOM 5801 C C . VAL B 1 126 ? 22.062 1.108 14.969 1 98.38 126 VAL B C 1
ATOM 5803 O O . VAL B 1 126 ? 22.531 -0.009 14.75 1 98.38 126 VAL B O 1
ATOM 5806 N N . ARG B 1 127 ? 20.75 1.38 14.922 1 98.62 127 ARG B N 1
ATOM 5807 C CA . ARG B 1 127 ? 19.781 0.406 14.422 1 98.62 127 ARG B CA 1
ATOM 5808 C C . ARG B 1 127 ? 19.266 0.805 13.039 1 98.62 127 ARG B C 1
ATOM 5810 O O . ARG B 1 127 ? 18.969 -0.057 12.211 1 98.62 127 ARG B O 1
ATOM 5817 N N . TRP B 1 128 ? 19.234 2.139 12.828 1 98.81 128 TRP B N 1
ATOM 5818 C CA . TRP B 1 128 ? 18.641 2.633 11.594 1 98.81 128 TRP B CA 1
ATOM 5819 C C . TRP B 1 128 ? 19.453 3.797 11.031 1 98.81 128 TRP B C 1
ATOM 5821 O O . TRP B 1 128 ? 19.922 4.656 11.781 1 98.81 128 TRP B O 1
ATOM 5831 N N . TYR B 1 129 ? 19.578 3.82 9.742 1 98.88 129 TYR B N 1
ATOM 5832 C CA . TYR B 1 129 ? 19.953 5.016 8.992 1 98.88 129 TYR B CA 1
ATOM 5833 C C . TYR B 1 129 ? 18.734 5.617 8.289 1 98.88 129 TYR B C 1
ATOM 5835 O O . TYR B 1 129 ? 18.078 4.945 7.5 1 98.88 129 TYR B O 1
ATOM 5843 N N . VAL B 1 130 ? 18.406 6.793 8.625 1 98.94 130 VAL B N 1
ATOM 5844 C CA . VAL B 1 130 ? 17.328 7.512 7.965 1 98.94 130 VAL B CA 1
ATOM 5845 C C . VAL B 1 130 ? 17.906 8.555 7.016 1 98.94 130 VAL B C 1
ATOM 5847 O O . VAL B 1 130 ? 18.578 9.492 7.445 1 98.94 130 VAL B O 1
ATOM 5850 N N . MET B 1 131 ? 17.609 8.367 5.719 1 98.81 131 MET B N 1
ATOM 5851 C CA . MET B 1 131 ? 18.156 9.25 4.688 1 98.81 131 MET B CA 1
ATOM 5852 C C . MET B 1 131 ? 17.094 10.227 4.191 1 98.81 131 MET B C 1
ATOM 5854 O O . MET B 1 131 ? 15.922 9.867 4.09 1 98.81 131 MET B O 1
ATOM 5858 N N . GLY B 1 132 ? 17.469 11.438 3.883 1 98.12 132 GLY B N 1
ATOM 5859 C CA . GLY B 1 132 ? 16.609 12.461 3.316 1 98.12 132 GLY B CA 1
ATOM 5860 C C . GLY B 1 132 ? 17.375 13.602 2.678 1 98.12 132 GLY B C 1
ATOM 5861 O O . GLY B 1 132 ? 18.609 13.57 2.609 1 98.12 132 GLY B O 1
ATOM 5862 N N . ASP B 1 133 ? 16.688 14.555 2.178 1 97.56 133 ASP B N 1
ATOM 5863 C CA . ASP B 1 133 ? 17.266 15.742 1.561 1 97.56 133 ASP B CA 1
ATOM 5864 C C . ASP B 1 133 ? 17.266 16.922 2.527 1 97.56 133 ASP B C 1
ATOM 5866 O O . ASP B 1 133 ? 16.688 16.844 3.611 1 97.56 133 ASP B O 1
ATOM 5870 N N . ASP B 1 134 ? 17.953 17.969 2.139 1 96.75 134 ASP B N 1
ATOM 5871 C CA . ASP B 1 134 ? 18.047 19.156 3 1 96.75 134 ASP B CA 1
ATOM 5872 C C . ASP B 1 134 ? 16.719 19.922 3.018 1 96.75 134 ASP B C 1
ATOM 5874 O O . ASP B 1 134 ? 16.531 20.828 3.834 1 96.75 134 ASP B O 1
ATOM 5878 N N . ASP B 1 135 ? 15.734 19.547 2.172 1 97 135 ASP B N 1
ATOM 5879 C CA . ASP B 1 135 ? 14.398 20.141 2.27 1 97 135 ASP B CA 1
ATOM 5880 C C . ASP B 1 135 ? 13.375 19.094 2.736 1 97 135 ASP B C 1
ATOM 5882 O O . ASP B 1 135 ? 12.172 19.266 2.529 1 97 135 ASP B O 1
ATOM 5886 N N . THR B 1 136 ? 13.828 17.969 3.27 1 98.19 136 THR B N 1
ATOM 5887 C CA . THR B 1 136 ? 12.961 17 3.924 1 98.19 136 THR B CA 1
ATOM 5888 C C . THR B 1 136 ? 12.766 17.359 5.395 1 98.19 136 THR B C 1
ATOM 5890 O O . THR B 1 136 ? 13.734 17.531 6.133 1 98.19 136 THR B O 1
ATOM 5893 N N . ILE B 1 137 ? 11.547 17.484 5.809 1 98.69 137 ILE B N 1
ATOM 5894 C CA . ILE B 1 137 ? 11.219 17.672 7.219 1 98.69 137 ILE B CA 1
ATOM 5895 C C . ILE B 1 137 ? 10.789 16.344 7.836 1 98.69 137 ILE B C 1
ATOM 5897 O O . ILE B 1 137 ? 9.867 15.695 7.34 1 98.69 137 ILE B O 1
ATOM 5901 N N . PHE B 1 138 ? 11.453 15.969 8.922 1 98.69 138 PHE B N 1
ATOM 5902 C CA . PHE B 1 138 ? 11.102 14.742 9.617 1 98.69 138 PHE B CA 1
ATOM 5903 C C . PHE B 1 138 ? 10.328 15.039 10.898 1 98.69 138 PHE B C 1
ATOM 5905 O O . PHE B 1 138 ? 10.648 16 11.609 1 98.69 138 PHE B O 1
ATOM 5912 N N . PHE B 1 139 ? 9.344 14.305 11.148 1 98.62 139 PHE B N 1
ATOM 5913 C CA . PHE B 1 139 ? 8.641 14.312 12.43 1 98.62 139 PHE B CA 1
ATOM 5914 C C . PHE B 1 139 ? 9.125 13.172 13.32 1 98.62 139 PHE B C 1
ATOM 5916 O O . PHE B 1 139 ? 8.586 12.062 13.258 1 98.62 139 PHE B O 1
ATOM 5923 N N . LEU B 1 140 ? 10.047 13.492 14.164 1 98.31 140 LEU B N 1
ATOM 5924 C CA . LEU B 1 140 ? 10.961 12.555 14.812 1 98.31 140 LEU B CA 1
ATOM 5925 C C . LEU B 1 140 ? 10.195 11.586 15.711 1 98.31 140 LEU B C 1
ATOM 5927 O O . LEU B 1 140 ? 10.445 10.375 15.672 1 98.31 140 LEU B O 1
ATOM 5931 N N . ASP B 1 141 ? 9.234 12.039 16.469 1 96.81 141 ASP B N 1
ATOM 5932 C CA . ASP B 1 141 ? 8.523 11.156 17.391 1 96.81 141 ASP B CA 1
ATOM 5933 C C . ASP B 1 141 ? 7.719 10.102 16.641 1 96.81 141 ASP B C 1
ATOM 5935 O O . ASP B 1 141 ? 7.719 8.93 17.016 1 96.81 141 ASP B O 1
ATOM 5939 N N . ASN B 1 142 ? 7.066 10.57 15.625 1 97.5 142 ASN B N 1
ATOM 5940 C CA . ASN B 1 142 ? 6.34 9.625 14.789 1 97.5 142 ASN B CA 1
ATOM 5941 C C . ASN B 1 142 ? 7.277 8.633 14.109 1 97.5 142 ASN B C 1
ATOM 5943 O O . ASN B 1 142 ? 6.98 7.438 14.039 1 97.5 142 ASN B O 1
ATOM 5947 N N . LEU B 1 143 ? 8.383 9.141 13.633 1 98.31 143 LEU B N 1
ATOM 5948 C CA . LEU B 1 143 ? 9.352 8.297 12.945 1 98.31 143 LEU B CA 1
ATOM 5949 C C . LEU B 1 143 ? 9.898 7.223 13.883 1 98.31 143 LEU B C 1
ATOM 5951 O O . LEU B 1 143 ? 9.961 6.047 13.508 1 98.31 143 LEU B O 1
ATOM 5955 N N . ILE B 1 144 ? 10.242 7.621 15.078 1 97.56 144 ILE B N 1
ATOM 5956 C CA . ILE B 1 144 ? 10.75 6.691 16.078 1 97.56 144 ILE B CA 1
ATOM 5957 C C . ILE B 1 144 ? 9.695 5.629 16.375 1 97.56 144 ILE B C 1
ATOM 5959 O O . ILE B 1 144 ? 10 4.434 16.422 1 97.56 144 ILE B O 1
ATOM 5963 N N . GLY B 1 145 ? 8.484 6.105 16.562 1 95.88 145 GLY B N 1
ATOM 5964 C CA . GLY B 1 145 ? 7.402 5.176 16.844 1 95.88 145 GLY B CA 1
ATOM 5965 C C . GLY B 1 145 ? 7.199 4.141 15.758 1 95.88 145 GLY B C 1
ATOM 5966 O O . GLY B 1 145 ? 7.008 2.959 16.047 1 95.88 145 GLY B O 1
ATOM 5967 N N . VAL B 1 146 ? 7.277 4.527 14.562 1 96.69 146 VAL B N 1
ATOM 5968 C CA . VAL B 1 146 ? 7.059 3.627 13.43 1 96.69 146 VAL B CA 1
ATOM 5969 C C . VAL B 1 146 ? 8.227 2.646 13.32 1 96.69 146 VAL B C 1
ATOM 5971 O O . VAL B 1 146 ? 8.016 1.441 13.156 1 96.69 146 VAL B O 1
ATOM 5974 N N . LEU B 1 147 ? 9.445 3.119 13.43 1 97.94 147 LEU B N 1
ATOM 5975 C CA . LEU B 1 147 ? 10.617 2.262 13.273 1 97.94 147 LEU B CA 1
ATOM 5976 C C . LEU B 1 147 ? 10.711 1.264 14.422 1 97.94 147 LEU B C 1
ATOM 5978 O O . LEU B 1 147 ? 11.25 0.169 14.258 1 97.94 147 LEU B O 1
ATOM 5982 N N . ALA B 1 148 ? 10.117 1.574 15.57 1 96.81 148 ALA B N 1
ATOM 5983 C CA . ALA B 1 148 ? 10.164 0.713 16.75 1 96.81 148 ALA B CA 1
ATOM 5984 C C . ALA B 1 148 ? 9.344 -0.556 16.531 1 96.81 148 ALA B C 1
ATOM 5986 O O . ALA B 1 148 ? 9.508 -1.538 17.266 1 96.81 148 ALA B O 1
ATOM 5987 N N . LYS B 1 149 ? 8.539 -0.552 15.586 1 92.62 149 LYS B N 1
ATOM 5988 C CA . LYS B 1 149 ? 7.684 -1.706 15.32 1 92.62 149 LYS B CA 1
ATOM 5989 C C . LYS B 1 149 ? 8.445 -2.793 14.562 1 92.62 149 LYS B C 1
ATOM 5991 O O . LYS B 1 149 ? 7.988 -3.936 14.477 1 92.62 149 LYS B O 1
ATOM 5996 N N . TYR B 1 150 ? 9.57 -2.467 13.977 1 94.81 150 TYR B N 1
ATOM 5997 C CA . TYR B 1 150 ? 10.297 -3.398 13.117 1 94.81 150 TYR B CA 1
ATOM 5998 C C . TYR B 1 150 ? 11.461 -4.035 13.875 1 94.81 150 TYR B C 1
ATOM 6000 O O . TYR B 1 150 ? 12.086 -3.395 14.719 1 94.81 150 TYR B O 1
ATOM 6008 N N . ASN B 1 151 ? 11.68 -5.297 13.555 1 93.62 151 ASN B N 1
ATOM 6009 C CA . ASN B 1 151 ? 12.898 -5.961 14.016 1 93.62 151 ASN B CA 1
ATOM 6010 C C . ASN B 1 151 ? 14.133 -5.426 13.297 1 93.62 151 ASN B C 1
ATOM 6012 O O . ASN B 1 151 ? 14.422 -5.824 12.164 1 93.62 151 ASN B O 1
ATOM 6016 N N . HIS B 1 152 ? 14.844 -4.594 13.992 1 96.06 152 HIS B N 1
ATOM 6017 C CA . HIS B 1 152 ? 15.93 -3.832 13.383 1 96.06 152 HIS B CA 1
ATOM 6018 C C . HIS B 1 152 ? 17.078 -4.746 12.984 1 96.06 152 HIS B C 1
ATOM 6020 O O . HIS B 1 152 ? 17.969 -4.336 12.227 1 96.06 152 HIS B O 1
ATOM 6026 N N . SER B 1 153 ? 17.094 -5.973 13.344 1 93.69 153 SER B N 1
ATOM 6027 C CA . SER B 1 153 ? 18.188 -6.887 13.047 1 93.69 153 SER B CA 1
ATOM 6028 C C . SER B 1 153 ? 18 -7.551 11.688 1 93.69 153 SER B C 1
ATOM 6030 O O . SER B 1 153 ? 18.906 -8.242 11.203 1 93.69 153 SER B O 1
ATOM 6032 N N . LYS B 1 154 ? 16.891 -7.336 11.102 1 91.38 154 LYS B N 1
ATOM 6033 C CA . LYS B 1 154 ? 16.609 -7.867 9.773 1 91.38 154 LYS B CA 1
ATOM 6034 C C . LYS B 1 154 ? 16.859 -6.816 8.695 1 91.38 154 LYS B C 1
ATOM 6036 O O . LYS B 1 154 ? 17.078 -5.645 9.008 1 91.38 154 LYS B O 1
ATOM 6041 N N . TYR B 1 155 ? 16.906 -7.277 7.48 1 93.12 155 TYR B N 1
ATOM 6042 C CA . TYR B 1 155 ? 17.062 -6.355 6.359 1 93.12 155 TYR B CA 1
ATOM 6043 C C . TYR B 1 155 ? 15.766 -5.621 6.07 1 93.12 155 TYR B C 1
ATOM 6045 O O . TYR B 1 155 ? 14.766 -6.242 5.703 1 93.12 155 TYR B O 1
ATOM 6053 N N . TYR B 1 156 ? 15.836 -4.309 6.301 1 96.31 156 TYR B N 1
ATOM 6054 C CA . TYR B 1 156 ? 14.648 -3.512 6.004 1 96.31 156 TYR B CA 1
ATOM 6055 C C . TYR B 1 156 ? 15.008 -2.299 5.152 1 96.31 156 TYR B C 1
ATOM 6057 O O . TYR B 1 156 ? 16.016 -1.63 5.406 1 96.31 156 TYR B O 1
ATOM 6065 N N . TYR B 1 157 ? 14.336 -2.117 4.125 1 97.69 157 TYR B N 1
ATOM 6066 C CA . TYR B 1 157 ? 14.234 -0.93 3.283 1 97.69 157 TYR B CA 1
ATOM 6067 C C . TYR B 1 157 ? 12.844 -0.316 3.371 1 97.69 157 TYR B C 1
ATOM 6069 O O . TYR B 1 157 ? 11.898 -0.81 2.752 1 97.69 157 TYR B O 1
ATOM 6077 N N . ILE B 1 158 ? 12.672 0.806 4.172 1 98.62 158 ILE B N 1
ATOM 6078 C CA . ILE B 1 158 ? 11.352 1.34 4.512 1 98.62 158 ILE B CA 1
ATOM 6079 C C . ILE B 1 158 ? 11.195 2.734 3.91 1 98.62 158 ILE B C 1
ATOM 6081 O O . ILE B 1 158 ? 12.055 3.6 4.094 1 98.62 158 ILE B O 1
ATOM 6085 N N . GLY B 1 159 ? 10.195 2.975 3.199 1 98.5 159 GLY B N 1
ATOM 6086 C CA . GLY B 1 159 ? 9.883 4.246 2.562 1 98.5 159 GLY B CA 1
ATOM 6087 C C . GLY B 1 159 ? 8.531 4.254 1.875 1 98.5 159 GLY B C 1
ATOM 6088 O O . GLY B 1 159 ? 7.629 3.504 2.258 1 98.5 159 GLY B O 1
ATOM 6089 N N . SER B 1 160 ? 8.344 5.215 0.96 1 98.12 160 SER B N 1
ATOM 6090 C CA . SER B 1 160 ? 7.059 5.289 0.278 1 98.12 160 SER B CA 1
ATOM 6091 C C . SER B 1 160 ? 7.223 5.742 -1.17 1 98.12 160 SER B C 1
ATOM 6093 O O . SER B 1 160 ? 8.266 6.293 -1.537 1 98.12 160 SER B O 1
ATOM 6095 N N . ASN B 1 161 ? 6.184 5.453 -1.96 1 97.75 161 ASN B N 1
ATOM 6096 C CA . ASN B 1 161 ? 6.098 5.918 -3.34 1 97.75 161 ASN B CA 1
ATOM 6097 C C . ASN B 1 161 ? 5.691 7.387 -3.412 1 97.75 161 ASN B C 1
ATOM 6099 O O . ASN B 1 161 ? 5.422 8.016 -2.385 1 97.75 161 ASN B O 1
ATOM 6103 N N . SER B 1 162 ? 5.777 7.883 -4.617 1 98.19 162 SER B N 1
ATOM 6104 C CA . SER B 1 162 ? 5.305 9.242 -4.859 1 98.19 162 SER B CA 1
ATOM 6105 C C . SER B 1 162 ? 3.781 9.305 -4.836 1 98.19 162 SER B C 1
ATOM 6107 O O . SER B 1 162 ? 3.107 8.328 -5.168 1 98.19 162 SER B O 1
ATOM 6109 N N . GLU B 1 163 ? 3.223 10.461 -4.48 1 98 163 GLU B N 1
ATOM 6110 C CA . GLU B 1 163 ? 1.787 10.703 -4.562 1 98 163 GLU B CA 1
ATOM 6111 C C . GLU B 1 163 ? 1.329 10.82 -6.016 1 98 163 GLU B C 1
ATOM 6113 O O . GLU B 1 163 ? 0.131 10.758 -6.301 1 98 163 GLU B O 1
ATOM 6118 N N . PHE B 1 164 ? 2.217 11.023 -6.902 1 98.44 164 PHE B N 1
ATOM 6119 C CA . PHE B 1 164 ? 1.933 11.281 -8.305 1 98.44 164 PHE B CA 1
ATOM 6120 C C . PHE B 1 164 ? 2.143 10.023 -9.141 1 98.44 164 PHE B C 1
ATOM 6122 O O . PHE B 1 164 ? 3.227 9.438 -9.125 1 98.44 164 PHE B O 1
ATOM 6129 N N . VAL B 1 165 ? 1.137 9.586 -9.906 1 97.88 165 VAL B N 1
ATOM 6130 C CA . VAL B 1 165 ? 1.154 8.312 -10.625 1 97.88 165 VAL B CA 1
ATOM 6131 C C . VAL B 1 165 ? 2.316 8.297 -11.617 1 97.88 165 VAL B C 1
ATOM 6133 O O . VAL B 1 165 ? 3.068 7.324 -11.688 1 97.88 165 VAL B O 1
ATOM 6136 N N . LYS B 1 166 ? 2.516 9.352 -12.352 1 96.94 166 LYS B N 1
ATOM 6137 C CA . LYS B 1 166 ? 3.508 9.398 -13.414 1 96.94 166 LYS B CA 1
ATOM 6138 C C . LYS B 1 166 ? 4.926 9.297 -12.859 1 96.94 166 LYS B C 1
ATOM 6140 O O . LYS B 1 166 ? 5.816 8.742 -13.5 1 96.94 166 LYS B O 1
ATOM 6145 N N . SER B 1 167 ? 5.164 9.898 -11.664 1 97.12 167 SER B N 1
ATOM 6146 C CA . SER B 1 167 ? 6.477 9.766 -11.039 1 97.12 167 SER B CA 1
ATOM 6147 C C . SER B 1 167 ? 6.836 8.297 -10.82 1 97.12 167 SER B C 1
ATOM 6149 O O . SER B 1 167 ? 7.961 7.879 -11.102 1 97.12 167 SER B O 1
ATOM 6151 N N . ASN B 1 168 ? 5.91 7.539 -10.328 1 97.62 168 ASN B N 1
ATOM 6152 C CA . ASN B 1 168 ? 6.141 6.113 -10.125 1 97.62 168 ASN B CA 1
ATOM 6153 C C . ASN B 1 168 ? 6.344 5.375 -11.445 1 97.62 168 ASN B C 1
ATOM 6155 O O . ASN B 1 168 ? 7.199 4.496 -11.547 1 97.62 168 ASN B O 1
ATOM 6159 N N . TYR B 1 169 ? 5.539 5.746 -12.391 1 96.31 169 TYR B N 1
ATOM 6160 C CA . TYR B 1 169 ? 5.629 5.129 -13.711 1 96.31 169 TYR B CA 1
ATOM 6161 C C . TYR B 1 169 ? 6.98 5.414 -14.352 1 96.31 169 TYR B C 1
ATOM 6163 O O . TYR B 1 169 ? 7.59 4.523 -14.953 1 96.31 169 TYR B O 1
ATOM 6171 N N . ASP B 1 170 ? 7.414 6.68 -14.273 1 94.62 170 ASP B N 1
ATOM 6172 C CA . ASP B 1 170 ? 8.656 7.09 -14.914 1 94.62 170 ASP B CA 1
ATOM 6173 C C . ASP B 1 170 ? 9.867 6.461 -14.227 1 94.62 170 ASP B C 1
ATOM 6175 O O . ASP B 1 170 ? 10.875 6.176 -14.875 1 94.62 170 ASP B O 1
ATOM 6179 N N . PHE B 1 171 ? 9.805 6.246 -12.984 1 94.25 171 PHE B N 1
ATOM 6180 C CA . PHE B 1 171 ? 10.922 5.672 -12.242 1 94.25 171 PHE B CA 1
ATOM 6181 C C . PHE B 1 171 ? 10.609 4.242 -11.82 1 94.25 171 PHE B C 1
ATOM 6183 O O . PHE B 1 171 ? 10.836 3.301 -12.586 1 94.25 171 PHE B O 1
ATOM 6190 N N . SER B 1 172 ? 9.836 4.141 -10.68 1 96.38 172 SER B N 1
ATOM 6191 C CA . SER B 1 172 ? 9.477 2.787 -10.281 1 96.38 172 SER B CA 1
ATOM 6192 C C . SER B 1 172 ? 8.398 2.801 -9.203 1 96.38 172 SER B C 1
ATOM 6194 O O . SER B 1 172 ? 8.453 3.609 -8.273 1 96.38 172 SER B O 1
ATOM 6196 N N . PHE B 1 173 ? 7.5 1.846 -9.336 1 96.69 173 PHE B N 1
ATOM 6197 C CA . PHE B 1 173 ? 6.488 1.622 -8.305 1 96.69 173 PHE B CA 1
ATOM 6198 C C . PHE B 1 173 ? 7.078 0.86 -7.125 1 96.69 173 PHE B C 1
ATOM 6200 O O . PHE B 1 173 ? 6.43 0.722 -6.086 1 96.69 173 PHE B O 1
ATOM 6207 N N . ASP B 1 174 ? 8.359 0.473 -7.246 1 95.62 174 ASP B N 1
ATOM 6208 C CA . ASP B 1 174 ? 8.953 -0.385 -6.227 1 95.62 174 ASP B CA 1
ATOM 6209 C C . ASP B 1 174 ? 10.023 0.364 -5.43 1 95.62 174 ASP B C 1
ATOM 6211 O O . ASP B 1 174 ? 10.656 -0.208 -4.543 1 95.62 174 ASP B O 1
ATOM 6215 N N . MET B 1 175 ? 10.18 1.575 -5.684 1 96.81 175 MET B N 1
ATOM 6216 C CA . MET B 1 175 ? 11.25 2.332 -5.043 1 96.81 175 MET B CA 1
ATOM 6217 C C . MET B 1 175 ? 10.688 3.324 -4.031 1 96.81 175 MET B C 1
ATOM 6219 O O . MET B 1 175 ? 9.555 3.785 -4.176 1 96.81 175 MET B O 1
ATOM 6223 N N . ALA B 1 176 ? 11.453 3.574 -3.043 1 98.25 176 ALA B N 1
ATOM 6224 C CA . ALA B 1 176 ? 11.18 4.715 -2.174 1 98.25 176 ALA B CA 1
ATOM 6225 C C . ALA B 1 176 ? 11.695 6.012 -2.789 1 98.25 176 ALA B C 1
ATOM 6227 O O . ALA B 1 176 ? 12.805 6.055 -3.324 1 98.25 176 ALA B O 1
ATOM 6228 N N . PHE B 1 177 ? 10.906 6.984 -2.754 1 98.12 177 PHE B N 1
ATOM 6229 C CA . PHE B 1 177 ? 11.375 8.289 -3.199 1 98.12 177 PHE B CA 1
ATOM 6230 C C . PHE B 1 177 ? 12.172 8.984 -2.104 1 98.12 177 PHE B C 1
ATOM 6232 O O . PHE B 1 177 ? 11.656 9.234 -1.013 1 98.12 177 PHE B O 1
ATOM 6239 N N . GLY B 1 178 ? 13.359 9.273 -2.398 1 97.06 178 GLY B N 1
ATOM 6240 C CA . GLY B 1 178 ? 14.32 9.727 -1.409 1 97.06 178 GLY B CA 1
ATOM 6241 C C . GLY B 1 178 ? 13.961 11.062 -0.79 1 97.06 178 GLY B C 1
ATOM 6242 O O . GLY B 1 178 ? 14.305 11.328 0.364 1 97.06 178 GLY B O 1
ATOM 6243 N N . GLY B 1 179 ? 13.312 11.867 -1.546 1 97.25 179 GLY B N 1
ATOM 6244 C CA . GLY B 1 179 ? 12.875 13.141 -0.993 1 97.25 179 GLY B CA 1
ATOM 6245 C C . GLY B 1 179 ? 11.953 12.984 0.201 1 97.25 179 GLY B C 1
ATOM 6246 O O . GLY B 1 179 ? 12.023 13.773 1.15 1 97.25 179 GLY B O 1
ATOM 6247 N N . ALA B 1 180 ? 11.133 11.984 0.134 1 98.44 180 ALA B N 1
ATOM 6248 C CA . ALA B 1 180 ? 10.227 11.703 1.247 1 98.44 180 ALA B CA 1
ATOM 6249 C C . ALA B 1 180 ? 10.992 11.156 2.449 1 98.44 180 ALA B C 1
ATOM 6251 O O . ALA B 1 180 ? 10.484 11.164 3.572 1 98.44 180 ALA B O 1
ATOM 6252 N N . GLY B 1 181 ? 12.188 10.734 2.205 1 98.62 181 GLY B N 1
ATOM 6253 C CA . GLY B 1 181 ? 12.953 10.016 3.211 1 98.62 181 GLY B CA 1
ATOM 6254 C C . GLY B 1 181 ? 12.711 8.516 3.182 1 98.62 181 GLY B C 1
ATOM 6255 O O . GLY B 1 181 ? 11.68 8.055 2.682 1 98.62 181 GLY B O 1
ATOM 6256 N N . TYR B 1 182 ? 13.695 7.773 3.637 1 98.75 182 TYR B N 1
ATOM 6257 C CA . TYR B 1 182 ? 13.594 6.328 3.814 1 98.75 182 TYR B CA 1
ATOM 6258 C C . TYR B 1 182 ? 14.516 5.852 4.93 1 98.75 182 TYR B C 1
ATOM 6260 O O . TYR B 1 182 ? 15.43 6.57 5.34 1 98.75 182 TYR B O 1
ATOM 6268 N N . ALA B 1 183 ? 14.234 4.699 5.438 1 98.94 183 ALA B N 1
ATOM 6269 C CA . ALA B 1 183 ? 15.016 4.109 6.52 1 98.94 183 ALA B CA 1
ATOM 6270 C C . ALA B 1 183 ? 15.617 2.77 6.098 1 98.94 183 ALA B C 1
ATOM 6272 O O . ALA B 1 183 ? 14.953 1.969 5.438 1 98.94 183 ALA B O 1
ATOM 6273 N N . LEU B 1 184 ? 16.828 2.607 6.406 1 98.75 184 LEU B N 1
ATOM 6274 C CA . LEU B 1 184 ? 17.547 1.356 6.199 1 98.75 184 LEU B CA 1
ATOM 6275 C C . LEU B 1 184 ? 18.031 0.775 7.527 1 98.75 184 LEU B C 1
ATOM 6277 O O . LEU B 1 184 ? 18.562 1.498 8.367 1 98.75 184 LEU B O 1
ATOM 6281 N N . SER B 1 185 ? 17.812 -0.483 7.703 1 98.06 185 SER B N 1
ATOM 6282 C CA . SER B 1 185 ? 18.312 -1.119 8.914 1 98.06 185 SER B CA 1
ATOM 6283 C C . SER B 1 185 ? 19.844 -1.224 8.898 1 98.06 185 SER B C 1
ATOM 6285 O O . SER B 1 185 ? 20.453 -1.259 7.824 1 98.06 185 SER B O 1
ATOM 6287 N N . TYR B 1 186 ? 20.391 -1.281 10.039 1 97.94 186 TYR B N 1
ATOM 6288 C CA . TYR B 1 186 ? 21.844 -1.309 10.18 1 97.94 186 TYR B CA 1
ATOM 6289 C C . TYR B 1 186 ? 22.438 -2.488 9.422 1 97.94 186 TYR B C 1
ATOM 6291 O O . TYR B 1 186 ? 23.375 -2.318 8.633 1 97.94 186 TYR B O 1
ATOM 6299 N N . PRO B 1 187 ? 21.922 -3.734 9.586 1 95.69 187 PRO B N 1
ATOM 6300 C CA . PRO B 1 187 ? 22.547 -4.852 8.867 1 95.69 187 PRO B CA 1
ATOM 6301 C C . PRO B 1 187 ? 22.484 -4.688 7.352 1 95.69 187 PRO B C 1
ATOM 6303 O O . PRO B 1 187 ? 23.391 -5.133 6.641 1 95.69 187 PRO B O 1
ATOM 6306 N N . LEU B 1 188 ? 21.438 -4.098 6.871 1 95.88 188 LEU B N 1
ATOM 6307 C CA . LEU B 1 188 ? 21.312 -3.873 5.438 1 95.88 188 LEU B CA 1
ATOM 6308 C C . LEU B 1 188 ? 22.391 -2.9 4.953 1 95.88 188 LEU B C 1
ATOM 6310 O O . LEU B 1 188 ? 23.016 -3.135 3.92 1 95.88 188 LEU B O 1
ATOM 6314 N N . VAL B 1 189 ? 22.562 -1.812 5.68 1 97.56 189 VAL B N 1
ATOM 6315 C CA . VAL B 1 189 ? 23.562 -0.815 5.293 1 97.56 189 VAL B CA 1
ATOM 6316 C C . VAL B 1 189 ? 24.953 -1.427 5.359 1 97.56 189 VAL B C 1
ATOM 6318 O O . VAL B 1 189 ? 25.812 -1.148 4.508 1 97.56 189 VAL B O 1
ATOM 6321 N N . GLU B 1 190 ? 25.156 -2.162 6.344 1 94.94 190 GLU B N 1
ATOM 6322 C CA . GLU B 1 190 ? 26.438 -2.852 6.457 1 94.94 190 GLU B CA 1
ATOM 6323 C C . GLU B 1 190 ? 26.719 -3.711 5.227 1 94.94 190 GLU B C 1
ATOM 6325 O O . GLU B 1 190 ? 27.812 -3.658 4.66 1 94.94 190 GLU B O 1
ATOM 6330 N N . ALA B 1 191 ? 25.75 -4.422 4.828 1 91.06 191 ALA B N 1
ATOM 6331 C CA . ALA B 1 191 ? 25.875 -5.258 3.639 1 91.06 191 ALA B CA 1
ATOM 6332 C C . ALA B 1 191 ? 26.047 -4.406 2.385 1 91.06 191 ALA B C 1
ATOM 6334 O O . ALA B 1 191 ? 26.859 -4.734 1.512 1 91.06 191 ALA B O 1
ATOM 6335 N N . LEU B 1 192 ? 25.375 -3.395 2.35 1 93.31 192 LEU B N 1
ATOM 6336 C CA . LEU B 1 192 ? 25.406 -2.488 1.205 1 93.31 192 LEU B CA 1
ATOM 6337 C C . LEU B 1 192 ? 26.766 -1.81 1.085 1 93.31 192 LEU B C 1
ATOM 6339 O O . LEU B 1 192 ? 27.25 -1.591 -0.023 1 93.31 192 LEU B O 1
ATOM 6343 N N . ALA B 1 193 ? 27.281 -1.427 2.141 1 91.56 193 ALA B N 1
ATOM 6344 C CA . ALA B 1 193 ? 28.547 -0.692 2.17 1 91.56 193 ALA B CA 1
ATOM 6345 C C . ALA B 1 193 ? 29.641 -1.472 1.463 1 91.56 193 ALA B C 1
ATOM 6347 O O . ALA B 1 193 ? 30.516 -0.882 0.807 1 91.56 193 ALA B O 1
ATOM 6348 N N . ALA B 1 194 ? 29.547 -2.703 1.475 1 87.62 194 ALA B N 1
ATOM 6349 C CA . ALA B 1 194 ? 30.578 -3.549 0.88 1 87.62 194 ALA B CA 1
ATOM 6350 C C . ALA B 1 194 ? 30.359 -3.705 -0.622 1 87.62 194 ALA B C 1
ATOM 6352 O O . ALA B 1 194 ? 31.297 -4.02 -1.361 1 87.62 194 ALA B O 1
ATOM 6353 N N . LYS B 1 195 ? 29.219 -3.33 -1.053 1 89.06 195 LYS B N 1
ATOM 6354 C CA . LYS B 1 195 ? 28.891 -3.738 -2.414 1 89.06 195 LYS B CA 1
ATOM 6355 C C . LYS B 1 195 ? 28.359 -2.562 -3.227 1 89.06 195 LYS B C 1
ATOM 6357 O O . LYS B 1 195 ? 28.141 -2.68 -4.434 1 89.06 195 LYS B O 1
ATOM 6362 N N . LEU B 1 196 ? 28.156 -1.468 -2.645 1 90.5 196 LEU B N 1
ATOM 6363 C CA . LEU B 1 196 ? 27.438 -0.362 -3.268 1 90.5 196 LEU B CA 1
ATOM 6364 C C . LEU B 1 196 ? 28.156 0.108 -4.531 1 90.5 196 LEU B C 1
ATOM 6366 O O . LEU B 1 196 ? 27.516 0.337 -5.559 1 90.5 196 LEU B O 1
ATOM 6370 N N . ASP B 1 197 ? 29.453 0.272 -4.48 1 87.62 197 ASP B N 1
ATOM 6371 C CA . ASP B 1 197 ? 30.188 0.782 -5.633 1 87.62 197 ASP B CA 1
ATOM 6372 C C . ASP B 1 197 ? 30.062 -0.165 -6.824 1 87.62 197 ASP B C 1
ATOM 6374 O O . ASP B 1 197 ? 29.891 0.278 -7.961 1 87.62 197 ASP B O 1
ATOM 6378 N N . ALA B 1 198 ? 30.156 -1.429 -6.516 1 86.56 198 ALA B N 1
ATOM 6379 C CA . ALA B 1 198 ? 29.984 -2.414 -7.578 1 86.56 198 ALA B CA 1
ATOM 6380 C C . ALA B 1 198 ? 28.594 -2.338 -8.172 1 86.56 198 ALA B C 1
ATOM 6382 O O . ALA B 1 198 ? 28.406 -2.521 -9.383 1 86.56 198 ALA B O 1
ATOM 6383 N N . CYS B 1 199 ? 27.719 -2.107 -7.355 1 88.62 199 CYS B N 1
ATOM 6384 C CA . CYS B 1 199 ? 26.328 -1.996 -7.812 1 88.62 199 CYS B CA 1
ATOM 6385 C C . CYS B 1 199 ? 26.141 -0.76 -8.688 1 88.62 199 CYS B C 1
ATOM 6387 O O . CYS B 1 199 ? 25.484 -0.821 -9.719 1 88.62 199 CYS B O 1
ATOM 6389 N N . ILE B 1 200 ? 26.672 0.312 -8.273 1 88 200 ILE B N 1
ATOM 6390 C CA . ILE B 1 200 ? 26.578 1.547 -9.047 1 88 200 ILE B CA 1
ATOM 6391 C C . ILE B 1 200 ? 27.172 1.324 -10.438 1 88 200 ILE B C 1
ATOM 6393 O O . ILE B 1 200 ? 26.641 1.825 -11.43 1 88 200 ILE B O 1
ATOM 6397 N N . LEU B 1 201 ? 28.156 0.52 -10.508 1 85.19 201 LEU B N 1
ATOM 6398 C CA . LEU B 1 201 ? 28.812 0.224 -11.773 1 85.19 201 LEU B CA 1
ATOM 6399 C C . LEU B 1 201 ? 27.906 -0.589 -12.688 1 85.19 201 LEU B C 1
ATOM 6401 O O . LEU B 1 201 ? 28 -0.501 -13.914 1 85.19 201 LEU B O 1
ATOM 6405 N N . ARG B 1 202 ? 27.016 -1.289 -12.094 1 85.62 202 ARG B N 1
ATOM 6406 C CA . ARG B 1 202 ? 26.094 -2.119 -12.867 1 85.62 202 ARG B CA 1
ATOM 6407 C C . ARG B 1 202 ? 25 -1.275 -13.508 1 85.62 202 ARG B C 1
ATOM 6409 O O . ARG B 1 202 ? 24.406 -1.679 -14.508 1 85.62 202 ARG B O 1
ATOM 6416 N N . TYR B 1 203 ? 24.781 -0.21 -12.875 1 85.75 203 TYR B N 1
ATOM 6417 C CA . TYR B 1 203 ? 23.734 0.662 -13.375 1 85.75 203 TYR B CA 1
ATOM 6418 C C . TYR B 1 203 ? 24.266 2.061 -13.656 1 85.75 203 TYR B C 1
ATOM 6420 O O . TYR B 1 203 ? 23.734 3.051 -13.156 1 85.75 203 TYR B O 1
ATOM 6428 N N . PRO B 1 204 ? 25.141 2.105 -14.523 1 74.56 204 PRO B N 1
ATOM 6429 C CA . PRO B 1 204 ? 25.844 3.387 -14.695 1 74.56 204 PRO B CA 1
ATOM 6430 C C . PRO B 1 204 ? 24.938 4.469 -15.289 1 74.56 204 PRO B C 1
ATOM 6432 O O . PRO B 1 204 ? 25.172 5.66 -15.07 1 74.56 204 PRO B O 1
ATOM 6435 N N . ARG B 1 205 ? 23.938 4.125 -16 1 73.75 205 ARG B N 1
ATOM 6436 C CA . ARG B 1 205 ? 23.125 5.117 -16.703 1 73.75 205 ARG B CA 1
ATOM 6437 C C . ARG B 1 205 ? 21.844 5.418 -15.922 1 73.75 205 ARG B C 1
ATOM 6439 O O . ARG B 1 205 ? 20.953 6.094 -16.438 1 73.75 205 ARG B O 1
ATOM 6446 N N . SER B 1 206 ? 21.828 4.887 -14.719 1 80.12 206 SER B N 1
ATOM 6447 C CA . SER B 1 206 ? 20.641 5.18 -13.922 1 80.12 206 SER B CA 1
ATOM 6448 C C . SER B 1 206 ? 20.484 6.676 -13.672 1 80.12 206 SER B C 1
ATOM 6450 O O . SER B 1 206 ? 21.453 7.348 -13.289 1 80.12 206 SER B O 1
ATOM 6452 N N . TYR B 1 207 ? 19.312 7.246 -13.984 1 76.56 207 TYR B N 1
ATOM 6453 C CA . TYR B 1 207 ? 19.062 8.688 -13.922 1 76.56 207 TYR B CA 1
ATOM 6454 C C . TYR B 1 207 ? 18.703 9.117 -12.508 1 76.56 207 TYR B C 1
ATOM 6456 O O . TYR B 1 207 ? 18.75 10.305 -12.18 1 76.56 207 TYR B O 1
ATOM 6464 N N . GLY B 1 208 ? 18.469 8.203 -11.648 1 88.75 208 GLY B N 1
ATOM 6465 C CA . GLY B 1 208 ? 18.047 8.609 -10.312 1 88.75 208 GLY B CA 1
ATOM 6466 C C . GLY B 1 208 ? 18.719 7.828 -9.211 1 88.75 208 GLY B C 1
ATOM 6467 O O . GLY B 1 208 ? 18.953 6.625 -9.336 1 88.75 208 GLY B O 1
ATOM 6468 N N . SER B 1 209 ? 19.156 8.648 -8.195 1 92.88 209 SER B N 1
ATOM 6469 C CA . SER B 1 209 ? 19.812 8.031 -7.043 1 92.88 209 SER B CA 1
ATOM 6470 C C . SER B 1 209 ? 18.891 7.012 -6.371 1 92.88 209 SER B C 1
ATOM 6472 O O . SER B 1 209 ? 19.359 5.945 -5.957 1 92.88 209 SER B O 1
ATOM 6474 N N . ASP B 1 210 ? 17.625 7.336 -6.312 1 95.94 210 ASP B N 1
ATOM 6475 C CA . ASP B 1 210 ? 16.672 6.441 -5.664 1 95.94 210 ASP B CA 1
ATOM 6476 C C . ASP B 1 210 ? 16.5 5.148 -6.457 1 95.94 210 ASP B C 1
ATOM 6478 O O . ASP B 1 210 ? 16.406 4.066 -5.875 1 95.94 210 ASP B O 1
ATOM 6482 N N . LEU B 1 211 ? 16.438 5.316 -7.754 1 94.94 211 LEU B N 1
ATOM 6483 C CA . LEU B 1 211 ? 16.328 4.145 -8.617 1 94.94 211 LEU B CA 1
ATOM 6484 C C . LEU B 1 211 ? 17.562 3.26 -8.492 1 94.94 211 LEU B C 1
ATOM 6486 O O . LEU B 1 211 ? 17.453 2.031 -8.469 1 94.94 211 LEU B O 1
ATOM 6490 N N . THR B 1 212 ? 18.734 3.881 -8.453 1 93.81 212 THR B N 1
ATOM 6491 C CA . THR B 1 212 ? 19.969 3.139 -8.273 1 93.81 212 THR B CA 1
ATOM 6492 C C . THR B 1 212 ? 19.953 2.363 -6.961 1 93.81 212 THR B C 1
ATOM 6494 O O . THR B 1 212 ? 20.281 1.177 -6.93 1 93.81 212 THR B O 1
ATOM 6497 N N . LEU B 1 213 ? 19.547 3.047 -5.914 1 96.12 213 LEU B N 1
ATOM 6498 C CA . LEU B 1 213 ? 19.484 2.385 -4.613 1 96.12 213 LEU B CA 1
ATOM 6499 C C . LEU B 1 213 ? 18.531 1.204 -4.652 1 96.12 213 LEU B C 1
ATOM 6501 O O . LEU B 1 213 ? 18.859 0.107 -4.203 1 96.12 213 LEU B O 1
ATOM 6505 N N . TYR B 1 214 ? 17.359 1.429 -5.176 1 96.38 214 TYR B N 1
ATOM 6506 C CA . TYR B 1 214 ? 16.375 0.358 -5.285 1 96.38 214 TYR B CA 1
ATOM 6507 C C . TYR B 1 214 ? 16.953 -0.837 -6.035 1 96.38 214 TYR B C 1
ATOM 6509 O O . TYR B 1 214 ? 16.812 -1.981 -5.598 1 96.38 214 TYR B O 1
ATOM 6517 N N . SER B 1 215 ? 17.516 -0.518 -7.168 1 94.56 215 SER B N 1
ATOM 6518 C CA . SER B 1 215 ? 18.078 -1.595 -7.977 1 94.56 215 SER B CA 1
ATOM 6519 C C . SER B 1 215 ? 19.094 -2.406 -7.188 1 94.56 215 SER B C 1
ATOM 6521 O O . SER B 1 215 ? 19.078 -3.637 -7.227 1 94.56 215 SER B O 1
ATOM 6523 N N . CYS B 1 216 ? 19.922 -1.729 -6.488 1 93.62 216 CYS B N 1
ATOM 6524 C CA . CYS B 1 216 ? 20.938 -2.398 -5.695 1 93.62 216 CYS B CA 1
ATOM 6525 C C . CYS B 1 216 ? 20.312 -3.25 -4.598 1 93.62 216 CYS B C 1
ATOM 6527 O O . CYS B 1 216 ? 20.703 -4.398 -4.395 1 93.62 216 CYS B O 1
ATOM 6529 N N . LEU B 1 217 ? 19.344 -2.701 -3.932 1 95 217 LEU B N 1
ATOM 6530 C CA . LEU B 1 217 ? 18.703 -3.422 -2.842 1 95 217 LEU B CA 1
ATOM 6531 C C . LEU B 1 217 ? 17.906 -4.613 -3.373 1 95 217 LEU B C 1
ATOM 6533 O O . LEU B 1 217 ? 17.906 -5.684 -2.756 1 95 217 LEU B O 1
ATOM 6537 N N . ALA B 1 218 ? 17.25 -4.383 -4.484 1 92.88 218 ALA B N 1
ATOM 6538 C CA . ALA B 1 218 ? 16.516 -5.48 -5.113 1 92.88 218 ALA B CA 1
ATOM 6539 C C . ALA B 1 218 ? 17.453 -6.609 -5.516 1 92.88 218 ALA B C 1
ATOM 6541 O O . ALA B 1 218 ? 17.094 -7.785 -5.418 1 92.88 218 ALA B O 1
ATOM 6542 N N . ASP B 1 219 ? 18.594 -6.234 -5.945 1 90.56 219 ASP B N 1
ATOM 6543 C CA . ASP B 1 219 ? 19.594 -7.234 -6.293 1 90.56 219 ASP B CA 1
ATOM 6544 C C . ASP B 1 219 ? 20.016 -8.039 -5.066 1 90.56 219 ASP B C 1
ATOM 6546 O O . ASP B 1 219 ? 20.422 -9.203 -5.184 1 90.56 219 ASP B O 1
ATOM 6550 N N . PHE B 1 220 ? 19.859 -7.336 -3.881 1 86 220 PHE B N 1
ATOM 6551 C CA . PHE B 1 220 ? 20.156 -7.996 -2.615 1 86 220 PHE B CA 1
ATOM 6552 C C . PHE B 1 220 ? 18.953 -8.805 -2.133 1 86 220 PHE B C 1
ATOM 6554 O O . PHE B 1 220 ? 19.031 -9.484 -1.11 1 86 220 PHE B O 1
ATOM 6561 N N . GLY B 1 221 ? 17.953 -8.703 -2.855 1 86.44 221 GLY B N 1
ATOM 6562 C CA . GLY B 1 221 ? 16.75 -9.422 -2.463 1 86.44 221 GLY B CA 1
ATOM 6563 C C . GLY B 1 221 ? 15.906 -8.664 -1.447 1 86.44 221 GLY B C 1
ATOM 6564 O O . GLY B 1 221 ? 15.016 -9.242 -0.823 1 86.44 221 GLY B O 1
ATOM 6565 N N . VAL B 1 222 ? 16.234 -7.449 -1.227 1 92.38 222 VAL B N 1
ATOM 6566 C CA . VAL B 1 222 ? 15.5 -6.648 -0.255 1 92.38 222 VAL B CA 1
ATOM 6567 C C . VAL B 1 222 ? 14.539 -5.711 -0.982 1 92.38 222 VAL B C 1
ATOM 6569 O O . VAL B 1 222 ? 14.969 -4.863 -1.772 1 92.38 222 VAL B O 1
ATOM 6572 N N . LEU B 1 223 ? 13.266 -5.902 -0.707 1 92.94 223 LEU B N 1
ATOM 6573 C CA . LEU B 1 223 ? 12.242 -5.102 -1.366 1 92.94 223 LEU B CA 1
ATOM 6574 C C . LEU B 1 223 ? 11.719 -4.012 -0.436 1 92.94 223 LEU B C 1
ATOM 6576 O O . LEU B 1 223 ? 11.961 -4.055 0.773 1 92.94 223 LEU B O 1
ATOM 6580 N N . LEU B 1 224 ? 11.055 -3.107 -1.035 1 95.88 224 LEU B N 1
ATOM 6581 C CA . LEU B 1 224 ? 10.539 -1.945 -0.315 1 95.88 224 LEU B CA 1
ATOM 6582 C C . LEU B 1 224 ? 9.422 -2.346 0.64 1 95.88 224 LEU B C 1
ATOM 6584 O O . LEU B 1 224 ? 8.516 -3.086 0.26 1 95.88 224 LEU B O 1
ATOM 6588 N N . THR B 1 225 ? 9.547 -1.963 1.86 1 95.25 225 THR B N 1
ATOM 6589 C CA . THR B 1 225 ? 8.445 -1.957 2.814 1 95.25 225 THR B CA 1
ATOM 6590 C C . THR B 1 225 ? 7.77 -0.59 2.85 1 95.25 225 THR B C 1
ATOM 6592 O O . THR B 1 225 ? 8.406 0.417 3.164 1 95.25 225 THR B O 1
ATOM 6595 N N . LEU B 1 226 ? 6.516 -0.564 2.637 1 94.62 226 LEU B N 1
ATOM 6596 C CA . LEU B 1 226 ? 5.809 0.697 2.445 1 94.62 226 LEU B CA 1
ATOM 6597 C C . LEU B 1 226 ? 5.324 1.257 3.779 1 94.62 226 LEU B C 1
ATOM 6599 O O . LEU B 1 226 ? 4.672 0.553 4.555 1 94.62 226 LEU B O 1
ATOM 6603 N N . GLU B 1 227 ? 5.695 2.482 4.031 1 96.19 227 GLU B N 1
ATOM 6604 C CA . GLU B 1 227 ? 5.141 3.309 5.102 1 96.19 227 GLU B CA 1
ATOM 6605 C C . GLU B 1 227 ? 4.586 4.621 4.551 1 96.19 227 GLU B C 1
ATOM 6607 O O . GLU B 1 227 ? 5.348 5.527 4.203 1 96.19 227 GLU B O 1
ATOM 6612 N N . LYS B 1 228 ? 3.316 4.773 4.605 1 93.88 228 LYS B N 1
ATOM 6613 C CA . LYS B 1 228 ? 2.609 5.836 3.9 1 93.88 228 LYS B CA 1
ATOM 6614 C C . LYS B 1 228 ? 2.873 7.195 4.547 1 93.88 228 LYS B C 1
ATOM 6616 O O . LYS B 1 228 ? 2.562 8.234 3.965 1 93.88 228 LYS B O 1
ATOM 6621 N N . GLY B 1 229 ? 3.447 7.242 5.633 1 97.19 229 GLY B N 1
ATOM 6622 C CA . GLY B 1 229 ? 3.697 8.492 6.332 1 97.19 229 GLY B CA 1
ATOM 6623 C C . GLY B 1 229 ? 4.836 9.297 5.734 1 97.19 229 GLY B C 1
ATOM 6624 O O . GLY B 1 229 ? 5.004 10.477 6.051 1 97.19 229 GLY B O 1
ATOM 6625 N N . PHE B 1 230 ? 5.664 8.648 4.867 1 98.56 230 PHE B N 1
ATOM 6626 C CA . PHE B 1 230 ? 6.688 9.367 4.113 1 98.56 230 PHE B CA 1
ATOM 6627 C C . PHE B 1 230 ? 6.078 10.078 2.916 1 98.56 230 PHE B C 1
ATOM 6629 O O . PHE B 1 230 ? 5.523 9.438 2.021 1 98.56 230 PHE B O 1
ATOM 6636 N N . HIS B 1 231 ? 6.238 11.414 2.857 1 98.69 231 HIS B N 1
ATOM 6637 C CA . HIS B 1 231 ? 5.547 12.148 1.804 1 98.69 231 HIS B CA 1
ATOM 6638 C C . HIS B 1 231 ? 6.539 12.852 0.883 1 98.69 231 HIS B C 1
ATOM 6640 O O . HIS B 1 231 ? 7.234 13.781 1.305 1 98.69 231 HIS B O 1
ATOM 6646 N N . GLN B 1 232 ? 6.578 12.43 -0.361 1 98.56 232 GLN B N 1
ATOM 6647 C CA . GLN B 1 232 ? 7.379 13.062 -1.407 1 98.56 232 GLN B CA 1
ATOM 6648 C C . GLN B 1 232 ? 6.77 14.398 -1.833 1 98.56 232 GLN B C 1
ATOM 6650 O O . GLN B 1 232 ? 7.492 15.336 -2.172 1 98.56 232 GLN B O 1
ATOM 6655 N N . ILE B 1 233 ? 5.473 14.484 -1.879 1 98.44 233 ILE B N 1
ATOM 6656 C CA . ILE B 1 233 ? 4.66 15.656 -2.197 1 98.44 233 ILE B CA 1
ATOM 6657 C C . ILE B 1 233 ? 4.926 16.094 -3.637 1 98.44 233 ILE B C 1
ATOM 6659 O O . ILE B 1 233 ? 5.234 17.25 -3.895 1 98.44 233 ILE B O 1
ATOM 6663 N N . ASP B 1 234 ? 4.809 15.195 -4.539 1 98.38 234 ASP B N 1
ATOM 6664 C CA . ASP B 1 234 ? 4.859 15.555 -5.953 1 98.38 234 ASP B CA 1
ATOM 6665 C C . ASP B 1 234 ? 3.57 16.234 -6.395 1 98.38 234 ASP B C 1
ATOM 6667 O O . ASP B 1 234 ? 2.799 15.68 -7.176 1 98.38 234 ASP B O 1
ATOM 6671 N N . MET B 1 235 ? 3.4 17.375 -5.906 1 97.69 235 MET B N 1
ATOM 6672 C CA . MET B 1 235 ? 2.33 18.328 -6.172 1 97.69 235 MET B CA 1
ATOM 6673 C C . MET B 1 235 ? 2.861 19.75 -6.164 1 97.69 235 MET B C 1
ATOM 6675 O O . MET B 1 235 ? 3.967 20 -5.688 1 97.69 235 MET B O 1
ATOM 6679 N N . ARG B 1 236 ? 2.09 20.641 -6.711 1 98 236 ARG B N 1
ATOM 6680 C CA . ARG B 1 236 ? 2.518 22.031 -6.766 1 98 236 ARG B CA 1
ATOM 6681 C C . ARG B 1 236 ? 1.438 22.953 -6.215 1 98 236 ARG B C 1
ATOM 6683 O O . ARG B 1 236 ? 0.28 22.562 -6.078 1 98 236 ARG B O 1
ATOM 6690 N N . ASN B 1 237 ? 1.872 24.094 -5.809 1 97.69 237 ASN B N 1
ATOM 6691 C CA . ASN B 1 237 ? 1.004 25.203 -5.43 1 97.69 237 ASN B CA 1
ATOM 6692 C C . ASN B 1 237 ? 0.292 24.938 -4.105 1 97.69 237 ASN B C 1
ATOM 6694 O O . ASN B 1 237 ? 0.937 24.625 -3.104 1 97.69 237 ASN B O 1
ATOM 6698 N N . ASP B 1 238 ? -0.995 25.109 -4.035 1 98.06 238 ASP B N 1
ATOM 6699 C CA . ASP B 1 238 ? -1.727 25.094 -2.771 1 98.06 238 ASP B CA 1
ATOM 6700 C C . ASP B 1 238 ? -2.041 23.672 -2.33 1 98.06 238 ASP B C 1
ATOM 6702 O O . ASP B 1 238 ? -3.033 23.078 -2.768 1 98.06 238 ASP B O 1
ATOM 6706 N N . THR B 1 239 ? -1.329 23.203 -1.358 1 98.06 239 THR B N 1
ATOM 6707 C CA . THR B 1 239 ? -1.483 21.828 -0.918 1 98.06 239 THR B CA 1
ATOM 6708 C C . THR B 1 239 ? -2.387 21.75 0.309 1 98.06 239 THR B C 1
ATOM 6710 O O . THR B 1 239 ? -2.398 20.734 1.015 1 98.06 239 THR B O 1
ATOM 6713 N N . THR B 1 240 ? -3.156 22.797 0.583 1 97.62 240 THR B N 1
ATOM 6714 C CA . THR B 1 240 ? -3.998 22.875 1.772 1 97.62 240 THR B CA 1
ATOM 6715 C C . THR B 1 240 ? -5.008 21.734 1.791 1 97.62 240 THR B C 1
ATOM 6717 O O . THR B 1 240 ? -5.238 21.109 2.834 1 97.62 240 THR B O 1
ATOM 6720 N N . GLY B 1 241 ? -5.633 21.453 0.691 1 98.12 241 GLY B N 1
ATOM 6721 C CA . GLY B 1 241 ? -6.605 20.375 0.632 1 98.12 241 GLY B CA 1
ATOM 6722 C C . GLY B 1 241 ? -6.023 19.016 0.992 1 98.12 241 GLY B C 1
ATOM 6723 O O . GLY B 1 241 ? -6.668 18.219 1.683 1 98.12 241 GLY B O 1
ATOM 6724 N N . PHE B 1 242 ? -4.879 18.719 0.546 1 98.44 242 PHE B N 1
ATOM 6725 C CA . PHE B 1 242 ? -4.203 17.453 0.833 1 98.44 242 PHE B CA 1
ATOM 6726 C C . PHE B 1 242 ? -3.879 17.344 2.316 1 98.44 242 PHE B C 1
ATOM 6728 O O . PHE B 1 242 ? -4.156 16.312 2.941 1 98.44 242 PHE B O 1
ATOM 6735 N N . LEU B 1 243 ? -3.314 18.375 2.855 1 98.62 243 LEU B N 1
ATOM 6736 C CA . LEU B 1 243 ? -2.877 18.359 4.25 1 98.62 243 LEU B CA 1
ATOM 6737 C C . LEU B 1 243 ? -4.074 18.375 5.195 1 98.62 243 LEU B C 1
ATOM 6739 O O . LEU B 1 243 ? -3.961 17.969 6.352 1 98.62 243 LEU B O 1
ATOM 6743 N N . SER B 1 244 ? -5.25 18.812 4.723 1 98.56 244 SER B N 1
ATOM 6744 C CA . SER B 1 244 ? -6.434 18.938 5.562 1 98.56 244 SER B CA 1
ATOM 6745 C C . SER B 1 244 ? -7.211 17.625 5.633 1 98.56 244 SER B C 1
ATOM 6747 O O . SER B 1 244 ? -8.211 17.531 6.355 1 98.56 244 SER B O 1
ATOM 6749 N N . ALA B 1 245 ? -6.766 16.625 4.945 1 97.81 245 ALA B N 1
ATOM 6750 C CA . ALA B 1 245 ? -7.539 15.383 4.891 1 97.81 245 ALA B CA 1
ATOM 6751 C C . ALA B 1 245 ? -6.621 14.164 4.957 1 97.81 245 ALA B C 1
ATOM 6753 O O . ALA B 1 245 ? -6.828 13.188 4.238 1 97.81 245 ALA B O 1
ATOM 6754 N N . GLN B 1 246 ? -5.605 14.234 5.766 1 96.88 246 GLN B N 1
ATOM 6755 C CA . GLN B 1 246 ? -4.703 13.094 5.926 1 96.88 246 GLN B CA 1
ATOM 6756 C C . GLN B 1 246 ? -5.367 11.977 6.723 1 96.88 246 GLN B C 1
ATOM 6758 O O . GLN B 1 246 ? -6.094 12.234 7.684 1 96.88 246 GLN B O 1
ATOM 6763 N N . PRO B 1 247 ? -5.133 10.75 6.277 1 93.06 247 PRO B N 1
ATOM 6764 C CA . PRO B 1 247 ? -5.691 9.609 7.008 1 93.06 247 PRO B CA 1
ATOM 6765 C C . PRO B 1 247 ? -5.035 9.398 8.367 1 93.06 247 PRO B C 1
ATOM 6767 O O . PRO B 1 247 ? -4.145 10.164 8.758 1 93.06 247 PRO B O 1
ATOM 6770 N N . GLN B 1 248 ? -5.551 8.367 9.07 1 90.19 248 GLN B N 1
ATOM 6771 C CA . GLN B 1 248 ? -5.055 8.055 10.406 1 90.19 248 GLN B CA 1
ATOM 6772 C C . GLN B 1 248 ? -3.74 7.281 10.336 1 90.19 248 GLN B C 1
ATOM 6774 O O . GLN B 1 248 ? -3.674 6.125 10.75 1 90.19 248 GLN B O 1
ATOM 6779 N N . THR B 1 249 ? -2.762 7.875 9.836 1 92.81 249 THR B N 1
ATOM 6780 C CA . THR B 1 249 ? -1.396 7.379 9.711 1 92.81 249 THR B CA 1
ATOM 6781 C C . THR B 1 249 ? -0.397 8.422 10.211 1 92.81 249 THR B C 1
ATOM 6783 O O . THR B 1 249 ? -0.524 9.609 9.906 1 92.81 249 THR B O 1
ATOM 6786 N N . PRO B 1 250 ? 0.56 7.922 10.992 1 96.19 250 PRO B N 1
ATOM 6787 C CA . PRO B 1 250 ? 1.551 8.891 11.461 1 96.19 250 PRO B CA 1
ATOM 6788 C C . PRO B 1 250 ? 2.234 9.641 10.32 1 96.19 250 PRO B C 1
ATOM 6790 O O . PRO B 1 250 ? 2.689 9.016 9.352 1 96.19 250 PRO B O 1
ATOM 6793 N N . PHE B 1 251 ? 2.219 10.938 10.469 1 97.88 251 PHE B N 1
ATOM 6794 C CA . PHE B 1 251 ? 2.904 11.781 9.5 1 97.88 251 PHE B CA 1
ATOM 6795 C C . PHE B 1 251 ? 4.406 11.773 9.742 1 97.88 251 PHE B C 1
ATOM 6797 O O . PHE B 1 251 ? 4.875 12.242 10.781 1 97.88 251 PHE B O 1
ATOM 6804 N N . LEU B 1 252 ? 5.23 11.242 8.773 1 98.62 252 LEU B N 1
ATOM 6805 C CA . LEU B 1 252 ? 6.633 10.953 9.062 1 98.62 252 LEU B CA 1
ATOM 6806 C C . LEU B 1 252 ? 7.543 12.023 8.461 1 98.62 252 LEU B C 1
ATOM 6808 O O . LEU B 1 252 ? 8.594 12.344 9.023 1 98.62 252 LEU B O 1
ATOM 6812 N N . SER B 1 253 ? 7.156 12.5 7.27 1 98.81 253 SER B N 1
ATOM 6813 C CA . SER B 1 253 ? 8.031 13.461 6.609 1 98.81 253 SER B CA 1
ATOM 6814 C C . SER B 1 253 ? 7.258 14.32 5.617 1 98.81 253 SER B C 1
ATOM 6816 O O . SER B 1 253 ? 6.117 14.008 5.27 1 98.81 253 SER B O 1
ATOM 6818 N N . PHE B 1 254 ? 7.797 15.391 5.297 1 98.56 254 PHE B N 1
ATOM 6819 C CA . PHE B 1 254 ? 7.215 16.406 4.43 1 98.56 254 PHE B CA 1
ATOM 6820 C C . PHE B 1 254 ? 8.273 17 3.51 1 98.56 254 PHE B C 1
ATOM 6822 O O . PHE B 1 254 ? 9.258 17.594 3.977 1 98.56 254 PHE B O 1
ATOM 6829 N N . HIS B 1 255 ? 8.125 16.766 2.17 1 98.38 255 HIS B N 1
ATOM 6830 C CA . HIS B 1 255 ? 9.156 17.172 1.224 1 98.38 255 HIS B CA 1
ATOM 6831 C C . HIS B 1 255 ? 8.586 18.109 0.163 1 98.38 255 HIS B C 1
ATOM 6833 O O . HIS B 1 255 ? 7.383 18.391 0.157 1 98.38 255 HIS B O 1
ATOM 6839 N N . HIS B 1 256 ? 9.422 18.719 -0.666 1 97.75 256 HIS B N 1
ATOM 6840 C CA . HIS B 1 256 ? 9.125 19.594 -1.797 1 97.75 256 HIS B CA 1
ATOM 6841 C C . HIS B 1 256 ? 8.438 20.875 -1.339 1 97.75 256 HIS B C 1
ATOM 6843 O O . HIS B 1 256 ? 7.465 21.312 -1.953 1 97.75 256 HIS B O 1
ATOM 6849 N N . ILE B 1 257 ? 8.906 21.375 -0.267 1 97.06 257 ILE B N 1
ATOM 6850 C CA . ILE B 1 257 ? 8.328 22.578 0.309 1 97.06 257 ILE B CA 1
ATOM 6851 C C . ILE B 1 257 ? 8.508 23.75 -0.656 1 97.06 257 ILE B C 1
ATOM 6853 O O . ILE B 1 257 ? 7.641 24.625 -0.76 1 97.06 257 ILE B O 1
ATOM 6857 N N . ASP B 1 258 ? 9.609 23.766 -1.396 1 95.88 258 ASP B N 1
ATOM 6858 C CA . ASP B 1 258 ? 9.93 24.859 -2.314 1 95.88 258 ASP B CA 1
ATOM 6859 C C . ASP B 1 258 ? 9.008 24.828 -3.533 1 95.88 258 ASP B C 1
ATOM 6861 O O . ASP B 1 258 ? 8.93 25.828 -4.27 1 95.88 258 ASP B O 1
ATOM 6865 N N . ALA B 1 259 ? 8.352 23.734 -3.729 1 96.38 259 ALA B N 1
ATOM 6866 C CA . ALA B 1 259 ? 7.523 23.594 -4.926 1 96.38 259 ALA B CA 1
ATOM 6867 C C . ALA B 1 259 ? 6.062 23.906 -4.625 1 96.38 259 ALA B C 1
ATOM 6869 O O . ALA B 1 259 ? 5.242 24 -5.543 1 96.38 259 ALA B O 1
ATOM 6870 N N . ILE B 1 260 ? 5.781 24.125 -3.359 1 98 260 ILE B N 1
ATOM 6871 C CA . ILE B 1 260 ? 4.395 24.359 -2.984 1 98 260 ILE B CA 1
ATOM 6872 C C . ILE B 1 260 ? 4.262 25.734 -2.342 1 98 260 ILE B C 1
ATOM 6874 O O . ILE B 1 260 ? 5.262 26.344 -1.958 1 98 260 ILE B O 1
ATOM 6878 N N . ASP B 1 261 ? 3.033 26.25 -2.27 1 98.12 261 ASP B N 1
ATOM 6879 C CA . ASP B 1 261 ? 2.756 27.5 -1.559 1 98.12 261 ASP B CA 1
ATOM 6880 C C . ASP B 1 261 ? 2.967 27.328 -0.055 1 98.12 261 ASP B C 1
ATOM 6882 O O . ASP B 1 261 ? 2.906 26.219 0.465 1 98.12 261 ASP B O 1
ATOM 6886 N N . PRO B 1 262 ? 3.287 28.516 0.601 1 98.06 262 PRO B N 1
ATOM 6887 C CA . PRO B 1 262 ? 3.312 28.391 2.059 1 98.06 262 PRO B CA 1
ATOM 6888 C C . PRO B 1 262 ? 2.045 27.75 2.619 1 98.06 262 PRO B C 1
ATOM 6890 O O . PRO B 1 262 ? 0.939 28.078 2.182 1 98.06 262 PRO B O 1
ATOM 6893 N N . ILE B 1 263 ? 2.178 26.891 3.551 1 98.19 263 ILE B N 1
ATOM 6894 C CA . ILE B 1 263 ? 1.062 26.047 3.951 1 98.19 263 ILE B CA 1
ATOM 6895 C C . ILE B 1 263 ? 0.174 26.781 4.941 1 98.19 263 ILE B C 1
ATOM 6897 O O . ILE B 1 263 ? -0.901 26.312 5.309 1 98.19 263 ILE B O 1
ATOM 6901 N N . PHE B 1 264 ? 0.572 27.938 5.449 1 98 264 PHE B N 1
ATOM 6902 C CA . PHE B 1 264 ? -0.252 28.828 6.254 1 98 264 PHE B CA 1
ATOM 6903 C C . PHE B 1 264 ? -0.379 30.203 5.586 1 98 264 PHE B C 1
ATOM 6905 O O . PHE B 1 264 ? 0.573 30.688 4.973 1 98 264 PHE B O 1
ATOM 6912 N N . PRO B 1 265 ? -1.541 30.797 5.781 1 94.62 265 PRO B N 1
ATOM 6913 C CA . PRO B 1 265 ? -1.715 32.125 5.18 1 94.62 265 PRO B CA 1
ATOM 6914 C C . PRO B 1 265 ? -0.812 33.188 5.809 1 94.62 265 PRO B C 1
ATOM 6916 O O . PRO B 1 265 ? -0.497 33.094 7 1 94.62 265 PRO B O 1
ATOM 6919 N N . SER B 1 266 ? -0.376 34.125 5.02 1 93.81 266 SER B N 1
ATOM 6920 C CA . SER B 1 266 ? 0.34 35.312 5.445 1 93.81 266 SER B CA 1
ATOM 6921 C C . SER B 1 266 ? 1.7 34.969 6.039 1 93.81 266 SER B C 1
ATOM 6923 O O . SER B 1 266 ? 2.15 35.625 6.992 1 93.81 266 SER B O 1
ATOM 6925 N N . MET B 1 267 ? 2.23 33.844 5.715 1 96.56 267 MET B N 1
ATOM 6926 C CA . MET B 1 267 ? 3.564 33.406 6.113 1 96.56 267 MET B CA 1
ATOM 6927 C C . MET B 1 267 ? 4.387 33 4.895 1 96.56 267 MET B C 1
ATOM 6929 O O . MET B 1 267 ? 3.83 32.688 3.848 1 96.56 267 MET B O 1
ATOM 6933 N N . ASN B 1 268 ? 5.66 33.188 4.965 1 96.56 268 ASN B N 1
ATOM 6934 C CA . ASN B 1 268 ? 6.5 32.531 3.963 1 96.56 268 ASN B CA 1
ATOM 6935 C C . ASN B 1 268 ? 6.703 31.047 4.277 1 96.56 268 ASN B C 1
ATOM 6937 O O . ASN B 1 268 ? 6.184 30.531 5.273 1 96.56 268 ASN B O 1
ATOM 6941 N N . ARG B 1 269 ? 7.41 30.344 3.477 1 96.88 269 ARG B N 1
ATOM 6942 C CA . ARG B 1 269 ? 7.531 28.891 3.578 1 96.88 269 ARG B CA 1
ATOM 6943 C C . ARG B 1 269 ? 8.203 28.5 4.887 1 96.88 269 ARG B C 1
ATOM 6945 O O . ARG B 1 269 ? 7.715 27.609 5.598 1 96.88 269 ARG B O 1
ATOM 6952 N N . SER B 1 270 ? 9.305 29.141 5.215 1 95.88 270 SER B N 1
ATOM 6953 C CA . SER B 1 270 ? 10.047 28.797 6.43 1 95.88 270 SER B CA 1
ATOM 6954 C C . SER B 1 270 ? 9.227 29.109 7.68 1 95.88 270 SER B C 1
ATOM 6956 O O . SER B 1 270 ? 9.195 28.297 8.617 1 95.88 270 SER B O 1
ATOM 6958 N N . GLU B 1 271 ? 8.516 30.219 7.656 1 97.31 271 GLU B N 1
ATOM 6959 C CA . GLU B 1 271 ? 7.656 30.594 8.773 1 97.31 271 GLU B CA 1
ATOM 6960 C C . GLU B 1 271 ? 6.516 29.594 8.953 1 97.31 271 GLU B C 1
ATOM 6962 O O . GLU B 1 271 ? 6.18 29.234 10.086 1 97.31 271 GLU B O 1
ATOM 6967 N N . ALA B 1 272 ? 5.973 29.234 7.848 1 98.31 272 ALA B N 1
ATOM 6968 C CA . ALA B 1 272 ? 4.852 28.297 7.875 1 98.31 272 ALA B CA 1
ATOM 6969 C C . ALA B 1 272 ? 5.27 26.953 8.469 1 98.31 272 ALA B C 1
ATOM 6971 O O . ALA B 1 272 ? 4.551 26.375 9.281 1 98.31 272 ALA B O 1
ATOM 6972 N N . ILE B 1 273 ? 6.441 26.5 8.094 1 98.06 273 ILE B N 1
ATOM 6973 C CA . ILE B 1 273 ? 6.938 25.219 8.602 1 98.06 273 ILE B CA 1
ATOM 6974 C C . ILE B 1 273 ? 7.195 25.328 10.102 1 98.06 273 ILE B C 1
ATOM 6976 O O . ILE B 1 273 ? 6.832 24.438 10.867 1 98.06 273 ILE B O 1
ATOM 6980 N N . ASN B 1 274 ? 7.801 26.391 10.508 1 97.62 274 ASN B N 1
ATOM 6981 C CA . ASN B 1 274 ? 8.039 26.609 11.938 1 97.62 274 ASN B CA 1
ATOM 6982 C C . ASN B 1 274 ? 6.73 26.672 12.719 1 97.62 274 ASN B C 1
ATOM 6984 O O . ASN B 1 274 ? 6.66 26.203 13.859 1 97.62 274 ASN B O 1
ATOM 6988 N N . HIS B 1 275 ? 5.75 27.312 12.078 1 98.31 275 HIS B N 1
ATOM 6989 C CA . HIS B 1 275 ? 4.438 27.391 12.703 1 98.31 275 HIS B CA 1
ATOM 6990 C C . HIS B 1 275 ? 3.818 26.016 12.875 1 98.31 275 HIS B C 1
ATOM 6992 O O . HIS B 1 275 ? 3.275 25.688 13.938 1 98.31 275 HIS B O 1
ATOM 6998 N N . LEU B 1 276 ? 3.916 25.141 11.906 1 98.56 276 LEU B N 1
ATOM 6999 C CA . LEU B 1 276 ? 3.438 23.766 12 1 98.56 276 LEU B CA 1
ATOM 7000 C C . LEU B 1 276 ? 4.184 23 13.086 1 98.56 276 LEU B C 1
ATOM 7002 O O . LEU B 1 276 ? 3.588 22.188 13.797 1 98.56 276 LEU B O 1
ATOM 7006 N N . MET B 1 277 ? 5.469 23.312 13.227 1 98.06 277 MET B N 1
ATOM 7007 C CA . MET B 1 277 ? 6.312 22.594 14.18 1 98.06 277 MET B CA 1
ATOM 7008 C C . MET B 1 277 ? 5.926 22.938 15.617 1 98.06 277 MET B C 1
ATOM 7010 O O . MET B 1 277 ? 6.219 22.172 16.547 1 98.06 277 MET B O 1
ATOM 7014 N N . LYS B 1 278 ? 5.273 24.047 15.82 1 97.56 278 LYS B N 1
ATOM 7015 C CA . LYS B 1 278 ? 4.754 24.344 17.156 1 97.56 278 LYS B CA 1
ATOM 7016 C C . LYS B 1 278 ? 3.744 23.297 17.594 1 97.56 278 LYS B C 1
ATOM 7018 O O . LYS B 1 278 ? 3.795 22.812 18.734 1 97.56 278 LYS B O 1
ATOM 7023 N N . ALA B 1 279 ? 2.904 22.938 16.688 1 97.75 279 ALA B N 1
ATOM 7024 C CA . ALA B 1 279 ? 1.95 21.859 16.984 1 97.75 279 ALA B CA 1
ATOM 7025 C C . ALA B 1 279 ? 2.658 20.516 17.109 1 97.75 279 ALA B C 1
ATOM 7027 O O . ALA B 1 279 ? 2.377 19.75 18.031 1 97.75 279 ALA B O 1
ATOM 7028 N N . ALA B 1 280 ? 3.596 20.312 16.219 1 97.56 280 ALA B N 1
ATOM 7029 C CA . ALA B 1 280 ? 4.305 19.031 16.172 1 97.56 280 ALA B CA 1
ATOM 7030 C C . ALA B 1 280 ? 5.094 18.812 17.469 1 97.56 280 ALA B C 1
ATOM 7032 O O . ALA B 1 280 ? 5.215 17.672 17.938 1 97.56 280 ALA B O 1
ATOM 7033 N N . LYS B 1 281 ? 5.66 19.797 17.953 1 94.56 281 LYS B N 1
ATOM 7034 C CA . LYS B 1 281 ? 6.449 19.688 19.172 1 94.56 281 LYS B CA 1
ATOM 7035 C C . LYS B 1 281 ? 5.57 19.344 20.375 1 94.56 281 LYS B C 1
ATOM 7037 O O . LYS B 1 281 ? 6.008 18.656 21.297 1 94.56 281 LYS B O 1
ATOM 7042 N N . ALA B 1 282 ? 4.332 19.812 20.281 1 94.06 282 ALA B N 1
ATOM 7043 C CA . ALA B 1 282 ? 3.398 19.516 21.359 1 94.06 282 ALA B CA 1
ATOM 7044 C C . ALA B 1 282 ? 2.869 18.094 21.266 1 94.06 282 ALA B C 1
ATOM 7046 O O . ALA B 1 282 ? 2.758 17.406 22.281 1 94.06 282 ALA B O 1
ATOM 7047 N N . GLU B 1 283 ? 2.531 17.688 20.109 1 94 283 GLU B N 1
ATOM 7048 C CA . GLU B 1 283 ? 1.958 16.359 19.891 1 94 283 GLU B CA 1
ATOM 7049 C C . GLU B 1 283 ? 2.066 15.945 18.422 1 94 283 GLU B C 1
ATOM 7051 O O . GLU B 1 283 ? 1.423 16.547 17.547 1 94 283 GLU B O 1
ATOM 7056 N N . GLN B 1 284 ? 2.773 14.812 18.141 1 94.94 284 GLN B N 1
ATOM 7057 C CA . GLN B 1 284 ? 2.992 14.438 16.75 1 94.94 284 GLN B CA 1
ATOM 7058 C C . GLN B 1 284 ? 2.031 13.328 16.312 1 94.94 284 GLN B C 1
ATOM 7060 O O . GLN B 1 284 ? 1.725 13.195 15.133 1 94.94 284 GLN B O 1
ATOM 7065 N N . SER B 1 285 ? 1.554 12.531 17.234 1 95.31 285 SER B N 1
ATOM 7066 C CA . SER B 1 285 ? 0.798 11.344 16.875 1 95.31 285 SER B CA 1
ATOM 7067 C C . SER B 1 285 ? -0.5 11.711 16.156 1 95.31 285 SER B C 1
ATOM 7069 O O . SER B 1 285 ? -0.987 10.953 15.32 1 95.31 285 SER B O 1
ATOM 7071 N N . ARG B 1 286 ? -1.008 12.953 16.422 1 95.88 286 ARG B N 1
ATOM 7072 C CA . ARG B 1 286 ? -2.266 13.398 15.828 1 95.88 286 ARG B CA 1
ATOM 7073 C C . ARG B 1 286 ? -2.016 14.352 14.664 1 95.88 286 ARG B C 1
ATOM 7075 O O . ARG B 1 286 ? -2.936 14.672 13.906 1 95.88 286 ARG B O 1
ATOM 7082 N N . LEU B 1 287 ? -0.825 14.742 14.523 1 97.62 287 LEU B N 1
ATOM 7083 C CA . LEU B 1 287 ? -0.509 15.836 13.609 1 97.62 287 LEU B CA 1
ATOM 7084 C C . LEU B 1 287 ? -1.073 15.555 12.219 1 97.62 287 LEU B C 1
ATOM 7086 O O . LEU B 1 287 ? -0.803 14.508 11.633 1 97.62 287 LEU B O 1
ATOM 7090 N N . LEU B 1 288 ? -1.924 16.469 11.68 1 98.06 288 LEU B N 1
ATOM 7091 C CA . LEU B 1 288 ? -2.471 16.531 10.328 1 98.06 288 LEU B CA 1
ATOM 7092 C C . LEU B 1 288 ? -3.531 15.453 10.125 1 98.06 288 LEU B C 1
ATOM 7094 O O . LEU B 1 288 ? -4.188 15.414 9.078 1 98.06 288 LEU B O 1
ATOM 7098 N N . GLN B 1 289 ? -3.736 14.57 11.062 1 96.56 289 GLN B N 1
ATOM 7099 C CA . GLN B 1 289 ? -4.75 13.531 10.922 1 96.56 289 GLN B CA 1
ATOM 7100 C C . GLN B 1 289 ? -6.156 14.109 11.047 1 96.56 289 GLN B C 1
ATOM 7102 O O . GLN B 1 289 ? -6.406 14.953 11.914 1 96.56 289 GLN B O 1
ATOM 7107 N N . GLN B 1 290 ? -7.027 13.633 10.234 1 96.94 290 GLN B N 1
ATOM 7108 C CA . GLN B 1 290 ? -8.359 14.203 10.094 1 96.94 290 GLN B CA 1
ATOM 7109 C C . GLN B 1 290 ? -9.336 13.562 11.078 1 96.94 290 GLN B C 1
ATOM 7111 O O . GLN B 1 290 ? -9.375 12.344 11.219 1 96.94 290 GLN B O 1
ATOM 7116 N N . THR B 1 291 ? -10.086 14.375 11.766 1 96.38 291 THR B N 1
ATOM 7117 C CA . THR B 1 291 ? -11.227 13.969 12.586 1 96.38 291 THR B CA 1
ATOM 7118 C C . THR B 1 291 ? -12.492 14.703 12.156 1 96.38 291 THR B C 1
ATOM 7120 O O . THR B 1 291 ? -12.484 15.922 11.992 1 96.38 291 THR B O 1
ATOM 7123 N N . ILE B 1 292 ? -13.531 13.961 11.961 1 96.5 292 ILE B N 1
ATOM 7124 C CA . ILE B 1 292 ? -14.773 14.523 11.445 1 96.5 292 ILE B CA 1
ATOM 7125 C C . ILE B 1 292 ? -15.883 14.359 12.484 1 96.5 292 ILE B C 1
ATOM 7127 O O . ILE B 1 292 ? -16 13.312 13.117 1 96.5 292 ILE B O 1
ATOM 7131 N N . CYS B 1 293 ? -16.656 15.398 12.711 1 94.88 293 CYS B N 1
ATOM 7132 C CA . CYS B 1 293 ? -17.812 15.352 13.602 1 94.88 293 CYS B CA 1
ATOM 7133 C C . CYS B 1 293 ? -18.906 16.281 13.117 1 94.88 293 CYS B C 1
ATOM 7135 O O . CYS B 1 293 ? -18.703 17.062 12.188 1 94.88 293 CYS B O 1
ATOM 7137 N N . TYR B 1 294 ? -20.094 16.156 13.781 1 94.75 294 TYR B N 1
ATOM 7138 C CA . TYR B 1 294 ? -21.281 16.844 13.258 1 94.75 294 TYR B CA 1
ATOM 7139 C C . TYR B 1 294 ? -22 17.609 14.359 1 94.75 294 TYR B C 1
ATOM 7141 O O . TYR B 1 294 ? -22.016 17.172 15.516 1 94.75 294 TYR B O 1
ATOM 7149 N N . HIS B 1 295 ? -22.422 18.688 14.039 1 95.38 295 HIS B N 1
ATOM 7150 C CA . HIS B 1 295 ? -23.375 19.438 14.836 1 95.38 295 HIS B CA 1
ATOM 7151 C C . HIS B 1 295 ? -24.766 19.422 14.203 1 95.38 295 HIS B C 1
ATOM 7153 O O . HIS B 1 295 ? -25.109 20.297 13.406 1 95.38 295 HIS B O 1
ATOM 7159 N N . ARG B 1 296 ? -25.625 18.625 14.695 1 92.12 296 ARG B N 1
ATOM 7160 C CA . ARG B 1 296 ? -26.891 18.297 14.031 1 92.12 296 ARG B CA 1
ATOM 7161 C C . ARG B 1 296 ? -27.875 19.453 14.148 1 92.12 296 ARG B C 1
ATOM 7163 O O . ARG B 1 296 ? -28.609 19.75 13.195 1 92.12 296 ARG B O 1
ATOM 7170 N N . PRO B 1 297 ? -27.891 20.125 15.234 1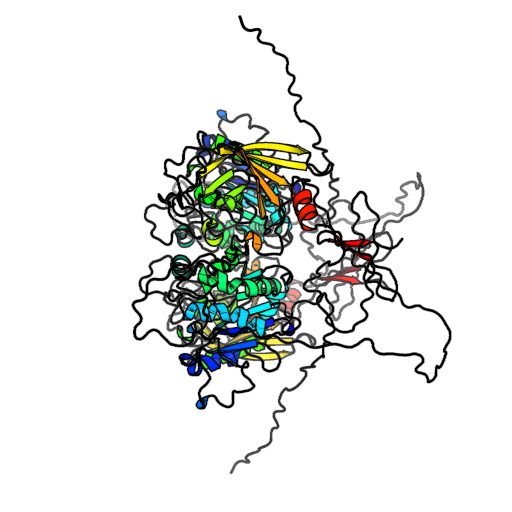 91.44 297 PRO B N 1
ATOM 7171 C CA . PRO B 1 297 ? -28.859 21.219 15.344 1 91.44 297 PRO B CA 1
ATOM 7172 C C . PRO B 1 297 ? -28.703 22.266 14.242 1 91.44 297 PRO B C 1
ATOM 7174 O O . PRO B 1 297 ? -29.703 22.828 13.781 1 91.44 297 PRO B O 1
ATOM 7177 N N . THR B 1 298 ? -27.5 22.5 13.797 1 93.75 298 THR B N 1
ATOM 7178 C CA . THR B 1 298 ? -27.266 23.484 12.75 1 93.75 298 THR B CA 1
ATOM 7179 C C . THR B 1 298 ? -27.078 22.797 11.398 1 93.75 298 THR B C 1
ATOM 7181 O O . THR B 1 298 ? -26.922 23.469 10.375 1 93.75 298 THR B O 1
ATOM 7184 N N . ASN B 1 299 ? -26.969 21.5 11.391 1 95.06 299 ASN B N 1
ATOM 7185 C CA . ASN B 1 299 ? -26.641 20.734 10.195 1 95.06 299 ASN B CA 1
ATOM 7186 C C . ASN B 1 299 ? -25.25 21.078 9.672 1 95.06 299 ASN B C 1
ATOM 7188 O O . ASN B 1 299 ? -25.078 21.344 8.484 1 95.06 299 ASN B O 1
ATOM 7192 N N . TRP B 1 300 ? -24.266 21.125 10.547 1 97.25 300 TRP B N 1
ATOM 7193 C CA . TRP B 1 300 ? -22.891 21.422 10.156 1 97.25 300 TRP B CA 1
ATOM 7194 C C . TRP B 1 300 ? -22.016 20.172 10.25 1 97.25 300 TRP B C 1
ATOM 7196 O O . TRP B 1 300 ? -22.266 19.297 11.078 1 97.25 300 TRP B O 1
ATOM 7206 N N . SER B 1 301 ? -21.109 20.047 9.391 1 97.44 301 SER B N 1
ATOM 7207 C CA . SER B 1 301 ? -20 19.109 9.516 1 97.44 301 SER B CA 1
ATOM 7208 C C . SER B 1 301 ? -18.688 19.828 9.859 1 97.44 301 SER B C 1
ATOM 7210 O O . SER B 1 301 ? -18.391 20.875 9.281 1 97.44 301 SER B O 1
ATOM 7212 N N . PHE B 1 302 ? -18 19.281 10.82 1 98.19 302 PHE B N 1
ATOM 7213 C CA . PHE B 1 302 ? -16.656 19.75 11.18 1 98.19 302 PHE B CA 1
ATOM 7214 C C . PHE B 1 302 ? -15.594 18.75 10.742 1 98.19 302 PHE B C 1
ATOM 7216 O O . PHE B 1 302 ? -15.773 17.547 10.883 1 98.19 302 PHE B O 1
ATOM 7223 N N . SER B 1 303 ? -14.602 19.219 10.133 1 98.25 303 SER B N 1
ATOM 7224 C CA . SER B 1 303 ? -13.43 18.438 9.773 1 98.25 303 SER B CA 1
ATOM 7225 C C . SER B 1 303 ? -12.148 19.078 10.297 1 98.25 303 SER B C 1
ATOM 7227 O O . SER B 1 303 ? -11.789 20.188 9.875 1 98.25 303 SER B O 1
ATOM 7229 N N . VAL B 1 304 ? -11.492 18.391 11.156 1 98.44 304 VAL B N 1
ATOM 7230 C CA . VAL B 1 304 ? -10.305 18.969 11.781 1 98.44 304 VAL B CA 1
ATOM 7231 C C . VAL B 1 304 ? -9.07 18.156 11.391 1 98.44 304 VAL B C 1
ATOM 7233 O O . VAL B 1 304 ? -9.031 16.938 11.578 1 98.44 304 VAL B O 1
ATOM 7236 N N . SER B 1 305 ? -8.148 18.797 10.75 1 98.44 305 SER B N 1
ATOM 7237 C CA . SER B 1 305 ? -6.781 18.312 10.633 1 98.44 305 SER B CA 1
ATOM 7238 C C . SER B 1 305 ? -5.918 18.812 11.789 1 98.44 305 SER B C 1
ATOM 7240 O O . SER B 1 305 ? -5.516 19.969 11.812 1 98.44 305 SER B O 1
ATOM 7242 N N . TRP B 1 306 ? -5.66 17.984 12.672 1 98.12 306 TRP B N 1
ATOM 7243 C CA . TRP B 1 306 ? -5.133 18.406 13.969 1 98.12 306 TRP B CA 1
ATOM 7244 C C . TRP B 1 306 ? -3.828 19.172 13.797 1 98.12 306 TRP B C 1
ATOM 7246 O O . TRP B 1 306 ? -2.928 18.734 13.078 1 98.12 306 TRP B O 1
ATOM 7256 N N . GLY B 1 307 ? -3.715 20.297 14.391 1 98.31 307 GLY B N 1
ATOM 7257 C CA . GLY B 1 307 ? -2.518 21.125 14.375 1 98.31 307 GLY B CA 1
ATOM 7258 C C . GLY B 1 307 ? -2.318 21.859 13.07 1 98.31 307 GLY B C 1
ATOM 7259 O O . GLY B 1 307 ? -1.263 22.453 12.836 1 98.31 307 GLY B O 1
ATOM 7260 N N . TYR B 1 308 ? -3.34 21.891 12.164 1 98.62 308 TYR B N 1
ATOM 7261 C CA . TYR B 1 308 ? -3.15 22.5 10.852 1 98.62 308 TYR B CA 1
ATOM 7262 C C . TYR B 1 308 ? -4.367 23.328 10.453 1 98.62 308 TYR B C 1
ATOM 7264 O O . TYR B 1 308 ? -4.328 24.562 10.484 1 98.62 308 TYR B O 1
ATOM 7272 N N . SER B 1 309 ? -5.516 22.594 10.203 1 98.62 309 SER B N 1
ATOM 7273 C CA . SER B 1 309 ? -6.684 23.328 9.734 1 98.62 309 SER B CA 1
ATOM 7274 C C . SER B 1 309 ? -7.969 22.75 10.312 1 98.62 309 SER B C 1
ATOM 7276 O O . SER B 1 309 ? -7.969 21.656 10.867 1 98.62 309 SER B O 1
ATOM 7278 N N . ALA B 1 310 ? -9.008 23.547 10.266 1 98.62 310 ALA B N 1
ATOM 7279 C CA . ALA B 1 310 ? -10.367 23.125 10.594 1 98.62 310 ALA B CA 1
ATOM 7280 C C . ALA B 1 310 ? -11.375 23.672 9.594 1 98.62 310 ALA B C 1
ATOM 7282 O O . ALA B 1 310 ? -11.273 24.844 9.18 1 98.62 310 ALA B O 1
ATOM 7283 N N . TYR B 1 311 ? -12.242 22.828 9.156 1 98.25 311 TYR B N 1
ATOM 7284 C CA . TYR B 1 311 ? -13.273 23.203 8.203 1 98.25 311 TYR B CA 1
ATOM 7285 C C . TYR B 1 311 ? -14.664 23.078 8.812 1 98.25 311 TYR B C 1
ATOM 7287 O O . TYR B 1 311 ? -14.922 22.156 9.586 1 98.25 311 TYR B O 1
ATOM 7295 N N . ILE B 1 312 ? -15.539 24 8.508 1 97.75 312 ILE B N 1
ATOM 7296 C CA . ILE B 1 312 ? -16.969 23.875 8.773 1 97.75 312 ILE B CA 1
ATOM 7297 C C . ILE B 1 312 ? -17.734 23.844 7.457 1 97.75 312 ILE B C 1
ATOM 7299 O O . ILE B 1 312 ? -17.562 24.719 6.605 1 97.75 312 ILE B O 1
ATOM 7303 N N . TYR B 1 313 ? -18.516 22.844 7.316 1 97.5 313 TYR B N 1
ATOM 7304 C CA . TYR B 1 313 ? -19.453 22.75 6.207 1 97.5 313 TYR B CA 1
ATOM 7305 C C . TYR B 1 313 ? -20.891 22.984 6.684 1 97.5 313 TYR B C 1
ATOM 7307 O O . TYR B 1 313 ? -21.297 22.453 7.719 1 97.5 313 TYR B O 1
ATOM 7315 N N . GLU B 1 314 ? -21.625 23.797 5.953 1 97.12 314 GLU B N 1
ATOM 7316 C CA . GLU B 1 314 ? -23 24.094 6.32 1 97.12 314 GLU B CA 1
ATOM 7317 C C . GLU B 1 314 ? -23.953 23.016 5.812 1 97.12 314 GLU B C 1
ATOM 7319 O O . GLU B 1 314 ? -25 23.312 5.238 1 97.12 314 GLU B O 1
ATOM 7324 N N . ASN B 1 315 ? -23.531 21.812 5.969 1 96.31 315 ASN B N 1
ATOM 7325 C CA . ASN B 1 315 ? -24.266 20.594 5.598 1 96.31 315 ASN B CA 1
ATOM 7326 C C . ASN B 1 315 ? -23.719 19.375 6.324 1 96.31 315 ASN B C 1
ATOM 7328 O O . ASN B 1 315 ? -22.578 19.375 6.797 1 96.31 315 ASN B O 1
ATOM 7332 N N . ILE B 1 316 ? -24.641 18.422 6.547 1 95 316 ILE B N 1
ATOM 7333 C CA . ILE B 1 316 ? -24.156 17.141 7.027 1 95 316 ILE B CA 1
ATOM 7334 C C . ILE B 1 316 ? -23.625 16.328 5.855 1 95 316 ILE B C 1
ATOM 7336 O O . ILE B 1 316 ? -24.391 15.773 5.062 1 95 316 ILE B O 1
ATOM 7340 N N . ILE B 1 317 ? -22.328 16.281 5.742 1 95.38 317 ILE B N 1
ATOM 7341 C CA . ILE B 1 317 ? -21.656 15.57 4.66 1 95.38 317 ILE B CA 1
ATOM 7342 C C . ILE B 1 317 ? -21.047 14.281 5.203 1 95.38 317 ILE B C 1
ATOM 7344 O O . ILE B 1 317 ? -20.312 14.305 6.199 1 95.38 317 ILE B O 1
ATOM 7348 N N . PRO B 1 318 ? -21.297 13.164 4.543 1 93.31 318 PRO B N 1
ATOM 7349 C CA . PRO B 1 318 ? -20.75 11.898 5.027 1 93.31 318 PRO B CA 1
ATOM 7350 C C . PRO B 1 318 ? -19.234 11.875 5.059 1 93.31 318 PRO B C 1
ATOM 7352 O O . PRO B 1 318 ? -18.578 12.539 4.242 1 93.31 318 PRO B O 1
ATOM 7355 N N . GLN B 1 319 ? -18.703 11.078 5.98 1 94.06 319 GLN B N 1
ATOM 7356 C CA . GLN B 1 319 ? -17.266 10.977 6.141 1 94.06 319 GLN B CA 1
ATOM 7357 C C . GLN B 1 319 ? -16.594 10.445 4.875 1 94.06 319 GLN B C 1
ATOM 7359 O O . GLN B 1 319 ? -15.469 10.82 4.547 1 94.06 319 GLN B O 1
ATOM 7364 N N . SER B 1 320 ? -17.266 9.547 4.176 1 93.38 320 SER B N 1
ATOM 7365 C CA . SER B 1 320 ? -16.719 8.969 2.951 1 93.38 320 SER B CA 1
ATOM 7366 C C . SER B 1 320 ? -16.375 10.047 1.936 1 93.38 320 SER B C 1
ATOM 7368 O O . SER B 1 320 ? -15.438 9.883 1.144 1 93.38 320 SER B O 1
ATOM 7370 N N . ILE B 1 321 ? -17.078 11.117 2.008 1 94.88 321 ILE B N 1
ATOM 7371 C CA . ILE B 1 321 ? -16.844 12.227 1.089 1 94.88 321 ILE B CA 1
ATOM 7372 C C . ILE B 1 321 ? -15.781 13.156 1.658 1 94.88 321 ILE B C 1
ATOM 7374 O O . ILE B 1 321 ? -14.852 13.547 0.953 1 94.88 321 ILE B O 1
ATOM 7378 N N . LEU B 1 322 ? -15.898 13.469 2.939 1 97.06 322 LEU B N 1
ATOM 7379 C CA . LEU B 1 322 ? -15.031 14.469 3.555 1 97.06 322 LEU B CA 1
ATOM 7380 C C . LEU B 1 322 ? -13.602 13.953 3.66 1 97.06 322 LEU B C 1
ATOM 7382 O O . LEU B 1 322 ? -12.656 14.75 3.689 1 97.06 322 LEU B O 1
ATOM 7386 N N . ARG B 1 323 ? -13.445 12.695 3.689 1 96.19 323 ARG B N 1
ATOM 7387 C CA . ARG B 1 323 ? -12.109 12.117 3.799 1 96.19 323 ARG B CA 1
ATOM 7388 C C . ARG B 1 323 ? -11.336 12.273 2.492 1 96.19 323 ARG B C 1
ATOM 7390 O O . ARG B 1 323 ? -10.117 12.109 2.465 1 96.19 323 ARG B O 1
ATOM 7397 N N . THR B 1 324 ? -12.016 12.523 1.431 1 97.06 324 THR B N 1
ATOM 7398 C CA . THR B 1 324 ? -11.375 12.797 0.149 1 97.06 324 THR B CA 1
ATOM 7399 C C . THR B 1 324 ? -10.875 14.234 0.085 1 97.06 324 THR B C 1
ATOM 7401 O O . THR B 1 324 ? -11.656 15.18 0.2 1 97.06 324 THR B O 1
ATOM 7404 N N . PRO B 1 325 ? -9.594 14.398 -0.094 1 98.31 325 PRO B N 1
ATOM 7405 C CA . PRO B 1 325 ? -9.055 15.766 -0.101 1 98.31 325 PRO B CA 1
ATOM 7406 C C . PRO B 1 325 ? -9.617 16.609 -1.24 1 98.31 325 PRO B C 1
ATOM 7408 O O . PRO B 1 325 ? -9.836 16.109 -2.344 1 98.31 325 PRO B O 1
ATOM 7411 N N . ILE B 1 326 ? -9.828 17.891 -0.923 1 98.38 326 ILE B N 1
ATOM 7412 C CA . ILE B 1 326 ? -10.133 18.859 -1.964 1 98.38 326 ILE B CA 1
ATOM 7413 C C . ILE B 1 326 ? -8.875 19.156 -2.779 1 98.38 326 ILE B C 1
ATOM 7415 O O . ILE B 1 326 ? -7.809 19.406 -2.217 1 98.38 326 ILE B O 1
ATOM 7419 N N . GLU B 1 327 ? -9.008 19.094 -4.074 1 98.19 327 GLU B N 1
ATOM 7420 C CA . GLU B 1 327 ? -7.852 19.25 -4.953 1 98.19 327 GLU B CA 1
ATOM 7421 C C . GLU B 1 327 ? -7.492 20.734 -5.133 1 98.19 327 GLU B C 1
ATOM 7423 O O . GLU B 1 327 ? -7.625 21.281 -6.23 1 98.19 327 GLU B O 1
ATOM 7428 N N . THR B 1 328 ? -6.977 21.297 -4.117 1 98.06 328 THR B N 1
ATOM 7429 C CA . THR B 1 328 ? -6.531 22.688 -4.18 1 98.06 328 THR B CA 1
ATOM 7430 C C . THR B 1 328 ? -5.164 22.781 -4.848 1 98.06 328 THR B C 1
ATOM 7432 O O . THR B 1 328 ? -4.727 23.875 -5.219 1 98.06 328 THR B O 1
ATOM 7435 N N . PHE B 1 329 ? -4.461 21.703 -5.012 1 98.19 329 PHE B N 1
ATOM 7436 C CA . PHE B 1 329 ? -3.117 21.625 -5.566 1 98.19 329 PHE B CA 1
ATOM 7437 C C . PHE B 1 329 ? -3.168 21.328 -7.062 1 98.19 329 PHE B C 1
ATOM 7439 O O . PHE B 1 329 ? -4.234 21.031 -7.605 1 98.19 329 PHE B O 1
ATOM 7446 N N . THR B 1 330 ? -2 21.484 -7.668 1 97.75 330 THR B N 1
ATOM 7447 C CA . THR B 1 330 ? -1.896 21.219 -9.102 1 97.75 330 THR B CA 1
ATOM 7448 C C . THR B 1 330 ? -0.902 20.094 -9.367 1 97.75 330 THR B C 1
ATOM 7450 O O . THR B 1 330 ? -0.145 19.703 -8.477 1 97.75 330 THR B O 1
ATOM 7453 N N . LYS B 1 331 ? -1.033 19.516 -10.492 1 97.19 331 LYS B N 1
ATOM 7454 C CA . LYS B 1 331 ? -0.242 18.359 -10.883 1 97.19 331 LYS B CA 1
ATOM 7455 C C . LYS B 1 331 ? 1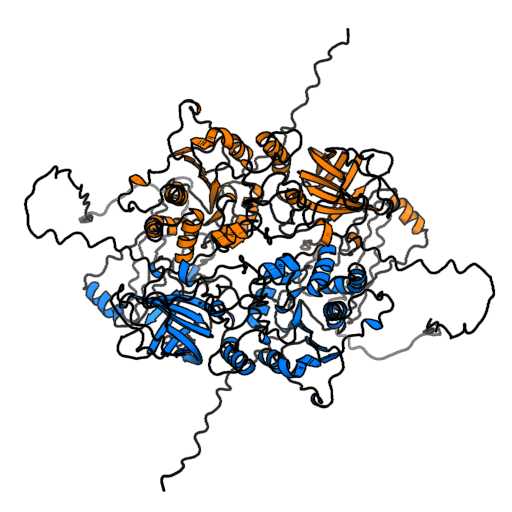.249 18.688 -10.883 1 97.19 331 LYS B C 1
ATOM 7457 O O . LYS B 1 331 ? 1.646 19.812 -11.195 1 97.19 331 LYS B O 1
ATOM 7462 N N . TRP B 1 332 ? 2.09 17.766 -10.641 1 97.31 332 TRP B N 1
ATOM 7463 C CA . TRP B 1 332 ? 3.539 17.859 -10.523 1 97.31 332 TRP B CA 1
ATOM 7464 C C . TRP B 1 332 ? 4.188 18.094 -11.883 1 97.31 332 TRP B C 1
ATOM 7466 O O . TRP B 1 332 ? 5.109 18.906 -12.008 1 97.31 332 TRP B O 1
ATOM 7476 N N . ARG B 1 333 ? 3.742 17.328 -12.844 1 95 333 ARG B N 1
ATOM 7477 C CA . ARG B 1 333 ? 4.23 17.469 -14.211 1 95 333 ARG B CA 1
ATOM 7478 C C . ARG B 1 333 ? 3.164 18.078 -15.117 1 95 333 ARG B C 1
ATOM 7480 O O . ARG B 1 333 ? 2.059 17.547 -15.227 1 95 333 ARG B O 1
ATOM 7487 N N . ARG B 1 334 ? 3.48 19.016 -15.867 1 91.56 334 ARG B N 1
ATOM 7488 C CA . ARG B 1 334 ? 2.553 19.844 -16.625 1 91.56 334 ARG B CA 1
ATOM 7489 C C . ARG B 1 334 ? 1.858 19.031 -17.719 1 91.56 334 ARG B C 1
ATOM 7491 O O . ARG B 1 334 ? 0.661 19.203 -17.953 1 91.56 334 ARG B O 1
ATOM 7498 N N . ARG B 1 335 ? 2.477 18.109 -18.312 1 92.12 335 ARG B N 1
ATOM 7499 C CA . ARG B 1 335 ? 1.923 17.406 -19.469 1 92.12 335 ARG B CA 1
ATOM 7500 C C . ARG B 1 335 ? 1.209 16.125 -19.047 1 92.12 335 ARG B C 1
ATOM 7502 O O . ARG B 1 335 ? 0.633 15.43 -19.875 1 92.12 335 ARG B O 1
ATOM 7509 N N . ALA B 1 336 ? 1.256 15.906 -17.766 1 93.88 336 ALA B N 1
ATOM 7510 C CA . ALA B 1 336 ? 0.631 14.672 -17.312 1 93.88 336 ALA B CA 1
ATOM 7511 C C . ALA B 1 336 ? -0.887 14.742 -17.438 1 93.88 336 ALA B C 1
ATOM 7513 O O . ALA B 1 336 ? -1.49 15.797 -17.234 1 93.88 336 ALA B O 1
ATOM 7514 N N . LYS B 1 337 ? -1.49 13.594 -17.812 1 93.12 337 LYS B N 1
ATOM 7515 C CA . LYS B 1 337 ? -2.941 13.453 -17.906 1 93.12 337 LYS B CA 1
ATOM 7516 C C . LYS B 1 337 ? -3.473 12.516 -16.844 1 93.12 337 LYS B C 1
ATOM 7518 O O . LYS B 1 337 ? -2.725 11.695 -16.297 1 93.12 337 LYS B O 1
ATOM 7523 N N . PRO B 1 338 ? -4.707 12.625 -16.484 1 93.12 338 PRO B N 1
ATOM 7524 C CA . PRO B 1 338 ? -5.27 11.695 -15.508 1 93.12 338 PRO B CA 1
ATOM 7525 C C . PRO B 1 338 ? -5.141 10.234 -15.93 1 93.12 338 PRO B C 1
ATOM 7527 O O . PRO B 1 338 ? -5.195 9.922 -17.125 1 93.12 338 PRO B O 1
ATOM 7530 N N . PRO B 1 339 ? -5.102 9.352 -15 1 95 339 PRO B N 1
ATOM 7531 C CA . PRO B 1 339 ? -5.07 9.516 -13.539 1 95 339 PRO B CA 1
ATOM 7532 C C . PRO B 1 339 ? -3.773 10.156 -13.047 1 95 339 PRO B C 1
ATOM 7534 O O . PRO B 1 339 ? -2.682 9.727 -13.438 1 95 339 PRO B O 1
ATOM 7537 N N . LEU B 1 340 ? -3.924 11.125 -12.102 1 97.12 340 LEU B N 1
ATOM 7538 C CA . LEU B 1 340 ? -2.773 11.945 -11.742 1 97.12 340 LEU B CA 1
ATOM 7539 C C . LEU B 1 340 ? -2.178 11.492 -10.414 1 97.12 340 LEU B C 1
ATOM 7541 O O . LEU B 1 340 ? -0.956 11.5 -10.242 1 97.12 340 LEU B O 1
ATOM 7545 N N . TYR B 1 341 ? -3.021 11.141 -9.508 1 97.94 341 TYR B N 1
ATOM 7546 C CA . TYR B 1 341 ? -2.561 10.914 -8.141 1 97.94 341 TYR B CA 1
ATOM 7547 C C . TYR B 1 341 ? -2.84 9.484 -7.707 1 97.94 341 TYR B C 1
ATOM 7549 O O . TYR B 1 341 ? -3.732 8.82 -8.242 1 97.94 341 TYR B O 1
ATOM 7557 N N . MET B 1 342 ? -2.107 9.047 -6.703 1 97.38 342 MET B N 1
ATOM 7558 C CA . MET B 1 342 ? -2.244 7.707 -6.145 1 97.38 342 MET B CA 1
ATOM 7559 C C . MET B 1 342 ? -3.352 7.668 -5.094 1 97.38 342 MET B C 1
ATOM 7561 O O . MET B 1 342 ? -3.389 6.766 -4.258 1 97.38 342 MET B O 1
ATOM 7565 N N . PHE B 1 343 ? -4.16 8.664 -5.035 1 97.19 343 PHE B N 1
ATOM 7566 C CA . PHE B 1 343 ? -5.285 8.797 -4.117 1 97.19 343 PHE B CA 1
ATOM 7567 C C . PHE B 1 343 ? -6.43 9.562 -4.77 1 97.19 343 PHE B C 1
ATOM 7569 O O . PHE B 1 343 ? -6.258 10.172 -5.828 1 97.19 343 PHE B O 1
ATOM 7576 N N . ASN B 1 344 ? -7.574 9.523 -4.16 1 97.19 344 ASN B N 1
ATOM 7577 C CA . ASN B 1 344 ? -8.742 10.219 -4.68 1 97.19 344 ASN B CA 1
ATOM 7578 C C . ASN B 1 344 ? -8.719 11.703 -4.324 1 97.19 344 ASN B C 1
ATOM 7580 O O . ASN B 1 344 ? -8.133 12.094 -3.307 1 97.19 344 ASN B O 1
ATOM 7584 N N . THR B 1 345 ? -9.312 12.484 -5.18 1 97.69 345 THR B N 1
ATOM 7585 C CA . THR B 1 345 ? -9.492 13.898 -4.883 1 97.69 345 THR B CA 1
ATOM 7586 C C . THR B 1 345 ? -10.906 14.344 -5.254 1 97.69 345 THR B C 1
ATOM 7588 O O . THR B 1 345 ? -11.617 13.648 -5.984 1 97.69 345 THR B O 1
ATOM 7591 N N . ARG B 1 346 ? -11.328 15.352 -4.68 1 96 346 ARG B N 1
ATOM 7592 C CA . ARG B 1 346 ? -12.578 15.984 -5.102 1 96 346 ARG B CA 1
ATOM 7593 C C . ARG B 1 346 ? -12.352 17.438 -5.48 1 96 346 ARG B C 1
ATOM 7595 O O . ARG B 1 346 ? -11.445 18.094 -4.949 1 96 346 ARG B O 1
ATOM 7602 N N . PRO B 1 347 ? -13.102 17.969 -6.422 1 96.44 347 PRO B N 1
ATOM 7603 C CA . PRO B 1 347 ? -12.859 19.312 -6.938 1 96.44 347 PRO B CA 1
ATOM 7604 C C . PRO B 1 347 ? -13.297 20.406 -5.961 1 96.44 347 PRO B C 1
ATOM 7606 O O . PRO B 1 347 ? -14.109 20.156 -5.07 1 96.44 347 PRO B O 1
ATOM 7609 N N . LEU B 1 348 ? -12.727 21.562 -6.176 1 95.38 348 LEU B N 1
ATOM 7610 C CA . LEU B 1 348 ? -13.234 22.75 -5.508 1 95.38 348 LEU B CA 1
ATOM 7611 C C . LEU B 1 348 ? -14.68 23.031 -5.914 1 95.38 348 LEU B C 1
ATOM 7613 O O . LEU B 1 348 ? -15.047 22.859 -7.078 1 95.38 348 LEU B O 1
ATOM 7617 N N . SER B 1 349 ? -15.43 23.391 -4.922 1 94.75 349 SER B N 1
ATOM 7618 C CA . SER B 1 349 ? -16.844 23.641 -5.207 1 94.75 349 SER B CA 1
ATOM 7619 C C . SER B 1 349 ? -17.234 25.078 -4.84 1 94.75 349 SER B C 1
ATOM 7621 O O . SER B 1 349 ? -16.781 25.609 -3.822 1 94.75 349 SER B O 1
ATOM 7623 N N . GLY B 1 350 ? -18.047 25.703 -5.738 1 93.75 350 GLY B N 1
ATOM 7624 C CA . GLY B 1 350 ? -18.656 26.984 -5.414 1 93.75 350 GLY B CA 1
ATOM 7625 C C . GLY B 1 350 ? -20.031 26.859 -4.789 1 93.75 350 GLY B C 1
ATOM 7626 O O . GLY B 1 350 ? -20.703 27.859 -4.562 1 93.75 350 GLY B O 1
ATOM 7627 N N . ASP B 1 351 ? -20.422 25.625 -4.559 1 95.25 351 ASP B N 1
ATOM 7628 C CA . ASP B 1 351 ? -21.688 25.344 -3.891 1 95.25 351 ASP B CA 1
ATOM 7629 C C . ASP B 1 351 ? -21.578 25.609 -2.389 1 95.25 351 ASP B C 1
ATOM 7631 O O . ASP B 1 351 ? -20.812 24.938 -1.692 1 95.25 351 ASP B O 1
ATOM 7635 N N . PRO B 1 352 ? -22.469 26.531 -1.889 1 95.5 352 PRO B N 1
ATOM 7636 C CA . PRO B 1 352 ? -22.375 26.875 -0.466 1 95.5 352 PRO B CA 1
ATOM 7637 C C . PRO B 1 352 ? -22.609 25.656 0.441 1 95.5 352 PRO B C 1
ATOM 7639 O O . PRO B 1 352 ? -22.219 25.672 1.61 1 95.5 352 PRO B O 1
ATOM 7642 N N . CYS B 1 353 ? -23.234 24.641 -0.04 1 96.19 353 CYS B N 1
ATOM 7643 C CA . CYS B 1 353 ? -23.516 23.453 0.771 1 96.19 353 CYS B CA 1
ATOM 7644 C C . CYS B 1 353 ? -22.344 22.484 0.755 1 96.19 353 CYS B C 1
ATOM 7646 O O . CYS B 1 353 ? -22.328 21.516 1.516 1 96.19 353 CYS B O 1
ATOM 7648 N N . GLN B 1 354 ? -21.375 22.766 -0.052 1 96.06 354 GLN B N 1
ATOM 7649 C CA . GLN B 1 354 ? -20.25 21.844 -0.198 1 96.06 354 GLN B CA 1
ATOM 7650 C C . GLN B 1 354 ? -18.922 22.547 0.122 1 96.06 354 GLN B C 1
ATOM 7652 O O . GLN B 1 354 ? -17.953 21.891 0.516 1 96.06 354 GLN B O 1
ATOM 7657 N N . ALA B 1 355 ? -18.922 23.844 -0.057 1 96.75 355 ALA B N 1
ATOM 7658 C CA . ALA B 1 355 ? -17.703 24.609 0.166 1 96.75 355 ALA B CA 1
ATOM 7659 C C . ALA B 1 355 ? -17.469 24.844 1.655 1 96.75 355 ALA B C 1
ATOM 7661 O O . ALA B 1 355 ? -18.375 25.266 2.375 1 96.75 355 ALA B O 1
ATOM 7662 N N . PRO B 1 356 ? -16.297 24.656 2.107 1 97.31 356 PRO B N 1
ATOM 7663 C CA . PRO B 1 356 ? -16.047 24.797 3.545 1 97.31 356 PRO B CA 1
ATOM 7664 C C . PRO B 1 356 ? -15.68 26.219 3.943 1 97.31 356 PRO B C 1
ATOM 7666 O O . PRO B 1 356 ? -15.172 26.984 3.119 1 97.31 356 PRO B O 1
ATOM 7669 N N . HIS B 1 357 ? -16.094 26.594 5.211 1 97.12 357 HIS B N 1
ATOM 7670 C CA . HIS B 1 357 ? -15.375 27.641 5.934 1 97.12 357 HIS B CA 1
ATOM 7671 C C . HIS B 1 357 ? -14.008 27.156 6.406 1 97.12 357 HIS B C 1
ATOM 7673 O O . HIS B 1 357 ? -13.906 26.094 7.027 1 97.12 357 HIS B O 1
ATOM 7679 N N . VAL B 1 358 ? -12.984 27.938 6.172 1 97.62 358 VAL B N 1
ATOM 7680 C CA . VAL B 1 358 ? -11.633 27.422 6.383 1 97.62 358 VAL B CA 1
ATOM 7681 C C . VAL B 1 358 ? -10.977 28.172 7.539 1 97.62 358 VAL B C 1
ATOM 7683 O O . VAL B 1 358 ? -10.984 29.406 7.57 1 97.62 358 VAL B O 1
ATOM 7686 N N . PHE B 1 359 ? -10.453 27.438 8.477 1 98.38 359 PHE B N 1
ATOM 7687 C CA . PHE B 1 359 ? -9.695 27.938 9.617 1 98.38 359 PHE B CA 1
ATOM 7688 C C . PHE B 1 359 ? -8.305 27.328 9.664 1 98.38 359 PHE B C 1
ATOM 7690 O O . PHE B 1 359 ? -8.117 26.188 9.227 1 98.38 359 PHE B O 1
ATOM 7697 N N . PHE B 1 360 ? -7.332 28.078 10.203 1 98.69 360 PHE B N 1
ATOM 7698 C CA . PHE B 1 360 ? -5.977 27.547 10.312 1 98.69 360 PHE B CA 1
ATOM 7699 C C . PHE B 1 360 ? -5.48 27.609 11.75 1 98.69 360 PHE B C 1
ATOM 7701 O O . PHE B 1 360 ? -5.883 28.5 12.508 1 98.69 360 PHE B O 1
ATOM 7708 N N . PHE B 1 361 ? -4.648 26.719 12.031 1 98.69 361 PHE B N 1
ATOM 7709 C CA . PHE B 1 361 ? -4.012 26.641 13.344 1 98.69 361 PHE B CA 1
ATOM 7710 C C . PHE B 1 361 ? -3.336 27.969 13.695 1 98.69 361 PHE B C 1
ATOM 7712 O O . PHE B 1 361 ? -2.629 28.547 12.867 1 98.69 361 PHE B O 1
ATOM 7719 N N . ASP B 1 362 ? -3.594 28.359 14.898 1 98 362 ASP B N 1
ATOM 7720 C CA . ASP B 1 362 ? -3.023 29.625 15.367 1 98 362 ASP B CA 1
ATOM 7721 C C . ASP B 1 362 ? -2.139 29.391 16.594 1 98 362 ASP B C 1
ATOM 7723 O O . ASP B 1 362 ? -1.008 29.891 16.641 1 98 362 ASP B O 1
ATOM 7727 N N . SER B 1 363 ? -2.682 28.672 17.531 1 97.62 363 SER B N 1
ATOM 7728 C CA . SER B 1 363 ? -1.938 28.516 18.781 1 97.62 363 SER B CA 1
ATOM 7729 C C . SER B 1 363 ? -2.303 27.219 19.484 1 97.62 363 SER B C 1
ATOM 7731 O O . SER B 1 363 ? -3.275 26.547 19.109 1 97.62 363 SER B O 1
ATOM 7733 N N . ILE B 1 364 ? -1.438 26.844 20.438 1 97.31 364 ILE B N 1
ATOM 7734 C CA . ILE B 1 364 ? -1.638 25.641 21.234 1 97.31 364 ILE B CA 1
ATOM 7735 C C . ILE B 1 364 ? -1.315 25.938 22.688 1 97.31 364 ILE B C 1
ATOM 7737 O O . ILE B 1 364 ? -0.368 26.656 23 1 97.31 364 ILE B O 1
ATOM 7741 N N . GLU B 1 365 ? -2.158 25.469 23.578 1 95.69 365 GLU B N 1
ATOM 7742 C CA . GLU B 1 365 ? -1.979 25.656 25.016 1 95.69 365 GLU B CA 1
ATOM 7743 C C . GLU B 1 365 ? -2.314 24.375 25.781 1 95.69 365 GLU B C 1
ATOM 7745 O O . GLU B 1 365 ? -3.139 23.578 25.328 1 95.69 365 GLU B O 1
ATOM 7750 N N . LEU B 1 366 ? -1.604 24.188 26.828 1 92.88 366 LEU B N 1
ATOM 7751 C CA . LEU B 1 366 ? -1.889 23.109 27.75 1 92.88 366 LEU B CA 1
ATOM 7752 C C . LEU B 1 366 ? -2.689 23.594 28.953 1 92.88 366 LEU B C 1
ATOM 7754 O O . LEU B 1 366 ? -2.295 24.562 29.594 1 92.88 366 LEU B O 1
ATOM 7758 N N . ILE B 1 367 ? -3.787 23.016 29.141 1 90.12 367 ILE B N 1
ATOM 7759 C CA . ILE B 1 367 ? -4.605 23.422 30.266 1 90.12 367 ILE B CA 1
ATOM 7760 C C . ILE B 1 367 ? -4.926 22.219 31.141 1 90.12 367 ILE B C 1
ATOM 7762 O O . ILE B 1 367 ? -4.77 21.078 30.719 1 90.12 367 ILE B O 1
ATOM 7766 N N . GLN B 1 368 ? -5.234 22.516 32.438 1 82.81 368 GLN B N 1
ATOM 7767 C CA . GLN B 1 368 ? -5.68 21.453 33.344 1 82.81 368 GLN B CA 1
ATOM 7768 C C . GLN B 1 368 ? -7.133 21.078 33.062 1 82.81 368 GLN B C 1
ATOM 7770 O O . GLN B 1 368 ? -7.984 21.938 32.875 1 82.81 368 GLN B O 1
ATOM 7775 N N . GLY B 1 369 ? -7.355 19.828 32.781 1 74.88 369 GLY B N 1
ATOM 7776 C CA . GLY B 1 369 ? -8.711 19.359 32.531 1 74.88 369 GLY B CA 1
ATOM 7777 C C . GLY B 1 369 ? -9.594 19.406 33.75 1 74.88 369 GLY B C 1
ATOM 7778 O O . GLY B 1 369 ? -9.164 19.828 34.844 1 74.88 369 GLY B O 1
ATOM 7779 N N . ASP B 1 370 ? -10.914 19.219 33.5 1 63.94 370 ASP B N 1
ATOM 7780 C CA . ASP B 1 370 ? -11.898 19.203 34.594 1 63.94 370 ASP B CA 1
ATOM 7781 C C . ASP B 1 370 ? -11.539 18.172 35.656 1 63.94 370 ASP B C 1
ATOM 7783 O O . ASP B 1 370 ? -11.773 18.391 36.844 1 63.94 370 ASP B O 1
ATOM 7787 N N . ASP B 1 371 ? -11.055 17.078 35.094 1 58.62 371 ASP B N 1
ATOM 7788 C CA . ASP B 1 371 ? -10.594 16.062 36.062 1 58.62 371 ASP B CA 1
ATOM 7789 C C . ASP B 1 371 ? -9.133 16.297 36.438 1 58.62 371 ASP B C 1
ATOM 7791 O O . ASP B 1 371 ? -8.289 16.562 35.562 1 58.62 371 ASP B O 1
ATOM 7795 N N . ASP B 1 372 ? -8.891 16.719 37.688 1 56.84 372 ASP B N 1
ATOM 7796 C CA . ASP B 1 372 ? -7.641 17.172 38.281 1 56.84 372 ASP B CA 1
ATOM 7797 C C . ASP B 1 372 ? -6.438 16.484 37.656 1 56.84 372 ASP B C 1
ATOM 7799 O O . ASP B 1 372 ? -5.367 17.078 37.531 1 56.84 372 ASP B O 1
ATOM 7803 N N . ASP B 1 373 ? -6.59 15.273 37.156 1 61.16 373 ASP B N 1
ATOM 7804 C CA . ASP B 1 373 ? -5.383 14.547 36.781 1 61.16 373 ASP B CA 1
ATOM 7805 C C . ASP B 1 373 ? -5.238 14.484 35.25 1 61.16 373 ASP B C 1
ATOM 7807 O O . ASP B 1 373 ? -4.254 13.945 34.75 1 61.16 373 ASP B O 1
ATOM 7811 N N . GLU B 1 374 ? -6.16 15.195 34.562 1 77 374 GLU B N 1
ATOM 7812 C CA . GLU B 1 374 ? -6.012 15.016 33.125 1 77 374 GLU B CA 1
ATOM 7813 C C . GLU B 1 374 ? -5.598 16.312 32.438 1 77 374 GLU B C 1
ATOM 7815 O O . GLU B 1 374 ? -6.164 17.375 32.719 1 77 374 GLU B O 1
ATOM 7820 N N . GLN B 1 375 ? -4.48 16.359 31.797 1 87.12 375 GLN B N 1
ATOM 7821 C CA . GLN B 1 375 ? -4.035 17.484 31 1 87.12 375 GLN B CA 1
ATOM 7822 C C . GLN B 1 375 ? -4.645 17.453 29.609 1 87.12 375 GLN B C 1
ATOM 7824 O O . GLN B 1 375 ? -4.828 16.375 29.031 1 87.12 375 GLN B O 1
ATOM 7829 N N . VAL B 1 376 ? -5.109 18.641 29.203 1 91.88 376 VAL B N 1
ATOM 7830 C CA . VAL B 1 376 ? -5.773 18.766 27.906 1 91.88 376 VAL B CA 1
ATOM 7831 C C . VAL B 1 376 ? -5.008 19.75 27.016 1 91.88 376 VAL B C 1
ATOM 7833 O O . VAL B 1 376 ? -4.535 20.781 27.5 1 91.88 376 VAL B O 1
ATOM 7836 N N . LEU B 1 377 ? -4.844 19.391 25.797 1 95.31 377 LEU B N 1
ATOM 7837 C CA . LEU B 1 377 ? -4.258 20.281 24.797 1 95.31 377 LEU B CA 1
ATOM 7838 C C . LEU B 1 377 ? -5.348 21.062 24.062 1 95.31 377 LEU B C 1
ATOM 7840 O O . LEU B 1 377 ? -6.266 20.469 23.5 1 95.31 377 LEU B O 1
ATOM 7844 N N . VAL B 1 378 ? -5.223 22.344 24.125 1 97.06 378 VAL B N 1
ATOM 7845 C CA . VAL B 1 378 ? -6.176 23.188 23.406 1 97.06 378 VAL B CA 1
ATOM 7846 C C . VAL B 1 378 ? -5.496 23.812 22.188 1 97.06 378 VAL B C 1
ATOM 7848 O O . VAL B 1 378 ? -4.566 24.609 22.328 1 97.06 378 VAL B O 1
ATOM 7851 N N . THR B 1 379 ? -5.902 23.391 21.047 1 98.19 379 THR B N 1
ATOM 7852 C CA . THR B 1 379 ? -5.449 24.031 19.812 1 98.19 379 THR B CA 1
ATOM 7853 C C . THR B 1 379 ? -6.504 25 19.281 1 98.19 379 THR B C 1
ATOM 7855 O O . THR B 1 379 ? -7.688 24.656 19.219 1 98.19 379 THR B O 1
ATOM 7858 N N . THR B 1 380 ? -6.043 26.172 18.938 1 98.44 380 THR B N 1
ATOM 7859 C CA . THR B 1 380 ? -6.941 27.219 18.453 1 98.44 380 THR B CA 1
ATOM 7860 C C . THR B 1 380 ? -6.738 27.453 16.953 1 98.44 380 THR B C 1
ATOM 7862 O O . THR B 1 380 ? -5.602 27.547 16.484 1 98.44 380 THR B O 1
ATOM 7865 N N . TYR B 1 381 ? -7.832 27.516 16.25 1 98.62 381 TYR B N 1
ATOM 7866 C CA . TYR B 1 381 ? -7.848 27.781 14.812 1 98.62 381 TYR B CA 1
ATOM 7867 C C . TYR B 1 381 ? -8.594 29.062 14.492 1 98.62 381 TYR B C 1
ATOM 7869 O O . TYR B 1 381 ? -9.695 29.297 15.008 1 98.62 381 TYR B O 1
ATOM 7877 N N . ILE B 1 382 ? -8.016 29.875 13.656 1 97.81 382 ILE B N 1
ATOM 7878 C CA . ILE B 1 382 ? -8.609 31.172 13.336 1 97.81 382 ILE B CA 1
ATOM 7879 C C . ILE B 1 382 ? -9.023 31.188 11.867 1 97.81 382 ILE B C 1
ATOM 7881 O O . ILE B 1 382 ? -8.328 30.641 11.008 1 97.81 382 ILE B O 1
ATOM 7885 N N . ARG B 1 383 ? -10.109 31.812 11.617 1 95.94 383 ARG B N 1
ATOM 7886 C CA . ARG B 1 383 ? -10.625 31.906 10.258 1 95.94 383 ARG B CA 1
ATOM 7887 C C . ARG B 1 383 ? -9.633 32.625 9.344 1 95.94 383 ARG B C 1
ATOM 7889 O O . ARG B 1 383 ? -9.094 33.688 9.711 1 95.94 383 ARG B O 1
ATOM 7896 N N . LYS B 1 384 ? -9.312 32 8.188 1 83.56 384 LYS B N 1
ATOM 7897 C CA . LYS B 1 384 ? -8.406 32.531 7.18 1 83.56 384 LYS B CA 1
ATOM 7898 C C . LYS B 1 384 ? -9.016 33.781 6.504 1 83.56 384 LYS B C 1
ATOM 7900 O O . LYS B 1 384 ? -8.406 34.844 6.488 1 83.56 384 LYS B O 1
ATOM 7905 N N . SER B 1 385 ? -10.133 33.594 5.816 1 85.62 385 SER B N 1
ATOM 7906 C CA . SER B 1 385 ? -10.891 34.562 5.062 1 85.62 385 SER B CA 1
ATOM 7907 C C . SER B 1 385 ? -12.375 34.219 5.012 1 85.62 385 SER B C 1
ATOM 7909 O O . SER B 1 385 ? -12.742 33.062 5.234 1 85.62 385 SER B O 1
ATOM 7911 N N . PRO B 1 386 ? -13.078 35.281 4.824 1 88.06 386 PRO B N 1
ATOM 7912 C CA . PRO B 1 386 ? -14.484 34.938 4.617 1 88.06 386 PRO B CA 1
ATOM 7913 C C . PRO B 1 386 ? -14.703 34.031 3.418 1 88.06 386 PRO B C 1
ATOM 7915 O O . PRO B 1 386 ? -14.008 34.156 2.404 1 88.06 386 PRO B O 1
ATOM 7918 N N . ARG B 1 387 ? -15.547 33.062 3.619 1 90.25 387 ARG B N 1
ATOM 7919 C CA . ARG B 1 387 ? -15.859 32.125 2.568 1 90.25 387 ARG B CA 1
ATOM 7920 C C . ARG B 1 387 ? -16.406 32.812 1.327 1 90.25 387 ARG B C 1
ATOM 7922 O O . ARG B 1 387 ? -16.141 32.375 0.202 1 90.25 387 ARG B O 1
ATOM 7929 N N . GLY B 1 388 ? -17.172 33.938 1.387 1 90 388 GLY B N 1
ATOM 7930 C CA . GLY B 1 388 ? -17.688 34.719 0.28 1 90 388 GLY B CA 1
ATOM 7931 C C . GLY B 1 388 ? -18.828 34.062 -0.45 1 90 388 GLY B C 1
ATOM 7932 O O . GLY B 1 388 ? -19 34.25 -1.657 1 90 388 GLY B O 1
ATOM 7933 N N . LEU B 1 389 ? -19.531 33.156 0.14 1 94.06 389 LEU B N 1
ATOM 7934 C CA . LEU B 1 389 ? -20.672 32.438 -0.42 1 94.06 389 LEU B CA 1
ATOM 7935 C C . LEU B 1 389 ? -21.906 32.625 0.464 1 94.06 389 LEU B C 1
ATOM 7937 O O . LEU B 1 389 ? -21.781 32.844 1.667 1 94.06 389 LEU B O 1
ATOM 7941 N N . PRO B 1 390 ? -23.094 32.562 -0.162 1 93.69 390 PRO B N 1
ATOM 7942 C CA . PRO B 1 390 ? -24.297 32.594 0.664 1 93.69 390 PRO B CA 1
ATOM 7943 C C . PRO B 1 390 ? -24.422 31.344 1.545 1 93.69 390 PRO B C 1
ATOM 7945 O O . PRO B 1 390 ? -23.625 30.422 1.433 1 93.69 390 PRO B O 1
ATOM 7948 N N . ASN B 1 391 ? -25.375 31.422 2.479 1 93.38 391 ASN B N 1
ATOM 7949 C CA . ASN B 1 391 ? -25.656 30.266 3.314 1 93.38 391 ASN B CA 1
ATOM 7950 C C . ASN B 1 391 ? -26.234 29.109 2.494 1 93.38 391 ASN B C 1
ATOM 7952 O O . ASN B 1 391 ? -26.781 29.328 1.406 1 93.38 391 ASN B O 1
ATOM 7956 N N . CYS B 1 392 ? -26.031 27.938 3.053 1 93.81 392 CYS B N 1
ATOM 7957 C CA . CYS B 1 392 ? -26.672 26.781 2.436 1 93.81 392 CYS B CA 1
ATOM 7958 C C . CYS B 1 392 ? -28.172 26.766 2.719 1 93.81 392 CYS B C 1
ATOM 7960 O O . CYS B 1 392 ? -28.594 26.531 3.85 1 93.81 392 CYS B O 1
ATOM 7962 N N . SER B 1 393 ? -29 26.953 1.767 1 88.44 393 SER B N 1
ATOM 7963 C CA . SER B 1 393 ? -30.438 27.094 1.951 1 88.44 393 SER B CA 1
ATOM 7964 C C . SER B 1 393 ? -31.109 25.719 2.088 1 88.44 393 SER B C 1
ATOM 7966 O O . SER B 1 393 ? -32.156 25.609 2.734 1 88.44 393 SER B O 1
ATOM 7968 N N . SER B 1 394 ? -30.547 24.688 1.562 1 86 394 SER B N 1
ATOM 7969 C CA . SER B 1 394 ? -31.172 23.375 1.5 1 86 394 SER B CA 1
ATOM 7970 C C . SER B 1 394 ? -31.125 22.688 2.855 1 86 394 SER B C 1
ATOM 7972 O O . SER B 1 394 ? -31.859 21.719 3.084 1 86 394 SER B O 1
ATOM 7974 N N . THR B 1 395 ? -30.359 23.188 3.758 1 82.81 395 THR B N 1
ATOM 7975 C CA . THR B 1 395 ? -30.203 22.469 5.02 1 82.81 395 THR B CA 1
ATOM 7976 C C . THR B 1 395 ? -30.672 23.328 6.191 1 82.81 395 THR B C 1
ATOM 7978 O O . THR B 1 395 ? -30.266 23.094 7.336 1 82.81 395 THR B O 1
ATOM 7981 N N . GLY B 1 396 ? -31.406 24.359 6.023 1 85.5 396 GLY B N 1
ATOM 7982 C CA . GLY B 1 396 ? -31.984 25.156 7.105 1 85.5 396 GLY B CA 1
ATOM 7983 C C . GLY B 1 396 ? -31.391 26.547 7.203 1 85.5 396 GLY B C 1
ATOM 7984 O O . GLY B 1 396 ? -31.766 27.328 8.078 1 85.5 396 GLY B O 1
ATOM 7985 N N . ASN B 1 397 ? -30.438 26.812 6.398 1 86.44 397 ASN B N 1
ATOM 7986 C CA . ASN B 1 397 ? -29.906 28.156 6.254 1 86.44 397 ASN B CA 1
ATOM 7987 C C . ASN B 1 397 ? -29.172 28.609 7.52 1 86.44 397 ASN B C 1
ATOM 7989 O O . ASN B 1 397 ? -29.297 29.766 7.934 1 86.44 397 ASN B O 1
ATOM 7993 N N . HIS B 1 398 ? -28.594 27.703 8.164 1 91.75 398 HIS B N 1
ATOM 7994 C CA . HIS B 1 398 ? -27.75 28.047 9.305 1 91.75 398 HIS B CA 1
ATOM 7995 C C . HIS B 1 398 ? -26.344 28.422 8.859 1 91.75 398 HIS B C 1
ATOM 7997 O O . HIS B 1 398 ? -25.562 27.547 8.453 1 91.75 398 HIS B O 1
ATOM 8003 N N . SER B 1 399 ? -26 29.656 9.023 1 94.06 399 SER B N 1
ATOM 8004 C CA . SER B 1 399 ? -24.703 30.141 8.562 1 94.06 399 SER B CA 1
ATOM 8005 C C . SER B 1 399 ? -23.641 29.984 9.641 1 94.06 399 SER B C 1
ATOM 8007 O O . SER B 1 399 ? -23.906 30.203 10.82 1 94.06 399 SER B O 1
ATOM 8009 N N . ALA B 1 400 ? -22.406 29.672 9.172 1 95.25 400 ALA B N 1
ATOM 8010 C CA . ALA B 1 400 ? -21.266 29.609 10.086 1 95.25 400 ALA B CA 1
ATOM 8011 C C . ALA B 1 400 ? -20.391 30.844 9.969 1 95.25 400 ALA B C 1
ATOM 8013 O O . ALA B 1 400 ? -19.281 30.891 10.477 1 95.25 400 ALA B O 1
ATOM 8014 N N . ASP B 1 401 ? -20.844 31.875 9.367 1 94.5 401 ASP B N 1
ATOM 8015 C CA . ASP B 1 401 ? -20.078 33.094 9.117 1 94.5 401 ASP B CA 1
ATOM 8016 C C . ASP B 1 401 ? -19.688 33.781 10.422 1 94.5 401 ASP B C 1
ATOM 8018 O O . ASP B 1 401 ? -18.656 34.438 10.5 1 94.5 401 ASP B O 1
ATOM 8022 N N . ALA B 1 402 ? -20.484 33.594 11.375 1 92.94 402 ALA B N 1
ATOM 8023 C CA . ALA B 1 402 ? -20.25 34.281 12.641 1 92.94 402 ALA B CA 1
ATOM 8024 C C . ALA B 1 402 ? -19.109 33.656 13.414 1 92.94 402 ALA B C 1
ATOM 8026 O O . ALA B 1 402 ? -18.547 34.25 14.336 1 92.94 402 ALA B O 1
ATOM 8027 N N . ILE B 1 403 ? -18.781 32.438 13.117 1 96.06 403 ILE B N 1
ATOM 8028 C CA . ILE B 1 403 ? -17.719 31.734 13.82 1 96.06 403 ILE B CA 1
ATOM 8029 C C . ILE B 1 403 ? -16.359 32.281 13.359 1 96.06 403 ILE B C 1
ATOM 8031 O O . ILE B 1 403 ? -16.047 32.25 12.164 1 96.06 403 ILE B O 1
ATOM 8035 N N . THR B 1 404 ? -15.531 32.719 14.32 1 96.12 404 THR B N 1
ATOM 8036 C CA . THR B 1 404 ? -14.227 33.281 13.977 1 96.12 404 THR B CA 1
ATOM 8037 C C . THR B 1 404 ? -13.102 32.406 14.5 1 96.12 404 THR B C 1
ATOM 8039 O O . THR B 1 404 ? -11.961 32.5 14.039 1 96.12 404 THR B O 1
ATOM 8042 N N . LYS B 1 405 ? -13.508 31.625 15.508 1 97 405 LYS B N 1
ATOM 8043 C CA . LYS B 1 405 ? -12.5 30.797 16.156 1 97 405 LYS B CA 1
ATOM 8044 C C . LYS B 1 405 ? -13.047 29.406 16.484 1 97 405 LYS B C 1
ATOM 8046 O O . LYS B 1 405 ? -14.195 29.266 16.906 1 97 405 LYS B O 1
ATOM 8051 N N . ILE B 1 406 ? -12.18 28.391 16.281 1 98.12 406 ILE B N 1
ATOM 8052 C CA . ILE B 1 406 ? -12.484 27.031 16.688 1 98.12 406 ILE B CA 1
ATOM 8053 C C . ILE B 1 406 ? -11.422 26.547 17.672 1 98.12 406 ILE B C 1
ATOM 8055 O O . ILE B 1 406 ? -10.219 26.672 17.422 1 98.12 406 ILE B O 1
ATOM 8059 N N . GLN B 1 407 ? -11.828 26.062 18.812 1 98.19 407 GLN B N 1
ATOM 8060 C CA . GLN B 1 407 ? -10.914 25.469 19.781 1 98.19 407 GLN B CA 1
ATOM 8061 C C . GLN B 1 407 ? -11.117 23.953 19.844 1 98.19 407 GLN B C 1
ATOM 8063 O O . GLN B 1 407 ? -12.242 23.484 20.047 1 98.19 407 GLN B O 1
ATOM 8068 N N . VAL B 1 408 ? -10.062 23.234 19.641 1 98.19 408 VAL B N 1
ATOM 8069 C CA . VAL B 1 408 ? -10.094 21.781 19.688 1 98.19 408 VAL B CA 1
ATOM 8070 C C . VAL B 1 408 ? -9.422 21.281 20.969 1 98.19 408 VAL B C 1
ATOM 8072 O O . VAL B 1 408 ? -8.266 21.625 21.234 1 98.19 408 VAL B O 1
ATOM 8075 N N . LEU B 1 409 ? -10.109 20.547 21.75 1 96.44 409 LEU B N 1
ATOM 8076 C CA . LEU B 1 409 ? -9.602 19.953 22.984 1 96.44 409 LEU B CA 1
ATOM 8077 C C . LEU B 1 409 ? -9.258 18.484 22.781 1 96.44 409 LEU B C 1
ATOM 8079 O O . LEU B 1 409 ? -10.133 17.672 22.438 1 96.44 409 LEU B O 1
ATOM 8083 N N . SER B 1 410 ? -8.047 18.141 22.922 1 94.81 410 SER B N 1
ATOM 8084 C CA . SER B 1 410 ? -7.57 16.766 22.766 1 94.81 410 SER B CA 1
ATOM 8085 C C . SER B 1 410 ? -6.758 16.328 23.969 1 94.81 410 SER B C 1
ATOM 8087 O O . SER B 1 410 ? -6.223 17.156 24.703 1 94.81 410 SER B O 1
ATOM 8089 N N . PRO B 1 411 ? -6.703 15.016 24.188 1 88.5 411 PRO B N 1
ATOM 8090 C CA . PRO B 1 411 ? -5.914 14.531 25.328 1 88.5 411 PRO B CA 1
ATOM 8091 C C . PRO B 1 411 ? -4.426 14.836 25.172 1 88.5 411 PRO B C 1
ATOM 8093 O O . PRO B 1 411 ? -3.867 14.703 24.078 1 88.5 411 PRO B O 1
ATOM 8096 N N . ALA B 1 412 ? -3.865 15.164 26.297 1 85.69 412 ALA B N 1
ATOM 8097 C CA . ALA B 1 412 ? -2.455 15.547 26.266 1 85.69 412 ALA B CA 1
ATOM 8098 C C . ALA B 1 412 ? -1.556 14.328 26.484 1 85.69 412 ALA B C 1
ATOM 8100 O O . ALA B 1 412 ? -0.425 14.297 25.984 1 85.69 412 ALA B O 1
ATOM 8101 N N . THR B 1 413 ? -2.018 13.375 27.109 1 77.75 413 THR B N 1
ATOM 8102 C CA . THR B 1 413 ? -1.124 12.297 27.531 1 77.75 413 THR B CA 1
ATOM 8103 C C . THR B 1 413 ? -1.331 11.055 26.688 1 77.75 413 THR B C 1
ATOM 8105 O O . THR B 1 413 ? -0.433 10.219 26.562 1 77.75 413 THR B O 1
ATOM 8108 N N . THR B 1 414 ? -2.393 10.945 26.125 1 80.38 414 THR B N 1
ATOM 8109 C CA . THR B 1 414 ? -2.664 9.734 25.359 1 80.38 414 THR B CA 1
ATOM 8110 C C . THR B 1 414 ? -2.314 9.938 23.875 1 80.38 414 THR B C 1
ATOM 8112 O O . THR B 1 414 ? -2.938 10.758 23.203 1 80.38 414 THR B O 1
ATOM 8115 N N . ARG B 1 415 ? -1.356 9.172 23.516 1 84.56 415 ARG B N 1
ATOM 8116 C CA . ARG B 1 415 ? -0.963 9.227 22.109 1 84.56 415 ARG B CA 1
ATOM 8117 C C . ARG B 1 415 ? -1.931 8.43 21.25 1 84.56 415 ARG B C 1
ATOM 8119 O O . ARG B 1 415 ? -2.443 7.391 21.672 1 84.56 415 ARG B O 1
ATOM 8126 N N . LEU B 1 416 ? -2.129 8.977 20.109 1 83.94 416 LEU B N 1
ATOM 8127 C CA . LEU B 1 416 ? -2.955 8.258 19.156 1 83.94 416 LEU B CA 1
ATOM 8128 C C . LEU B 1 416 ? -2.182 7.09 18.547 1 83.94 416 LEU B C 1
ATOM 8130 O O . LEU B 1 416 ? -1.068 7.273 18.047 1 83.94 416 LEU B O 1
ATOM 8134 N N . GLU B 1 417 ? -2.791 5.934 18.641 1 80.31 417 GLU B N 1
ATOM 8135 C CA . GLU B 1 417 ? -2.17 4.762 18.031 1 80.31 417 GLU B CA 1
ATOM 8136 C C . GLU B 1 417 ? -2.266 4.809 16.516 1 80.31 417 GLU B C 1
ATOM 8138 O O . GLU B 1 417 ? -3.258 5.293 15.961 1 80.31 417 GLU B O 1
ATOM 8143 N N . ALA B 1 418 ? -1.231 4.215 15.938 1 76.56 418 ALA B N 1
ATOM 8144 C CA . ALA B 1 418 ? -1.274 4.137 14.477 1 76.56 418 ALA B CA 1
ATOM 8145 C C . ALA B 1 418 ? -2.506 3.373 14 1 76.56 418 ALA B C 1
ATOM 8147 O O . ALA B 1 418 ? -2.779 2.268 14.477 1 76.56 418 ALA B O 1
ATOM 8148 N N . GLY B 1 419 ? -3.211 4.012 13.133 1 76.88 419 GLY B N 1
ATOM 8149 C CA . GLY B 1 419 ? -4.426 3.387 12.633 1 76.88 419 GLY B CA 1
ATOM 8150 C C . GLY B 1 419 ? -5.621 3.607 13.539 1 76.88 419 GLY B C 1
ATOM 8151 O O . GLY B 1 419 ? -6.746 3.227 13.203 1 76.88 419 GLY B O 1
ATOM 8152 N N . GLY B 1 420 ? -5.352 4.25 14.625 1 79.88 420 GLY B N 1
ATOM 8153 C CA . GLY B 1 420 ? -6.434 4.527 15.555 1 79.88 420 GLY B CA 1
ATOM 8154 C C . GLY B 1 420 ? -7.328 5.672 15.102 1 79.88 420 GLY B C 1
ATOM 8155 O O . GLY B 1 420 ? -6.922 6.496 14.289 1 79.88 420 GLY B O 1
ATOM 8156 N N . ARG B 1 421 ? -8.531 5.613 15.688 1 83.62 421 ARG B N 1
ATOM 8157 C CA . ARG B 1 421 ? -9.492 6.656 15.328 1 83.62 421 ARG B CA 1
ATOM 8158 C C . ARG B 1 421 ? -10.016 7.371 16.562 1 83.62 421 ARG B C 1
ATOM 8160 O O . ARG B 1 421 ? -10.148 6.762 17.625 1 83.62 421 ARG B O 1
ATOM 8167 N N . GLU B 1 422 ? -10.188 8.672 16.328 1 88.19 422 GLU B N 1
ATOM 8168 C CA . GLU B 1 422 ? -10.836 9.484 17.344 1 88.19 422 GLU B CA 1
ATOM 8169 C C . GLU B 1 422 ? -12.117 10.117 16.812 1 88.19 422 GLU B C 1
ATOM 8171 O O . GLU B 1 422 ? -12.242 10.367 15.609 1 88.19 422 GLU B O 1
ATOM 8176 N N . CYS B 1 423 ? -13.023 10.211 17.734 1 91.44 423 CYS B N 1
ATOM 8177 C CA . CYS B 1 423 ? -14.273 10.906 17.453 1 91.44 423 CYS B CA 1
ATOM 8178 C C . CYS B 1 423 ? -14.344 12.227 18.203 1 91.44 423 CYS B C 1
ATOM 8180 O O . CYS B 1 423 ? -13.367 12.648 18.828 1 91.44 423 CYS B O 1
ATOM 8182 N N . CYS B 1 424 ? -15.438 13.008 17.922 1 94.12 424 CYS B N 1
ATOM 8183 C CA . CYS B 1 424 ? -15.484 14.312 18.562 1 94.12 424 CYS B CA 1
ATOM 8184 C C . CYS B 1 424 ? -16.922 14.766 18.781 1 94.12 424 CYS B C 1
ATOM 8186 O O . CYS B 1 424 ? -17.844 14.195 18.188 1 94.12 424 CYS B O 1
ATOM 8188 N N . ASP B 1 425 ? -17 15.711 19.734 1 94.25 425 ASP B N 1
ATOM 8189 C CA . ASP B 1 425 ? -18.25 16.422 19.984 1 94.25 425 ASP B CA 1
ATOM 8190 C C . ASP B 1 425 ? -18.078 17.922 19.766 1 94.25 425 ASP B C 1
ATOM 8192 O O . ASP B 1 425 ? -17 18.484 20.016 1 94.25 425 ASP B O 1
ATOM 8196 N N . ILE B 1 426 ? -19.109 18.5 19.281 1 96.12 426 ILE B N 1
ATOM 8197 C CA . ILE B 1 426 ? -19.078 19.938 19.031 1 96.12 426 ILE B CA 1
ATOM 8198 C C . ILE B 1 426 ? -19.891 20.672 20.109 1 96.12 426 ILE B C 1
ATOM 8200 O O . ILE B 1 426 ? -21.031 20.328 20.375 1 96.12 426 ILE B O 1
ATOM 8204 N N . GLU B 1 427 ? -19.25 21.594 20.719 1 94 427 GLU B N 1
ATOM 8205 C CA . GLU B 1 427 ? -19.922 22.484 21.656 1 94 427 GLU B CA 1
ATOM 8206 C C . GLU B 1 427 ? -20.094 23.891 21.062 1 94 427 GLU B C 1
ATOM 8208 O O . GLU B 1 427 ? -19.156 24.688 21.062 1 94 427 GLU B O 1
ATOM 8213 N N . TYR B 1 428 ? -21.234 24.125 20.578 1 90.88 428 TYR B N 1
ATOM 8214 C CA . TYR B 1 428 ? -21.609 25.391 19.984 1 90.88 428 TYR B CA 1
ATOM 8215 C C . TYR B 1 428 ? -22.922 25.906 20.578 1 90.88 428 TYR B C 1
ATOM 8217 O O . TYR B 1 428 ? -23.953 25.219 20.516 1 90.88 428 TYR B O 1
ATOM 8225 N N . ASP B 1 429 ? -22.891 27.109 21.203 1 84.12 429 ASP B N 1
ATOM 8226 C CA . ASP B 1 429 ? -24.062 27.641 21.891 1 84.12 429 ASP B CA 1
ATOM 8227 C C . ASP B 1 429 ? -24.797 28.672 21.031 1 84.12 429 ASP B C 1
ATOM 8229 O O . ASP B 1 429 ? -25.859 29.172 21.422 1 84.12 429 ASP B O 1
ATOM 8233 N N . GLY B 1 430 ? -24.328 29.031 19.891 1 83 430 GLY B N 1
ATOM 8234 C CA . GLY B 1 430 ? -24.984 29.953 18.984 1 83 430 GLY B CA 1
ATOM 8235 C C . GLY B 1 430 ? -24.797 31.406 19.375 1 83 430 GLY B C 1
ATOM 8236 O O . GLY B 1 430 ? -25.25 32.312 18.672 1 83 430 GLY B O 1
ATOM 8237 N N . ARG B 1 431 ? -24.203 31.703 20.453 1 82.81 431 ARG B N 1
ATOM 8238 C CA . ARG B 1 431 ? -24.125 33.062 20.969 1 82.81 431 ARG B CA 1
ATOM 8239 C C . ARG B 1 431 ? -22.703 33.625 20.812 1 82.81 431 ARG B C 1
ATOM 8241 O O . ARG B 1 431 ? -22.531 34.812 20.688 1 82.81 431 ARG B O 1
ATOM 8248 N N . THR B 1 432 ? -21.797 32.719 20.781 1 83.94 432 THR B N 1
ATOM 8249 C CA . THR B 1 432 ? -20.391 33.156 20.734 1 83.94 432 THR B CA 1
ATOM 8250 C C . THR B 1 432 ? -19.797 32.844 19.359 1 83.94 432 THR B C 1
ATOM 8252 O O . THR B 1 432 ? -20.297 32.031 18.625 1 83.94 432 THR B O 1
ATOM 8255 N N . SER B 1 433 ? -18.781 33.594 19.047 1 93.56 433 SER B N 1
ATOM 8256 C CA . SER B 1 433 ? -18.078 33.406 17.781 1 93.56 433 SER B CA 1
ATOM 8257 C C . SER B 1 433 ? -17.016 32.312 17.906 1 93.56 433 SER B C 1
ATOM 8259 O O . SER B 1 433 ? -16.312 32.031 16.938 1 93.56 433 SER B O 1
ATOM 8261 N N . VAL B 1 434 ? -16.984 31.734 19.094 1 95.06 434 VAL B N 1
ATOM 8262 C CA . VAL B 1 434 ? -16.016 30.672 19.344 1 95.06 434 VAL B CA 1
ATOM 8263 C C . VAL B 1 434 ? -16.734 29.344 19.516 1 95.06 434 VAL B C 1
ATOM 8265 O O . VAL B 1 434 ? -17.734 29.25 20.25 1 95.06 434 VAL B O 1
ATOM 8268 N N . THR B 1 435 ? -16.344 28.344 18.766 1 95.94 435 THR B N 1
ATOM 8269 C CA . THR B 1 435 ? -16.875 27 18.906 1 95.94 435 THR B CA 1
ATOM 8270 C C . THR B 1 435 ? -15.797 26.031 19.391 1 95.94 435 THR B C 1
ATOM 8272 O O . THR B 1 435 ? -14.609 26.266 19.156 1 95.94 435 THR B O 1
ATOM 8275 N N . GLN B 1 436 ? -16.234 25.047 20.141 1 96.81 436 GLN B N 1
ATOM 8276 C CA . GLN B 1 436 ? -15.281 24.078 20.672 1 96.81 436 GLN B CA 1
ATOM 8277 C C . GLN B 1 436 ? -15.547 22.688 20.094 1 96.81 436 GLN B C 1
ATOM 8279 O O . GLN B 1 436 ? -16.703 22.297 19.906 1 96.81 436 GLN B O 1
ATOM 8284 N N . VAL B 1 437 ? -14.492 22.016 19.766 1 97.81 437 VAL B N 1
ATOM 8285 C CA . VAL B 1 437 ? -14.516 20.609 19.359 1 97.81 437 VAL B CA 1
ATOM 8286 C C . VAL B 1 437 ? -13.766 19.766 20.375 1 97.81 437 VAL B C 1
ATOM 8288 O O . VAL B 1 437 ? -12.57 19.969 20.609 1 97.81 437 VAL B O 1
ATOM 8291 N N . LYS B 1 438 ? -14.398 18.828 20.938 1 95.81 438 LYS B N 1
ATOM 8292 C CA . LYS B 1 438 ? -13.789 17.984 21.953 1 95.81 438 LYS B CA 1
ATOM 8293 C C . LYS B 1 438 ? -13.539 16.578 21.438 1 95.81 438 LYS B C 1
ATOM 8295 O O . LYS B 1 438 ? -14.477 15.859 21.109 1 95.81 438 LYS B O 1
ATOM 8300 N N . TYR B 1 439 ? -12.273 16.219 21.359 1 94.88 439 TYR B N 1
ATOM 8301 C CA . TYR B 1 439 ? -11.906 14.883 20.938 1 94.88 439 TYR B CA 1
ATOM 8302 C C . TYR B 1 439 ? -12.227 13.859 22.016 1 94.88 439 TYR B C 1
ATOM 8304 O O . TYR B 1 439 ? -12.141 14.156 23.203 1 94.88 439 TYR B O 1
ATOM 8312 N N . ARG B 1 440 ? -12.594 12.672 21.594 1 89.06 440 ARG B N 1
ATOM 8313 C CA . ARG B 1 440 ? -12.883 11.547 22.484 1 89.06 440 ARG B CA 1
ATOM 8314 C C . ARG B 1 440 ? -12.719 10.219 21.75 1 89.06 440 ARG B C 1
ATOM 8316 O O . ARG B 1 440 ? -12.523 10.188 20.531 1 89.06 440 ARG B O 1
ATOM 8323 N N . LEU B 1 441 ? -12.766 9.188 22.516 1 84.88 441 LEU B N 1
ATOM 8324 C CA . LEU B 1 441 ? -12.789 7.855 21.922 1 84.88 441 LEU B CA 1
ATOM 8325 C C . LEU B 1 441 ? -14.109 7.609 21.188 1 84.88 441 LEU B C 1
ATOM 8327 O O . LEU B 1 441 ? -15.141 8.156 21.578 1 84.88 441 LEU B O 1
ATOM 8331 N N . CYS B 1 442 ? -14.023 6.848 20.156 1 83.25 442 CYS B N 1
ATOM 8332 C CA . CYS B 1 442 ? -15.227 6.539 19.391 1 83.25 442 CYS B CA 1
ATOM 8333 C C . CYS B 1 442 ? -16.109 5.551 20.141 1 83.25 442 CYS B C 1
ATOM 8335 O O . CYS B 1 442 ? -15.609 4.617 20.781 1 83.25 442 CYS B O 1
ATOM 8337 N N . LEU B 1 443 ? -17.328 5.918 20.125 1 68.88 443 LEU B N 1
ATOM 8338 C CA . LEU B 1 443 ? -18.297 5.062 20.781 1 68.88 443 LEU B CA 1
ATOM 8339 C C . LEU B 1 443 ? -18.656 3.863 19.906 1 68.88 443 LEU B C 1
ATOM 8341 O O . LEU B 1 443 ? -18.5 3.912 18.688 1 68.88 443 LEU B O 1
ATOM 8345 N N . LYS B 1 444 ? -18.859 2.734 20.516 1 60.12 444 LYS B N 1
ATOM 8346 C CA . LYS B 1 444 ? -19.203 1.516 19.797 1 60.12 444 LYS B CA 1
ATOM 8347 C C . LYS B 1 444 ? -20.391 1.747 18.859 1 60.12 444 LYS B C 1
ATOM 8349 O O . LYS B 1 444 ? -20.438 1.183 17.766 1 60.12 444 LYS B O 1
ATOM 8354 N N . ASP B 1 445 ? -21.359 2.539 19.375 1 51.59 445 ASP B N 1
ATOM 8355 C CA . ASP B 1 445 ? -22.547 2.713 18.547 1 51.59 445 ASP B CA 1
ATOM 8356 C C . ASP B 1 445 ? -22.297 3.738 17.438 1 51.59 445 ASP B C 1
ATOM 8358 O O . ASP B 1 445 ? -21.5 4.664 17.609 1 51.59 445 ASP B O 1
ATOM 8362 N N . ILE B 1 446 ? -22.516 3.398 16.141 1 49.62 446 ILE B N 1
ATOM 8363 C CA . ILE B 1 446 ? -22.297 4.066 14.859 1 49.62 446 ILE B CA 1
ATOM 8364 C C . ILE B 1 446 ? -22.922 5.461 14.891 1 49.62 446 ILE B C 1
ATOM 8366 O O . ILE B 1 446 ? -22.969 6.148 13.875 1 49.62 446 ILE B O 1
ATOM 8370 N N . GLU B 1 447 ? -23.297 5.957 16.031 1 46 447 GLU B N 1
ATOM 8371 C CA . GLU B 1 447 ? -23.953 7.266 16 1 46 447 GLU B CA 1
ATOM 8372 C C . GLU B 1 447 ? -22.984 8.352 15.523 1 46 447 GLU B C 1
ATOM 8374 O O . GLU B 1 447 ? -23.422 9.359 14.953 1 46 447 GLU B O 1
ATOM 8379 N N . ASP B 1 448 ? -21.828 8.047 15.672 1 50.09 448 ASP B N 1
ATOM 8380 C CA . ASP B 1 448 ? -20.875 9.062 15.25 1 50.09 448 ASP B CA 1
ATOM 8381 C C . ASP B 1 448 ? -20.875 9.227 13.734 1 50.09 448 ASP B C 1
ATOM 8383 O O . ASP B 1 448 ? -20.188 10.102 13.195 1 50.09 448 ASP B O 1
ATOM 8387 N N . THR B 1 449 ? -21.672 8.391 13.086 1 45.44 449 THR B N 1
ATOM 8388 C CA . THR B 1 449 ? -21.578 8.312 11.633 1 45.44 449 THR B CA 1
ATOM 8389 C C . THR B 1 449 ? -22.578 9.258 10.977 1 45.44 449 THR B C 1
ATOM 8391 O O . THR B 1 449 ? -22.641 9.359 9.75 1 45.44 449 THR B O 1
ATOM 8394 N N . GLY B 1 450 ? -23.094 10.266 11.68 1 42.75 450 GLY B N 1
ATOM 8395 C CA . GLY B 1 450 ? -24.047 11.211 11.125 1 42.75 450 GLY B CA 1
ATOM 8396 C C . GLY B 1 450 ? -25.297 10.539 10.586 1 42.75 450 GLY B C 1
ATOM 8397 O O . GLY B 1 450 ? -26.188 11.211 10.047 1 42.75 450 GLY B O 1
ATOM 8398 N N . ILE B 1 451 ? -25.359 9.258 10.516 1 39.53 451 ILE B N 1
ATOM 8399 C CA . ILE B 1 451 ? -26.5 8.625 9.867 1 39.53 451 ILE B CA 1
ATOM 8400 C C . ILE B 1 451 ? -27.672 8.531 10.844 1 39.53 451 ILE B C 1
ATOM 8402 O O . ILE B 1 451 ? -27.641 7.707 11.758 1 39.53 451 ILE B O 1
ATOM 8406 N N . LEU B 1 452 ? -28.234 9.586 11.32 1 34.12 452 LEU B N 1
ATOM 8407 C CA . LEU B 1 452 ? -29.5 9.391 12.023 1 34.12 452 LEU B CA 1
ATOM 8408 C C . LEU B 1 452 ? -30.562 8.836 11.086 1 34.12 452 LEU B C 1
ATOM 8410 O O . LEU B 1 452 ? -30.641 9.25 9.93 1 34.12 452 LEU B O 1
ATOM 8414 N N . GLY B 1 453 ? -31.047 7.652 11.234 1 31.3 453 GLY B N 1
ATOM 8415 C CA . GLY B 1 453 ? -32.219 7.078 10.609 1 31.3 453 GLY B CA 1
ATOM 8416 C C . GLY B 1 453 ? -33.438 8 10.648 1 31.3 453 GLY B C 1
ATOM 8417 O O . GLY B 1 453 ? -33.938 8.32 11.719 1 31.3 453 GLY B O 1
ATOM 8418 N N . LEU B 1 454 ? -33.531 9.016 9.844 1 29.75 454 LEU B N 1
ATOM 8419 C CA . LEU B 1 454 ? -34.812 9.688 9.68 1 29.75 454 LEU B CA 1
ATOM 8420 C C . LEU B 1 454 ? -35.938 8.68 9.406 1 29.75 454 LEU B C 1
ATOM 8422 O O . LEU B 1 454 ? -36.281 8.438 8.25 1 29.75 454 LEU B O 1
ATOM 8426 N N . VAL B 1 455 ? -36.031 7.527 9.75 1 27.19 455 VAL B N 1
ATOM 8427 C CA . VAL B 1 455 ? -37.25 6.848 9.352 1 27.19 455 VAL B CA 1
ATOM 8428 C C . VAL B 1 455 ? -38.469 7.48 10.055 1 27.19 455 VAL B C 1
ATOM 8430 O O . VAL B 1 455 ? -39.594 7.168 9.734 1 27.19 455 VAL B O 1
ATOM 8433 N N . PHE B 1 456 ? -38.406 8.242 11.109 1 23.56 456 PHE B N 1
ATOM 8434 C CA . PHE B 1 456 ? -39.656 8.164 11.828 1 23.56 456 PHE B CA 1
ATOM 8435 C C . PHE B 1 456 ? -40.75 8.875 11.055 1 23.56 456 PHE B C 1
ATOM 8437 O O . PHE B 1 456 ? -41.844 8.328 10.898 1 23.56 456 PHE B O 1
ATOM 8444 N N . PHE B 1 457 ? -40.75 10.312 10.898 1 22.56 457 PHE B N 1
ATOM 8445 C CA . PHE B 1 457 ? -41.938 11.055 11.312 1 22.56 457 PHE B CA 1
ATOM 8446 C C . PHE B 1 457 ? -42.938 11.195 10.148 1 22.56 457 PHE B C 1
ATOM 8448 O O . PHE B 1 457 ? -43.875 11.977 10.219 1 22.56 457 PHE B O 1
ATOM 8455 N N . PHE B 1 458 ? -42.719 10.656 8.922 1 24.25 458 PHE B N 1
ATOM 8456 C CA . PHE B 1 458 ? -43.781 11.148 8.062 1 24.25 458 PHE B CA 1
ATOM 8457 C C . PHE B 1 458 ? -45.125 10.594 8.492 1 24.25 458 PHE B C 1
ATOM 8459 O O . PHE B 1 458 ? -45.969 10.227 7.652 1 24.25 458 PHE B O 1
ATOM 8466 N N . PHE B 1 459 ? -45.375 10.055 9.609 1 21.62 459 PHE B N 1
ATOM 8467 C CA . PHE B 1 459 ? -46.75 9.57 9.672 1 21.62 459 PHE B CA 1
ATOM 8468 C C . PHE B 1 459 ? -47.75 10.727 9.531 1 21.62 459 PHE B C 1
ATOM 8470 O O . PHE B 1 459 ? -48.75 10.594 8.852 1 21.62 459 PHE B O 1
ATOM 8477 N N . LEU B 1 460 ? -47.781 11.758 10.367 1 20.39 460 LEU B N 1
ATOM 8478 C CA . LEU B 1 460 ? -49.062 12.07 10.938 1 20.39 460 LEU B CA 1
ATOM 8479 C C . LEU B 1 460 ? -49.875 12.977 10.008 1 20.39 460 LEU B C 1
ATOM 8481 O O . LEU B 1 460 ? -51.094 13.141 10.18 1 20.39 460 LEU B O 1
ATOM 8485 N N . LEU B 1 461 ? -49.344 13.977 9.18 1 18.83 461 LEU B N 1
ATOM 8486 C CA . LEU B 1 461 ? -50.344 15.016 8.992 1 18.83 461 LEU B CA 1
ATOM 8487 C C . LEU B 1 461 ? -51.344 14.633 7.898 1 18.83 461 LEU B C 1
ATOM 8489 O O . LEU B 1 461 ? -51.031 14.719 6.711 1 18.83 461 LEU B O 1
ATOM 8493 N N . VAL B 1 462 ? -52.188 13.508 7.957 1 21.75 462 VAL B N 1
ATOM 8494 C CA . VAL B 1 462 ? -53.406 13.18 7.234 1 21.75 462 VAL B CA 1
ATOM 8495 C C . VAL B 1 462 ? -54.469 14.273 7.461 1 21.75 462 VAL B C 1
ATOM 8497 O O . VAL B 1 462 ? -55.469 14.055 8.148 1 21.75 462 VAL B O 1
ATOM 8500 N N . GLY B 1 463 ? -54.312 15.539 7.586 1 19.11 463 GLY B N 1
ATOM 8501 C CA . GLY B 1 463 ? -55.594 16.234 7.723 1 19.11 463 GLY B CA 1
ATOM 8502 C C . GLY B 1 463 ? -56.406 16.266 6.438 1 19.11 463 GLY B C 1
ATOM 8503 O O . GLY B 1 463 ? -57.594 16.031 6.445 1 19.11 463 GLY B O 1
ATOM 8504 N N . GLY B 1 464 ? -56.312 17.094 5.293 1 19.06 464 GLY B N 1
ATOM 8505 C CA . GLY B 1 464 ? -57.438 17.781 4.711 1 19.06 464 GLY B CA 1
ATOM 8506 C C . GLY B 1 464 ? -58.281 16.906 3.809 1 19.06 464 GLY B C 1
ATOM 8507 O O . GLY B 1 464 ? -57.781 15.906 3.271 1 19.06 464 GLY B O 1
ATOM 8508 N N . TRP B 1 465 ? -59.812 17.156 3.432 1 19.94 465 TRP B N 1
ATOM 8509 C CA . TRP B 1 465 ? -61.188 16.766 3.047 1 19.94 465 TRP B CA 1
ATOM 8510 C C . TRP B 1 465 ? -61.312 16.656 1.53 1 19.94 465 TRP B C 1
ATOM 8512 O O . TRP B 1 465 ? -62.25 16.078 1.021 1 19.94 465 TRP B O 1
ATOM 8522 N N . GLY B 1 466 ? -61 17.531 0.546 1 19.73 466 GLY B N 1
ATOM 8523 C CA . GLY B 1 466 ? -61.906 17.594 -0.588 1 19.73 466 GLY B CA 1
ATOM 8524 C C . GLY B 1 466 ? -61.969 16.281 -1.354 1 19.73 466 GLY B C 1
ATOM 8525 O O . GLY B 1 466 ? -61 15.523 -1.395 1 19.73 466 GLY B O 1
ATOM 8526 N N . TRP B 1 467 ? -63.25 15.719 -2.016 1 20.94 467 TRP B N 1
ATOM 8527 C CA . TRP B 1 467 ? -64.062 14.57 -2.379 1 20.94 467 TRP B CA 1
ATOM 8528 C C . TRP B 1 467 ? -63.594 13.938 -3.678 1 20.94 467 TRP B C 1
ATOM 8530 O O . TRP B 1 467 ? -63.719 12.727 -3.869 1 20.94 467 TRP B O 1
ATOM 8540 N N . GLU B 1 468 ? -63.344 14.609 -4.801 1 20.19 468 GLU B N 1
ATOM 8541 C CA . GLU B 1 468 ? -63.688 13.938 -6.043 1 20.19 468 GLU B CA 1
ATOM 8542 C C . GLU B 1 468 ? -63.031 12.57 -6.145 1 20.19 468 GLU B C 1
ATOM 8544 O O . GLU B 1 468 ? -61.812 12.453 -6.062 1 20.19 468 GLU B O 1
ATOM 8549 N N . PRO B 1 469 ? -63.781 11.289 -6.102 1 21.78 469 PRO B N 1
ATOM 8550 C CA . PRO B 1 469 ? -64 9.953 -5.555 1 21.78 469 PRO B CA 1
ATOM 8551 C C . PRO B 1 469 ? -63.344 8.852 -6.367 1 21.78 469 PRO B C 1
ATOM 8553 O O . PRO B 1 469 ? -63.375 7.684 -5.977 1 21.78 469 PRO B O 1
ATOM 8556 N N . ASP B 1 470 ? -63.031 9.07 -7.762 1 19.45 470 ASP B N 1
ATOM 8557 C CA . ASP B 1 470 ? -63.406 7.859 -8.484 1 19.45 470 ASP B CA 1
ATOM 8558 C C . ASP B 1 470 ? -62.719 6.629 -7.891 1 19.45 470 ASP B C 1
ATOM 8560 O O . ASP B 1 470 ? -63.406 5.715 -7.41 1 19.45 470 ASP B O 1
ATOM 8564 N N . GLY B 1 471 ? -62.156 5.766 -8.977 1 18.34 471 GLY B N 1
ATOM 8565 C CA . GLY B 1 471 ? -61.688 4.398 -9.086 1 18.34 471 GLY B CA 1
ATOM 8566 C C . GLY B 1 471 ? -60.562 4.074 -8.102 1 18.34 471 GLY B C 1
ATOM 8567 O O . GLY B 1 471 ? -59.406 3.965 -8.492 1 18.34 471 GLY B O 1
ATOM 8568 N N . ALA B 1 472 ? -60.562 4.461 -6.918 1 18.78 472 ALA B N 1
ATOM 8569 C CA . ALA B 1 472 ? -59.875 5.047 -5.754 1 18.78 472 ALA B CA 1
ATOM 8570 C C . ALA B 1 472 ? -59.312 3.963 -4.848 1 18.78 472 ALA B C 1
ATOM 8572 O O . ALA B 1 472 ? -58.5 4.25 -3.961 1 18.78 472 ALA B O 1
ATOM 8573 N N . ASN B 1 473 ? -59.781 2.682 -4.879 1 16.72 473 ASN B N 1
ATOM 8574 C CA . ASN B 1 473 ? -60.125 1.937 -3.67 1 16.72 473 ASN B CA 1
ATOM 8575 C C . ASN B 1 473 ? -58.906 1.23 -3.086 1 16.72 473 ASN B C 1
ATOM 8577 O O . ASN B 1 473 ? -58.875 0.884 -1.902 1 16.72 473 ASN B O 1
ATOM 8581 N N . ASP B 1 474 ? -58.094 0.502 -3.881 1 17 474 ASP B N 1
ATOM 8582 C CA . ASP B 1 474 ? -57.875 -0.824 -3.311 1 17 474 ASP B CA 1
ATOM 8583 C C . ASP B 1 474 ? -57.094 -0.736 -1.991 1 17 474 ASP B C 1
ATOM 8585 O O . ASP B 1 474 ? -56.312 0.178 -1.793 1 17 474 ASP B O 1
ATOM 8589 N N . PRO B 1 475 ? -57.344 -1.812 -0.892 1 18.28 475 PRO B N 1
ATOM 8590 C CA . PRO B 1 475 ? -57.188 -1.987 0.555 1 18.28 475 PRO B CA 1
ATOM 8591 C C . PRO B 1 475 ? -55.719 -2.072 0.997 1 18.28 475 PRO B C 1
ATOM 8593 O O . PRO B 1 475 ? -54.938 -2.842 0.427 1 18.28 475 PRO B O 1
ATOM 8596 N N . GLY B 1 476 ? -55.125 -1.014 1.291 1 16.98 476 GLY B N 1
ATOM 8597 C CA . GLY B 1 476 ? -53.781 -0.782 1.783 1 16.98 476 GLY B CA 1
ATOM 8598 C C . GLY B 1 476 ? -53.469 -1.528 3.068 1 16.98 476 GLY B C 1
ATOM 8599 O O . GLY B 1 476 ? -54.094 -1.282 4.098 1 16.98 476 GLY B O 1
ATOM 8600 N N . PHE B 1 477 ? -53.219 -3.01 3.012 1 15.73 477 PHE B N 1
ATOM 8601 C CA . PHE B 1 477 ? -53 -3.955 4.105 1 15.73 477 PHE B CA 1
ATOM 8602 C C . PHE B 1 477 ? -52.031 -3.4 5.137 1 15.73 477 PHE B C 1
ATOM 8604 O O . PHE B 1 477 ? -51 -2.826 4.773 1 15.73 477 PHE B O 1
ATOM 8611 N N . PHE B 1 478 ? -52.469 -3.26 6.488 1 16.94 478 PHE B N 1
ATOM 8612 C CA . PHE B 1 478 ? -52.312 -2.877 7.883 1 16.94 478 PHE B CA 1
ATOM 8613 C C . PHE B 1 478 ? -51.5 -3.941 8.641 1 16.94 478 PHE B C 1
ATOM 8615 O O . PHE B 1 478 ? -51.25 -3.793 9.836 1 16.94 478 PHE B O 1
ATOM 8622 N N . LEU B 1 479 ? -50.719 -4.941 8.289 1 15.41 479 LEU B N 1
ATOM 8623 C CA . LEU B 1 479 ? -50.344 -6.047 9.156 1 15.41 479 LEU B CA 1
ATOM 8624 C C . LEU B 1 479 ? -49.5 -5.551 10.328 1 15.41 479 LEU B C 1
ATOM 8626 O O . LEU B 1 479 ? -48.375 -5.078 10.141 1 15.41 479 LEU B O 1
ATOM 8630 N N . GLY B 1 480 ? -50.062 -5.227 11.656 1 17.62 480 GLY B N 1
ATOM 8631 C CA . GLY B 1 480 ? -50.156 -4.891 13.07 1 17.62 480 GLY B CA 1
ATOM 8632 C C . GLY B 1 480 ? -49.906 -6.07 13.984 1 17.62 480 GLY B C 1
ATOM 8633 O O . GLY B 1 480 ? -49.875 -5.918 15.211 1 17.62 480 GLY B O 1
ATOM 8634 N N . ARG B 1 481 ? -49.562 -7.375 13.906 1 15.31 481 ARG B N 1
ATOM 8635 C CA . ARG B 1 481 ? -49.875 -8.406 14.891 1 15.31 481 ARG B CA 1
ATOM 8636 C C . ARG B 1 481 ? -49.031 -8.242 16.156 1 15.31 481 ARG B C 1
ATOM 8638 O O . ARG B 1 481 ? -47.938 -7.707 16.094 1 15.31 481 ARG B O 1
ATOM 8645 N N . VAL B 1 482 ? -49.656 -8.898 17.625 1 16.83 482 VAL B N 1
ATOM 8646 C CA . VAL B 1 482 ? -50.469 -8.883 18.844 1 16.83 482 VAL B CA 1
ATOM 8647 C C . VAL B 1 482 ? -49.906 -9.875 19.844 1 16.83 482 VAL B C 1
ATOM 8649 O O . VAL B 1 482 ? -49.781 -9.57 21.031 1 16.83 482 VAL B O 1
ATOM 8652 N N . LYS B 1 483 ? -49.125 -10.992 19.812 1 15.52 483 LYS B N 1
ATOM 8653 C CA . LYS B 1 483 ? -49.594 -11.977 20.781 1 15.52 483 LYS B CA 1
ATOM 8654 C C . LYS B 1 483 ? -49.281 -11.531 22.203 1 15.52 483 LYS B C 1
ATOM 8656 O O . LYS B 1 483 ? -48.312 -10.789 22.438 1 15.52 483 LYS B O 1
ATOM 8661 N N . VAL B 1 484 ? -50.25 -12.062 23.344 1 16.86 484 VAL B N 1
ATOM 8662 C CA . VAL B 1 484 ? -51.094 -12.055 24.531 1 16.86 484 VAL B CA 1
ATOM 8663 C C . VAL B 1 484 ? -50.344 -12.68 25.703 1 16.86 484 VAL B C 1
ATOM 8665 O O . VAL B 1 484 ? -50.25 -12.062 26.781 1 16.86 484 VAL B O 1
ATOM 8668 N N . ARG B 1 485 ? -50.188 -14.078 25.844 1 16.97 485 ARG B N 1
ATOM 8669 C CA . ARG B 1 485 ? -50.719 -14.742 27.016 1 16.97 485 ARG B CA 1
ATOM 8670 C C . ARG B 1 485 ? -49.781 -14.648 28.203 1 16.97 485 ARG B C 1
ATOM 8672 O O . ARG B 1 485 ? -50.188 -14.297 29.312 1 16.97 485 ARG B O 1
ATOM 8679 N N . ILE B 1 486 ? -48.719 -14.953 28.438 1 17.33 486 ILE B N 1
ATOM 8680 C CA . ILE B 1 486 ? -48.594 -16.078 29.359 1 17.33 486 ILE B CA 1
ATOM 8681 C C . ILE B 1 486 ? -48.781 -15.594 30.797 1 17.33 486 ILE B C 1
ATOM 8683 O O . ILE B 1 486 ? -48.062 -14.711 31.266 1 17.33 486 ILE B O 1
ATOM 8687 N N . GLU B 1 487 ? -50.062 -15.938 31.281 1 17.55 487 GLU B N 1
ATOM 8688 C CA . GLU B 1 487 ? -50.594 -15.672 32.594 1 17.55 487 GLU B CA 1
ATOM 8689 C C . GLU B 1 487 ? -49.906 -16.516 33.688 1 17.55 487 GLU B C 1
ATOM 8691 O O . GLU B 1 487 ? -50.094 -16.297 34.875 1 17.55 487 GLU B O 1
ATOM 8696 N N . ALA B 1 488 ? -48.875 -17.109 33.438 1 16.38 488 ALA B N 1
ATOM 8697 C CA . ALA B 1 488 ? -48.75 -18.016 34.594 1 16.38 488 ALA B CA 1
ATOM 8698 C C . ALA B 1 488 ? -49.062 -17.281 35.875 1 16.38 488 ALA B C 1
ATOM 8700 O O . ALA B 1 488 ? -48.469 -16.25 36.188 1 16.38 488 ALA B O 1
ATOM 8701 N N . PHE B 1 489 ? -50.344 -17.484 36.219 1 14.75 489 PHE B N 1
ATOM 8702 C CA . PHE B 1 489 ? -51.219 -17.297 37.344 1 14.75 489 PHE B CA 1
ATOM 8703 C C . PHE B 1 489 ? -50.531 -17.766 38.625 1 14.75 489 PHE B C 1
ATOM 8705 O O . PHE B 1 489 ? -49.688 -18.641 38.625 1 14.75 489 PHE B O 1
ATOM 8712 N N . GLU B 1 490 ? -50.812 -17.016 39.562 1 15.63 490 GLU B N 1
ATOM 8713 C CA . GLU B 1 490 ? -50.562 -17.109 41 1 15.63 490 GLU B CA 1
ATOM 8714 C C . GLU B 1 490 ? -51.125 -18.406 41.594 1 15.63 490 GLU B C 1
ATOM 8716 O O . GLU B 1 490 ? -51.062 -18.641 42.781 1 15.63 490 GLU B O 1
ATOM 8721 N N . GLY B 1 491 ? -51.812 -19.375 40.812 1 15.77 491 GLY B N 1
ATOM 8722 C CA . GLY B 1 491 ? -52.562 -19.906 41.969 1 15.77 491 GLY B CA 1
ATOM 8723 C C . GLY B 1 491 ? -51.656 -20.406 43.062 1 15.77 491 GLY B C 1
ATOM 8724 O O . GLY B 1 491 ? -50.438 -20.516 42.875 1 15.77 491 GLY B O 1
ATOM 8725 N N . GLY B 1 492 ? -52.062 -21.359 44 1 15.21 492 GLY B N 1
ATOM 8726 C CA . GLY B 1 492 ? -51.938 -21.891 45.375 1 15.21 492 GLY B CA 1
ATOM 8727 C C . GLY B 1 492 ? -50.75 -22.797 45.562 1 15.21 492 GLY B C 1
ATOM 8728 O O . GLY B 1 492 ? -50.062 -23.141 44.562 1 15.21 492 GLY B O 1
ATOM 8729 N N . ALA B 1 493 ? -50.656 -24.016 46.531 1 17.97 493 ALA B N 1
ATOM 8730 C CA . ALA B 1 493 ? -50.5 -23.75 47.969 1 17.97 493 ALA B CA 1
ATOM 8731 C C . ALA B 1 493 ? -49.031 -23.641 48.344 1 17.97 493 ALA B C 1
ATOM 8733 O O . ALA B 1 493 ? -48.625 -22.656 48.938 1 17.97 493 ALA B O 1
ATOM 8734 N N . ASP B 1 494 ? -48.312 -24.359 49.156 1 15.87 494 ASP B N 1
ATOM 8735 C CA . ASP B 1 494 ? -47.906 -25.453 50.062 1 15.87 494 ASP B CA 1
ATOM 8736 C C . ASP B 1 494 ? -46.688 -26.203 49.5 1 15.87 494 ASP B C 1
ATOM 8738 O O . ASP B 1 494 ? -46.406 -26.109 48.281 1 15.87 494 ASP B O 1
ATOM 8742 N N . ASP B 1 495 ? -46.562 -27.578 49.812 1 16.19 495 ASP B N 1
ATOM 8743 C CA . ASP B 1 495 ? -45.656 -28.547 50.406 1 16.19 495 ASP B CA 1
ATOM 8744 C C . ASP B 1 495 ? -44.875 -29.297 49.344 1 16.19 495 ASP B C 1
ATOM 8746 O O . ASP B 1 495 ? -44.031 -30.141 49.656 1 16.19 495 ASP B O 1
ATOM 8750 N N . VAL B 1 496 ? -44.969 -29.172 48.031 1 18.02 496 VAL B N 1
ATOM 8751 C CA . VAL B 1 496 ? -44.906 -30.578 47.656 1 18.02 496 VAL B CA 1
ATOM 8752 C C . VAL B 1 496 ? -43.469 -31.078 47.812 1 18.02 496 VAL B C 1
ATOM 8754 O O . VAL B 1 496 ? -42.5 -30.344 47.562 1 18.02 496 VAL B O 1
ATOM 8757 N N . VAL B 1 497 ? -43.312 -32.312 48.125 1 16.03 497 VAL B N 1
ATOM 8758 C CA . VAL B 1 497 ? -42.594 -33.375 48.812 1 16.03 497 VAL B CA 1
ATOM 8759 C C . VAL B 1 497 ? -41.25 -33.594 48.125 1 16.03 497 VAL B C 1
ATOM 8761 O O . VAL B 1 497 ? -41.031 -33.156 47 1 16.03 497 VAL B O 1
ATOM 8764 N N . GLU B 1 498 ? -40.906 -34.688 47.656 1 17.52 498 GLU B N 1
ATOM 8765 C CA . GLU B 1 498 ? -40.25 -35.688 48.531 1 17.52 498 GLU B CA 1
ATOM 8766 C C . GLU B 1 498 ? -38.781 -35.875 48.156 1 17.52 498 GLU B C 1
ATOM 8768 O O . GLU B 1 498 ? -37.906 -35.812 49.031 1 17.52 498 GLU B O 1
ATOM 8773 N N . ARG B 1 499 ? -38.438 -36.875 47.219 1 16.69 499 ARG B N 1
ATOM 8774 C CA . ARG B 1 499 ? -37.531 -37.812 47.844 1 16.69 499 ARG B CA 1
ATOM 8775 C C . ARG B 1 499 ? -36.094 -37.312 47.75 1 16.69 499 ARG B C 1
ATOM 8777 O O . ARG B 1 499 ? -35.75 -36.531 46.844 1 16.69 499 ARG B O 1
ATOM 8784 N N . ARG B 1 500 ? -35.125 -38.188 48.156 1 16.12 500 ARG B N 1
ATOM 8785 C CA . ARG B 1 500 ? -34.062 -38.5 49.125 1 16.12 500 ARG B CA 1
ATOM 8786 C C . ARG B 1 500 ? -32.688 -38.094 48.625 1 16.12 500 ARG B C 1
ATOM 8788 O O . ARG B 1 500 ? -32.438 -38.125 47.406 1 16.12 500 ARG B O 1
ATOM 8795 N N . VAL B 1 501 ? -31.75 -38.094 49.375 1 16.64 501 VAL B N 1
ATOM 8796 C CA . VAL B 1 501 ? -30.578 -37.312 49.781 1 16.64 501 VAL B CA 1
ATOM 8797 C C . VAL B 1 501 ? -29.391 -37.688 48.906 1 16.64 501 VAL B C 1
ATOM 8799 O O . VAL B 1 501 ? -28.703 -36.781 48.375 1 16.64 501 VAL B O 1
ATOM 8802 N N . PRO B 1 502 ? -28.453 -38.906 48.531 1 19.03 502 PRO B N 1
ATOM 8803 C CA . PRO B 1 502 ? -27.781 -38.938 49.844 1 19.03 502 PRO B CA 1
ATOM 8804 C C . PRO B 1 502 ? -26.906 -37.719 50.094 1 19.03 502 PRO B C 1
ATOM 8806 O O . PRO B 1 502 ? -26.531 -37.031 49.156 1 19.03 502 PRO B O 1
ATOM 8809 N N . SER B 1 503 ? -26.359 -37.562 51.281 1 16.28 503 SER B N 1
ATOM 8810 C CA . SER B 1 503 ? -25.641 -36.656 52.156 1 16.28 503 SER B CA 1
ATOM 8811 C C . SER B 1 503 ? -24.219 -36.406 51.688 1 16.28 503 SER B C 1
ATOM 8813 O O . SER B 1 503 ? -23.453 -35.719 52.312 1 16.28 503 SER B O 1
ATOM 8815 N N . PRO B 1 504 ? -23.391 -37.062 50.688 1 19.78 504 PRO B N 1
ATOM 8816 C CA . PRO B 1 504 ? -22.156 -36.906 51.469 1 19.78 504 PRO B CA 1
ATOM 8817 C C . PRO B 1 504 ? -21.938 -35.469 51.969 1 19.78 504 PRO B C 1
ATOM 8819 O O . PRO B 1 504 ? -22.5 -34.531 51.406 1 19.78 504 PRO B O 1
ATOM 8822 N N . ALA B 1 505 ? -21.406 -35.312 53.156 1 18.23 505 ALA B N 1
ATOM 8823 C CA . ALA B 1 505 ? -21.203 -34.156 54.031 1 18.23 505 ALA B CA 1
ATOM 8824 C C . ALA B 1 505 ? -20.719 -32.938 53.219 1 18.23 505 ALA B C 1
ATOM 8826 O O . ALA B 1 505 ? -21.297 -31.859 53.312 1 18.23 505 ALA B O 1
ATOM 8827 N N . HIS B 1 506 ? -19.438 -32.781 53.25 1 17.38 506 HIS B N 1
ATOM 8828 C CA . HIS B 1 506 ? -18.859 -31.484 53.594 1 17.38 506 HIS B CA 1
ATOM 8829 C C . HIS B 1 506 ? -18.984 -30.5 52.406 1 17.38 506 HIS B C 1
ATOM 8831 O O . HIS B 1 506 ? -19.266 -30.906 51.281 1 17.38 506 HIS B O 1
ATOM 8837 N N . GLY B 1 507 ? -18.062 -29.438 52.281 1 18.59 507 GLY B N 1
ATOM 8838 C CA . GLY B 1 507 ? -18.078 -27.984 52.281 1 18.59 507 GLY B CA 1
ATOM 8839 C C . GLY B 1 507 ? -18.125 -27.391 50.906 1 18.59 507 GLY B C 1
ATOM 8840 O O . GLY B 1 507 ? -18.875 -26.438 50.625 1 18.59 507 GLY B O 1
ATOM 8841 N N . VAL B 1 508 ? -17.172 -27.672 49.938 1 18.5 508 VAL B N 1
ATOM 8842 C CA . VAL B 1 508 ? -16.828 -26.375 49.344 1 18.5 508 VAL B CA 1
ATOM 8843 C C . VAL B 1 508 ? -18 -25.875 48.5 1 18.5 508 VAL B C 1
ATOM 8845 O O . VAL B 1 508 ? -18.562 -26.625 47.688 1 18.5 508 VAL B O 1
ATOM 8848 N N . VAL B 1 509 ? -18.672 -24.844 48.969 1 19.72 509 VAL B N 1
ATOM 8849 C CA . VAL B 1 509 ? -19.781 -23.891 48.781 1 19.72 509 VAL B CA 1
ATOM 8850 C C . VAL B 1 509 ? -19.812 -23.391 47.344 1 19.72 509 VAL B C 1
ATOM 8852 O O . VAL B 1 509 ? -18.812 -23.484 46.625 1 19.72 509 VAL B O 1
ATOM 8855 N N . GLY B 1 510 ? -20.969 -22.969 47.031 1 21.22 510 GLY B N 1
ATOM 8856 C CA . GLY B 1 510 ? -21.844 -22.297 46.062 1 21.22 510 GLY B CA 1
ATOM 8857 C C . GLY B 1 510 ? -21.297 -20.969 45.594 1 21.22 510 GLY B C 1
ATOM 8858 O O . GLY B 1 510 ? -21.234 -20 46.375 1 21.22 510 GLY B O 1
ATOM 8859 N N . GLY B 1 511 ? -20.062 -20.938 45.125 1 21.73 511 GLY B N 1
ATOM 8860 C CA . GLY B 1 511 ? -19.625 -19.562 45.031 1 21.73 511 GLY B CA 1
ATOM 8861 C C . GLY B 1 511 ? -20.531 -18.688 44.188 1 21.73 511 GLY B C 1
ATOM 8862 O O . GLY B 1 511 ? -21.203 -19.188 43.281 1 21.73 511 GLY B O 1
ATOM 8863 N N . ARG B 1 512 ? -21.359 -17.906 44.875 1 23.52 512 ARG B N 1
ATOM 8864 C CA . ARG B 1 512 ? -22.328 -16.906 44.438 1 23.52 512 ARG B CA 1
ATOM 8865 C C . ARG B 1 512 ? -21.672 -15.828 43.594 1 23.52 512 ARG B C 1
ATOM 8867 O O . ARG B 1 512 ? -20.594 -15.328 43.938 1 23.52 512 ARG B O 1
ATOM 8874 N N . VAL B 1 513 ? -21.641 -16.031 42.469 1 22.73 513 VAL B N 1
ATOM 8875 C CA . VAL B 1 513 ? -21.125 -14.891 41.719 1 22.73 513 VAL B CA 1
ATOM 8876 C C . VAL B 1 513 ? -22.094 -13.719 41.812 1 22.73 513 VAL B C 1
ATOM 8878 O O . VAL B 1 513 ? -23.266 -13.844 41.469 1 22.73 513 VAL B O 1
ATOM 8881 N N . VAL B 1 514 ? -21.938 -12.922 42.875 1 23.69 514 VAL B N 1
ATOM 8882 C CA . VAL B 1 514 ? -22.719 -11.703 43.094 1 23.69 514 VAL B CA 1
ATOM 8883 C C . VAL B 1 514 ? -22.203 -10.594 42.188 1 23.69 514 VAL B C 1
ATOM 8885 O O . VAL B 1 514 ? -21.016 -10.273 42.188 1 23.69 514 VAL B O 1
ATOM 8888 N N . VAL B 1 515 ? -22.859 -10.477 41.25 1 23.75 515 VAL B N 1
ATOM 8889 C CA . VAL B 1 515 ? -22.578 -9.32 40.406 1 23.75 515 VAL B CA 1
ATOM 8890 C C . VAL B 1 515 ? -23.094 -8.047 41.062 1 23.75 515 VAL B C 1
ATOM 8892 O O . VAL B 1 515 ? -24.297 -7.918 41.312 1 23.75 515 VAL B O 1
ATOM 8895 N N . VAL B 1 516 ? -22.219 -7.574 41.938 1 24.81 516 VAL B N 1
ATOM 8896 C CA . VAL B 1 516 ? -22.594 -6.324 42.594 1 24.81 516 VAL B CA 1
ATOM 8897 C C . VAL B 1 516 ? -22.328 -5.152 41.656 1 24.81 516 VAL B C 1
ATOM 8899 O O . VAL B 1 516 ? -21.219 -4.98 41.156 1 24.81 516 VAL B O 1
ATOM 8902 N N . VAL B 1 517 ? -23.312 -4.695 41.062 1 24.23 517 VAL B N 1
ATOM 8903 C CA . VAL B 1 517 ? -23.266 -3.465 40.281 1 24.23 517 VAL B CA 1
ATOM 8904 C C . VAL B 1 517 ? -23.297 -2.258 41.219 1 24.23 517 VAL B C 1
ATOM 8906 O O . VAL B 1 517 ? -24.234 -2.094 42 1 24.23 517 VAL B O 1
ATOM 8909 N N . ALA B 1 518 ? -22.062 -2.004 41.688 1 25.22 518 ALA B N 1
ATOM 8910 C CA . ALA B 1 518 ? -22.031 -0.824 42.562 1 25.22 518 ALA B CA 1
ATOM 8911 C C . ALA B 1 518 ? -22 0.458 41.719 1 25.22 518 ALA B C 1
ATOM 8913 O O . ALA B 1 518 ? -21.219 0.574 40.781 1 25.22 518 ALA B O 1
ATOM 8914 N N . ALA B 1 519 ? -23.156 1.033 41.469 1 25.14 519 ALA B N 1
ATOM 8915 C CA . ALA B 1 519 ? -23.25 2.391 40.938 1 25.14 519 ALA B CA 1
ATOM 8916 C C . ALA B 1 519 ? -22.969 3.426 42 1 25.14 519 ALA B C 1
ATOM 8918 O O . ALA B 1 519 ? -23.516 3.35 43.094 1 25.14 519 ALA B O 1
ATOM 8919 N N . ALA B 1 520 ? -21.641 3.633 42.125 1 24.05 520 ALA B N 1
ATOM 8920 C CA . ALA B 1 520 ? -21.375 4.645 43.156 1 24.05 520 ALA B CA 1
ATOM 8921 C C . ALA B 1 520 ? -21.75 6.035 42.656 1 24.05 520 ALA B C 1
ATOM 8923 O O . ALA B 1 520 ? -21.312 6.469 41.594 1 24.05 520 ALA B O 1
ATOM 8924 N N . ALA B 1 521 ? -22.969 6.375 42.688 1 23.95 521 ALA B N 1
ATOM 8925 C CA . ALA B 1 521 ? -23.234 7.809 42.656 1 23.95 521 ALA B CA 1
ATOM 8926 C C . ALA B 1 521 ? -22.578 8.523 43.812 1 23.95 521 ALA B C 1
ATOM 8928 O O . ALA B 1 521 ? -22.375 7.922 44.875 1 23.95 521 ALA B O 1
ATOM 8929 N N . GLU B 1 522 ? -21.734 9.594 43.656 1 25.34 522 GLU B N 1
ATOM 8930 C CA . GLU B 1 522 ? -21.203 10.227 44.844 1 25.34 522 GLU B CA 1
ATOM 8931 C C . GLU B 1 522 ? -22.125 10 46.031 1 25.34 522 GLU B C 1
ATOM 8933 O O . GLU B 1 522 ? -21.672 9.727 47.156 1 25.34 522 GLU B O 1
ATOM 8938 N N . GLY B 1 523 ? -23.172 10.664 46.094 1 24.59 523 GLY B N 1
ATOM 8939 C CA . GLY B 1 523 ? -23.859 10.695 47.375 1 24.59 523 GLY B CA 1
ATOM 8940 C C . GLY B 1 523 ? -24.438 9.352 47.75 1 24.59 523 GLY B C 1
ATOM 8941 O O . GLY B 1 523 ? -24.391 8.977 48.938 1 24.59 523 GLY B O 1
ATOM 8942 N N . GLU B 1 524 ? -25.391 8.859 46.906 1 23.91 524 GLU B N 1
ATOM 8943 C CA . GLU B 1 524 ? -26.297 7.914 47.531 1 23.91 524 GLU B CA 1
ATOM 8944 C C . GLU B 1 524 ? -25.734 6.496 47.5 1 23.91 524 GLU B C 1
ATOM 8946 O O . GLU B 1 524 ? -24.859 6.191 46.688 1 23.91 524 GLU B O 1
ATOM 8951 N N . GLY B 1 525 ? -26.125 5.629 48.438 1 21.86 525 GLY B N 1
ATOM 8952 C CA . GLY B 1 525 ? -25.828 4.281 48.906 1 21.86 525 GLY B CA 1
ATOM 8953 C C . GLY B 1 525 ? -25.75 3.27 47.781 1 21.86 525 GLY B C 1
ATOM 8954 O O . GLY B 1 525 ? -26.328 3.475 46.688 1 21.86 525 GLY B O 1
ATOM 8955 N N . VAL B 1 526 ? -24.594 2.633 47.656 1 26.44 526 VAL B N 1
ATOM 8956 C CA . VAL B 1 526 ? -24.062 1.616 46.75 1 26.44 526 VAL B CA 1
ATOM 8957 C C . VAL B 1 526 ? -25.047 0.461 46.625 1 26.44 526 VAL B C 1
ATOM 8959 O O . VAL B 1 526 ? -25.375 -0.193 47.625 1 26.44 526 VAL B O 1
ATOM 8962 N N . GLY B 1 527 ? -26.328 0.717 46 1 22.09 527 GLY B N 1
ATOM 8963 C CA . GLY B 1 527 ? -27.219 -0.442 46 1 22.09 527 GLY B CA 1
ATOM 8964 C C . GLY B 1 527 ? -26.656 -1.604 45.188 1 22.09 527 GLY B C 1
ATOM 8965 O O . GLY B 1 527 ? -26.031 -1.403 44.125 1 22.09 527 GLY B O 1
ATOM 8966 N N . ARG B 1 528 ? -26.156 -2.645 45.938 1 24.5 528 ARG B N 1
ATOM 8967 C CA . ARG B 1 528 ? -25.5 -3.898 45.562 1 24.5 528 ARG B CA 1
ATOM 8968 C C . ARG B 1 528 ? -26.5 -4.859 44.906 1 24.5 528 ARG B C 1
ATOM 8970 O O . ARG B 1 528 ? -27.562 -5.137 45.469 1 24.5 528 ARG B O 1
ATOM 8977 N N . GLY B 1 529 ? -27.219 -4.66 43.781 1 22.12 529 GLY B N 1
ATOM 8978 C CA . GLY B 1 529 ? -28.125 -5.727 43.406 1 22.12 529 GLY B CA 1
ATOM 8979 C C . GLY B 1 529 ? -27.469 -6.809 42.562 1 22.12 529 GLY B C 1
ATOM 8980 O O . GLY B 1 529 ? -26.562 -6.523 41.781 1 22.12 529 GLY B O 1
ATOM 8981 N N . GLY B 1 530 ? -27.016 -7.91 43.219 1 23.84 530 GLY B N 1
ATOM 8982 C CA . GLY B 1 530 ? -26.391 -9.109 42.719 1 23.84 530 GLY B CA 1
ATOM 8983 C C . GLY B 1 530 ? -27.344 -10.023 41.969 1 23.84 530 GLY B C 1
ATOM 8984 O O . GLY B 1 530 ? -28.516 -10.133 42.312 1 23.84 530 GLY B O 1
ATOM 8985 N N . VAL B 1 531 ? -27.641 -9.891 40.656 1 22.72 531 VAL B N 1
ATOM 8986 C CA . VAL B 1 531 ? -28.516 -10.898 40.062 1 22.72 531 VAL B CA 1
ATOM 8987 C C . VAL B 1 531 ? -27.719 -12.164 39.75 1 22.72 531 VAL B C 1
ATOM 8989 O O . VAL B 1 531 ? -26.594 -12.086 39.25 1 22.72 531 VAL B O 1
ATOM 8992 N N . GLU B 1 532 ? -28.031 -13.219 40.5 1 23.98 532 GLU B N 1
ATOM 8993 C CA . GLU B 1 532 ? -27.516 -14.578 40.375 1 23.98 532 GLU B CA 1
ATOM 8994 C C . GLU B 1 532 ? -28.109 -15.297 39.188 1 23.98 532 GLU B C 1
ATOM 8996 O O . GLU B 1 532 ? -29.328 -15.312 39 1 23.98 532 GLU B O 1
ATOM 9001 N N . TRP B 1 533 ? -27.656 -15.016 37.938 1 23.11 533 TRP B N 1
ATOM 9002 C CA . TRP B 1 533 ? -28.312 -15.766 36.875 1 23.11 533 TRP B CA 1
ATOM 9003 C C . TRP B 1 533 ? -27.578 -17.078 36.594 1 23.11 533 TRP B C 1
ATOM 9005 O O . TRP B 1 533 ? -26.344 -17.125 36.594 1 23.11 533 TRP B O 1
ATOM 9015 N N . SER B 1 534 ? -28.109 -18.219 36.969 1 21.73 534 SER B N 1
ATOM 9016 C CA . SER B 1 534 ? -27.625 -19.594 36.844 1 21.73 534 SER B CA 1
ATOM 9017 C C . SER B 1 534 ? -27.609 -20.031 35.375 1 21.73 534 SER B C 1
ATOM 9019 O O . SER B 1 534 ? -26.969 -21.047 35.031 1 21.73 534 SER B O 1
ATOM 9021 N N . SER B 1 535 ? -28.5 -19.531 34.438 1 21.33 535 SER B N 1
ATOM 9022 C CA . SER B 1 535 ? -28.828 -20.484 33.406 1 21.33 535 SER B CA 1
ATOM 9023 C C . SER B 1 535 ? -27.672 -20.688 32.438 1 21.33 535 SER B C 1
ATOM 9025 O O . SER B 1 535 ? -26.766 -19.844 32.344 1 21.33 535 SER B O 1
ATOM 9027 N N . GLY B 1 536 ? -27.453 -21.969 31.938 1 23.02 536 GLY B N 1
ATOM 9028 C CA . GLY B 1 536 ? -26.625 -22.625 30.938 1 23.02 536 GLY B CA 1
ATOM 9029 C C . GLY B 1 536 ? -26.516 -21.828 29.641 1 23.02 536 GLY B C 1
ATOM 9030 O O . GLY B 1 536 ? -25.859 -22.266 28.688 1 23.02 536 GLY B O 1
ATOM 9031 N N . TRP B 1 537 ? -27.688 -21.188 29.328 1 21.81 537 TRP B N 1
ATOM 9032 C CA . TRP B 1 537 ? -27.844 -20.609 28 1 21.81 537 TRP B CA 1
ATOM 9033 C C . TRP B 1 537 ? -27.016 -19.328 27.859 1 21.81 537 TRP B C 1
ATOM 9035 O O . TRP B 1 537 ? -26.875 -18.562 28.812 1 21.81 537 TRP B O 1
ATOM 9045 N N . GLU B 1 538 ? -25.922 -19.438 27.141 1 23.62 538 GLU B N 1
ATOM 9046 C CA . GLU B 1 538 ? -25.047 -18.297 26.844 1 23.62 538 GLU B CA 1
ATOM 9047 C C . GLU B 1 538 ? -25.844 -17.094 26.359 1 23.62 538 GLU B C 1
ATOM 9049 O O . GLU B 1 538 ? -26.562 -17.172 25.375 1 23.62 538 GLU B O 1
ATOM 9054 N N . PHE B 1 539 ? -26.688 -16.516 27.391 1 23.33 539 PHE B N 1
ATOM 9055 C CA . PHE B 1 539 ? -27.547 -15.406 27.016 1 23.33 539 PHE B CA 1
ATOM 9056 C C . PHE B 1 539 ? -26.719 -14.141 26.812 1 23.33 539 PHE B C 1
ATOM 9058 O O . PHE B 1 539 ? -25.797 -13.859 27.578 1 23.33 539 PHE B O 1
ATOM 9065 N N . GLY B 1 540 ? -26.312 -13.906 25.688 1 23.69 540 GLY B N 1
ATOM 9066 C CA . GLY B 1 540 ? -25.703 -12.602 25.438 1 23.69 540 GLY B CA 1
ATOM 9067 C C . GLY B 1 540 ? -26.641 -11.453 25.781 1 23.69 540 GLY B C 1
ATOM 9068 O O . GLY B 1 540 ? -27.812 -11.477 25.422 1 23.69 540 GLY B O 1
ATOM 9069 N N . ILE B 1 541 ? -26.5 -10.938 27.047 1 24.45 541 ILE B N 1
ATOM 9070 C CA . ILE B 1 541 ? -27.266 -9.82 27.609 1 24.45 541 ILE B CA 1
ATOM 9071 C C . ILE B 1 541 ? -27.219 -8.633 26.656 1 24.45 541 ILE B C 1
ATOM 9073 O O . ILE B 1 541 ? -26.141 -8.078 26.406 1 24.45 541 ILE B O 1
ATOM 9077 N N . GLU B 1 542 ? -28.125 -8.672 25.609 1 23.11 542 GLU B N 1
ATOM 9078 C CA . GLU B 1 542 ? -28.109 -7.602 24.625 1 23.11 542 GLU B CA 1
ATOM 9079 C C . GLU B 1 542 ? -28.422 -6.25 25.25 1 23.11 542 GLU B C 1
ATOM 9081 O O . GLU B 1 542 ? -27.797 -5.242 24.922 1 23.11 542 GLU B O 1
ATOM 9086 N N . LYS B 1 543 ? -29.734 -6.066 25.656 1 24.2 543 LYS B N 1
ATOM 9087 C CA . LYS B 1 543 ? -30.25 -4.785 26.125 1 24.2 543 LYS B CA 1
ATOM 9088 C C . LYS B 1 543 ? -30.609 -4.84 27.609 1 24.2 543 LYS B C 1
ATOM 9090 O O . LYS B 1 543 ? -31.125 -5.852 28.094 1 24.2 543 LYS B O 1
ATOM 9095 N N . PHE B 1 544 ? -29.719 -4.438 28.578 1 24.3 544 PHE B N 1
ATOM 9096 C CA . PHE B 1 544 ? -30.172 -4.414 29.969 1 24.3 544 PHE B CA 1
ATOM 9097 C C . PHE B 1 544 ? -30.953 -3.145 30.266 1 24.3 544 PHE B C 1
ATOM 9099 O O . PHE B 1 544 ? -30.578 -2.055 29.844 1 24.3 544 PHE B O 1
ATOM 9106 N N . ARG B 1 545 ? -32.312 -3.203 30.188 1 23.25 545 ARG B N 1
ATOM 9107 C CA . ARG B 1 545 ? -33.125 -2.078 30.625 1 23.25 545 ARG B CA 1
ATOM 9108 C C . ARG B 1 545 ? -33.156 -1.984 32.156 1 23.25 545 ARG B C 1
ATOM 9110 O O . ARG B 1 545 ? -33.406 -2.977 32.812 1 23.25 545 ARG B O 1
ATOM 9117 N N . LEU B 1 546 ? -32.312 -1.104 32.75 1 23.28 546 LEU B N 1
ATOM 9118 C CA . LEU B 1 546 ? -32.438 -0.815 34.156 1 23.28 546 LEU B CA 1
ATOM 9119 C C . LEU B 1 546 ? -33.781 -0.25 34.5 1 23.28 546 LEU B C 1
ATOM 9121 O O . LEU B 1 546 ? -34.219 0.75 33.938 1 23.28 546 LEU B O 1
ATOM 9125 N N . TRP B 1 547 ? -34.812 -1.042 34.781 1 22.55 547 TRP B N 1
ATOM 9126 C CA . TRP B 1 547 ? -36.188 -0.654 35.094 1 22.55 547 TRP B CA 1
ATOM 9127 C C . TRP B 1 547 ? -36.25 0.006 36.469 1 22.55 547 TRP B C 1
ATOM 9129 O O . TRP B 1 547 ? -37.344 0.272 36.969 1 22.55 547 TRP B O 1
ATOM 9139 N N . GLY B 1 548 ? -35.312 -0.041 37.344 1 23.77 548 GLY B N 1
ATOM 9140 C CA . GLY B 1 548 ? -35.844 0.148 38.688 1 23.77 548 GLY B CA 1
ATOM 9141 C C . GLY B 1 548 ? -36.594 1.456 38.844 1 23.77 548 GLY B C 1
ATOM 9142 O O . GLY B 1 548 ? -37.719 1.469 39.312 1 23.77 548 GLY B O 1
ATOM 9143 N N . VAL B 1 549 ? -35.906 2.492 39.438 1 23.12 549 VAL B N 1
ATOM 9144 C CA . VAL B 1 549 ? -36.5 3.486 40.344 1 23.12 549 VAL B CA 1
ATOM 9145 C C . VAL B 1 549 ? -37.438 4.383 39.562 1 23.12 549 VAL B C 1
ATOM 9147 O O . VAL B 1 549 ? -37.25 4.633 38.375 1 23.12 549 VAL B O 1
ATOM 9150 N N . GLY B 1 550 ? -38.781 4.566 40.031 1 24.97 550 GLY B N 1
ATOM 9151 C CA . GLY B 1 550 ? -39.938 5.355 39.688 1 24.97 550 GLY B CA 1
ATOM 9152 C C . GLY B 1 550 ? -39.594 6.746 39.188 1 24.97 550 GLY B C 1
ATOM 9153 O O . GLY B 1 550 ? -40.469 7.469 38.688 1 24.97 550 GLY B O 1
ATOM 9154 N N . GLY B 1 551 ? -38.719 7.48 40 1 25.55 551 GLY B N 1
ATOM 9155 C CA . GLY B 1 551 ? -38.656 8.914 39.781 1 25.55 551 GLY B CA 1
ATOM 9156 C C . GLY B 1 551 ? -38.25 9.273 38.375 1 25.55 551 GLY B C 1
ATOM 9157 O O . GLY B 1 551 ? -37.781 8.414 37.625 1 25.55 551 GLY B O 1
ATOM 9158 N N . ASP B 1 552 ? -38.781 10.492 37.906 1 24.28 552 ASP B N 1
ATOM 9159 C CA . ASP B 1 552 ? -38.75 11.078 36.562 1 24.28 552 ASP B CA 1
ATOM 9160 C C . ASP B 1 552 ? -37.375 10.922 35.938 1 24.28 552 ASP B C 1
ATOM 9162 O O . ASP B 1 552 ? -36.438 11.664 36.25 1 24.28 552 ASP B O 1
ATOM 9166 N N . MET B 1 553 ? -37.031 9.742 35.656 1 26.47 553 MET B N 1
ATOM 9167 C CA . MET B 1 553 ? -35.75 9.516 35 1 26.47 553 MET B CA 1
ATOM 9168 C C . MET B 1 553 ? -35.562 10.5 33.844 1 26.47 553 MET B C 1
ATOM 9170 O O . MET B 1 553 ? -34.5 10.516 33.219 1 26.47 553 MET B O 1
ATOM 9174 N N . GLU B 1 554 ? -36.719 11.047 33.281 1 28.33 554 GLU B N 1
ATOM 9175 C CA . GLU B 1 554 ? -36.688 12.172 32.375 1 28.33 554 GLU B CA 1
ATOM 9176 C C . GLU B 1 554 ? -36 13.391 32.969 1 28.33 554 GLU B C 1
ATOM 9178 O O . GLU B 1 554 ? -35.25 14.078 32.312 1 28.33 554 GLU B O 1
ATOM 9183 N N . ALA B 1 555 ? -36.469 13.719 34.312 1 27.66 555 ALA B N 1
ATOM 9184 C CA . ALA B 1 555 ? -35.844 14.836 35.031 1 27.66 555 ALA B CA 1
ATOM 9185 C C . ALA B 1 555 ? -34.375 14.562 35.344 1 27.66 555 ALA B C 1
ATOM 9187 O O . ALA B 1 555 ? -33.562 15.477 35.281 1 27.66 555 ALA B O 1
ATOM 9188 N N . MET B 1 556 ? -34.094 13.312 35.75 1 26.19 556 MET B N 1
ATOM 9189 C CA . MET B 1 556 ? -32.688 13.047 36.031 1 26.19 556 MET B CA 1
ATOM 9190 C C . MET B 1 556 ? -31.891 13.031 34.719 1 26.19 556 MET B C 1
ATOM 9192 O O . MET B 1 556 ? -30.734 13.453 34.719 1 26.19 556 MET B O 1
ATOM 9196 N N . ALA B 1 557 ? -32.375 12.508 33.656 1 27.36 557 ALA B N 1
ATOM 9197 C CA . ALA B 1 557 ? -31.766 12.617 32.312 1 27.36 557 ALA B CA 1
ATOM 9198 C C . ALA B 1 557 ? -31.656 14.078 31.875 1 27.36 557 ALA B C 1
ATOM 9200 O O . ALA B 1 557 ? -30.672 14.477 31.266 1 27.36 557 ALA B O 1
ATOM 9201 N N . ARG B 1 558 ? -32.594 14.938 32.125 1 28.86 558 ARG B N 1
ATOM 9202 C CA . ARG B 1 558 ? -32.562 16.375 31.906 1 28.86 558 ARG B CA 1
ATOM 9203 C C . ARG B 1 558 ? -31.531 17.047 32.844 1 28.86 558 ARG B C 1
ATOM 9205 O O . ARG B 1 558 ? -30.844 17.969 32.406 1 28.86 558 ARG B O 1
ATOM 9212 N N . ARG B 1 559 ? -31.547 16.656 34.188 1 27.7 559 ARG B N 1
ATOM 9213 C CA . ARG B 1 559 ? -30.594 17.312 35.062 1 27.7 559 ARG B CA 1
ATOM 9214 C C . ARG B 1 559 ? -29.172 16.812 34.812 1 27.7 559 ARG B C 1
ATOM 9216 O O . ARG B 1 559 ? -28.203 17.5 35.125 1 27.7 559 ARG B O 1
ATOM 9223 N N . SER B 1 560 ? -29.031 15.547 34.562 1 25.64 560 SER B N 1
ATOM 9224 C CA . SER B 1 560 ? -27.656 15.148 34.281 1 25.64 560 SER B CA 1
ATOM 9225 C C . SER B 1 560 ? -27.156 15.789 33 1 25.64 560 SER B C 1
ATOM 9227 O O . SER B 1 560 ? -25.953 15.781 32.688 1 25.64 560 SER B O 1
ATOM 9229 N N . ARG B 1 561 ? -27.938 16.172 31.938 1 28.05 561 ARG B N 1
ATOM 9230 C CA . ARG B 1 561 ? -27.578 17.078 30.844 1 28.05 561 ARG B CA 1
ATOM 9231 C C . ARG B 1 561 ? -27.078 18.422 31.375 1 28.05 561 ARG B C 1
ATOM 9233 O O . ARG B 1 561 ? -26.375 19.141 30.672 1 28.05 561 ARG B O 1
ATOM 9240 N N . GLU B 1 562 ? -27.719 18.984 32.406 1 27.86 562 GLU B N 1
ATOM 9241 C CA . GLU B 1 562 ? -27.172 20.219 32.938 1 27.86 562 GLU B CA 1
ATOM 9242 C C . GLU B 1 562 ? -25.875 19.953 33.719 1 27.86 562 GLU B C 1
ATOM 9244 O O . GLU B 1 562 ? -25 20.828 33.781 1 27.86 562 GLU B O 1
ATOM 9249 N N . ARG B 1 563 ? -25.875 18.984 34.812 1 24.03 563 ARG B N 1
ATOM 9250 C CA . ARG B 1 563 ? -24.594 18.844 35.5 1 24.03 563 ARG B CA 1
ATOM 9251 C C . ARG B 1 563 ? -23.672 17.859 34.781 1 24.03 563 ARG B C 1
ATOM 9253 O O . ARG B 1 563 ? -24.125 16.797 34.344 1 24.03 563 ARG B O 1
ATOM 9260 N N . GLU B 1 564 ? -22.562 18.25 34.094 1 24.2 564 GLU B N 1
ATOM 9261 C CA . GLU B 1 564 ? -21.453 17.781 33.281 1 24.2 564 GLU B CA 1
ATOM 9262 C C . GLU B 1 564 ? -20.875 16.484 33.812 1 24.2 564 GLU B C 1
ATOM 9264 O O . GLU B 1 564 ? -19.797 16.047 33.406 1 24.2 564 GLU B O 1
ATOM 9269 N N . SER B 1 565 ? -21.312 15.891 35 1 22.59 565 SER B N 1
ATOM 9270 C CA . SER B 1 565 ? -20.484 14.891 35.656 1 22.59 565 SER B CA 1
ATOM 9271 C C . SER B 1 565 ? -20.688 13.508 35.031 1 22.59 565 SER B C 1
ATOM 9273 O O . SER B 1 565 ? -21.828 13.055 34.906 1 22.59 565 SER B O 1
ATOM 9275 N N . CYS B 1 566 ? -19.938 13.086 34 1 22.8 566 CYS B N 1
ATOM 9276 C CA . CYS B 1 566 ? -19.781 11.82 33.312 1 22.8 566 CYS B CA 1
ATOM 9277 C C . CYS B 1 566 ? -19.797 10.648 34.281 1 22.8 566 CYS B C 1
ATOM 9279 O O . CYS B 1 566 ? -19 10.617 35.219 1 22.8 566 CYS B O 1
ATOM 9281 N N . VAL B 1 567 ? -20.938 10.109 34.75 1 22.42 567 VAL B N 1
ATOM 9282 C CA . VAL B 1 567 ? -21.078 8.906 35.562 1 22.42 567 VAL B CA 1
ATOM 9283 C C . VAL B 1 567 ? -20.359 7.738 34.875 1 22.42 567 VAL B C 1
ATOM 9285 O O . VAL B 1 567 ? -20.641 7.418 33.719 1 22.42 567 VAL B O 1
ATOM 9288 N N . ASN B 1 568 ? -19.047 7.488 35.188 1 22.84 568 ASN B N 1
ATOM 9289 C CA . ASN B 1 568 ? -18.172 6.359 34.875 1 22.84 568 ASN B CA 1
ATOM 9290 C C . ASN B 1 568 ? -18.781 5.039 35.344 1 22.84 568 ASN B C 1
ATOM 9292 O O . ASN B 1 568 ? -19.047 4.863 36.531 1 22.84 568 ASN B O 1
ATOM 9296 N N . VAL B 1 569 ? -19.797 4.488 34.75 1 23.98 569 VAL B N 1
ATOM 9297 C CA . VAL B 1 569 ? -20.328 3.191 35.156 1 23.98 569 VAL B CA 1
ATOM 9298 C C . VAL B 1 569 ? -19.297 2.1 34.875 1 23.98 569 VAL B C 1
ATOM 9300 O O . VAL B 1 569 ? -18.859 1.938 33.75 1 23.98 569 VAL B O 1
ATOM 9303 N N . CYS B 1 570 ? -18.391 1.795 35.875 1 23.8 570 CYS B N 1
ATOM 9304 C CA . CYS B 1 570 ? -17.422 0.703 35.906 1 23.8 570 CYS B CA 1
ATOM 9305 C C . CYS B 1 570 ? -18.109 -0.626 36.188 1 23.8 570 CYS B C 1
ATOM 9307 O O . CYS B 1 570 ? -18.891 -0.729 37.125 1 23.8 570 CYS B O 1
ATOM 9309 N N . ALA B 1 571 ? -18.625 -1.373 35.25 1 25.78 571 ALA B N 1
ATOM 9310 C CA . ALA B 1 571 ? -19.141 -2.703 35.562 1 25.78 571 ALA B CA 1
ATOM 9311 C C . ALA B 1 571 ? -18 -3.715 35.688 1 25.78 571 ALA B C 1
ATOM 9313 O O . ALA B 1 571 ? -17.062 -3.693 34.906 1 25.78 571 ALA B O 1
ATOM 9314 N N . CYS B 1 572 ? -17.641 -4.07 36.938 1 24.33 572 CYS B N 1
ATOM 9315 C CA . CYS B 1 572 ? -16.672 -5.098 37.312 1 24.33 572 CYS B CA 1
ATOM 9316 C C . CYS B 1 572 ? -17.297 -6.488 37.219 1 24.33 572 CYS B C 1
ATOM 9318 O O . CYS B 1 572 ? -18.328 -6.75 37.812 1 24.33 572 CYS B O 1
ATOM 9320 N N . VAL B 1 573 ? -17.109 -7.152 36.094 1 25.88 573 VAL B N 1
ATOM 9321 C CA . VAL B 1 573 ? -17.547 -8.547 36.062 1 25.88 573 VAL B CA 1
ATOM 9322 C C . VAL B 1 573 ? -16.453 -9.445 36.625 1 25.88 573 VAL B C 1
ATOM 9324 O O . VAL B 1 573 ? -15.32 -9.438 36.125 1 25.88 573 VAL B O 1
ATOM 9327 N N . VAL B 1 574 ? -16.656 -9.742 37.844 1 24.88 574 VAL B N 1
ATOM 9328 C CA . VAL B 1 574 ? -15.781 -10.672 38.531 1 24.88 574 VAL B CA 1
ATOM 9329 C C . VAL B 1 574 ? -16.219 -12.109 38.25 1 24.88 574 VAL B C 1
ATOM 9331 O O . VAL B 1 574 ? -17.344 -12.492 38.562 1 24.88 574 VAL B O 1
ATOM 9334 N N . VAL B 1 575 ? -15.523 -12.734 37.188 1 25.45 575 VAL B N 1
ATOM 9335 C CA . VAL B 1 575 ? -15.766 -14.156 36.969 1 25.45 575 VAL B CA 1
ATOM 9336 C C . VAL B 1 575 ? -14.852 -14.977 37.875 1 25.45 575 VAL B C 1
ATOM 9338 O O . VAL B 1 575 ? -13.633 -14.852 37.844 1 25.45 575 VAL B O 1
ATOM 9341 N N . VAL B 1 576 ? -15.383 -15.328 38.938 1 24.45 576 VAL B N 1
ATOM 9342 C CA . VAL B 1 576 ? -14.695 -16.203 39.875 1 24.45 576 VAL B CA 1
ATOM 9343 C C . VAL B 1 576 ? -14.812 -17.656 39.406 1 24.45 576 VAL B C 1
ATOM 9345 O O . VAL B 1 576 ? -15.914 -18.188 39.312 1 24.45 576 VAL B O 1
ATOM 9348 N N . THR B 1 577 ? -13.828 -18.062 38.5 1 24.67 577 THR B N 1
ATOM 9349 C CA . THR B 1 577 ? -13.805 -19.5 38.25 1 24.67 577 THR B CA 1
ATOM 9350 C C . THR B 1 577 ? -13.289 -20.266 39.469 1 24.67 577 THR B C 1
ATOM 9352 O O . THR B 1 577 ? -12.602 -19.688 40.312 1 24.67 577 THR B O 1
ATOM 9355 N N . ARG B 1 578 ? -13.859 -21.391 39.781 1 24.64 578 ARG B N 1
ATOM 9356 C CA . ARG B 1 578 ? -13.609 -22.25 40.938 1 24.64 578 ARG B CA 1
ATOM 9357 C C . ARG B 1 578 ? -12.109 -22.469 41.156 1 24.64 578 ARG B C 1
ATOM 9359 O O . ARG B 1 578 ? -11.672 -22.781 42.25 1 24.64 578 ARG B O 1
ATOM 9366 N N . GLU B 1 579 ? -11.344 -23 40.312 1 26.22 579 GLU B N 1
ATOM 9367 C CA . GLU B 1 579 ? -10.141 -23.406 41.031 1 26.22 579 GLU B CA 1
ATOM 9368 C C . GLU B 1 579 ? -9.445 -22.219 41.688 1 26.22 579 GLU B C 1
ATOM 9370 O O . GLU B 1 579 ? -9.25 -22.203 42.906 1 26.22 579 GLU B O 1
ATOM 9375 N N . SER B 1 580 ? -8.102 -22.172 41.688 1 25.11 580 SER B N 1
ATOM 9376 C CA . SER B 1 580 ? -7.238 -21.359 42.531 1 25.11 580 SER B CA 1
ATOM 9377 C C . SER B 1 580 ? -7.551 -19.875 42.406 1 25.11 580 SER B C 1
ATOM 9379 O O . SER B 1 580 ? -7.828 -19.188 43.406 1 25.11 580 SER B O 1
ATOM 9381 N N . GLU B 1 581 ? -6.574 -19.062 42.031 1 24.67 581 GLU B N 1
ATOM 9382 C CA . GLU B 1 581 ? -6.387 -17.641 42.312 1 24.67 581 GLU B CA 1
ATOM 9383 C C . GLU B 1 581 ? -7.426 -16.781 41.625 1 24.67 581 GLU B C 1
ATOM 9385 O O . GLU B 1 581 ? -7.875 -17.125 40.5 1 24.67 581 GLU B O 1
ATOM 9390 N N . ASN B 1 582 ? -8.328 -16.094 42.406 1 25.19 582 ASN B N 1
ATOM 9391 C CA . ASN B 1 582 ? -9.32 -15.039 42.219 1 25.19 582 ASN B CA 1
ATOM 9392 C C . ASN B 1 582 ? -8.898 -14.07 41.094 1 25.19 582 ASN B C 1
ATOM 9394 O O . ASN B 1 582 ? -8 -13.25 41.312 1 25.19 582 ASN B O 1
ATOM 9398 N N . GLN B 1 583 ? -8.477 -14.672 40.031 1 24.5 583 GLN B N 1
ATOM 9399 C CA . GLN B 1 583 ? -7.996 -13.633 39.156 1 24.5 583 GLN B CA 1
ATOM 9400 C C . GLN B 1 583 ? -9.141 -12.727 38.688 1 24.5 583 GLN B C 1
ATOM 9402 O O . GLN B 1 583 ? -10.195 -13.203 38.281 1 24.5 583 GLN B O 1
ATOM 9407 N N . VAL B 1 584 ? -9.367 -11.727 39.5 1 25.72 584 VAL B N 1
ATOM 9408 C CA . VAL B 1 584 ? -10.281 -10.641 39.156 1 25.72 584 VAL B CA 1
ATOM 9409 C C . VAL B 1 584 ? -9.852 -9.992 37.844 1 25.72 584 VAL B C 1
ATOM 9411 O O . VAL B 1 584 ? -8.688 -9.594 37.688 1 25.72 584 VAL B O 1
ATOM 9414 N N . VAL B 1 585 ? -10.406 -10.43 36.875 1 24.98 585 VAL B N 1
ATOM 9415 C CA . VAL B 1 585 ? -10.125 -9.742 35.625 1 24.98 585 VAL B CA 1
ATOM 9416 C C . VAL B 1 585 ? -10.977 -8.469 35.531 1 24.98 585 VAL B C 1
ATOM 9418 O O . VAL B 1 585 ? -12.188 -8.508 35.75 1 24.98 585 VAL B O 1
ATOM 9421 N N . TRP B 1 586 ? -10.234 -7.438 35.969 1 26.14 586 TRP B N 1
ATOM 9422 C CA . TRP B 1 586 ? -10.82 -6.105 35.875 1 26.14 586 TRP B CA 1
ATOM 9423 C C . TRP B 1 586 ? -10.758 -5.57 34.438 1 26.14 586 TRP B C 1
ATOM 9425 O O . TRP B 1 586 ? -9.734 -5.719 33.781 1 26.14 586 TRP B O 1
ATOM 9435 N N . TRP B 1 587 ? -11.875 -5.688 33.844 1 24.41 587 TRP B N 1
ATOM 9436 C CA . TRP B 1 587 ? -11.961 -4.984 32.562 1 24.41 587 TRP B CA 1
ATOM 9437 C C . TRP B 1 587 ? -12.297 -3.512 32.781 1 24.41 587 TRP B C 1
ATOM 9439 O O . TRP B 1 587 ? -13.281 -3.18 33.438 1 24.41 587 TRP B O 1
ATOM 9449 N N . GLU B 1 588 ? -11.359 -2.807 33.156 1 26.38 588 GLU B N 1
ATOM 9450 C CA . GLU B 1 588 ? -11.547 -1.36 33.219 1 26.38 588 GLU B CA 1
ATOM 9451 C C . GLU B 1 588 ? -11.133 -0.707 31.906 1 26.38 588 GLU B C 1
ATOM 9453 O O . GLU B 1 588 ? -9.992 -0.868 31.453 1 26.38 588 GLU B O 1
ATOM 9458 N N . ARG B 1 589 ? -11.977 0.208 31.406 1 29.2 589 ARG B N 1
ATOM 9459 C CA . ARG B 1 589 ? -11.719 1.043 30.234 1 29.2 589 ARG B CA 1
ATOM 9460 C C . ARG B 1 589 ? -10.867 0.297 29.203 1 29.2 589 ARG B C 1
ATOM 9462 O O . ARG B 1 589 ? -9.812 0.781 28.797 1 29.2 589 ARG B O 1
ATOM 9469 N N . GLY B 1 590 ? -11.305 -0.995 28.734 1 26.8 590 GLY B N 1
ATOM 9470 C CA . GLY B 1 590 ? -10.711 -1.865 27.734 1 26.8 590 GLY B CA 1
ATOM 9471 C C . GLY B 1 590 ? -9.492 -2.613 28.234 1 26.8 590 GLY B C 1
ATOM 9472 O O . GLY B 1 590 ? -8.82 -3.299 27.453 1 26.8 590 GLY B O 1
ATOM 9473 N N . VAL B 1 591 ? -9.031 -2.223 29.359 1 24.59 591 VAL B N 1
ATOM 9474 C CA . VAL B 1 591 ? -7.828 -2.822 29.922 1 24.59 591 VAL B CA 1
ATOM 9475 C C . VAL B 1 591 ? -8.219 -3.879 30.953 1 24.59 591 VAL B C 1
ATOM 9477 O O . VAL B 1 591 ? -9.117 -3.66 31.766 1 24.59 591 VAL B O 1
ATOM 9480 N N . ILE B 1 592 ? -8.008 -5.094 30.688 1 26.19 592 ILE B N 1
ATOM 9481 C CA . ILE B 1 592 ? -8.164 -6.199 31.625 1 26.19 592 ILE B CA 1
ATOM 9482 C C . ILE B 1 592 ? -7.16 -6.043 32.781 1 26.19 592 ILE B C 1
ATOM 9484 O O . ILE B 1 592 ? -5.949 -5.988 32.531 1 26.19 592 ILE B O 1
ATOM 9488 N N . ILE B 1 593 ? -7.637 -5.395 33.812 1 23.92 593 ILE B N 1
ATOM 9489 C CA . ILE B 1 593 ? -6.789 -5.281 35 1 23.92 593 ILE B CA 1
ATOM 9490 C C . ILE B 1 593 ? -6.945 -6.523 35.875 1 23.92 593 ILE B C 1
ATOM 9492 O O . ILE B 1 593 ? -8.062 -6.914 36.219 1 23.92 593 ILE B O 1
ATOM 9496 N N . ARG B 1 594 ? -6.109 -7.438 35.812 1 23.86 594 ARG B N 1
ATOM 9497 C CA . ARG B 1 594 ? -6.102 -8.633 36.656 1 23.86 594 ARG B CA 1
ATOM 9498 C C . ARG B 1 594 ? -5.562 -8.32 38.031 1 23.86 594 ARG B C 1
ATOM 9500 O O . ARG B 1 594 ? -4.508 -7.695 38.188 1 23.86 594 ARG B O 1
ATOM 9507 N N . ALA B 1 595 ? -6.422 -7.867 38.906 1 22.38 595 ALA B N 1
ATOM 9508 C CA . ALA B 1 595 ? -5.996 -7.605 40.281 1 22.38 595 ALA B CA 1
ATOM 9509 C C . ALA B 1 595 ? -5.887 -8.898 41.094 1 22.38 595 ALA B C 1
ATOM 9511 O O . ALA B 1 595 ? -6.715 -9.805 40.938 1 22.38 595 ALA B O 1
ATOM 9512 N N . ARG B 1 596 ? -4.684 -9.281 41.375 1 21.8 596 ARG B N 1
ATOM 9513 C CA . ARG B 1 596 ? -4.363 -10.359 42.312 1 21.8 596 ARG B CA 1
ATOM 9514 C C . ARG B 1 596 ? -4.91 -10.055 43.688 1 21.8 596 ARG B C 1
ATOM 9516 O O . ARG B 1 596 ? -4.961 -8.898 44.094 1 21.8 596 ARG B O 1
ATOM 9523 N N . GLY B 1 597 ? -5.828 -10.805 44.188 1 21.61 597 GLY B N 1
ATOM 9524 C CA . GLY B 1 597 ? -6.387 -10.859 45.5 1 21.61 597 GLY B CA 1
ATOM 9525 C C . GLY B 1 597 ? -5.328 -11.016 46.594 1 21.61 597 GLY B C 1
ATOM 9526 O O . GLY B 1 597 ? -5.652 -11.07 47.781 1 21.61 597 GLY B O 1
ATOM 9527 N N . GLY B 1 598 ? -4.105 -10.383 46.625 1 20.39 598 GLY B N 1
ATOM 9528 C CA . GLY B 1 598 ? -3.781 -10.141 48.031 1 20.39 598 GLY B CA 1
ATOM 9529 C C . GLY B 1 598 ? -4.473 -8.922 48.625 1 20.39 598 GLY B C 1
ATOM 9530 O O . GLY B 1 598 ? -4.887 -8.031 47.875 1 20.39 598 GLY B O 1
#

Nearest PDB structures (foldseek):
  8yrl-assembly1_B  TM=6.689E-01  e=2.781E-19  Aspergillus fumigatus CEA10
  6eql-assembly1_A  TM=6.105E-01  e=2.301E-03  Homo sapiens
  1ll0-assembly1_B  TM=6.057E-01  e=6.974E-03  Oryctolagus cuniculus
  4ueg-assembly1_A-2  TM=5.431E-01  e=3.081E-03  Homo sapiens
  1ll0-assembly5_I  TM=5.818E-01  e=1.049E-02  Oryctolagus cuniculus

Radius of gyration: 35.97 Å; Cα contacts (8 Å, |Δi|>4): 2076; chains: 2; bounding box: 125×126×86 Å

Foldseek 3Di:
DDDPPPDDCPPPPPDDPPPPCPPPPPPVPDFFDQLQEEEQAEEELVCCVVLVLQQLQAQAQPRHHYEYEYCDDHDCVCPPPDRSGHHYDYFDQPVPVVVADPLADRPLLRQLCSLLVRVVVPRPNHFKYKYAYS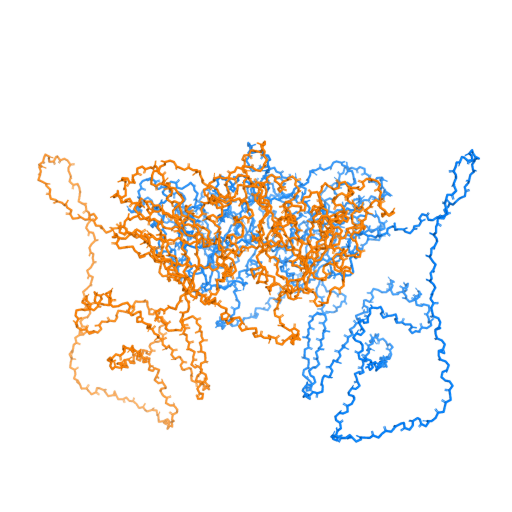NKHFLRVQQSVVRRVDDSVDWAKEAADAQWPVRCVVQHRFWHDRNLIIMTTPVNSVVCSVCVVVQSNVVRNDPHSRSSVQSSVVVVVYTYDYAPLRYQCLWAEACQLVLQQDAQAFNTIDGPLVRYAQNDPPDHNSRSSSQLSQQSVQARNQASHWEWFADQVQQWIWIGRPSWKIWIASHPDFPVVSNATEPPIHANDDPDDPPTGPGGHDYADLQSRPHIFMWTWDDKDWDQDPPNPWIKIKIKTFGPDQPPHAARVVRPRRDLRLAGMEIEIDTRPDRADRVADWHWDKDDPPPHSYIYIYIDHDDPDCVRRVPDPPPDDPPDDPDDDDDPDPPDDDDPDDDDDDDDPDPPPPDDDDDPPDDDQDDPHDDPDDPQQFQQQQQDDPPDDRPRRRPRDPDPPPPPCDDPDPPDDDPPVVVVVVVVVVVVDPRPRQRQRQDQDPDDWSQRQRCDPNHRDRDTPD/DDDPPPDDCPPPPPDDPPPPPPPPPPPVPDFFDQLQEEEQAEEELVCCVVLVLQQLQAQAQPRHHYEYEYCDDHDCVCPPPDRSGHHYDYFDFPVPPPVADPLADRPLLRQLCSLLVRVVVPRPNHFKYKYAYSNKHFLRVQQSVVRRVDDSVDWAKEAADAQWPVRCVVAHRFWHDRNLIIMTTPVNSVVCSVCVVVQSNVVRNDPHSRSSVQSSVVVVVYTYDYAPLRYQCLWAEACQLVLQQDAQAFNTIDGPLVRYAQNDPPDHNSRSSSQLSQQSVQARNQASHWEWFADQVQQWIWIGRRSWKIWIASHPDFPVVSNATEPPIHANDDPDDPPTGPGGHDYADLQSRPHIFMWTWDDKDWDQDPPNPWIKIKIKTFGPDQPPHAAHVVRPRRDLRLAGMEIEIDTRPDRADRVADWHWDKDDPPPHSYIYIYIDHDDPDCVRRVPDPPPDDPPDDPDDDDPPDPPPDDDPDPPPDDDDDDCPDPDDDDDDDDDDDDDPDDDDDDPQQFQQQQQCDPDDDRRGRGDRDPDPPPPPCDDDDPPDDPPCVVVVVVVVVVVVDPSLRQRQRQDQDPDDWSQRQRCDPNHRDRDTDD

pLDDT: mean 72.28, std 32.79, range [14.75, 98.94]

InterPro domains:
  IPR006740 Protein of unknown function DUF604 [PF04646] (168-424)

Sequence (1196 aa):
MFFLNPSNNYQPFSRLLSTSSYPTTTTPNSPTNINHIVFGIVGSLNTWNSRKPYVESWWRPNITRGYLFLDRPPTPEFQPWPSNLPPFRVSEDVRKITTFPKTVRLIPARIVRTIIEAFREGDKNVRWYVMGDDDTIFFLDNLIGVLAKYNHSKYYYIGSNSEFVKSNYDFSFDMAFGGAGYALSYPLVEALAAKLDACILRYPRSYGSDLTLYSCLADFGVLLTLEKGFHQIDMRNDTTGFLSAQPQTPFLSFHHIDAIDPIFPSMNRSEAINHLMKAAKAEQSRLLQQTICYHRPTNWSFSVSWGYSAYIYENIIPQSILRTPIETFTKWRRRAKPPLYMFNTRPLSGDPCQAPHVFFFDSIELIQGDDDDEQVLVTTYIRKSPRGLPNCSSTGNHSADAITKIQVLSPATTRLEAGGRECCDIEYDGRTSVTQVKYRLCLKDIEDTGILGLVFFFFLLVGGWGWEPDGANDPGFFLGRVKVRIEAFEGGADDVVERRVPSPAHGVVGGRVVVVVAAAAEGEGVGRGGVEWSSGWEFGIEKFRLWGVGGDMEAMARRSRERESCVNVCACVVVVTRESENQVVWWERGVIIRARGGMFFLNPSNNYQPFSRLLSTSSYPTTTTPNSPTNINHIVFGIVGSLNTWNSRKPYVESWWRPNITRGYLFLDRPPTPEFQPWPSNLPPFRVSEDVRKITTFPKTVRLIPARIVRTIIEAFREGDKNVRWYVMGDDDTIFFLDNLIGVLAKYNHSKYYYIGSNSEFVKSNYDFSFDMAFGGAGYALSYPLVEALAAKLDACILRYPRSYGSDLTLYSCLADFGVLLTLEKGFHQIDMRNDTTGFLSAQPQTPFLSFHHIDAIDPIFPSMNRSEAINHLMKAAKAEQSRLLQQTICYHRPTNWSFSVSWGYSAYIYENIIPQSILRTPIETFTKWRRRAKPPLYMFNTRPLSGDPCQAPHVFFFDSIELIQGDDDDEQVLVTTYIRKSPRGLPNCSSTGNHSADAITKIQVLSPATTRLEAGGRECCDIEYDGRTSVTQVKYRLCLKDIEDTGILGLVFFFFLLVGGWGWEPDGANDPGFFLGRVKVRIEAFEGGADDVVERRVPSPAHGVVGGRVVVVVAAAAEGEGVGRGGVEWSSGWEFGIEKFRLWGVGGDMEAMARRSRERESCVNVCACVVVVTRESENQVVWWERGVIIRARGG

Secondary structure (DSSP, 8-state):
---------------------------TTPPP-GGGEEEEEE--HHHHHHHHHHHHHH--TTT--EEEEESSPPPGGG-SPPTTSPPEEEPP-GGG-TTS-TTS-HHHHHHHHHHHHHHHT--SS--EEEEEETT-EE-HHHHHHHHTTS-TTS--EEE---SBHHHHHHS-TTS--GGG-EEEEHHHHHHHHHHHHHHHHH-TT-S-HHHHHHHHHHHTTPPEEE-TT-----EEE--HHHHTTB-SS---EE--GGGB--SSTT--HHHHHHHHHHHHHH-STTTTBEEEEEEGGGTEEEEEETTTEEEEESS---HHHHTSPB--EEESSTT--SS-BSS--B-----TTTSPEEEEEEEEEEEE-SSTT-EEEEEEEEE-S---S---GGGT----TT--EEEEEEESS-PPPTT--EEEEEE--SSSSEEEEEEEEPPSSGGGGS-----S-TT-----------S---------PPP-------------------SS---------EEEEE---SSS---EEEEE---SS-------------S-HHHHHHHHHHS--------------SSSS--EEEEETTEEEEE---/---------------------------TTPPP-GGGEEEEEE--HHHHHHHHHHHHHH--TTTS-EEEEESSPPPGGG-SPPTTSPPEEEPP-GGG-TTS-TTS-HHHHHHHHHHHHHHHT--SS--EEEEEETT-EE-HHHHHHHHTTS-TTS--EEE---SBHHHHHHS-TTS--GGG-EEEEHHHHHHHHHHHHHHHHH-TT-S-HHHHHHHHHHHTTPPEEE-TT-----EEE--HHHHTTB-SS---EE--GGGB--SSTT--HHHHHHHHHHHHHH-STTTTBEEEEEEGGGTEEEEEETTTEEEEESS---HHHHTSPB--EEESSTT--SS-BSS--B-----TTTSPEEEEEEEEEEEE-SSTT-EEEEEEEEE-S---S---GGGT----TT--EEEEEEESS-PPPTT--EEEEEE--SSSSEEEEEEEEPPSSGGGGS-----S-TT----------TT---------------------------------------------B----SSS----B------SS-------------S-HHHHHHHHHHS--------------SSS---EEEEETTEEEEE---

Solvent-accessible surface area (backbone atoms only — not comparable to full-atom values): 69528 Å² total; per-residue (Å²): 135,82,82,79,82,78,74,84,75,77,73,72,86,64,72,80,73,69,71,72,72,66,70,79,68,80,49,93,84,58,72,58,46,64,74,24,38,35,34,34,26,43,47,39,66,90,50,36,83,78,27,47,59,43,41,55,59,53,54,42,64,92,59,57,46,51,36,31,34,21,71,47,77,81,56,72,90,54,54,79,71,61,77,64,45,62,53,73,43,62,52,73,62,59,90,68,40,81,86,57,61,88,66,43,44,58,68,33,50,44,59,50,45,42,58,44,55,52,58,67,70,58,75,70,73,57,38,32,39,37,37,28,31,39,53,28,34,54,35,62,69,34,40,35,56,58,57,38,74,50,70,48,83,41,78,42,40,37,19,16,53,50,48,20,40,60,61,20,63,73,69,40,60,67,28,41,38,46,50,15,20,35,38,33,14,34,56,37,49,57,56,38,56,78,42,46,70,64,41,48,64,73,46,29,76,47,88,36,30,40,57,46,48,36,41,47,35,28,29,69,68,45,60,65,41,81,39,84,26,24,28,32,47,52,41,23,40,41,51,57,26,53,52,43,25,29,59,56,50,42,46,27,23,45,19,47,59,89,52,30,47,46,82,36,87,99,40,52,55,65,55,22,52,46,55,42,38,56,37,40,72,74,46,38,52,48,36,30,24,50,36,60,31,61,40,71,95,52,24,26,23,38,39,32,3,37,63,43,31,37,32,42,24,34,23,77,65,56,47,48,58,62,54,38,18,38,53,57,41,42,73,60,53,87,86,66,60,84,72,51,49,70,53,65,65,37,74,81,56,89,45,36,52,70,30,57,40,48,24,31,53,71,49,75,46,79,42,80,35,94,52,90,84,39,50,27,32,37,36,34,24,36,53,74,56,81,71,88,62,67,62,16,66,91,56,72,47,42,65,69,79,68,51,49,34,40,35,36,38,35,67,58,79,64,74,55,53,80,67,46,75,59,28,52,45,64,52,68,85,84,80,60,40,58,34,38,37,39,54,42,75,61,64,89,63,67,63,79,36,74,65,71,79,82,68,70,76,83,68,67,92,71,71,90,90,90,72,95,74,66,101,76,73,86,84,83,88,75,99,75,98,84,93,87,84,82,70,88,75,81,76,89,94,88,71,89,71,78,86,85,79,55,83,96,62,83,70,92,72,78,77,72,55,54,42,44,48,51,53,71,50,90,82,58,77,60,58,65,54,50,60,68,74,79,75,86,65,86,66,75,82,80,77,82,76,85,73,74,80,84,64,61,58,65,56,50,54,53,46,50,70,70,48,82,73,78,80,76,78,63,64,58,62,58,62,75,70,77,78,78,77,55,50,33,44,32,56,47,97,89,38,69,41,65,46,69,74,121,140,81,82,78,81,79,73,84,74,76,74,74,88,64,72,81,72,71,72,72,71,69,71,80,67,77,50,91,86,58,71,57,45,63,74,23,39,37,34,35,27,44,47,39,66,90,49,38,83,78,27,46,57,43,42,54,59,52,55,42,64,94,59,58,47,49,35,31,34,20,70,48,76,80,54,72,90,54,55,78,70,62,77,63,44,64,54,73,45,60,51,73,62,60,91,69,41,80,88,56,60,90,68,44,43,60,66,33,51,42,58,50,46,43,60,44,56,53,57,69,69,60,75,70,74,56,37,30,38,38,37,29,31,39,52,29,34,54,34,62,70,34,41,34,57,57,56,38,74,52,71,48,82,40,77,42,40,37,17,17,52,52,50,20,40,61,60,21,63,74,68,40,61,66,28,41,38,46,48,15,19,35,37,33,15,35,57,38,48,58,57,38,57,77,40,46,69,63,42,48,63,74,46,28,77,46,87,35,31,40,57,46,49,37,40,46,35,27,30,68,68,47,61,66,40,79,39,82,27,24,27,32,45,52,41,23,39,42,50,55,26,53,54,43,26,29,59,56,51,44,46,27,24,46,18,48,59,90,53,29,47,44,81,36,86,99,39,53,56,64,55,23,52,48,56,42,40,57,34,41,74,72,46,40,51,50,36,31,24,49,37,58,32,62,39,72,94,50,24,26,23,37,39,32,3,37,62,44,30,38,31,43,22,33,24,76,66,53,45,49,58,62,53,37,18,39,53,59,41,42,72,62,52,86,84,67,61,83,71,52,49,69,54,64,66,37,74,81,55,90,45,38,53,71,30,57,39,49,24,33,53,71,47,74,46,79,42,79,36,94,54,89,86,39,49,28,32,39,38,33,24,36,54,73,57,82,71,86,62,65,61,16,68,90,53,73,48,44,65,66,80,68,52,48,35,40,36,36,38,34,68,58,80,65,74,56,52,81,67,46,74,59,28,51,46,64,52,70,85,83,79,60,39,57,35,38,36,38,53,41,76,62,65,88,63,65,66,79,36,72,64,71,80,80,69,69,75,83,67,69,90,77,71,96,78,95,68,99,64,79,101,69,70,85,84,79,86,71,100,72,94,77,98,83,70,90,59,90,69,76,77,85,95,81,74,86,80,74,90,86,73,85,61,91,79,87,68,96,71,76,78,70,59,62,40,48,47,52,55,71,48,88,83,55,78,58,57,62,57,46,65,73,78,79,74,89,62,85,67,74,83,79,77,81,77,84,71,73,83,83,65,61,59,67,54,50,54,53,46,51,70,69,48,84,73,77,80,79,80,68,66,60,63,64,62,74,71,78,77,80,78,56,49,32,42,30,53,48,97,90,38,70,41,65,46,69,74,120